Protein AF-0000000066666275 (afdb_homodimer)

Sequence (1186 aa):
MFTTRPTLQGTFGMVSSTHWLASAAAMAVLEDDGNAFDAAVAAGFVLHVVEPHLNGPAGEVPIILAPAGLPPRVLCGQGPAPAAATIARYNALGLDLVPGTGPLAAAVPGAFDAWMLLLRDHGTKRLSEVLSFAIWNAERGHPAVERVGETVSTVAELFEHEWTTSAELYLRDGKPPAAGALLRNPVLAATWRRLIAEAEAASSDREGQIEAARKIWREGFIAEALVAASDRPTMDTSGERHVGTLTGDDLANFTASYENPVTYTWNGWTVAKPGLWSQGPVFLQQLALLPNRLEYGTPEYYHTLIEGSKLAMADREAWYGDSAQVSMSTLLSPWYNAQRSALIGPQASFELRPGSPDGLRPRLSGYVQTNSVGATEVPLGAGEPTVATSGATKGDTCQVDIVDRWGNMIAATPSGGWLQSNPVVPELGFPLGTRLQMSWLEPGLPNSLQPGRRPRTTLSPSMALRDGEAVMAFGTPGGDQQDQWSVHFFLSVVLRERVRGGLDLQGAIDAPNWHQESFPGSFYPRAMSPGAVFVESRMDPEVIADLERRGHQVNVGPPWSEGRLCAVARDPEAGVLSAGANPRGMQGYAAGRMFTTRPTLQGTFGMVSSTHWLASAAAMAVLEDDGNAFDAAVAAGFVLHVVEPHLNGPAGEVPIILAPAGLPPRVLCGQGPAPAAATIARYNALGLDLVPGTGPLAAAVPGAFDAWMLLLRDHGTKRLSEVLSFAIWNAERGHPAVERVGETVSTVAELFEHEWTTSAELYLRDGKPPAAGALLRNPVLAATWRRLIAEAEAASSDREGQIEAARKIWREGFIAEALVAASDRPTMDTSGERHVGTLTGDDLANFTASYENPVTYTWNGWTVAKPGLWSQGPVFLQQLALLPNRLEYGTPEYYHTLIEGSKLAMADREAWYGDSAQVSMSTLLSPWYNAQRSALIGPQASFELRPGSPDGLRPRLSGYVQTNSVGATEVPLGAGEPTVATSGATKGDTCQVDIVDRWGNMIAATPSGGWLQSNPVVPELGFPLGTRLQMSWLEPGLPNSLQPGRRPRTTLSPSMALRDGEAVMAFGTPGGDQQDQWSVHFFLSVVLRERVRGGLDLQGAIDAPNWHQESFPGSFYPRAMSPGAVFVESRMDPEVIADLERRGHQVNVGPPWSEGRLCAVARDPEAGVLSAGANPRGMQGYAAGR

InterPro domains:
  IPR029055 Nucleophile aminohydrolases, N-terminal [SSF56235] (2-592)
  IPR043137 Gamma-glutamyltranspeptidase, small subunit, C-terminal domain [G3DSA:3.60.20.40] (397-593)
  IPR043138 Gamma-glutamyltranspeptidase, large subunit [G3DSA:1.10.246.130] (261-368)
  IPR052896 Gamma-glutamyltransferase-like enzyme [PTHR43881] (2-592)

Structure (mmCIF, N/CA/C/O backbone):
data_AF-0000000066666275-model_v1
#
loop_
_entity.id
_entity.type
_entity.pdbx_description
1 polymer Gamma-glutamyltransferase
#
loop_
_atom_site.group_PDB
_atom_site.id
_atom_site.type_symbol
_atom_site.label_atom_id
_atom_site.label_alt_id
_atom_site.label_comp_id
_atom_site.label_asym_id
_atom_site.label_entity_id
_atom_site.label_seq_id
_atom_site.pdbx_PDB_ins_code
_atom_site.Cartn_x
_atom_site.Cartn_y
_atom_site.Cartn_z
_atom_site.occupancy
_atom_site.B_iso_or_equiv
_atom_site.auth_seq_id
_atom_site.auth_comp_id
_atom_site.auth_asym_id
_atom_site.auth_atom_id
_atom_site.pdbx_PDB_model_num
ATOM 1 N N . MET A 1 1 ? 14.602 8.836 -9.234 1 63.78 1 MET A N 1
ATOM 2 C CA . MET A 1 1 ? 13.695 8.273 -10.227 1 63.78 1 MET A CA 1
ATOM 3 C C . MET A 1 1 ? 12.344 7.957 -9.617 1 63.78 1 MET A C 1
ATOM 5 O O . MET A 1 1 ? 12.258 7.547 -8.453 1 63.78 1 MET A O 1
ATOM 9 N N . PHE A 1 2 ? 11.227 8.242 -10.234 1 81.75 2 PHE A N 1
ATOM 10 C CA . PHE A 1 2 ? 9.875 8.031 -9.734 1 81.75 2 PHE A CA 1
ATOM 11 C C . PHE A 1 2 ? 9.508 6.551 -9.781 1 81.75 2 PHE A C 1
ATOM 13 O O . PHE A 1 2 ? 9.758 5.875 -10.781 1 81.75 2 PHE A O 1
ATOM 20 N N . THR A 1 3 ? 9.18 5.977 -8.641 1 92.06 3 THR A N 1
ATOM 21 C CA . THR A 1 3 ? 8.586 4.648 -8.562 1 92.06 3 THR A CA 1
ATOM 22 C C . THR A 1 3 ? 7.078 4.738 -8.336 1 92.06 3 THR A C 1
ATOM 24 O O . THR A 1 3 ? 6.578 5.762 -7.875 1 92.06 3 THR A O 1
ATOM 27 N N . THR A 1 4 ? 6.398 3.748 -8.727 1 94.19 4 THR A N 1
ATOM 28 C CA . THR A 1 4 ? 4.945 3.746 -8.617 1 94.19 4 THR A CA 1
ATOM 29 C C . THR A 1 4 ? 4.52 3.795 -7.148 1 94.19 4 THR A C 1
ATOM 31 O O . THR A 1 4 ? 3.523 4.434 -6.809 1 94.19 4 THR A O 1
ATOM 34 N N . ARG A 1 5 ? 5.246 3.24 -6.316 1 94.69 5 ARG A N 1
ATOM 35 C CA . ARG A 1 5 ? 5.035 3.256 -4.871 1 94.69 5 ARG A CA 1
ATOM 36 C C . ARG A 1 5 ? 6.355 3.139 -4.121 1 94.69 5 ARG A C 1
ATOM 38 O O . ARG A 1 5 ? 7.398 2.873 -4.727 1 94.69 5 ARG A O 1
ATOM 45 N N . PRO A 1 6 ? 6.355 3.4 -2.857 1 95.12 6 PRO A N 1
ATOM 46 C CA . PRO A 1 6 ? 7.625 3.326 -2.131 1 95.12 6 PRO A CA 1
ATOM 47 C C . PRO A 1 6 ? 8.047 1.891 -1.829 1 95.12 6 PRO A C 1
ATOM 49 O O . PRO A 1 6 ? 7.199 1.003 -1.719 1 95.12 6 PRO A O 1
ATOM 52 N N . THR A 1 7 ? 9.383 1.7 -1.835 1 97.38 7 THR A N 1
ATOM 53 C CA . THR A 1 7 ? 9.852 0.559 -1.059 1 97.38 7 THR A CA 1
ATOM 54 C C . THR A 1 7 ? 9.539 0.746 0.423 1 97.38 7 THR A C 1
ATOM 56 O O . THR A 1 7 ? 10.094 1.634 1.074 1 97.38 7 THR A O 1
ATOM 59 N N . LEU A 1 8 ? 8.656 -0.02 0.963 1 98.31 8 LEU A N 1
ATOM 60 C CA . LEU A 1 8 ? 8.32 0.082 2.379 1 98.31 8 LEU A CA 1
ATOM 61 C C . LEU A 1 8 ? 9.484 -0.38 3.248 1 98.31 8 LEU A C 1
ATOM 63 O O . LEU A 1 8 ? 10.195 -1.323 2.889 1 98.31 8 LEU A O 1
ATOM 67 N N . GLN A 1 9 ? 9.672 0.267 4.316 1 98.44 9 GLN A N 1
ATOM 68 C CA . GLN A 1 9 ? 10.688 -0.109 5.293 1 98.44 9 GLN A CA 1
ATOM 69 C C . GLN A 1 9 ? 10.125 -0.077 6.711 1 98.44 9 GLN A C 1
ATOM 71 O O . GLN A 1 9 ? 9.242 0.725 7.02 1 98.44 9 GLN A O 1
ATOM 76 N N . GLY A 1 10 ? 10.531 -0.878 7.562 1 98.19 10 GLY A N 1
ATOM 77 C CA . GLY A 1 10 ? 10.148 -0.977 8.961 1 98.19 10 GLY A CA 1
ATOM 78 C C . GLY A 1 10 ? 10.961 -2.004 9.734 1 98.19 10 GLY A C 1
ATOM 79 O O . GLY A 1 10 ? 12.008 -2.457 9.266 1 98.19 10 GLY A O 1
ATOM 80 N N . THR A 1 11 ? 10.523 -2.348 10.93 1 98 11 THR A N 1
ATOM 81 C CA . THR A 1 11 ? 11.312 -3.242 11.766 1 98 11 THR A CA 1
ATOM 82 C C . THR A 1 11 ? 10.453 -4.371 12.328 1 98 11 THR A C 1
ATOM 84 O O . THR A 1 11 ? 10.945 -5.223 13.07 1 98 11 THR A O 1
ATOM 87 N N . PHE A 1 12 ? 9.156 -4.445 11.969 1 98.31 12 PHE A N 1
ATOM 88 C CA . PHE A 1 12 ? 8.219 -5.363 12.602 1 98.31 12 PHE A CA 1
ATOM 89 C C . PHE A 1 12 ? 7.914 -6.543 11.688 1 98.31 12 PHE A C 1
ATOM 91 O O . PHE A 1 12 ? 8.047 -7.699 12.094 1 98.31 12 PHE A O 1
ATOM 98 N N . GLY A 1 13 ? 7.484 -6.297 10.5 1 98.69 13 GLY A N 1
ATOM 99 C CA . GLY A 1 13 ? 7.133 -7.285 9.492 1 98.69 13 GLY A CA 1
ATOM 100 C C . GLY A 1 13 ? 6.824 -6.676 8.141 1 98.69 13 GLY A C 1
ATOM 101 O O . GLY A 1 13 ? 6.355 -5.539 8.055 1 98.69 13 GLY A O 1
ATOM 102 N N . MET A 1 14 ? 7.051 -7.445 7.102 1 98.94 14 MET A N 1
ATOM 103 C CA . MET A 1 14 ? 6.793 -7.027 5.727 1 98.94 14 MET A CA 1
ATOM 104 C C . MET A 1 14 ? 6.145 -8.148 4.93 1 98.94 14 MET A C 1
ATOM 106 O O . MET A 1 14 ? 6.523 -9.312 5.066 1 98.94 14 MET A O 1
ATOM 110 N N . VAL A 1 15 ? 5.16 -7.793 4.203 1 98.94 15 VAL A N 1
ATOM 111 C CA . VAL A 1 15 ? 4.418 -8.719 3.355 1 98.94 15 VAL A CA 1
ATOM 112 C C . VAL A 1 15 ? 4.309 -8.156 1.942 1 98.94 15 VAL A C 1
ATOM 114 O O . VAL A 1 15 ? 4.113 -6.949 1.763 1 98.94 15 VAL A O 1
ATOM 117 N N . SER A 1 16 ? 4.445 -8.938 0.958 1 98.94 16 SER A N 1
ATOM 118 C CA . SER A 1 16 ? 4.164 -8.602 -0.436 1 98.94 16 SER A CA 1
ATOM 119 C C . SER A 1 16 ? 3.457 -9.75 -1.145 1 98.94 16 SER A C 1
ATOM 121 O O . SER A 1 16 ? 3.861 -10.914 -1.017 1 98.94 16 SER A O 1
ATOM 123 N N . SER A 1 17 ? 2.377 -9.453 -1.828 1 98.81 17 SER A N 1
ATOM 124 C CA . SER A 1 17 ? 1.658 -10.5 -2.549 1 98.81 17 SER A CA 1
ATOM 125 C C . SER A 1 17 ? 0.974 -9.945 -3.793 1 98.81 17 SER A C 1
ATOM 127 O O . SER A 1 17 ? 1.032 -8.742 -4.055 1 98.81 17 SER A O 1
ATOM 129 N N . THR A 1 18 ? 0.31 -10.805 -4.5 1 98.19 18 THR A N 1
ATOM 130 C CA . THR A 1 18 ? -0.311 -10.445 -5.77 1 98.19 18 THR A CA 1
ATOM 131 C C . THR A 1 18 ? -1.68 -9.812 -5.543 1 98.19 18 THR A C 1
ATOM 133 O O . THR A 1 18 ? -2.338 -9.383 -6.492 1 98.19 18 THR A O 1
ATOM 136 N N . HIS A 1 19 ? -2.133 -9.711 -4.305 1 98.56 19 HIS A N 1
ATOM 137 C CA . HIS A 1 19 ? -3.428 -9.102 -4.012 1 98.56 19 HIS A CA 1
ATOM 138 C C . HIS A 1 19 ? -3.4 -8.367 -2.678 1 98.56 19 HIS A C 1
ATOM 140 O O . HIS A 1 19 ? -2.943 -8.914 -1.671 1 98.56 19 HIS A O 1
ATOM 146 N N . TRP A 1 20 ? -4.039 -7.16 -2.641 1 98.62 20 TRP A N 1
ATOM 147 C CA . TRP A 1 20 ? -3.941 -6.34 -1.438 1 98.62 20 TRP A CA 1
ATOM 148 C C . TRP A 1 20 ? -4.699 -6.98 -0.28 1 98.62 20 TRP A C 1
ATOM 150 O O . TRP A 1 20 ? -4.316 -6.824 0.882 1 98.62 20 TRP A O 1
ATOM 160 N N . LEU A 1 21 ? -5.734 -7.77 -0.478 1 98.88 21 LEU A N 1
ATOM 161 C CA . LEU A 1 21 ? -6.477 -8.422 0.597 1 98.88 21 LEU A CA 1
ATOM 162 C C . LEU A 1 21 ? -5.645 -9.516 1.244 1 98.88 21 LEU A C 1
ATOM 164 O O . LEU A 1 21 ? -5.75 -9.758 2.449 1 98.88 21 LEU A O 1
ATOM 168 N N . ALA A 1 22 ? -4.863 -10.211 0.422 1 98.88 22 ALA A N 1
ATOM 169 C CA . ALA A 1 22 ? -3.961 -11.219 0.969 1 98.88 22 ALA A CA 1
ATOM 170 C C . ALA A 1 22 ? -2.861 -10.57 1.808 1 98.88 22 ALA A C 1
ATOM 172 O O . ALA A 1 22 ? -2.531 -11.062 2.891 1 98.88 22 ALA A O 1
ATOM 173 N N . SER A 1 23 ? -2.283 -9.508 1.307 1 98.88 23 SER A N 1
ATOM 174 C CA . SER A 1 23 ? -1.269 -8.789 2.066 1 98.88 23 SER A CA 1
ATOM 175 C C . SER A 1 23 ? -1.822 -8.289 3.398 1 98.88 23 SER A C 1
ATOM 177 O O . SER A 1 23 ? -1.151 -8.383 4.43 1 98.88 23 SER A O 1
ATOM 179 N N . ALA A 1 24 ? -3.033 -7.75 3.365 1 98.75 24 ALA A N 1
ATOM 180 C CA . ALA A 1 24 ? -3.656 -7.238 4.582 1 98.75 24 ALA A CA 1
ATOM 181 C C . ALA A 1 24 ? -3.9 -8.359 5.59 1 98.75 24 ALA A C 1
ATOM 183 O O . ALA A 1 24 ? -3.688 -8.18 6.789 1 98.75 24 ALA A O 1
ATOM 184 N N . ALA A 1 25 ? -4.355 -9.508 5.133 1 98.81 25 ALA A N 1
ATOM 185 C CA . ALA A 1 25 ? -4.594 -10.648 6.012 1 98.81 25 ALA A CA 1
ATOM 186 C C . ALA A 1 25 ? -3.295 -11.133 6.652 1 98.81 25 ALA A C 1
ATOM 188 O O . ALA A 1 25 ? -3.26 -11.43 7.852 1 98.81 25 ALA A O 1
ATOM 189 N N . ALA A 1 26 ? -2.291 -11.242 5.828 1 98.94 26 ALA A N 1
ATOM 190 C CA . ALA A 1 26 ? -0.993 -11.672 6.344 1 98.94 26 ALA A CA 1
ATOM 191 C C . ALA A 1 26 ? -0.481 -10.711 7.41 1 98.94 26 ALA A C 1
ATOM 193 O O . ALA A 1 26 ? 0.031 -11.141 8.445 1 98.94 26 ALA A O 1
ATOM 194 N N . MET A 1 27 ? -0.594 -9.422 7.16 1 98.81 27 MET A N 1
ATOM 195 C CA . MET A 1 27 ? -0.12 -8.438 8.125 1 98.81 27 MET A CA 1
ATOM 196 C C . MET A 1 27 ? -0.931 -8.508 9.414 1 98.81 27 MET A C 1
ATOM 198 O O . MET A 1 27 ? -0.392 -8.297 10.508 1 98.81 27 MET A O 1
ATOM 202 N N . ALA A 1 28 ? -2.23 -8.711 9.297 1 98.81 28 ALA A N 1
ATOM 203 C CA . ALA A 1 28 ? -3.074 -8.867 10.477 1 98.81 28 ALA A CA 1
ATOM 204 C C . ALA A 1 28 ? -2.566 -10.008 11.359 1 98.81 28 ALA A C 1
ATOM 206 O O . ALA A 1 28 ? -2.572 -9.891 12.586 1 98.81 28 ALA A O 1
ATOM 207 N N . VAL A 1 29 ? -2.168 -11.117 10.727 1 98.88 29 VAL A N 1
ATOM 208 C CA . VAL A 1 29 ? -1.658 -12.273 11.461 1 98.88 29 VAL A CA 1
ATOM 209 C C . VAL A 1 29 ? -0.354 -11.898 12.164 1 98.88 29 VAL A C 1
ATOM 211 O O . VAL A 1 29 ? -0.149 -12.25 13.336 1 98.88 29 VAL A O 1
ATOM 214 N N . LEU A 1 30 ? 0.516 -11.195 11.461 1 98.88 30 LEU A N 1
ATOM 215 C CA . LEU A 1 30 ? 1.763 -10.766 12.086 1 98.88 30 LEU A CA 1
ATOM 216 C C . LEU A 1 30 ? 1.487 -9.867 13.289 1 98.88 30 LEU A C 1
ATOM 218 O O . LEU A 1 30 ? 2.188 -9.945 14.297 1 98.88 30 LEU A O 1
ATOM 222 N N . GLU A 1 31 ? 0.492 -8.953 13.172 1 98.44 31 GLU A N 1
ATOM 223 C CA . GLU A 1 31 ? 0.158 -8.016 14.234 1 98.44 31 GLU A CA 1
ATOM 224 C C . GLU A 1 31 ? -0.431 -8.734 15.445 1 98.44 31 GLU A C 1
ATOM 226 O O . GLU A 1 31 ? -0.433 -8.203 16.547 1 98.44 31 GLU A O 1
ATOM 231 N N . ASP A 1 32 ? -0.962 -9.859 15.203 1 98 32 ASP A N 1
ATOM 232 C CA . ASP A 1 32 ? -1.551 -10.664 16.266 1 98 32 ASP A CA 1
ATOM 233 C C . ASP A 1 32 ? -0.574 -11.734 16.75 1 98 32 ASP A C 1
ATOM 235 O O . ASP A 1 32 ? -0.976 -12.859 17.047 1 98 32 ASP A O 1
ATOM 239 N N . ASP A 1 33 ? 0.667 -11.492 16.656 1 97.44 33 ASP A N 1
ATOM 240 C CA . ASP A 1 33 ? 1.783 -12.25 17.219 1 97.44 33 ASP A CA 1
ATOM 241 C C . ASP A 1 33 ? 2.002 -13.547 16.438 1 97.44 33 ASP A C 1
ATOM 243 O O . ASP A 1 33 ? 2.646 -14.469 16.938 1 97.44 33 ASP A O 1
ATOM 247 N N . GLY A 1 34 ? 1.434 -13.703 15.266 1 98.75 34 GLY A N 1
ATOM 248 C CA . GLY A 1 34 ? 1.817 -14.766 14.359 1 98.75 34 GLY A CA 1
ATOM 249 C C . GLY A 1 34 ? 3.166 -14.539 13.703 1 98.75 34 GLY A C 1
ATOM 250 O O . GLY A 1 34 ? 3.643 -13.406 13.625 1 98.75 34 GLY A O 1
ATOM 251 N N . ASN A 1 35 ? 3.797 -15.625 13.289 1 98.88 35 ASN A N 1
ATOM 252 C CA . ASN A 1 35 ? 5.055 -15.484 12.562 1 98.88 35 ASN A CA 1
ATOM 253 C C . ASN A 1 35 ? 4.84 -15.5 11.047 1 98.88 35 ASN A C 1
ATOM 255 O O . ASN A 1 35 ? 3.699 -15.484 10.586 1 98.88 35 ASN A O 1
ATOM 259 N N . ALA A 1 36 ? 5.879 -15.422 10.289 1 98.94 36 ALA A N 1
ATOM 260 C CA . ALA A 1 36 ? 5.816 -15.32 8.828 1 98.94 36 ALA A CA 1
ATOM 261 C C . ALA A 1 36 ? 5.105 -16.531 8.227 1 98.94 36 ALA A C 1
ATOM 263 O O . ALA A 1 36 ? 4.426 -16.406 7.207 1 98.94 36 ALA A O 1
ATOM 264 N N . PHE A 1 37 ? 5.242 -17.672 8.859 1 98.94 37 PHE A N 1
ATOM 265 C CA . PHE A 1 37 ? 4.668 -18.906 8.328 1 98.94 37 PHE A CA 1
ATOM 266 C C . PHE A 1 37 ? 3.164 -18.953 8.57 1 98.94 37 PHE A C 1
ATOM 268 O O . PHE A 1 37 ? 2.398 -19.344 7.688 1 98.94 37 PHE A O 1
ATOM 275 N N . ASP A 1 38 ? 2.715 -18.516 9.82 1 98.94 38 ASP A N 1
ATOM 276 C CA . ASP A 1 38 ? 1.288 -18.328 10.062 1 98.94 38 ASP A CA 1
ATOM 277 C C . ASP A 1 38 ? 0.674 -17.406 9.008 1 98.94 38 ASP A C 1
ATOM 279 O O . ASP A 1 38 ? -0.39 -17.703 8.461 1 98.94 38 ASP A O 1
ATOM 283 N N . ALA A 1 39 ? 1.363 -16.297 8.82 1 99 39 ALA A N 1
ATOM 284 C CA . ALA A 1 39 ? 0.88 -15.258 7.918 1 99 39 ALA A CA 1
ATOM 285 C C . ALA A 1 39 ? 0.772 -15.773 6.488 1 99 39 ALA A C 1
ATOM 287 O O . ALA A 1 39 ? -0.168 -15.43 5.766 1 99 39 ALA A O 1
ATOM 288 N N . ALA A 1 40 ? 1.705 -16.547 6.055 1 99 40 ALA A N 1
ATOM 289 C CA . ALA A 1 40 ? 1.696 -17.094 4.703 1 99 40 ALA A CA 1
ATOM 290 C C . ALA A 1 40 ? 0.503 -18.031 4.496 1 99 40 ALA A C 1
ATOM 292 O O . ALA A 1 40 ? -0.122 -18.016 3.434 1 99 40 ALA A O 1
ATOM 293 N N . VAL A 1 41 ? 0.224 -18.875 5.488 1 99 41 VAL A N 1
ATOM 294 C CA . VAL A 1 41 ? -0.916 -19.781 5.395 1 99 41 VAL A CA 1
ATOM 295 C C . VAL A 1 41 ? -2.205 -18.969 5.246 1 99 41 VAL A C 1
ATOM 297 O O . VAL A 1 41 ? -3.029 -19.266 4.375 1 99 41 VAL A O 1
ATOM 300 N N . ALA A 1 42 ? -2.348 -17.969 6.051 1 98.94 42 ALA A N 1
ATOM 301 C CA . ALA A 1 42 ? -3.535 -17.125 5.973 1 98.94 42 ALA A CA 1
ATOM 302 C C . ALA A 1 42 ? -3.654 -16.469 4.598 1 98.94 42 ALA A C 1
ATOM 304 O O . ALA A 1 42 ? -4.719 -16.5 3.977 1 98.94 42 ALA A O 1
ATOM 305 N N . ALA A 1 43 ? -2.584 -15.891 4.156 1 98.94 43 ALA A N 1
ATOM 306 C CA . ALA A 1 43 ? -2.578 -15.234 2.852 1 98.94 43 ALA A CA 1
ATOM 307 C C . ALA A 1 43 ? -2.887 -16.219 1.733 1 98.94 43 ALA A C 1
ATOM 309 O O . ALA A 1 43 ? -3.609 -15.898 0.789 1 98.94 43 ALA A O 1
ATOM 310 N N . GLY A 1 44 ? -2.252 -17.406 1.805 1 98.88 44 GLY A N 1
ATOM 311 C CA . GLY A 1 44 ? -2.49 -18.422 0.797 1 98.88 44 GLY A CA 1
ATOM 312 C C . GLY A 1 44 ? -3.957 -18.766 0.637 1 98.88 44 GLY A C 1
ATOM 313 O O . GLY A 1 44 ? -4.465 -18.844 -0.485 1 98.88 44 GLY A O 1
ATOM 314 N N . PHE A 1 45 ? -4.645 -18.938 1.748 1 98.94 45 PHE A N 1
ATOM 315 C CA . PHE A 1 45 ? -6.055 -19.312 1.686 1 98.94 45 PHE A CA 1
ATOM 316 C C . PHE A 1 45 ? -6.902 -18.141 1.213 1 98.94 45 PHE A C 1
ATOM 318 O O . PHE A 1 45 ? -7.91 -18.328 0.53 1 98.94 45 PHE A O 1
ATOM 325 N N . VAL A 1 46 ? -6.52 -16.906 1.548 1 98.94 46 VAL A N 1
ATOM 326 C CA . VAL A 1 46 ? -7.23 -15.734 1.037 1 98.94 46 VAL A CA 1
ATOM 327 C C . VAL A 1 46 ? -7.066 -15.656 -0.479 1 98.94 46 VAL A C 1
ATOM 329 O O . VAL A 1 46 ? -8.023 -15.344 -1.195 1 98.94 46 VAL A O 1
ATOM 332 N N . LEU A 1 47 ? -5.898 -15.906 -0.988 1 98.88 47 LEU A N 1
ATOM 333 C CA . LEU A 1 47 ? -5.656 -15.883 -2.426 1 98.88 47 LEU A CA 1
ATOM 334 C C . LEU A 1 47 ? -6.559 -16.875 -3.146 1 98.88 47 LEU A C 1
ATOM 336 O O . LEU A 1 47 ? -7.023 -16.609 -4.258 1 98.88 47 LEU A O 1
ATOM 340 N N . HIS A 1 48 ? -6.852 -18.078 -2.516 1 98.75 48 HIS A N 1
ATOM 341 C CA . HIS A 1 48 ? -7.762 -19.062 -3.1 1 98.75 48 HIS A CA 1
ATOM 342 C C . HIS A 1 48 ? -9.141 -18.453 -3.35 1 98.75 48 HIS A C 1
ATOM 344 O O . HIS A 1 48 ? -9.844 -18.844 -4.277 1 98.75 48 HIS A O 1
ATOM 350 N N . VAL A 1 49 ? -9.477 -17.469 -2.535 1 98.81 49 VAL A N 1
ATOM 351 C CA . VAL A 1 49 ? -10.812 -16.891 -2.596 1 98.81 49 VAL A CA 1
ATOM 352 C C . VAL A 1 49 ? -10.82 -15.711 -3.564 1 98.81 49 VAL A C 1
ATOM 354 O O . VAL A 1 49 ? -11.703 -15.609 -4.422 1 98.81 49 VAL A O 1
ATOM 357 N N . VAL A 1 50 ? -9.781 -14.859 -3.49 1 98.56 50 VAL A N 1
ATOM 358 C CA . VAL A 1 50 ? -9.883 -13.562 -4.141 1 98.56 50 VAL A CA 1
ATOM 359 C C . VAL A 1 50 ? -9.281 -13.633 -5.539 1 98.56 50 VAL A C 1
ATOM 361 O O . VAL A 1 50 ? -9.508 -12.75 -6.371 1 98.56 50 VAL A O 1
ATOM 364 N N . GLU A 1 51 ? -8.523 -14.703 -5.797 1 98.06 51 GLU A N 1
ATOM 365 C CA . GLU A 1 51 ? -7.973 -14.922 -7.133 1 98.06 51 GLU A CA 1
ATOM 366 C C . GLU A 1 51 ? -8.234 -16.344 -7.605 1 98.06 51 GLU A C 1
ATOM 368 O O . GLU A 1 51 ? -7.301 -17.062 -8 1 98.06 51 GLU A O 1
ATOM 373 N N . PRO A 1 52 ? -9.461 -16.703 -7.734 1 97.88 52 PRO A N 1
ATOM 374 C CA . PRO A 1 52 ? -9.781 -18.094 -8.102 1 97.88 52 PRO A CA 1
ATOM 375 C C . PRO A 1 52 ? -9.375 -18.422 -9.539 1 97.88 52 PRO A C 1
ATOM 377 O O . PRO A 1 52 ? -9.297 -19.594 -9.906 1 97.88 52 PRO A O 1
ATOM 380 N N . HIS A 1 53 ? -9.164 -17.406 -10.352 1 96.88 53 HIS A N 1
ATOM 381 C CA . HIS A 1 53 ? -8.711 -17.609 -11.719 1 96.88 53 HIS A CA 1
ATOM 382 C C . HIS A 1 53 ? -7.219 -17.922 -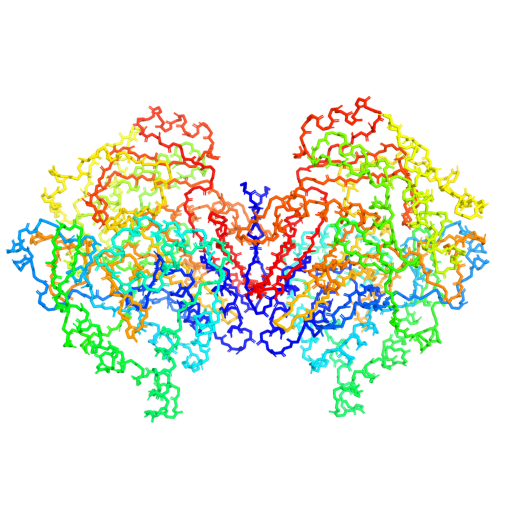11.766 1 96.88 53 HIS A C 1
ATOM 384 O O . HIS A 1 53 ? -6.699 -18.328 -12.812 1 96.88 53 HIS A O 1
ATOM 390 N N . LEU A 1 54 ? -6.562 -17.812 -10.57 1 97.38 54 LEU A N 1
ATOM 391 C CA . LEU A 1 54 ? -5.117 -18 -10.57 1 97.38 54 LEU A CA 1
ATOM 392 C C . LEU A 1 54 ? -4.707 -19.156 -9.68 1 97.38 54 LEU A C 1
ATOM 394 O O . LEU A 1 54 ? -3.58 -19.656 -9.766 1 97.38 54 LEU A O 1
ATOM 398 N N . ASN A 1 55 ? -5.555 -19.516 -8.758 1 98.12 55 ASN A N 1
ATOM 399 C CA . ASN A 1 55 ? -5.258 -20.641 -7.887 1 98.12 55 ASN A CA 1
ATOM 400 C C . ASN A 1 55 ? -6.488 -21.094 -7.105 1 98.12 55 ASN A C 1
ATOM 402 O O . ASN A 1 55 ? -7.535 -20.453 -7.164 1 98.12 55 ASN A O 1
ATOM 406 N N . GLY A 1 56 ? -6.375 -22.234 -6.449 1 98.25 56 GLY A N 1
ATOM 407 C CA . GLY A 1 56 ? -7.457 -22.766 -5.629 1 98.25 56 GLY A CA 1
ATOM 408 C C . GLY A 1 56 ? -7.008 -23.859 -4.68 1 98.25 56 GLY A C 1
ATOM 409 O O . GLY A 1 56 ? -5.852 -24.297 -4.727 1 98.25 56 GLY A O 1
ATOM 410 N N . PRO A 1 57 ? -7.938 -24.281 -3.855 1 98.56 57 PRO A N 1
ATOM 411 C CA . PRO A 1 57 ? -7.59 -25.25 -2.809 1 98.56 57 PRO A CA 1
ATOM 412 C C . PRO A 1 57 ? -7.078 -26.578 -3.371 1 98.56 57 PRO A C 1
ATOM 414 O O . PRO A 1 57 ? -6.254 -27.234 -2.74 1 98.56 57 PRO A O 1
ATOM 417 N N . ALA A 1 58 ? -7.578 -26.984 -4.531 1 98.62 58 ALA A N 1
ATOM 418 C CA . ALA A 1 58 ? -7.152 -28.25 -5.129 1 98.62 58 ALA A CA 1
ATOM 419 C C . ALA A 1 58 ? -6.016 -28.016 -6.125 1 98.62 58 ALA A C 1
ATOM 421 O O . ALA A 1 58 ? -5.867 -28.781 -7.086 1 98.62 58 ALA A O 1
ATOM 422 N N . GLY A 1 59 ? -5.27 -26.984 -5.91 1 98.25 59 GLY A N 1
ATOM 423 C CA . GLY A 1 59 ? -4.109 -26.672 -6.727 1 98.25 59 GLY A CA 1
ATOM 424 C C . GLY A 1 59 ? -2.803 -27.125 -6.098 1 98.25 59 GLY A C 1
ATOM 425 O O . GLY A 1 59 ? -2.746 -28.188 -5.469 1 98.25 59 GLY A O 1
ATOM 426 N N . GLU A 1 60 ? -1.736 -26.406 -6.41 1 98.06 60 GLU A N 1
ATOM 427 C CA . GLU A 1 60 ? -0.37 -26.703 -5.984 1 98.06 60 GLU A CA 1
ATOM 428 C C . GLU A 1 60 ? 0.283 -25.469 -5.359 1 98.06 60 GLU A C 1
ATOM 430 O O . GLU A 1 60 ? -0.16 -24.344 -5.582 1 98.06 60 GLU A O 1
ATOM 435 N N . VAL A 1 61 ? 1.368 -25.734 -4.527 1 98.81 61 VAL A N 1
ATOM 436 C CA . VAL A 1 61 ? 2.109 -24.594 -4 1 98.81 61 VAL A CA 1
ATOM 437 C C . VAL A 1 61 ? 3.527 -25.016 -3.635 1 98.81 61 VAL A C 1
ATOM 439 O O . VAL A 1 61 ? 3.742 -25.656 -2.6 1 98.81 61 VAL A O 1
ATOM 442 N N . PRO A 1 62 ? 4.531 -24.734 -4.449 1 98.81 62 PRO A N 1
ATOM 443 C CA . PRO A 1 62 ? 5.906 -24.766 -3.941 1 98.81 62 PRO A CA 1
ATOM 444 C C . PRO A 1 62 ? 6.223 -23.609 -3.004 1 98.81 62 PRO A C 1
ATOM 446 O O . PRO A 1 62 ? 5.84 -22.469 -3.275 1 98.81 62 PRO A O 1
ATOM 449 N N . ILE A 1 63 ? 6.891 -23.938 -1.882 1 98.94 63 ILE A N 1
ATOM 450 C CA . ILE A 1 63 ? 7.266 -22.938 -0.879 1 98.94 63 ILE A CA 1
ATOM 451 C C . ILE A 1 63 ? 8.758 -23.047 -0.579 1 98.94 63 ILE A C 1
ATOM 453 O O . ILE A 1 63 ? 9.297 -24.156 -0.473 1 98.94 63 ILE A O 1
ATOM 457 N N . ILE A 1 64 ? 9.414 -21.953 -0.562 1 98.94 64 ILE A N 1
ATOM 458 C CA . ILE A 1 64 ? 10.734 -21.906 0.049 1 98.94 64 ILE A CA 1
ATOM 459 C C . ILE A 1 64 ? 10.672 -21.109 1.349 1 98.94 64 ILE A C 1
ATOM 461 O O . ILE A 1 64 ? 10.172 -19.984 1.369 1 98.94 64 ILE A O 1
ATOM 465 N N . LEU A 1 65 ? 11.133 -21.672 2.43 1 98.94 65 LEU A N 1
ATOM 466 C CA . LEU A 1 65 ? 11.102 -21 3.729 1 98.94 65 LEU A CA 1
ATOM 467 C C . LEU A 1 65 ? 12.477 -21.031 4.391 1 98.94 65 LEU A C 1
ATOM 469 O O . LEU A 1 65 ? 13.25 -21.969 4.164 1 98.94 65 LEU A O 1
ATOM 473 N N . ALA A 1 66 ? 12.797 -20.062 5.121 1 98.88 66 ALA A N 1
ATOM 474 C CA . ALA A 1 66 ? 13.984 -19.953 5.961 1 98.88 66 ALA A CA 1
ATOM 475 C C . ALA A 1 66 ? 13.625 -19.5 7.371 1 98.88 66 ALA A C 1
ATOM 477 O O . ALA A 1 66 ? 13.555 -18.297 7.645 1 98.88 66 ALA A O 1
ATOM 478 N N . PRO A 1 67 ? 13.422 -20.5 8.273 1 98.5 67 PRO A N 1
ATOM 479 C CA . PRO A 1 67 ? 13.281 -20.062 9.672 1 98.5 67 PRO A CA 1
ATOM 480 C C . PRO A 1 67 ? 14.508 -19.297 10.172 1 98.5 67 PRO A C 1
ATOM 482 O O . PRO A 1 67 ? 15.625 -19.562 9.734 1 98.5 67 PRO A O 1
ATOM 485 N N . ALA A 1 68 ? 14.297 -18.438 11.078 1 96.44 68 ALA A N 1
ATOM 486 C CA . ALA A 1 68 ? 15.367 -17.594 11.594 1 96.44 68 ALA A CA 1
ATOM 487 C C . ALA A 1 68 ? 16.578 -18.422 12.023 1 96.44 68 ALA A C 1
ATOM 489 O O . ALA A 1 68 ? 16.438 -19.344 12.836 1 96.44 68 ALA A O 1
ATOM 490 N N . GLY A 1 69 ? 17.703 -18.125 11.438 1 94.5 69 GLY A N 1
ATOM 491 C CA . GLY A 1 69 ? 18.953 -18.75 11.836 1 94.5 69 GLY A CA 1
ATOM 492 C C . GLY A 1 69 ? 19.172 -20.109 11.188 1 94.5 69 GLY A C 1
ATOM 493 O O . GLY A 1 69 ? 20.188 -20.766 11.422 1 94.5 69 GLY A O 1
ATOM 494 N N . LEU A 1 70 ? 18.234 -20.594 10.422 1 97.31 70 LEU A N 1
ATOM 495 C CA . LEU A 1 70 ? 18.344 -21.906 9.789 1 97.31 70 LEU A CA 1
ATOM 496 C C . LEU A 1 70 ? 18.422 -21.766 8.266 1 97.31 70 LEU A C 1
ATOM 498 O O . LEU A 1 70 ? 17.984 -20.75 7.711 1 97.31 70 LEU A O 1
ATOM 502 N N . PRO A 1 71 ? 19 -22.734 7.598 1 97.06 71 PRO A N 1
ATOM 503 C CA . PRO A 1 71 ? 19.062 -22.688 6.133 1 97.06 71 PRO A CA 1
ATOM 504 C C . PRO A 1 71 ? 17.688 -22.859 5.48 1 97.06 71 PRO A C 1
ATOM 506 O O . PRO A 1 71 ? 16.781 -23.422 6.086 1 97.06 71 PRO A O 1
ATOM 509 N N . PRO A 1 72 ? 17.594 -22.438 4.285 1 98.62 72 PRO A N 1
ATOM 510 C CA . PRO A 1 72 ? 16.312 -22.578 3.584 1 98.62 72 PRO A CA 1
ATOM 511 C C . PRO A 1 72 ? 15.953 -24.031 3.295 1 98.62 72 PRO A C 1
ATOM 513 O O . PRO A 1 72 ? 16.844 -24.859 3.105 1 98.62 72 PRO A O 1
ATOM 516 N N . ARG A 1 73 ? 14.68 -24.297 3.27 1 98.81 73 ARG A N 1
ATOM 517 C CA . ARG A 1 73 ? 14.078 -25.562 2.842 1 98.81 73 ARG A CA 1
ATOM 518 C C . ARG A 1 73 ? 12.977 -25.328 1.819 1 98.81 73 ARG A C 1
ATOM 520 O O . ARG A 1 73 ? 12.383 -24.25 1.774 1 98.81 73 ARG A O 1
ATOM 527 N N . VAL A 1 74 ? 12.781 -26.312 0.995 1 98.88 74 VAL A N 1
ATOM 528 C CA . VAL A 1 74 ? 11.641 -26.312 0.077 1 98.88 74 VAL A CA 1
ATOM 529 C C . VAL A 1 74 ? 10.523 -27.188 0.628 1 98.88 74 VAL A C 1
ATOM 531 O O . VAL A 1 74 ? 10.773 -28.312 1.072 1 98.88 74 VAL A O 1
ATOM 534 N N . LEU A 1 75 ? 9.367 -26.656 0.752 1 98.94 75 LEU A N 1
ATOM 535 C CA . LEU A 1 75 ? 8.156 -27.438 1 1 98.94 75 LEU A CA 1
ATOM 536 C C . LEU A 1 75 ? 7.383 -27.656 -0.293 1 98.94 75 LEU A C 1
ATOM 538 O O . LEU A 1 75 ? 6.844 -26.719 -0.872 1 98.94 75 LEU A O 1
ATOM 542 N N . CYS A 1 76 ? 7.316 -28.875 -0.721 1 98.75 76 CYS A N 1
ATOM 543 C CA . CYS A 1 76 ? 6.734 -29.25 -2.006 1 98.75 76 CYS A CA 1
ATOM 544 C C . CYS A 1 76 ? 5.242 -29.531 -1.867 1 98.75 76 CYS A C 1
ATOM 546 O O . CYS A 1 76 ? 4.852 -30.578 -1.345 1 98.75 76 CYS A O 1
ATOM 548 N N . GLY A 1 77 ? 4.43 -28.609 -2.336 1 98.62 77 GLY A N 1
ATOM 549 C CA . GLY A 1 77 ? 2.992 -28.797 -2.43 1 98.62 77 GLY A CA 1
ATOM 550 C C . GLY A 1 77 ? 2.527 -29.156 -3.83 1 98.62 77 GLY A C 1
ATOM 551 O O . GLY A 1 77 ? 1.404 -28.828 -4.219 1 98.62 77 GLY A O 1
ATOM 552 N N . GLN A 1 78 ? 3.393 -29.672 -4.691 1 98.25 78 GLN A N 1
ATOM 553 C CA . GLN A 1 78 ? 3.049 -30.234 -5.996 1 98.25 78 GLN A CA 1
ATOM 554 C C . GLN A 1 78 ? 2.719 -31.719 -5.887 1 98.25 78 GLN A C 1
ATOM 556 O O . GLN A 1 78 ? 3.59 -32.531 -5.566 1 98.25 78 GLN A O 1
ATOM 561 N N . GLY A 1 79 ? 1.477 -32.094 -6.203 1 97.94 79 GLY A N 1
ATOM 562 C CA . GLY A 1 79 ? 1.087 -33.5 -6.164 1 97.94 79 GLY A CA 1
ATOM 563 C C . GLY A 1 79 ? 1.477 -34.25 -7.418 1 97.94 79 GLY A C 1
ATOM 564 O O . GLY A 1 79 ? 1.69 -33.656 -8.477 1 97.94 79 GLY A O 1
ATOM 565 N N . PRO A 1 80 ? 1.539 -35.562 -7.316 1 98.44 80 PRO A N 1
ATOM 566 C CA . PRO A 1 80 ? 1.921 -36.406 -8.438 1 98.44 80 PRO A CA 1
ATOM 567 C C . PRO A 1 80 ? 0.724 -36.844 -9.281 1 98.44 80 PRO A C 1
ATOM 569 O O . PRO A 1 80 ? -0.422 -36.562 -8.93 1 98.44 80 PRO A O 1
ATOM 572 N N . ALA A 1 81 ? 1.044 -37.531 -10.383 1 98.75 81 ALA A N 1
ATOM 573 C CA . ALA A 1 81 ? 0.019 -38.188 -11.18 1 98.75 81 ALA A CA 1
ATOM 574 C C . ALA A 1 81 ? -0.615 -39.344 -10.406 1 98.75 81 ALA A C 1
ATOM 576 O O . ALA A 1 81 ? 0.078 -40.094 -9.711 1 98.75 81 ALA A O 1
ATOM 577 N N . PRO A 1 82 ? -1.96 -39.469 -10.492 1 98.75 82 PRO A N 1
ATOM 578 C CA . PRO A 1 82 ? -2.635 -40.625 -9.891 1 98.75 82 PRO A CA 1
ATOM 579 C C . PRO A 1 82 ? -2.133 -41.938 -10.445 1 98.75 82 PRO A C 1
ATOM 581 O O . PRO A 1 82 ? -1.563 -42 -11.539 1 98.75 82 PRO A O 1
ATOM 584 N N . ALA A 1 83 ? -2.41 -42.969 -9.742 1 98.56 83 ALA A N 1
ATOM 585 C CA . ALA A 1 83 ? -1.903 -44.312 -10.07 1 98.56 83 ALA A CA 1
ATOM 586 C C . ALA A 1 83 ? -2.43 -44.781 -11.43 1 98.56 83 ALA A C 1
ATOM 588 O O . ALA A 1 83 ? -1.739 -45.5 -12.156 1 98.56 83 ALA A O 1
ATOM 589 N N . ALA A 1 84 ? -3.57 -44.344 -11.789 1 98.38 84 ALA A N 1
ATOM 590 C CA . ALA A 1 84 ? -4.203 -44.812 -13.016 1 98.38 84 ALA A CA 1
ATOM 591 C C . ALA A 1 84 ? -3.84 -43.906 -14.195 1 98.38 84 ALA A C 1
ATOM 593 O O . ALA A 1 84 ? -4.227 -44.188 -15.336 1 98.38 84 ALA A O 1
ATOM 594 N N . ALA A 1 85 ? -3.102 -42.906 -14.008 1 98.62 85 ALA A N 1
ATOM 595 C CA . ALA A 1 85 ? -2.711 -42 -15.07 1 98.62 85 ALA A CA 1
ATOM 596 C C . ALA A 1 85 ? -1.487 -42.531 -15.82 1 98.62 85 ALA A C 1
ATOM 598 O O . ALA A 1 85 ? -0.356 -42.125 -15.523 1 98.62 85 ALA A O 1
ATOM 599 N N . THR A 1 86 ? -1.766 -43.312 -16.812 1 98.31 86 THR A N 1
ATOM 600 C CA . THR A 1 86 ? -0.693 -43.875 -17.625 1 98.31 86 THR A CA 1
ATOM 601 C C . THR A 1 86 ? -0.768 -43.344 -19.047 1 98.31 86 THR A C 1
ATOM 603 O O . THR A 1 86 ? -1.849 -43.031 -19.547 1 98.31 86 THR A O 1
ATOM 606 N N . ILE A 1 87 ? 0.377 -43.375 -19.625 1 98.44 87 ILE A N 1
ATOM 607 C CA . ILE A 1 87 ? 0.438 -42.969 -21.031 1 98.44 87 ILE A CA 1
ATOM 608 C C . ILE A 1 87 ? -0.468 -43.844 -21.875 1 98.44 87 ILE A C 1
ATOM 610 O O . ILE A 1 87 ? -1.205 -43.375 -22.734 1 98.44 87 ILE A O 1
ATOM 614 N N . ALA A 1 88 ? -0.469 -45.062 -21.641 1 98.19 88 ALA A N 1
ATOM 615 C CA . ALA A 1 88 ? -1.282 -46.031 -22.375 1 98.19 88 ALA A CA 1
ATOM 616 C C . ALA A 1 88 ? -2.766 -45.688 -22.281 1 98.19 88 ALA A C 1
ATOM 618 O O . ALA A 1 88 ? -3.49 -45.75 -23.281 1 98.19 88 ALA A O 1
ATOM 619 N N . ARG A 1 89 ? -3.188 -45.406 -21.109 1 97.94 89 ARG A N 1
ATOM 620 C CA . ARG A 1 89 ? -4.59 -45.062 -20.906 1 97.94 89 ARG A CA 1
ATOM 621 C C . ARG A 1 89 ? -4.977 -43.844 -21.734 1 97.94 89 ARG A C 1
ATOM 623 O O . ARG A 1 89 ? -6.039 -43.812 -22.359 1 97.94 89 ARG A O 1
ATOM 630 N N . TYR A 1 90 ? -4.156 -42.844 -21.734 1 98.38 90 TYR A N 1
ATOM 631 C CA . TYR A 1 90 ? -4.441 -41.625 -22.453 1 98.38 90 TYR A CA 1
ATOM 632 C C . TYR A 1 90 ? -4.391 -41.844 -23.969 1 98.38 90 TYR A C 1
ATOM 634 O O . TYR A 1 90 ? -5.242 -41.344 -24.703 1 98.38 90 TYR A O 1
ATOM 642 N N . ASN A 1 91 ? -3.428 -42.625 -24.375 1 97.25 91 ASN A N 1
ATOM 643 C CA . ASN A 1 91 ? -3.338 -42.938 -25.797 1 97.25 91 ASN A CA 1
ATOM 644 C C . ASN A 1 91 ? -4.555 -43.75 -26.266 1 97.25 91 ASN A C 1
ATOM 646 O O . ASN A 1 91 ? -5.008 -43.562 -27.391 1 97.25 91 ASN A O 1
ATOM 650 N N . ALA A 1 92 ? -4.988 -44.562 -25.469 1 97.81 92 ALA A N 1
ATOM 651 C CA . ALA A 1 92 ? -6.156 -45.375 -25.797 1 97.81 92 ALA A CA 1
ATOM 652 C C . ALA A 1 92 ? -7.391 -44.5 -26.016 1 97.81 92 ALA A C 1
ATOM 654 O O . ALA A 1 92 ? -8.328 -44.906 -26.703 1 97.81 92 ALA A O 1
ATOM 655 N N . LEU A 1 93 ? -7.414 -43.406 -25.453 1 97.62 93 LEU A N 1
ATOM 656 C CA . LEU A 1 93 ? -8.508 -42.469 -25.641 1 97.62 93 LEU A CA 1
ATOM 657 C C . LEU A 1 93 ? -8.289 -41.594 -26.875 1 97.62 93 LEU A C 1
ATOM 659 O O . LEU A 1 93 ? -9.086 -40.719 -27.172 1 97.62 93 LEU A O 1
ATOM 663 N N . GLY A 1 94 ? -7.184 -41.812 -27.547 1 96.81 94 GLY A N 1
ATOM 664 C CA . GLY A 1 94 ? -6.879 -41.062 -28.766 1 96.81 94 GLY A CA 1
ATOM 665 C C . GLY A 1 94 ? -6.188 -39.75 -28.5 1 96.81 94 GLY A C 1
ATOM 666 O O . GLY A 1 94 ? -6.176 -38.875 -29.375 1 96.81 94 GLY A O 1
ATOM 667 N N . LEU A 1 95 ? -5.621 -39.594 -27.359 1 96.75 95 LEU A N 1
ATOM 668 C CA . LEU A 1 95 ? -5.027 -38.312 -27 1 96.75 95 LEU A CA 1
ATOM 669 C C . LEU A 1 95 ? -3.531 -38.281 -27.281 1 96.75 95 LEU A C 1
ATOM 671 O O . LEU A 1 95 ? -2.822 -39.25 -26.906 1 96.75 95 LEU A O 1
ATOM 675 N N . ASP A 1 96 ? -3.02 -37.188 -27.922 1 93.56 96 ASP A N 1
ATOM 676 C CA . ASP A 1 96 ? -1.592 -36.969 -28.125 1 93.56 96 ASP A CA 1
ATOM 677 C C . ASP A 1 96 ? -1.002 -36.094 -27.031 1 93.56 96 ASP A C 1
ATOM 679 O O . ASP A 1 96 ? 0.209 -36.094 -26.797 1 93.56 96 ASP A O 1
ATOM 683 N N . LEU A 1 97 ? -1.85 -35.312 -26.406 1 95.44 97 LEU A N 1
ATOM 684 C CA . LEU A 1 97 ? -1.524 -34.469 -25.266 1 95.44 97 LEU A CA 1
ATOM 685 C C . LEU A 1 97 ? -2.527 -34.656 -24.141 1 95.44 97 LEU A C 1
ATOM 687 O O . LEU A 1 97 ? -3.68 -35.031 -24.391 1 95.44 97 LEU A O 1
ATOM 691 N N . VAL A 1 98 ? -2.062 -34.5 -22.953 1 97.06 98 VAL A N 1
ATOM 692 C CA . VAL A 1 98 ? -3.021 -34.375 -21.859 1 97.06 98 VAL A CA 1
ATOM 693 C C . VAL A 1 98 ? -3.887 -33.125 -22.094 1 97.06 98 VAL A C 1
ATOM 695 O O . VAL A 1 98 ? -3.371 -32.031 -22.391 1 97.06 98 VAL A O 1
ATOM 698 N N . PRO A 1 99 ? -5.203 -33.219 -21.953 1 96.69 99 PRO A N 1
ATOM 699 C CA . PRO A 1 99 ? -6.055 -32.031 -22.156 1 96.69 99 PRO A CA 1
ATOM 700 C C . PRO A 1 99 ? -5.715 -30.891 -21.203 1 96.69 99 PRO A C 1
ATOM 702 O O . PRO A 1 99 ? -5.25 -31.125 -20.078 1 96.69 99 PRO A O 1
ATOM 705 N N . GLY A 1 100 ? -6.012 -29.656 -21.688 1 96 100 GLY A N 1
ATOM 706 C CA . GLY A 1 100 ? -5.73 -28.484 -20.891 1 96 100 GLY A CA 1
ATOM 707 C C . GLY A 1 100 ? -6.711 -28.297 -19.734 1 96 100 GLY A C 1
ATOM 708 O O . GLY A 1 100 ? -6.418 -27.594 -18.781 1 96 100 GLY A O 1
ATOM 709 N N . THR A 1 101 ? -7.891 -28.875 -19.844 1 97.06 101 THR A N 1
ATOM 710 C CA . THR A 1 101 ? -8.938 -28.828 -18.828 1 97.06 101 THR A CA 1
ATOM 711 C C . THR A 1 101 ? -9.523 -30.219 -18.578 1 97.06 101 THR A C 1
ATOM 713 O O . THR A 1 101 ? -9.172 -31.172 -19.281 1 97.06 101 THR A O 1
ATOM 716 N N . GLY A 1 102 ? -10.312 -30.281 -17.438 1 97.88 102 GLY A N 1
ATOM 717 C CA . GLY A 1 102 ? -11.039 -31.516 -17.188 1 97.88 102 GLY A CA 1
ATOM 718 C C . GLY A 1 102 ? -10.312 -32.438 -16.234 1 97.88 102 GLY A C 1
ATOM 719 O O . GLY A 1 102 ? -9.125 -32.25 -15.953 1 97.88 102 GLY A O 1
ATOM 720 N N . PRO A 1 103 ? -11 -33.438 -15.812 1 98.25 103 PRO A N 1
ATOM 721 C CA . PRO A 1 103 ? -10.5 -34.281 -14.719 1 98.25 103 PRO A CA 1
ATOM 722 C C . PRO A 1 103 ? -9.336 -35.188 -15.148 1 98.25 103 PRO A C 1
ATOM 724 O O . PRO A 1 103 ? -8.562 -35.625 -14.297 1 98.25 103 PRO A O 1
ATOM 727 N N . LEU A 1 104 ? -9.18 -35.438 -16.484 1 97.88 104 LEU A N 1
ATOM 728 C CA . LEU A 1 104 ? -8.047 -36.219 -16.969 1 97.88 104 LEU A CA 1
ATOM 729 C C . LEU A 1 104 ? -6.727 -35.531 -16.672 1 97.88 104 LEU A C 1
ATOM 731 O O . LEU A 1 104 ? -5.684 -36.156 -16.531 1 97.88 104 LEU A O 1
ATOM 735 N N . ALA A 1 105 ? -6.801 -34.25 -16.516 1 97.88 105 ALA A N 1
ATOM 736 C CA . ALA A 1 105 ? -5.598 -33.438 -16.328 1 97.88 105 ALA A CA 1
ATOM 737 C C . ALA A 1 105 ? -5.332 -33.188 -14.852 1 97.88 105 ALA A C 1
ATOM 739 O O . ALA A 1 105 ? -4.43 -32.406 -14.508 1 97.88 105 ALA A O 1
ATOM 740 N N . ALA A 1 106 ? -6.031 -33.781 -13.914 1 98.25 106 ALA A N 1
ATOM 741 C CA . ALA A 1 106 ? -5.91 -33.5 -12.484 1 98.25 106 ALA A CA 1
ATOM 742 C C . ALA A 1 106 ? -4.758 -34.281 -11.875 1 98.25 106 ALA A C 1
ATOM 744 O O . ALA A 1 106 ? -4.723 -35.531 -11.969 1 98.25 106 ALA A O 1
ATOM 745 N N . ALA A 1 107 ? -3.795 -33.594 -11.305 1 98.5 107 ALA A N 1
ATOM 746 C CA . ALA A 1 107 ? -2.848 -34.219 -10.375 1 98.5 107 ALA A CA 1
ATOM 747 C C . ALA A 1 107 ? -3.453 -34.344 -8.984 1 98.5 107 ALA A C 1
ATOM 749 O O . ALA A 1 107 ? -4.5 -33.781 -8.695 1 98.5 107 ALA A O 1
ATOM 750 N N . VAL A 1 108 ? -2.848 -35.219 -8.141 1 98.75 108 VAL A N 1
ATOM 751 C CA . VAL A 1 108 ? -3.264 -35.188 -6.742 1 98.75 108 VAL A CA 1
ATOM 752 C C . VAL A 1 108 ? -3.094 -33.812 -6.16 1 98.75 108 VAL A C 1
ATOM 754 O O . VAL A 1 108 ? -2.012 -33.219 -6.246 1 98.75 108 VAL A O 1
ATOM 757 N N . PRO A 1 109 ? -4.172 -33.188 -5.617 1 98.56 109 PRO A N 1
ATOM 758 C CA . PRO A 1 109 ? -4.031 -31.828 -5.074 1 98.56 109 PRO A CA 1
ATOM 759 C C . PRO A 1 109 ? -3.053 -31.766 -3.902 1 98.56 109 PRO A C 1
ATOM 761 O O . PRO A 1 109 ? -3.17 -32.531 -2.951 1 98.56 109 PRO A O 1
ATOM 764 N N . GLY A 1 110 ? -2.1 -30.812 -3.955 1 98.69 110 GLY A N 1
ATOM 765 C CA . GLY A 1 110 ? -1.078 -30.812 -2.918 1 98.69 110 GLY A CA 1
ATOM 766 C C . GLY A 1 110 ? -1.058 -29.531 -2.111 1 98.69 110 GLY A C 1
ATOM 767 O O . GLY A 1 110 ? -0.426 -29.453 -1.054 1 98.69 110 GLY A O 1
ATOM 768 N N . ALA A 1 111 ? -1.773 -28.5 -2.523 1 98.75 111 ALA A N 1
ATOM 769 C CA . ALA A 1 111 ? -1.688 -27.188 -1.903 1 98.75 111 ALA A CA 1
ATOM 770 C C . ALA A 1 111 ? -2.127 -27.234 -0.443 1 98.75 111 ALA A C 1
ATOM 772 O O . ALA A 1 111 ? -1.43 -26.734 0.44 1 98.75 111 ALA A O 1
ATOM 773 N N . PHE A 1 112 ? -3.307 -27.828 -0.173 1 98.88 112 PHE A N 1
ATOM 774 C CA . PHE A 1 112 ? -3.861 -27.828 1.176 1 98.88 112 PHE A CA 1
ATOM 775 C C . PHE A 1 112 ? -2.896 -28.5 2.15 1 98.88 112 PHE A C 1
ATOM 777 O O . PHE A 1 112 ? -2.615 -27.953 3.221 1 98.88 112 PHE A O 1
ATOM 784 N N . ASP A 1 113 ? -2.398 -29.656 1.776 1 98.88 113 ASP A N 1
ATOM 785 C CA . ASP A 1 113 ? -1.517 -30.391 2.672 1 98.88 113 ASP A CA 1
ATOM 786 C C . ASP A 1 113 ? -0.227 -29.625 2.939 1 98.88 113 ASP A C 1
ATOM 788 O O . ASP A 1 113 ? 0.297 -29.641 4.055 1 98.88 113 ASP A O 1
ATOM 792 N N . ALA A 1 114 ? 0.304 -29 1.959 1 98.94 114 ALA A N 1
ATOM 793 C CA . ALA A 1 114 ? 1.515 -28.203 2.145 1 98.94 114 ALA A CA 1
ATOM 794 C C . ALA A 1 114 ? 1.276 -27.062 3.135 1 98.94 114 ALA A C 1
ATOM 796 O O . ALA A 1 114 ? 2.104 -26.812 4.016 1 98.94 114 ALA A O 1
ATOM 797 N N . TRP A 1 115 ? 0.211 -26.328 3.01 1 98.94 115 TRP A N 1
ATOM 798 C CA . TRP A 1 115 ? -0.118 -25.266 3.947 1 98.94 115 TRP A CA 1
ATOM 799 C C . TRP A 1 115 ? -0.264 -25.812 5.363 1 98.94 115 TRP A C 1
ATOM 801 O O . TRP A 1 115 ? 0.158 -25.172 6.328 1 98.94 115 TRP A O 1
ATOM 811 N N . MET A 1 116 ? -0.886 -27 5.484 1 98.94 116 MET A N 1
ATOM 812 C CA . MET A 1 116 ? -1.058 -27.594 6.801 1 98.94 116 MET A CA 1
ATOM 813 C C . MET A 1 116 ? 0.29 -27.984 7.406 1 98.94 116 MET A C 1
ATOM 815 O O . MET A 1 116 ? 0.533 -27.734 8.594 1 98.94 116 MET A O 1
ATOM 819 N N . LEU A 1 117 ? 1.144 -28.547 6.559 1 98.88 117 LEU A N 1
ATOM 820 C CA . LEU A 1 117 ? 2.463 -28.891 7.07 1 98.88 117 LEU A CA 1
ATOM 821 C C . LEU A 1 117 ? 3.225 -27.656 7.52 1 98.88 117 LEU A C 1
ATOM 823 O O . LEU A 1 117 ? 3.891 -27.672 8.555 1 98.88 117 LEU A O 1
ATOM 827 N N . LEU A 1 118 ? 3.17 -26.641 6.75 1 98.94 118 LEU A N 1
ATOM 828 C CA . LEU A 1 118 ? 3.812 -25.391 7.113 1 98.94 118 LEU A CA 1
ATOM 829 C C . LEU A 1 118 ? 3.297 -24.875 8.461 1 98.94 118 LEU A C 1
ATOM 831 O O . LEU A 1 118 ? 4.082 -24.5 9.328 1 98.94 118 LEU A O 1
ATOM 835 N N . LEU A 1 119 ? 1.984 -24.828 8.57 1 98.94 119 LEU A N 1
ATOM 836 C CA . LEU A 1 119 ? 1.353 -24.359 9.797 1 98.94 119 LEU A CA 1
ATOM 837 C C . LEU A 1 119 ? 1.759 -25.219 10.992 1 98.94 119 LEU A C 1
ATOM 839 O O . LEU A 1 119 ? 2.08 -24.688 12.062 1 98.94 119 LEU A O 1
ATOM 843 N N . ARG A 1 120 ? 1.726 -26.516 10.805 1 98.81 120 ARG A N 1
ATOM 844 C CA . ARG A 1 120 ? 2.033 -27.453 11.875 1 98.81 120 ARG A CA 1
ATOM 845 C C . ARG A 1 120 ? 3.48 -27.312 12.336 1 98.81 120 ARG A C 1
ATOM 847 O O . ARG A 1 120 ? 3.752 -27.188 13.531 1 98.81 120 ARG A O 1
ATOM 854 N N . ASP A 1 121 ? 4.359 -27.328 11.375 1 98.81 121 ASP A N 1
ATOM 855 C CA . ASP A 1 121 ? 5.773 -27.5 11.688 1 98.81 121 ASP A CA 1
ATOM 856 C C . ASP A 1 121 ? 6.418 -26.156 12.047 1 98.81 121 ASP A C 1
ATOM 858 O O . ASP A 1 121 ? 7.375 -26.109 12.82 1 98.81 121 ASP A O 1
ATOM 862 N N . HIS A 1 122 ? 5.883 -25.047 11.523 1 98.81 122 HIS A N 1
ATOM 863 C CA . HIS A 1 122 ? 6.598 -23.781 11.68 1 98.81 122 HIS A CA 1
ATOM 864 C C . HIS A 1 122 ? 5.672 -22.672 12.18 1 98.81 122 HIS A C 1
ATOM 866 O O . HIS A 1 122 ? 6.133 -21.625 12.609 1 98.81 122 HIS A O 1
ATOM 872 N N . GLY A 1 123 ? 4.371 -22.859 12.047 1 98.75 123 GLY A N 1
ATOM 873 C CA . GLY A 1 123 ? 3.42 -21.875 12.539 1 98.75 123 GLY A CA 1
ATOM 874 C C . GLY A 1 123 ? 3.184 -21.969 14.031 1 98.75 123 GLY A C 1
ATOM 875 O O . GLY A 1 123 ? 3.75 -22.844 14.703 1 98.75 123 GLY A O 1
ATOM 876 N N . THR A 1 124 ? 2.393 -21.031 14.562 1 98.75 124 THR A N 1
ATOM 877 C CA . THR A 1 124 ? 2.051 -21 15.977 1 98.75 124 THR A CA 1
ATOM 878 C C . THR A 1 124 ? 0.545 -20.844 16.172 1 98.75 124 THR A C 1
ATOM 880 O O . THR A 1 124 ? 0.025 -21.062 17.266 1 98.75 124 THR A O 1
ATOM 883 N N . LYS A 1 125 ? -0.167 -20.5 15.148 1 98.75 125 LYS A N 1
ATOM 884 C CA . LYS A 1 125 ? -1.591 -20.188 15.234 1 98.75 125 LYS A CA 1
ATOM 885 C C . LYS A 1 125 ? -2.439 -21.438 15.016 1 98.75 125 LYS A C 1
ATOM 887 O O . LYS A 1 125 ? -1.966 -22.422 14.453 1 98.75 125 LYS A O 1
ATOM 892 N N . ARG A 1 126 ? -3.67 -21.375 15.484 1 98.69 126 ARG A N 1
ATOM 893 C CA . ARG A 1 126 ? -4.641 -22.438 15.211 1 98.69 126 ARG A CA 1
ATOM 894 C C . ARG A 1 126 ? -5.16 -22.344 13.781 1 98.69 126 ARG A C 1
ATOM 896 O O . ARG A 1 126 ? -5.164 -21.266 13.188 1 98.69 126 ARG A O 1
ATOM 903 N N . LEU A 1 127 ? -5.586 -23.469 13.32 1 98.75 127 LEU A N 1
ATOM 904 C CA . LEU A 1 127 ? -6.117 -23.547 11.961 1 98.75 127 LEU A CA 1
ATOM 905 C C . LEU A 1 127 ? -7.293 -22.594 11.789 1 98.75 127 LEU A C 1
ATOM 907 O O . LEU A 1 127 ? -7.395 -21.906 10.766 1 98.75 127 LEU A O 1
ATOM 911 N N . SER A 1 128 ? -8.195 -22.516 12.789 1 98.81 128 SER A N 1
ATOM 912 C CA . SER A 1 128 ? -9.375 -21.672 12.719 1 98.81 128 SER A CA 1
ATOM 913 C C . SER A 1 128 ? -9 -20.188 12.617 1 98.81 128 SER A C 1
ATOM 915 O O . SER A 1 128 ? -9.68 -19.422 11.945 1 98.81 128 SER A O 1
ATOM 917 N N . GLU A 1 129 ? -7.867 -19.797 13.234 1 98.69 129 GLU A N 1
ATOM 918 C CA . GLU A 1 129 ? -7.414 -18.422 13.211 1 98.69 129 GLU A CA 1
ATOM 919 C C . GLU A 1 129 ? -6.922 -18.016 11.82 1 98.69 129 GLU A C 1
ATOM 921 O O . GLU A 1 129 ? -7.285 -16.969 11.305 1 98.69 129 GLU A O 1
ATOM 926 N N . VAL A 1 130 ? -6.141 -18.906 11.188 1 98.81 130 VAL A N 1
ATOM 927 C CA . VAL A 1 130 ? -5.535 -18.531 9.906 1 98.81 130 VAL A CA 1
ATOM 928 C C . VAL A 1 130 ? -6.574 -18.641 8.797 1 98.81 130 VAL A C 1
ATOM 930 O O . VAL A 1 130 ? -6.52 -17.891 7.816 1 98.81 130 VAL A O 1
ATOM 933 N N . LEU A 1 131 ? -7.609 -19.5 8.938 1 98.81 131 LEU A N 1
ATOM 934 C CA . LEU A 1 131 ? -8.617 -19.688 7.895 1 98.81 131 LEU A CA 1
ATOM 935 C C . LEU A 1 131 ? -9.711 -18.625 7.992 1 98.81 131 LEU A C 1
ATOM 937 O O . LEU A 1 131 ? -10.508 -18.469 7.066 1 98.81 131 LEU A O 1
ATOM 941 N N . SER A 1 132 ? -9.766 -17.906 9.133 1 98.75 132 SER A N 1
ATOM 942 C CA . SER A 1 132 ? -10.859 -16.984 9.375 1 98.75 132 SER A CA 1
ATOM 943 C C . SER A 1 132 ? -10.906 -15.898 8.297 1 98.75 132 SER A C 1
ATOM 945 O O . SER A 1 132 ? -11.992 -15.445 7.918 1 98.75 132 SER A O 1
ATOM 947 N N . PHE A 1 133 ? -9.773 -15.508 7.797 1 98.81 133 PHE A N 1
ATOM 948 C CA . PHE A 1 133 ? -9.711 -14.453 6.793 1 98.81 133 PHE A CA 1
ATOM 949 C C . PHE A 1 133 ? -10.312 -14.922 5.477 1 98.81 133 PHE A C 1
ATOM 951 O O . PHE A 1 133 ? -11.047 -14.18 4.82 1 98.81 133 PHE A O 1
ATOM 958 N N . ALA A 1 134 ? -9.93 -16.125 5.051 1 98.88 134 ALA A N 1
ATOM 959 C CA . ALA A 1 134 ? -10.516 -16.703 3.838 1 98.88 134 ALA A CA 1
ATOM 960 C C . ALA A 1 134 ? -12.016 -16.906 3.992 1 98.88 134 ALA A C 1
ATOM 962 O O . ALA A 1 134 ? -12.781 -16.641 3.061 1 98.88 134 ALA A O 1
ATOM 963 N N . ILE A 1 135 ? -12.445 -17.406 5.148 1 98.81 135 ILE A N 1
ATOM 964 C CA . ILE A 1 135 ? -13.859 -17.641 5.422 1 98.81 135 ILE A CA 1
ATOM 965 C C . ILE A 1 135 ? -14.625 -16.328 5.348 1 98.81 135 ILE A C 1
ATOM 967 O O . ILE A 1 135 ? -15.703 -16.25 4.758 1 98.81 135 ILE A O 1
ATOM 971 N N . TRP A 1 136 ? -14.062 -15.273 5.891 1 97.75 136 TRP A N 1
ATOM 972 C CA . TRP A 1 136 ? -14.672 -13.945 5.852 1 97.75 136 TRP A CA 1
ATOM 973 C C . TRP A 1 136 ? -14.93 -13.508 4.414 1 97.75 136 TRP A C 1
ATOM 975 O O . TRP A 1 136 ? -16.047 -13.125 4.062 1 97.75 136 TRP A O 1
ATOM 985 N N . ASN A 1 137 ? -13.922 -13.562 3.59 1 98.56 137 ASN A N 1
ATOM 986 C CA . ASN A 1 137 ? -14.023 -13.109 2.207 1 98.56 137 ASN A CA 1
ATOM 987 C C . ASN A 1 137 ? -14.961 -13.992 1.392 1 98.56 137 ASN A C 1
ATOM 989 O O . ASN A 1 137 ? -15.695 -13.5 0.535 1 98.56 137 ASN A O 1
ATOM 993 N N . ALA A 1 138 ? -14.906 -15.297 1.644 1 98.81 138 ALA A N 1
ATOM 994 C CA . ALA A 1 138 ? -15.758 -16.219 0.895 1 98.81 138 ALA A CA 1
ATOM 995 C C . ALA A 1 138 ? -17.234 -16.031 1.26 1 98.81 138 ALA A C 1
ATOM 997 O O . ALA A 1 138 ? -18.109 -16.109 0.396 1 98.81 138 ALA A O 1
ATOM 998 N N . GLU A 1 139 ? -17.516 -15.805 2.492 1 98.12 139 GLU A N 1
ATOM 999 C CA . GLU A 1 139 ? -18.875 -15.727 2.998 1 98.12 139 GLU A CA 1
ATOM 1000 C C . GLU A 1 139 ? -19.484 -14.352 2.738 1 98.12 139 GLU A C 1
ATOM 1002 O O . GLU A 1 139 ? -20.609 -14.25 2.246 1 98.12 139 GLU A O 1
ATOM 1007 N N . ARG A 1 140 ? -18.734 -13.305 3.068 1 95.62 140 ARG A N 1
ATOM 1008 C CA . ARG A 1 140 ? -19.266 -11.945 2.998 1 95.62 140 ARG A CA 1
ATOM 1009 C C . ARG A 1 140 ? -19.031 -11.344 1.619 1 95.62 140 ARG A C 1
ATOM 1011 O O . ARG A 1 140 ? -19.703 -10.375 1.243 1 95.62 140 ARG A O 1
ATOM 1018 N N . GLY A 1 141 ? -18.094 -11.898 0.967 1 97.75 141 GLY A N 1
ATOM 1019 C CA . GLY A 1 141 ? -17.766 -11.398 -0.356 1 97.75 141 GLY A CA 1
ATOM 1020 C C . GLY A 1 141 ? -16.547 -10.477 -0.36 1 97.75 141 GLY A C 1
ATOM 1021 O O . GLY A 1 141 ? -16.188 -9.906 0.673 1 97.75 141 GLY A O 1
ATOM 1022 N N . HIS A 1 142 ? -15.914 -10.398 -1.438 1 98.12 142 HIS A N 1
ATOM 1023 C CA . HIS A 1 142 ? -14.812 -9.477 -1.73 1 98.12 142 HIS A CA 1
ATOM 1024 C C . HIS A 1 142 ? -15.031 -8.766 -3.061 1 98.12 142 HIS A C 1
ATOM 1026 O O . HIS A 1 142 ? -15.664 -9.312 -3.969 1 98.12 142 HIS A O 1
ATOM 1032 N N . PRO A 1 143 ? -14.617 -7.516 -3.203 1 97.81 143 PRO A N 1
ATOM 1033 C CA . PRO A 1 143 ? -14.703 -6.863 -4.512 1 97.81 143 PRO A CA 1
ATOM 1034 C C . PRO A 1 143 ? -13.844 -7.551 -5.57 1 97.81 143 PRO A C 1
ATOM 1036 O O . PRO A 1 143 ? -12.617 -7.547 -5.469 1 97.81 143 PRO A O 1
ATOM 1039 N N . ALA A 1 144 ? -14.453 -8.047 -6.633 1 97.75 144 ALA A N 1
ATOM 1040 C CA . ALA A 1 144 ? -13.742 -8.805 -7.656 1 97.75 144 ALA A CA 1
ATOM 1041 C C . ALA A 1 144 ? -12.852 -7.887 -8.492 1 97.75 144 ALA A C 1
ATOM 1043 O O . ALA A 1 144 ? -13.25 -6.777 -8.844 1 97.75 144 ALA A O 1
ATOM 1044 N N . VAL A 1 145 ? -11.648 -8.305 -8.789 1 96.19 145 VAL A N 1
ATOM 1045 C CA . VAL A 1 145 ? -10.797 -7.574 -9.719 1 96.19 145 VAL A CA 1
ATOM 1046 C C . VAL A 1 145 ? -11.227 -7.879 -11.156 1 96.19 145 VAL A C 1
ATOM 1048 O O . VAL A 1 145 ? -11.914 -8.867 -11.406 1 96.19 145 VAL A O 1
ATOM 1051 N N . GLU A 1 146 ? -10.812 -7.102 -12.117 1 95.31 146 GLU A N 1
ATOM 1052 C CA . GLU A 1 146 ? -11.25 -7.156 -13.508 1 95.31 146 GLU A CA 1
ATOM 1053 C C . GLU A 1 146 ? -10.984 -8.531 -14.117 1 95.31 146 GLU A C 1
ATOM 1055 O O . GLU A 1 146 ? -11.828 -9.07 -14.828 1 95.31 146 GLU A O 1
ATOM 1060 N N . ARG A 1 147 ? -9.898 -9.133 -13.758 1 95.06 147 ARG A N 1
ATOM 1061 C CA . ARG A 1 147 ? -9.445 -10.344 -14.445 1 95.06 147 ARG A CA 1
ATOM 1062 C C . ARG A 1 147 ? -10.328 -11.531 -14.094 1 95.06 147 ARG A C 1
ATOM 1064 O O . ARG A 1 147 ? -10.484 -12.453 -14.906 1 95.06 147 ARG A O 1
ATOM 1071 N N . VAL A 1 148 ? -10.938 -11.516 -12.93 1 96.81 148 VAL A N 1
ATOM 1072 C CA . VAL A 1 148 ? -11.883 -12.586 -12.594 1 96.81 148 VAL A CA 1
ATOM 1073 C C . VAL A 1 148 ? -13.055 -12.57 -13.57 1 96.81 148 VAL A C 1
ATOM 1075 O O . VAL A 1 148 ? -13.383 -13.594 -14.172 1 96.81 148 VAL A O 1
ATOM 1078 N N . GLY A 1 149 ? -13.664 -11.398 -13.766 1 97.25 149 GLY A N 1
ATOM 1079 C CA . GLY A 1 149 ? -14.773 -11.266 -14.695 1 97.25 149 GLY A CA 1
ATOM 1080 C C . GLY A 1 149 ? -14.391 -11.555 -16.125 1 97.25 149 GLY A C 1
ATOM 1081 O O . GLY A 1 149 ? -15.148 -12.18 -16.875 1 97.25 149 GLY A O 1
ATOM 1082 N N . GLU A 1 150 ? -13.227 -11.109 -16.516 1 96.06 150 GLU A N 1
ATOM 1083 C CA . GLU A 1 150 ? -12.734 -11.352 -17.875 1 96.06 150 GLU A CA 1
ATOM 1084 C C . GLU A 1 150 ? -12.562 -12.844 -18.141 1 96.06 150 GLU A C 1
ATOM 1086 O O . GLU A 1 150 ? -12.945 -13.336 -19.203 1 96.06 150 GLU A O 1
ATOM 1091 N N . THR A 1 151 ? -11.984 -13.547 -17.172 1 96.75 151 THR A N 1
ATOM 1092 C CA . THR A 1 151 ? -11.797 -14.992 -17.312 1 96.75 151 THR A CA 1
ATOM 1093 C C . THR A 1 151 ? -13.141 -15.703 -17.391 1 96.75 151 THR A C 1
ATOM 1095 O O . THR A 1 151 ? -13.344 -16.547 -18.281 1 96.75 151 THR A O 1
ATOM 1098 N N . VAL A 1 152 ? -14.047 -15.344 -16.547 1 97.88 152 VAL A N 1
ATOM 1099 C CA . VAL A 1 152 ? -15.367 -15.961 -16.547 1 97.88 152 VAL A CA 1
ATOM 1100 C C . VAL A 1 152 ? -16.078 -15.68 -17.859 1 97.88 152 VAL A C 1
ATOM 1102 O O . VAL A 1 152 ? -16.734 -16.562 -18.422 1 97.88 152 VAL A O 1
ATOM 1105 N N . SER A 1 153 ? -15.945 -14.469 -18.344 1 97.44 153 SER A N 1
ATOM 1106 C CA . SER A 1 153 ? -16.562 -14.094 -19.609 1 97.44 153 SER A CA 1
ATOM 1107 C C . SER A 1 153 ? -16.047 -14.984 -20.75 1 97.44 153 SER A C 1
ATOM 1109 O O . SER A 1 153 ? -16.828 -15.398 -21.609 1 97.44 153 SER A O 1
ATOM 1111 N N . THR A 1 154 ? -14.812 -15.273 -20.781 1 96.31 154 THR A N 1
ATOM 1112 C CA . THR A 1 154 ? -14.188 -16.062 -21.844 1 96.31 154 THR A CA 1
ATOM 1113 C C . THR A 1 154 ? -14.75 -17.484 -21.859 1 96.31 154 THR A C 1
ATOM 1115 O O . THR A 1 154 ? -14.898 -18.078 -22.922 1 96.31 154 THR A O 1
ATOM 1118 N N . VAL A 1 155 ? -15.078 -18.016 -20.688 1 96.88 155 VAL A N 1
ATOM 1119 C CA . VAL A 1 155 ? -15.5 -19.406 -20.625 1 96.88 155 VAL A CA 1
ATOM 1120 C C . VAL A 1 155 ? -16.984 -19.484 -20.297 1 96.88 155 VAL A C 1
ATOM 1122 O O . VAL A 1 155 ? -17.484 -20.531 -19.859 1 96.88 155 VAL A O 1
ATOM 1125 N N . ALA A 1 156 ? -17.719 -18.438 -20.469 1 97.44 156 ALA A N 1
ATOM 1126 C CA . ALA A 1 156 ? -19.125 -18.359 -20.062 1 97.44 156 ALA A CA 1
ATOM 1127 C C . ALA A 1 156 ? -19.969 -19.406 -20.781 1 97.44 156 ALA A C 1
ATOM 1129 O O . ALA A 1 156 ? -20.844 -20.031 -20.188 1 97.44 156 ALA A O 1
ATOM 1130 N N . GLU A 1 157 ? -19.781 -19.609 -22.078 1 96.69 157 GLU A N 1
ATOM 1131 C CA . GLU A 1 157 ? -20.531 -20.594 -22.844 1 96.69 157 GLU A CA 1
ATOM 1132 C C . GLU A 1 157 ? -20.297 -22.016 -22.328 1 96.69 157 GLU A C 1
ATOM 1134 O O . GLU A 1 157 ? -21.234 -22.797 -22.172 1 96.69 157 GLU A O 1
ATOM 1139 N N . LEU A 1 158 ? -18.984 -22.281 -22.125 1 97.38 158 LEU A N 1
ATOM 1140 C CA . LEU A 1 158 ? -18.641 -23.578 -21.547 1 97.38 158 LEU A CA 1
ATOM 1141 C C . LEU A 1 158 ? -19.359 -23.781 -20.203 1 97.38 158 LEU A C 1
ATOM 1143 O O . LEU A 1 158 ? -19.891 -24.875 -19.938 1 97.38 158 LEU A O 1
ATOM 1147 N N . PHE A 1 159 ? -19.359 -22.766 -19.328 1 98.12 159 PHE A N 1
ATOM 1148 C CA . PHE A 1 159 ? -20.016 -22.828 -18.031 1 98.12 159 PHE A CA 1
ATOM 1149 C C . PHE A 1 159 ? -21.516 -23.109 -18.188 1 98.12 159 PHE A C 1
ATOM 1151 O O . PHE A 1 159 ? -22.062 -23.984 -17.531 1 98.12 159 PHE A O 1
ATOM 1158 N N . GLU A 1 160 ? -22.125 -22.422 -19.062 1 97.19 160 GLU A N 1
ATOM 1159 C CA . GLU A 1 160 ? -23.578 -22.484 -19.203 1 97.19 160 GLU A CA 1
ATOM 1160 C C . GLU A 1 160 ? -24.016 -23.828 -19.766 1 97.19 160 GLU A C 1
ATOM 1162 O O . GLU A 1 160 ? -25.047 -24.375 -19.344 1 97.19 160 GLU A O 1
ATOM 1167 N N . HIS A 1 161 ? -23.219 -24.406 -20.625 1 96.75 161 HIS A N 1
ATOM 1168 C CA . HIS A 1 161 ? -23.719 -25.547 -21.375 1 96.75 161 HIS A CA 1
ATOM 1169 C C . HIS A 1 161 ? -23.109 -26.844 -20.875 1 96.75 161 HIS A C 1
ATOM 1171 O O . HIS A 1 161 ? -23.719 -27.922 -21 1 96.75 161 HIS A O 1
ATOM 1177 N N . GLU A 1 162 ? -21.922 -26.75 -20.344 1 97.69 162 GLU A N 1
ATOM 1178 C CA . GLU A 1 162 ? -21.219 -27.969 -19.969 1 97.69 162 GLU A CA 1
ATOM 1179 C C . GLU A 1 162 ? -20.891 -28 -18.484 1 97.69 162 GLU A C 1
ATOM 1181 O O . GLU A 1 162 ? -21.031 -29.031 -17.828 1 97.69 162 GLU A O 1
ATOM 1186 N N . TRP A 1 163 ? -20.391 -26.922 -18 1 98.31 163 TRP A N 1
ATOM 1187 C CA . TRP A 1 163 ? -19.969 -26.844 -16.594 1 98.31 163 TRP A CA 1
ATOM 1188 C C . TRP A 1 163 ? -20.969 -26.047 -15.773 1 98.31 163 TRP A C 1
ATOM 1190 O O . TRP A 1 163 ? -20.625 -25 -15.203 1 98.31 163 TRP A O 1
ATOM 1200 N N . THR A 1 164 ? -22.078 -26.516 -15.516 1 98 164 THR A N 1
ATOM 1201 C CA . THR A 1 164 ? -23.219 -25.766 -15 1 98 164 THR A CA 1
ATOM 1202 C C . THR A 1 164 ? -23.031 -25.422 -13.523 1 98 164 THR A C 1
ATOM 1204 O O . THR A 1 164 ? -23.547 -24.422 -13.039 1 98 164 THR A O 1
ATOM 1207 N N . THR A 1 165 ? -22.297 -26.203 -12.742 1 98.25 165 THR A N 1
ATOM 1208 C CA . THR A 1 165 ? -22.031 -25.875 -11.344 1 98.25 165 THR A CA 1
ATOM 1209 C C . THR A 1 165 ? -21.109 -24.672 -11.242 1 98.25 165 THR A C 1
ATOM 1211 O O . THR A 1 165 ? -21.188 -23.906 -10.273 1 98.25 165 THR A O 1
ATOM 1214 N N . SER A 1 166 ? -20.203 -24.5 -12.234 1 98.56 166 SER A N 1
ATOM 1215 C CA . SER A 1 166 ? -19.406 -23.281 -12.305 1 98.56 166 SER A CA 1
ATOM 1216 C C . SER A 1 166 ? -20.297 -22.062 -12.625 1 98.56 166 SER A C 1
ATOM 1218 O O . SER A 1 166 ? -20.078 -20.984 -12.07 1 98.56 166 SER A O 1
ATOM 1220 N N . ALA A 1 167 ? -21.234 -22.219 -13.57 1 98.38 167 ALA A N 1
ATOM 1221 C CA . ALA A 1 167 ? -22.156 -21.141 -13.906 1 98.38 167 ALA A CA 1
ATOM 1222 C C . ALA A 1 167 ? -22.938 -20.672 -12.68 1 98.38 167 ALA A C 1
ATOM 1224 O O . ALA A 1 167 ? -23.156 -19.469 -12.5 1 98.38 167 ALA A O 1
ATOM 1225 N N . GLU A 1 168 ? -23.328 -21.594 -11.836 1 97.94 168 GLU A N 1
ATOM 1226 C CA . GLU A 1 168 ? -24.094 -21.281 -10.633 1 97.94 168 GLU A CA 1
ATOM 1227 C C . GLU A 1 168 ? -23.297 -20.391 -9.688 1 97.94 168 GLU A C 1
ATOM 1229 O O . GLU A 1 168 ? -23.875 -19.531 -9.016 1 97.94 168 GLU A O 1
ATOM 1234 N N . LEU A 1 169 ? -22.031 -20.562 -9.641 1 98.12 169 LEU A N 1
ATOM 1235 C CA . LEU A 1 169 ? -21.188 -19.797 -8.719 1 98.12 169 LEU A CA 1
ATOM 1236 C C . LEU A 1 169 ? -20.781 -18.469 -9.336 1 98.12 169 LEU A C 1
ATOM 1238 O O . LEU A 1 169 ? -20.75 -17.438 -8.641 1 98.12 169 LEU A O 1
ATOM 1242 N N . TYR A 1 170 ? -20.469 -18.406 -10.656 1 98.25 170 TYR A N 1
ATOM 1243 C CA . TYR A 1 170 ? -19.734 -17.266 -11.18 1 98.25 170 TYR A CA 1
ATOM 1244 C C . TYR A 1 170 ? -20.609 -16.422 -12.086 1 98.25 170 TYR A C 1
ATOM 1246 O O . TYR A 1 170 ? -20.266 -15.281 -12.414 1 98.25 170 TYR A O 1
ATOM 1254 N N . LEU A 1 171 ? -21.688 -17 -12.555 1 97.81 171 LEU A N 1
ATOM 1255 C CA . LEU A 1 171 ? -22.578 -16.234 -13.414 1 97.81 171 LEU A CA 1
ATOM 1256 C C . LEU A 1 171 ? -23.844 -15.82 -12.656 1 97.81 171 LEU A C 1
ATOM 1258 O O . LEU A 1 171 ? -24.375 -16.609 -11.875 1 97.81 171 LEU A O 1
ATOM 1262 N N . ARG A 1 172 ? -24.234 -14.57 -12.688 1 93.38 172 ARG A N 1
ATOM 1263 C CA . ARG A 1 172 ? -25.5 -14.047 -12.211 1 93.38 172 ARG A CA 1
ATOM 1264 C C . ARG A 1 172 ? -26.344 -13.492 -13.359 1 93.38 172 ARG A C 1
ATOM 1266 O O . ARG A 1 172 ? -25.984 -12.461 -13.938 1 93.38 172 ARG A O 1
ATOM 1273 N N . ASP A 1 173 ? -27.375 -14.148 -13.586 1 92.69 173 ASP A N 1
ATOM 1274 C CA . ASP A 1 173 ? -28.203 -13.805 -14.742 1 92.69 173 ASP A CA 1
ATOM 1275 C C . ASP A 1 173 ? -27.391 -13.836 -16.031 1 92.69 173 ASP A C 1
ATOM 1277 O O . ASP A 1 173 ? -27.469 -12.906 -16.844 1 92.69 173 ASP A O 1
ATOM 1281 N N . GLY A 1 174 ? -26.578 -14.781 -16.078 1 93.5 174 GLY A N 1
ATOM 1282 C CA . GLY A 1 174 ? -25.781 -15.008 -17.281 1 93.5 174 GLY A CA 1
ATOM 1283 C C . GLY A 1 174 ? -24.609 -14.055 -17.406 1 93.5 174 GLY A C 1
ATOM 1284 O O . GLY A 1 174 ? -23.875 -14.102 -18.391 1 93.5 174 GLY A O 1
ATOM 1285 N N . LYS A 1 175 ? -24.422 -13.242 -16.484 1 96.81 175 LYS A N 1
ATOM 1286 C CA . LYS A 1 175 ? -23.375 -12.227 -16.578 1 96.81 175 LYS A CA 1
ATOM 1287 C C . LYS A 1 175 ? -22.219 -12.539 -15.633 1 96.81 175 LYS A C 1
ATOM 1289 O O . LYS A 1 175 ? -22.438 -12.93 -14.484 1 96.81 175 LYS A O 1
ATOM 1294 N N . PRO A 1 176 ? -20.938 -12.398 -16.094 1 98 176 PRO A N 1
ATOM 1295 C CA . PRO A 1 176 ? -19.781 -12.531 -15.211 1 98 176 PRO A CA 1
ATOM 1296 C C . PRO A 1 176 ? -19.734 -11.469 -14.125 1 98 176 PRO A C 1
ATOM 1298 O O . PRO A 1 176 ? -20.406 -10.445 -14.227 1 98 176 PRO A O 1
ATOM 1301 N N . PRO A 1 177 ? -18.938 -11.727 -13.07 1 97.31 177 PRO A N 1
ATOM 1302 C CA . PRO A 1 177 ? -18.812 -10.711 -12.031 1 97.31 177 PRO A CA 1
ATOM 1303 C C . PRO A 1 177 ? -18.25 -9.391 -12.562 1 97.31 177 PRO A C 1
ATOM 1305 O O . PRO A 1 177 ? -17.234 -9.391 -13.273 1 97.31 177 PRO A O 1
ATOM 1308 N N . ALA A 1 178 ? -18.922 -8.297 -12.219 1 96.81 178 ALA A N 1
ATOM 1309 C CA . ALA A 1 178 ? -18.406 -6.977 -12.562 1 96.81 178 ALA A CA 1
ATOM 1310 C C . ALA A 1 178 ? -17.219 -6.605 -11.672 1 96.81 178 ALA A C 1
ATOM 1312 O O . ALA A 1 178 ? -17.188 -6.984 -10.5 1 96.81 178 ALA A O 1
ATOM 1313 N N . ALA A 1 179 ? -16.312 -5.844 -12.25 1 96.44 179 ALA A N 1
ATOM 1314 C CA . ALA A 1 179 ? -15.195 -5.359 -11.438 1 96.44 179 ALA A CA 1
ATOM 1315 C C . ALA A 1 179 ? -15.703 -4.551 -10.242 1 96.44 179 ALA A C 1
ATOM 1317 O O . ALA A 1 179 ? -16.547 -3.664 -10.398 1 96.44 179 ALA A O 1
ATOM 1318 N N . GLY A 1 180 ? -15.211 -4.91 -9.055 1 96.44 180 GLY A N 1
ATOM 1319 C CA . GLY A 1 180 ? -15.562 -4.191 -7.84 1 96.44 180 GLY A CA 1
ATOM 1320 C C . GLY A 1 180 ? -16.812 -4.742 -7.164 1 96.44 180 GLY A C 1
ATOM 1321 O O . GLY A 1 180 ? -17.078 -4.434 -6.004 1 96.44 180 GLY A O 1
ATOM 1322 N N . ALA A 1 181 ? -17.594 -5.512 -7.859 1 96.56 181 ALA A N 1
ATOM 1323 C CA . ALA A 1 181 ? -18.781 -6.113 -7.254 1 96.56 181 ALA A CA 1
ATOM 1324 C C . ALA A 1 181 ? -18.391 -7.215 -6.273 1 96.56 181 ALA A C 1
ATOM 1326 O O . ALA A 1 181 ? -17.406 -7.938 -6.496 1 96.56 181 ALA A O 1
ATOM 1327 N N . LEU A 1 182 ? -19.172 -7.395 -5.234 1 97.5 182 LEU A N 1
ATOM 1328 C CA . LEU A 1 182 ? -18.875 -8.422 -4.242 1 97.5 182 LEU A CA 1
ATOM 1329 C C . LEU A 1 182 ? -19.125 -9.812 -4.816 1 97.5 182 LEU A C 1
ATOM 1331 O O . LEU A 1 182 ? -20.234 -10.125 -5.254 1 97.5 182 LEU A O 1
ATOM 1335 N N . LEU A 1 183 ? -18.125 -10.555 -4.867 1 98.25 183 LEU A N 1
ATOM 1336 C CA . LEU A 1 183 ? -18.203 -11.961 -5.234 1 98.25 183 LEU A CA 1
ATOM 1337 C C . LEU A 1 183 ? -18.188 -12.852 -3.994 1 98.25 183 LEU A C 1
ATOM 1339 O O . LEU A 1 183 ? -17.25 -12.789 -3.199 1 98.25 183 LEU A O 1
ATOM 1343 N N . ARG A 1 184 ? -19.25 -13.688 -3.801 1 97.62 184 ARG A N 1
ATOM 1344 C CA . ARG A 1 184 ? -19.375 -14.578 -2.648 1 97.62 184 ARG A CA 1
ATOM 1345 C C . ARG A 1 184 ? -19.25 -16.031 -3.062 1 97.62 184 ARG A C 1
ATOM 1347 O O . ARG A 1 184 ? -19.594 -16.406 -4.191 1 97.62 184 ARG A O 1
ATOM 1354 N N . ASN A 1 185 ? -18.656 -16.812 -2.25 1 98.75 185 ASN A N 1
ATOM 1355 C CA . ASN A 1 185 ? -18.625 -18.266 -2.336 1 98.75 185 ASN A CA 1
ATOM 1356 C C . ASN A 1 185 ? -18.969 -18.922 -0.998 1 98.75 185 ASN A C 1
ATOM 1358 O O . ASN A 1 185 ? -18.094 -19.469 -0.323 1 98.75 185 ASN A O 1
ATOM 1362 N N . PRO A 1 186 ? -20.266 -18.844 -0.643 1 98.38 186 PRO A N 1
ATOM 1363 C CA . PRO A 1 186 ? -20.672 -19.359 0.667 1 98.38 186 PRO A CA 1
ATOM 1364 C C . PRO A 1 186 ? -20.438 -20.859 0.818 1 98.38 186 PRO A C 1
ATOM 1366 O O . PRO A 1 186 ? -20.234 -21.344 1.932 1 98.38 186 PRO A O 1
ATOM 1369 N N . VAL A 1 187 ? -20.453 -21.594 -0.307 1 98.81 187 VAL A N 1
ATOM 1370 C CA . VAL A 1 187 ? -20.203 -23.031 -0.252 1 98.81 187 VAL A CA 1
ATOM 1371 C C . VAL A 1 187 ? -18.781 -23.297 0.22 1 98.81 187 VAL A C 1
ATOM 1373 O O . VAL A 1 187 ? -18.547 -24.156 1.075 1 98.81 187 VAL A O 1
ATOM 1376 N N . LEU A 1 188 ? -17.828 -22.547 -0.32 1 98.88 188 LEU A N 1
ATOM 1377 C CA . LEU A 1 188 ? -16.438 -22.688 0.111 1 98.88 188 LEU A CA 1
ATOM 1378 C C . LEU A 1 188 ? -16.297 -22.328 1.587 1 98.88 188 LEU A C 1
ATOM 1380 O O . LEU A 1 188 ? -15.562 -23.016 2.32 1 98.88 188 LEU A O 1
ATOM 1384 N N . ALA A 1 189 ? -16.938 -21.219 2.023 1 98.88 189 ALA A N 1
ATOM 1385 C CA . ALA A 1 189 ? -16.906 -20.859 3.438 1 98.88 189 ALA A CA 1
ATOM 1386 C C . ALA A 1 189 ? -17.422 -22 4.309 1 98.88 189 ALA A C 1
ATOM 1388 O O . ALA A 1 189 ? -16.828 -22.328 5.34 1 98.88 189 ALA A O 1
ATOM 1389 N N . ALA A 1 190 ? -18.5 -22.578 3.885 1 98.88 190 ALA A N 1
ATOM 1390 C CA . ALA A 1 190 ? -19.094 -23.688 4.621 1 98.88 190 ALA A CA 1
ATOM 1391 C C . ALA A 1 190 ? -18.156 -24.891 4.66 1 98.88 190 ALA A C 1
ATOM 1393 O O . ALA A 1 190 ? -18.094 -25.609 5.66 1 98.88 190 ALA A O 1
ATOM 1394 N N . THR A 1 191 ? -17.484 -25.125 3.557 1 98.94 191 THR A N 1
ATOM 1395 C CA . THR A 1 191 ? -16.516 -26.203 3.49 1 98.94 191 THR A CA 1
ATOM 1396 C C . THR A 1 191 ? -15.438 -26.031 4.559 1 98.94 191 THR A C 1
ATOM 1398 O O . THR A 1 191 ? -15.133 -26.984 5.293 1 98.94 191 THR A O 1
ATOM 1401 N N . TRP A 1 192 ? -14.867 -24.875 4.691 1 98.94 192 TRP A N 1
ATOM 1402 C CA . TRP A 1 192 ? -13.812 -24.625 5.668 1 98.94 192 TRP A CA 1
ATOM 1403 C C . TRP A 1 192 ? -14.359 -24.672 7.09 1 98.94 192 TRP A C 1
ATOM 1405 O O . TRP A 1 192 ? -13.703 -25.188 8 1 98.94 192 TRP A O 1
ATOM 1415 N N . ARG A 1 193 ? -15.57 -24.172 7.289 1 98.81 193 ARG A N 1
ATOM 1416 C CA . ARG A 1 193 ? -16.172 -24.234 8.617 1 98.81 193 ARG A CA 1
ATOM 1417 C C . ARG A 1 193 ? -16.391 -25.688 9.055 1 98.81 193 ARG A C 1
ATOM 1419 O O . ARG A 1 193 ? -16.125 -26.031 10.219 1 98.81 193 ARG A O 1
ATOM 1426 N N . ARG A 1 194 ? -16.891 -26.5 8.148 1 98.88 194 ARG A N 1
ATOM 1427 C CA . ARG A 1 194 ? -17.094 -27.906 8.469 1 98.88 194 ARG A CA 1
ATOM 1428 C C . ARG A 1 194 ? -15.766 -28.594 8.773 1 98.88 194 ARG A C 1
ATOM 1430 O O . ARG A 1 194 ? -15.672 -29.375 9.719 1 98.88 194 ARG A O 1
ATOM 1437 N N . LEU A 1 195 ? -14.781 -28.328 7.934 1 98.88 195 LEU A N 1
ATOM 1438 C CA . LEU A 1 195 ? -13.453 -28.891 8.164 1 98.88 195 LEU A CA 1
ATOM 1439 C C . LEU A 1 195 ? -12.945 -28.531 9.555 1 98.88 195 LEU A C 1
ATOM 1441 O O . LEU A 1 195 ? -12.453 -29.391 10.289 1 98.88 195 LEU A O 1
ATOM 1445 N N . ILE A 1 196 ? -13.008 -27.234 9.93 1 98.88 196 ILE A N 1
ATOM 1446 C CA . ILE A 1 196 ? -12.547 -26.75 11.219 1 98.88 196 ILE A CA 1
ATOM 1447 C C . ILE A 1 196 ? -13.312 -27.438 12.344 1 98.88 196 ILE A C 1
ATOM 1449 O O . ILE A 1 196 ? -12.711 -27.922 13.312 1 98.88 196 ILE A O 1
ATOM 1453 N N . ALA A 1 197 ? -14.617 -27.516 12.18 1 98.75 197 ALA A N 1
ATOM 1454 C CA . ALA A 1 197 ? -15.461 -28.125 13.211 1 98.75 197 ALA A CA 1
ATOM 1455 C C . ALA A 1 197 ? -15.078 -29.594 13.43 1 98.75 197 ALA A C 1
ATOM 1457 O O . ALA A 1 197 ? -14.977 -30.047 14.57 1 98.75 197 ALA A O 1
ATOM 1458 N N . GLU A 1 198 ? -14.93 -30.344 12.352 1 98.75 198 GLU A N 1
ATOM 1459 C CA . GLU A 1 198 ? -14.555 -31.75 12.453 1 98.75 198 GLU A CA 1
ATOM 1460 C C . GLU A 1 198 ? -13.156 -31.922 13.031 1 98.75 198 GLU A C 1
ATOM 1462 O O . GLU A 1 198 ? -12.906 -32.844 13.812 1 98.75 198 GLU A O 1
ATOM 1467 N N . ALA A 1 199 ? -12.25 -31.047 12.625 1 98.81 199 ALA A N 1
ATOM 1468 C CA . ALA A 1 199 ? -10.891 -31.094 13.156 1 98.81 199 ALA A CA 1
ATOM 1469 C C . ALA A 1 199 ? -10.875 -30.812 14.648 1 98.81 199 ALA A C 1
ATOM 1471 O O . ALA A 1 199 ? -10.164 -31.469 15.414 1 98.81 199 ALA A O 1
ATOM 1472 N N . GLU A 1 200 ? -11.594 -29.781 15.086 1 98.62 200 GLU A N 1
ATOM 1473 C CA . GLU A 1 200 ? -11.656 -29.406 16.484 1 98.62 200 GLU A CA 1
ATOM 1474 C C . GLU A 1 200 ? -12.336 -30.484 17.328 1 98.62 200 GLU A C 1
ATOM 1476 O O . GLU A 1 200 ? -12 -30.672 18.5 1 98.62 200 GLU A O 1
ATOM 1481 N N . ALA A 1 201 ? -13.305 -31.172 16.734 1 98.5 201 ALA A N 1
ATOM 1482 C CA . ALA A 1 201 ? -13.945 -32.281 17.422 1 98.5 201 ALA A CA 1
ATOM 1483 C C . ALA A 1 201 ? -12.984 -33.469 17.594 1 98.5 201 ALA A C 1
ATOM 1485 O O . ALA A 1 201 ? -13.062 -34.188 18.562 1 98.5 201 ALA A O 1
ATOM 1486 N N . ALA A 1 202 ? -12.07 -33.594 16.703 1 98.38 202 ALA A N 1
ATOM 1487 C CA . ALA A 1 202 ? -11.164 -34.75 16.672 1 98.38 202 ALA A CA 1
ATOM 1488 C C . ALA A 1 202 ? -10.016 -34.562 17.656 1 98.38 202 ALA A C 1
ATOM 1490 O O . ALA A 1 202 ? -9.453 -35.531 18.156 1 98.38 202 ALA A O 1
ATOM 1491 N N . SER A 1 203 ? -9.633 -33.344 17.938 1 98.12 203 SER A N 1
ATOM 1492 C CA . SER A 1 203 ? -8.516 -33.062 18.844 1 98.12 203 SER A CA 1
ATOM 1493 C C . SER A 1 203 ? -8.664 -31.719 19.547 1 98.12 203 SER A C 1
ATOM 1495 O O . SER A 1 203 ? -9.234 -30.781 18.969 1 98.12 203 SER A O 1
ATOM 1497 N N . SER A 1 204 ? -8.016 -31.641 20.719 1 96.25 204 SER A N 1
ATOM 1498 C CA . SER A 1 204 ? -8.125 -30.391 21.484 1 96.25 204 SER A CA 1
ATOM 1499 C C . SER A 1 204 ? -6.898 -29.516 21.281 1 96.25 204 SER A C 1
ATOM 1501 O O . SER A 1 204 ? -6.926 -28.328 21.594 1 96.25 204 SER A O 1
ATOM 1503 N N . ASP A 1 205 ? -5.855 -30.031 20.812 1 97.12 205 ASP A N 1
ATOM 1504 C CA . ASP A 1 205 ? -4.656 -29.219 20.672 1 97.12 205 ASP A CA 1
ATOM 1505 C C . ASP A 1 205 ? -4.43 -28.828 19.219 1 97.12 205 ASP A C 1
ATOM 1507 O O . ASP A 1 205 ? -5.004 -29.422 18.312 1 97.12 205 ASP A O 1
ATOM 1511 N N . ARG A 1 206 ? -3.562 -27.859 18.984 1 98 206 ARG A N 1
ATOM 1512 C CA . ARG A 1 206 ? -3.334 -27.203 17.703 1 98 206 ARG A CA 1
ATOM 1513 C C . ARG A 1 206 ? -2.822 -28.203 16.672 1 98 206 ARG A C 1
ATOM 1515 O O . ARG A 1 206 ? -3.383 -28.312 15.578 1 98 206 ARG A O 1
ATOM 1522 N N . GLU A 1 207 ? -1.773 -28.969 16.969 1 98.56 207 GLU A N 1
ATOM 1523 C CA . GLU A 1 207 ? -1.166 -29.906 16.047 1 98.56 207 GLU A CA 1
ATOM 1524 C C . GLU A 1 207 ? -2.129 -31.047 15.695 1 98.56 207 GLU A C 1
ATOM 1526 O O . GLU A 1 207 ? -2.211 -31.453 14.539 1 98.56 207 GLU A O 1
ATOM 1531 N N . GLY A 1 208 ? -2.814 -31.531 16.734 1 98.69 208 GLY A N 1
ATOM 1532 C CA . GLY A 1 208 ? -3.814 -32.562 16.5 1 98.69 208 GLY A CA 1
ATOM 1533 C C . GLY A 1 208 ? -4.926 -32.094 15.562 1 98.69 208 GLY A C 1
ATOM 1534 O O . GLY A 1 208 ? -5.402 -32.875 14.734 1 98.69 208 GLY A O 1
ATOM 1535 N N . GLN A 1 209 ? -5.348 -30.891 15.734 1 98.88 209 GLN A N 1
ATOM 1536 C CA . GLN A 1 209 ? -6.375 -30.328 14.867 1 98.88 209 GLN A CA 1
ATOM 1537 C C . GLN A 1 209 ? -5.875 -30.219 13.43 1 98.88 209 GLN A C 1
ATOM 1539 O O . GLN A 1 209 ? -6.621 -30.5 12.484 1 98.88 209 GLN A O 1
ATOM 1544 N N . ILE A 1 210 ? -4.656 -29.844 13.25 1 98.88 210 ILE A N 1
ATOM 1545 C CA . ILE A 1 210 ? -4.074 -29.719 11.914 1 98.88 210 ILE A CA 1
ATOM 1546 C C . ILE A 1 210 ? -3.973 -31.094 11.266 1 98.88 210 ILE A C 1
ATOM 1548 O O . ILE A 1 210 ? -4.297 -31.266 10.094 1 98.88 210 ILE A O 1
ATOM 1552 N N . GLU A 1 211 ? -3.576 -32.094 12.047 1 98.69 211 GLU A N 1
ATOM 1553 C CA . GLU A 1 211 ? -3.498 -33.469 11.531 1 98.69 211 GLU A CA 1
ATOM 1554 C C . GLU A 1 211 ? -4.883 -34 11.164 1 98.69 211 GLU A C 1
ATOM 1556 O O . GLU A 1 211 ? -5.035 -34.719 10.172 1 98.69 211 GLU A O 1
ATOM 1561 N N . ALA A 1 212 ? -5.836 -33.688 12.016 1 98.81 212 ALA A N 1
ATOM 1562 C CA . ALA A 1 212 ? -7.207 -34.094 11.711 1 98.81 212 ALA A CA 1
ATOM 1563 C C . ALA A 1 212 ? -7.688 -33.438 10.406 1 98.81 212 ALA A C 1
ATOM 1565 O O . ALA A 1 212 ? -8.375 -34.094 9.617 1 98.81 212 ALA A O 1
ATOM 1566 N N . ALA A 1 213 ? -7.395 -32.219 10.258 1 98.94 213 ALA A N 1
ATOM 1567 C CA . ALA A 1 213 ? -7.766 -31.531 9.023 1 98.94 213 ALA A CA 1
ATOM 1568 C C . ALA A 1 213 ? -7.129 -32.188 7.805 1 98.94 213 ALA A C 1
ATOM 1570 O O . ALA A 1 213 ? -7.773 -32.375 6.77 1 98.94 213 ALA A O 1
ATOM 1571 N N . ARG A 1 214 ? -5.855 -32.562 7.914 1 98.81 214 ARG A N 1
ATOM 1572 C CA . ARG A 1 214 ? -5.176 -33.281 6.844 1 98.81 214 ARG A CA 1
ATOM 1573 C C . ARG A 1 214 ? -5.879 -34.594 6.535 1 98.81 214 ARG A C 1
ATOM 1575 O O . ARG A 1 214 ? -6.059 -34.938 5.367 1 98.81 214 ARG A O 1
ATOM 1582 N N . LYS A 1 215 ? -6.277 -35.25 7.527 1 98.69 215 LYS A N 1
ATOM 1583 C CA . LYS A 1 215 ? -6.969 -36.531 7.355 1 98.69 215 LYS A CA 1
ATOM 1584 C C . LYS A 1 215 ? -8.328 -36.344 6.684 1 98.69 215 LYS A C 1
ATOM 1586 O O . LYS A 1 215 ? -8.711 -37.125 5.816 1 98.69 215 LYS A O 1
ATOM 1591 N N . ILE A 1 216 ? -9.031 -35.344 7.105 1 98.75 216 ILE A N 1
ATOM 1592 C CA . ILE A 1 216 ? -10.328 -35.031 6.516 1 98.75 216 ILE A CA 1
ATOM 1593 C C . ILE A 1 216 ? -10.164 -34.75 5.027 1 98.75 216 ILE A C 1
ATOM 1595 O O . ILE A 1 216 ? -10.961 -35.219 4.207 1 98.75 216 ILE A O 1
ATOM 1599 N N . TRP A 1 217 ? -9.141 -34.031 4.664 1 98.75 217 TRP A N 1
ATOM 1600 C CA . TRP A 1 217 ? -8.859 -33.719 3.266 1 98.75 217 TRP A CA 1
ATOM 1601 C C . TRP A 1 217 ? -8.602 -35 2.471 1 98.75 217 TRP A C 1
ATOM 1603 O O . TRP A 1 217 ? -9.125 -35.156 1.363 1 98.75 217 TRP A O 1
ATOM 1613 N N . ARG A 1 218 ? -7.918 -35.906 3.01 1 97.69 218 ARG A N 1
ATOM 1614 C CA . ARG A 1 218 ? -7.414 -37.031 2.23 1 97.69 218 ARG A CA 1
ATOM 1615 C C . ARG A 1 218 ? -8.383 -38.219 2.281 1 97.69 218 ARG A C 1
ATOM 1617 O O . ARG A 1 218 ? -8.398 -39.031 1.377 1 97.69 218 ARG A O 1
ATOM 1624 N N . GLU A 1 219 ? -9.281 -38.25 3.352 1 98.25 219 GLU A N 1
ATOM 1625 C CA . GLU A 1 219 ? -10.086 -39.438 3.549 1 98.25 219 GLU A CA 1
ATOM 1626 C C . GLU A 1 219 ? -11.531 -39.094 3.873 1 98.25 219 GLU A C 1
ATOM 1628 O O . GLU A 1 219 ? -12.398 -39.969 3.914 1 98.25 219 GLU A O 1
ATOM 1633 N N . GLY A 1 220 ? -11.789 -37.875 4.117 1 98.5 220 GLY A N 1
ATOM 1634 C CA . GLY A 1 220 ? -13.102 -37.438 4.582 1 98.5 220 GLY A CA 1
ATOM 1635 C C . GLY A 1 220 ? -14 -36.938 3.469 1 98.5 220 GLY A C 1
ATOM 1636 O O . GLY A 1 220 ? -13.953 -37.469 2.348 1 98.5 220 GLY A O 1
ATOM 1637 N N . PHE A 1 221 ? -14.938 -36.031 3.867 1 98.69 221 PHE A N 1
ATOM 1638 C CA . PHE A 1 221 ? -15.992 -35.562 2.963 1 98.69 221 PHE A CA 1
ATOM 1639 C C . PHE A 1 221 ? -15.398 -34.844 1.76 1 98.69 221 PHE A C 1
ATOM 1641 O O . PHE A 1 221 ? -15.969 -34.875 0.668 1 98.69 221 PHE A O 1
ATOM 1648 N N . ILE A 1 222 ? -14.273 -34.25 1.941 1 98.88 222 ILE A N 1
ATOM 1649 C CA . ILE A 1 222 ? -13.633 -33.531 0.838 1 98.88 222 ILE A CA 1
ATOM 1650 C C . ILE A 1 222 ? -13.094 -34.531 -0.182 1 98.88 222 ILE A C 1
ATOM 1652 O O . ILE A 1 222 ? -13.32 -34.375 -1.385 1 98.88 222 ILE A O 1
ATOM 1656 N N . ALA A 1 223 ? -12.391 -35.562 0.3 1 98.69 223 ALA A N 1
ATOM 1657 C CA . ALA A 1 223 ? -11.867 -36.594 -0.575 1 98.69 223 ALA A CA 1
ATOM 1658 C C . ALA A 1 223 ? -12.992 -37.25 -1.37 1 98.69 223 ALA A C 1
ATOM 1660 O O . ALA A 1 223 ? -12.859 -37.469 -2.578 1 98.69 223 ALA A O 1
ATOM 1661 N N . GLU A 1 224 ? -14.055 -37.562 -0.678 1 98.62 224 GLU A N 1
ATOM 1662 C CA . GLU A 1 224 ? -15.203 -38.219 -1.317 1 98.62 224 GLU A CA 1
ATOM 1663 C C . GLU A 1 224 ? -15.758 -37.344 -2.449 1 98.62 224 GLU A C 1
ATOM 1665 O O . GLU A 1 224 ? -16.031 -37.875 -3.539 1 98.62 224 GLU A O 1
ATOM 1670 N N . ALA A 1 225 ? -15.914 -36.094 -2.162 1 98.81 225 ALA A N 1
ATOM 1671 C CA . ALA A 1 225 ? -16.453 -35.188 -3.158 1 98.81 225 ALA A CA 1
ATOM 1672 C C . ALA A 1 225 ? -15.516 -35.031 -4.348 1 98.81 225 ALA A C 1
ATOM 1674 O O . ALA A 1 225 ? -15.961 -34.969 -5.496 1 98.81 225 ALA A O 1
ATOM 1675 N N . LEU A 1 226 ? -14.234 -34.969 -4.145 1 98.75 226 LEU A N 1
ATOM 1676 C CA . LEU A 1 226 ? -13.25 -34.812 -5.211 1 98.75 226 LEU A CA 1
ATOM 1677 C C . LEU A 1 226 ? -13.219 -36.062 -6.102 1 98.75 226 LEU A C 1
ATOM 1679 O O . LEU A 1 226 ? -13.102 -35.938 -7.324 1 98.75 226 LEU A O 1
ATOM 1683 N N . VAL A 1 227 ? -13.266 -37.25 -5.508 1 98.62 227 VAL A N 1
ATOM 1684 C CA . VAL A 1 227 ? -13.273 -38.5 -6.273 1 98.62 227 VAL A CA 1
ATOM 1685 C C . VAL A 1 227 ? -14.531 -38.562 -7.129 1 98.62 227 VAL A C 1
ATOM 1687 O O . VAL A 1 227 ? -14.477 -38.938 -8.297 1 98.62 227 VAL A O 1
ATOM 1690 N N . ALA A 1 228 ? -15.656 -38.188 -6.523 1 98.62 228 ALA A N 1
ATOM 1691 C CA . ALA A 1 228 ? -16.906 -38.188 -7.27 1 98.62 228 ALA A CA 1
ATOM 1692 C C . ALA A 1 228 ? -16.828 -37.219 -8.461 1 98.62 228 ALA A C 1
ATOM 1694 O O . ALA A 1 228 ? -17.328 -37.531 -9.539 1 98.62 228 ALA A O 1
ATOM 1695 N N . ALA A 1 229 ? -16.234 -36.094 -8.242 1 98.5 229 ALA A N 1
ATOM 1696 C CA . ALA A 1 229 ? -16.062 -35.125 -9.32 1 98.5 229 ALA A CA 1
ATOM 1697 C C . ALA A 1 229 ? -15.18 -35.688 -10.422 1 98.5 229 ALA A C 1
ATOM 1699 O O . ALA A 1 229 ? -15.445 -35.5 -11.609 1 98.5 229 ALA A O 1
ATOM 1700 N N . SER A 1 230 ? -14.117 -36.344 -10.062 1 98.44 230 SER A N 1
ATOM 1701 C CA . SER A 1 230 ? -13.203 -36.969 -11.016 1 98.44 230 SER A CA 1
ATOM 1702 C C . SER A 1 230 ? -13.914 -38 -11.875 1 98.44 230 SER A C 1
ATOM 1704 O O . SER A 1 230 ? -13.586 -38.188 -13.047 1 98.44 230 SER A O 1
ATOM 1706 N N . ASP A 1 231 ? -14.945 -38.625 -11.344 1 98.12 231 ASP A N 1
ATOM 1707 C CA . ASP A 1 231 ? -15.641 -39.719 -11.992 1 98.12 231 ASP A CA 1
ATOM 1708 C C . ASP A 1 231 ? -16.797 -39.219 -12.852 1 98.12 231 ASP A C 1
ATOM 1710 O O . ASP A 1 231 ? -17.531 -40 -13.453 1 98.12 231 ASP A O 1
ATOM 1714 N N . ARG A 1 232 ? -16.938 -38.031 -12.945 1 97.69 232 ARG A N 1
ATOM 1715 C CA . ARG A 1 232 ? -18 -37.438 -13.766 1 97.69 232 ARG A CA 1
ATOM 1716 C C . ARG A 1 232 ? -17.484 -37.125 -15.172 1 97.69 232 ARG A C 1
ATOM 1718 O O . ARG A 1 232 ? -16.5 -36.406 -15.328 1 97.69 232 ARG A O 1
ATOM 1725 N N . PRO A 1 233 ? -18.188 -37.688 -16.219 1 98.12 233 PRO A N 1
ATOM 1726 C CA . PRO A 1 233 ? -17.797 -37.281 -17.578 1 98.12 233 PRO A CA 1
ATOM 1727 C C . PRO A 1 233 ? -17.875 -35.781 -17.781 1 98.12 233 PRO A C 1
ATOM 1729 O O . PRO A 1 233 ? -18.953 -35.188 -17.594 1 98.12 233 PRO A O 1
ATOM 1732 N N . THR A 1 234 ? -16.812 -35.156 -18.156 1 98.38 234 THR A N 1
ATOM 1733 C CA . THR A 1 234 ? -16.703 -33.719 -18.234 1 98.38 234 THR A CA 1
ATOM 1734 C C . THR A 1 234 ? -16.078 -33.281 -19.562 1 98.38 234 THR A C 1
ATOM 1736 O O . THR A 1 234 ? -15.055 -33.812 -19.984 1 98.38 234 THR A O 1
ATOM 1739 N N . MET A 1 235 ? -16.703 -32.375 -20.25 1 97.94 235 MET A N 1
ATOM 1740 C CA . MET A 1 235 ? -16.141 -31.797 -21.484 1 97.94 235 MET A CA 1
ATOM 1741 C C . MET A 1 235 ? -14.797 -31.141 -21.203 1 97.94 235 MET A C 1
ATOM 1743 O O . MET A 1 235 ? -14.648 -30.391 -20.25 1 97.94 235 MET A O 1
ATOM 1747 N N . ASP A 1 236 ? -13.797 -31.484 -21.969 1 96.75 236 ASP A N 1
ATOM 1748 C CA . ASP A 1 236 ? -12.492 -30.859 -21.812 1 96.75 236 ASP A CA 1
ATOM 1749 C C . ASP A 1 236 ? -11.945 -30.344 -23.141 1 96.75 236 ASP A C 1
ATOM 1751 O O . ASP A 1 236 ? -12.688 -30.25 -24.125 1 96.75 236 ASP A O 1
ATOM 1755 N N . THR A 1 237 ? -10.742 -29.859 -23.203 1 95.12 237 THR A N 1
ATOM 1756 C CA . THR A 1 237 ? -10.188 -29.141 -24.344 1 95.12 237 THR A CA 1
ATOM 1757 C C . THR A 1 237 ? -9.992 -30.078 -25.531 1 95.12 237 THR A C 1
ATOM 1759 O O . THR A 1 237 ? -9.781 -29.625 -26.656 1 95.12 237 THR A O 1
ATOM 1762 N N . SER A 1 238 ? -10.109 -31.375 -25.328 1 93.31 238 SER A N 1
ATOM 1763 C CA . SER A 1 238 ? -10.039 -32.312 -26.453 1 93.31 238 SER A CA 1
ATOM 1764 C C . SER A 1 238 ? -11.312 -32.281 -27.297 1 93.31 238 SER A C 1
ATOM 1766 O O . SER A 1 238 ? -11.328 -32.75 -28.422 1 93.31 238 SER A O 1
ATOM 1768 N N . GLY A 1 239 ? -12.328 -31.688 -26.75 1 94.31 239 GLY A N 1
ATOM 1769 C CA . GLY A 1 239 ? -13.617 -31.641 -27.406 1 94.31 239 GLY A CA 1
ATOM 1770 C C . GLY A 1 239 ? -14.508 -32.812 -27.062 1 94.31 239 GLY A C 1
ATOM 1771 O O . GLY A 1 239 ? -15.617 -32.938 -27.594 1 94.31 239 GLY A O 1
ATOM 1772 N N . GLU A 1 240 ? -14.078 -33.656 -26.156 1 96.75 240 GLU A N 1
ATOM 1773 C CA . GLU A 1 240 ? -14.828 -34.812 -25.703 1 96.75 240 GLU A CA 1
ATOM 1774 C C . GLU A 1 240 ? -15.016 -34.812 -24.188 1 96.75 240 GLU A C 1
ATOM 1776 O O . GLU A 1 240 ? -14.383 -34 -23.484 1 96.75 240 GLU A O 1
ATOM 1781 N N . ARG A 1 241 ? -15.961 -35.594 -23.734 1 97.88 241 ARG A N 1
ATOM 1782 C CA . ARG A 1 241 ? -16.172 -35.75 -22.297 1 97.88 241 ARG A CA 1
ATOM 1783 C C . ARG A 1 241 ? -15.352 -36.906 -21.75 1 97.88 241 ARG A C 1
ATOM 1785 O O . ARG A 1 241 ? -15.367 -38 -22.328 1 97.88 241 ARG A O 1
ATOM 1792 N N . HIS A 1 242 ? -14.625 -36.656 -20.719 1 98.12 242 HIS A N 1
ATOM 1793 C CA . HIS A 1 242 ? -13.789 -37.688 -20.109 1 98.12 242 HIS A CA 1
ATOM 1794 C C . HIS A 1 242 ? -13.984 -37.75 -18.609 1 98.12 242 HIS A C 1
ATOM 1796 O O . HIS A 1 242 ? -14.406 -36.781 -17.984 1 98.12 242 HIS A O 1
ATOM 1802 N N . VAL A 1 243 ? -13.742 -38.906 -17.969 1 98.06 243 VAL A N 1
ATOM 1803 C CA . VAL A 1 243 ? -13.625 -39.062 -16.531 1 98.06 243 VAL A CA 1
ATOM 1804 C C . VAL A 1 243 ? -12.148 -39.031 -16.125 1 98.06 243 VAL A C 1
ATOM 1806 O O . VAL A 1 243 ? -11.273 -39.281 -16.953 1 98.06 243 VAL A O 1
ATOM 1809 N N . GLY A 1 244 ? -11.914 -38.688 -14.906 1 98.25 244 GLY A N 1
ATOM 1810 C CA . GLY A 1 244 ? -10.547 -38.562 -14.43 1 98.25 244 GLY A CA 1
ATOM 1811 C C . GLY A 1 244 ? -9.961 -39.875 -13.945 1 98.25 244 GLY A C 1
ATOM 1812 O O . GLY A 1 244 ? -10.57 -40.938 -14.102 1 98.25 244 GLY A O 1
ATOM 1813 N N . THR A 1 245 ? -8.719 -39.781 -13.445 1 98.56 245 THR A N 1
ATOM 1814 C CA . THR A 1 245 ? -7.988 -40.969 -12.984 1 98.56 245 THR A CA 1
ATOM 1815 C C . THR A 1 245 ? -7.805 -40.938 -11.477 1 98.56 245 THR A C 1
ATOM 1817 O O . THR A 1 245 ? -7.344 -41.906 -10.875 1 98.56 245 THR A O 1
ATOM 1820 N N . LEU A 1 246 ? -8.211 -39.844 -10.805 1 98.69 246 LEU A N 1
ATOM 1821 C CA . LEU A 1 246 ? -7.992 -39.656 -9.375 1 98.69 246 LEU A CA 1
ATOM 1822 C C . LEU A 1 246 ? -8.852 -40.594 -8.555 1 98.69 246 LEU A C 1
ATOM 1824 O O . LEU A 1 246 ? -10.07 -40.688 -8.758 1 98.69 246 LEU A O 1
ATOM 1828 N N . THR A 1 247 ? -8.266 -41.312 -7.641 1 98.25 247 THR A N 1
ATOM 1829 C CA . THR A 1 247 ? -8.992 -42.219 -6.758 1 98.25 247 THR A CA 1
ATOM 1830 C C . THR A 1 247 ? -8.812 -41.812 -5.297 1 98.25 247 THR A C 1
ATOM 1832 O O . THR A 1 247 ? -7.992 -40.969 -4.984 1 98.25 247 THR A O 1
ATOM 1835 N N . GLY A 1 248 ? -9.625 -42.438 -4.465 1 98.38 248 GLY A N 1
ATOM 1836 C CA . GLY A 1 248 ? -9.477 -42.219 -3.035 1 98.38 248 GLY A CA 1
ATOM 1837 C C . GLY A 1 248 ? -8.102 -42.625 -2.516 1 98.38 248 GLY A C 1
ATOM 1838 O O . GLY A 1 248 ? -7.562 -41.938 -1.629 1 98.38 248 GLY A O 1
ATOM 1839 N N . ASP A 1 249 ? -7.527 -43.656 -3.033 1 98.56 249 ASP A N 1
ATOM 1840 C CA . ASP A 1 249 ? -6.203 -44.125 -2.617 1 98.56 249 ASP A CA 1
ATOM 1841 C C . ASP A 1 249 ? -5.133 -43.094 -2.955 1 98.56 249 ASP A C 1
ATOM 1843 O O . ASP A 1 249 ? -4.184 -42.875 -2.193 1 98.56 249 ASP A O 1
ATOM 1847 N N . ASP A 1 250 ? -5.238 -42.5 -4.098 1 98.69 250 ASP A N 1
ATOM 1848 C CA . ASP A 1 250 ? -4.293 -41.438 -4.477 1 98.69 250 ASP A CA 1
ATOM 1849 C C . ASP A 1 250 ? -4.281 -40.312 -3.451 1 98.69 250 ASP A C 1
ATOM 1851 O O . ASP A 1 250 ? -3.217 -39.844 -3.066 1 98.69 250 ASP A O 1
ATOM 1855 N N . LEU A 1 251 ? -5.48 -39.844 -3.049 1 98.75 251 LEU A N 1
ATOM 1856 C CA . LEU A 1 251 ? -5.602 -38.781 -2.064 1 98.75 251 LEU A CA 1
ATOM 1857 C C . LEU A 1 251 ? -5.074 -39.25 -0.706 1 98.75 251 LEU A C 1
ATOM 1859 O O . LEU A 1 251 ? -4.328 -38.5 -0.052 1 98.75 251 LEU A O 1
ATOM 1863 N N . ALA A 1 252 ? -5.418 -40.406 -0.301 1 98.5 252 ALA A N 1
ATOM 1864 C CA . ALA A 1 252 ? -5.07 -40.906 1.019 1 98.5 252 ALA A CA 1
ATOM 1865 C C . ALA A 1 252 ? -3.562 -41.094 1.157 1 98.5 252 ALA A C 1
ATOM 1867 O O . ALA A 1 252 ? -3.008 -40.906 2.244 1 98.5 252 ALA A O 1
ATOM 1868 N N . ASN A 1 253 ? -2.912 -41.375 0.119 1 97.56 253 ASN A N 1
ATOM 1869 C CA . ASN A 1 253 ? -1.503 -41.75 0.184 1 97.56 253 ASN A CA 1
ATOM 1870 C C . ASN A 1 253 ? -0.596 -40.562 -0.044 1 97.56 253 ASN A C 1
ATOM 1872 O O . ASN A 1 253 ? 0.619 -40.625 0.145 1 97.56 253 ASN A O 1
ATOM 1876 N N . PHE A 1 254 ? -1.083 -39.469 -0.383 1 97.69 254 PHE A N 1
ATOM 1877 C CA . PHE A 1 254 ? -0.247 -38.312 -0.673 1 97.69 254 PHE A CA 1
ATOM 1878 C C . PHE A 1 254 ? 0.075 -37.531 0.603 1 97.69 254 PHE A C 1
ATOM 1880 O O . PHE A 1 254 ? -0.792 -37.344 1.461 1 97.69 254 PHE A O 1
ATOM 1887 N N . THR A 1 255 ? 1.303 -37.094 0.701 1 98 255 THR A N 1
ATOM 1888 C CA . THR A 1 255 ? 1.745 -36.125 1.688 1 98 255 THR A CA 1
ATOM 1889 C C . THR A 1 255 ? 2.762 -35.156 1.08 1 98 255 THR A C 1
ATOM 1891 O O . THR A 1 255 ? 3.666 -35.594 0.356 1 98 255 THR A O 1
ATOM 1894 N N . ALA A 1 256 ? 2.545 -33.875 1.33 1 98.5 256 ALA A N 1
ATOM 1895 C CA . ALA A 1 256 ? 3.59 -32.906 0.975 1 98.5 256 ALA A CA 1
ATOM 1896 C C . ALA A 1 256 ? 4.895 -33.25 1.702 1 98.5 256 ALA A C 1
ATOM 1898 O O . ALA A 1 256 ? 4.891 -33.938 2.725 1 98.5 256 ALA A O 1
ATOM 1899 N N . SER A 1 257 ? 6.008 -32.719 1.153 1 98.19 257 SER A N 1
ATOM 1900 C CA . SER A 1 257 ? 7.293 -33.094 1.729 1 98.19 257 SER A CA 1
ATOM 1901 C C . SER A 1 257 ? 8.289 -31.953 1.675 1 98.19 257 SER A C 1
ATOM 1903 O O . SER A 1 257 ? 8.125 -31.016 0.889 1 98.19 257 SER A O 1
ATOM 1905 N N . TYR A 1 258 ? 9.289 -32.031 2.543 1 98.62 258 TYR A N 1
ATOM 1906 C CA . TYR A 1 258 ? 10.398 -31.062 2.549 1 98.62 258 TYR A CA 1
ATOM 1907 C C . TYR A 1 258 ? 11.57 -31.594 1.742 1 98.62 258 TYR A C 1
ATOM 1909 O O . TYR A 1 258 ? 11.828 -32.812 1.723 1 98.62 258 TYR A O 1
ATOM 1917 N N . GLU A 1 259 ? 12.25 -30.734 1.078 1 98.12 259 GLU A N 1
ATOM 1918 C CA . GLU A 1 259 ? 13.5 -31.062 0.406 1 98.12 259 GLU A CA 1
ATOM 1919 C C . GLU A 1 259 ? 14.492 -29.906 0.482 1 98.12 259 GLU A C 1
ATOM 1921 O O . GLU A 1 259 ? 14.109 -28.781 0.816 1 98.12 259 GLU A O 1
ATOM 1926 N N . ASN A 1 260 ? 15.766 -30.203 0.349 1 98.12 260 ASN A N 1
ATOM 1927 C CA . ASN A 1 260 ? 16.75 -29.141 0.229 1 98.12 260 ASN A CA 1
ATOM 1928 C C . ASN A 1 260 ? 16.625 -28.406 -1.104 1 98.12 260 ASN A C 1
ATOM 1930 O O . ASN A 1 260 ? 16.344 -29.031 -2.133 1 98.12 260 ASN A O 1
ATOM 1934 N N . PRO A 1 261 ? 16.844 -27.141 -1.096 1 98.69 261 PRO A N 1
ATOM 1935 C CA . PRO A 1 261 ? 16.828 -26.422 -2.367 1 98.69 261 PRO A CA 1
ATOM 1936 C C . PRO A 1 261 ? 18.078 -26.688 -3.213 1 98.69 261 PRO A C 1
ATOM 1938 O O . PRO A 1 261 ? 19.078 -27.188 -2.701 1 98.69 261 PRO A O 1
ATOM 1941 N N . VAL A 1 262 ? 17.969 -26.422 -4.484 1 98.38 262 VAL A N 1
ATOM 1942 C CA . VAL A 1 262 ? 19.141 -26.266 -5.332 1 98.38 262 VAL A CA 1
ATOM 1943 C C . VAL A 1 262 ? 19.625 -24.812 -5.293 1 98.38 262 VAL A C 1
ATOM 1945 O O . VAL A 1 262 ? 18.812 -23.891 -5.281 1 98.38 262 VAL A O 1
ATOM 1948 N N . THR A 1 263 ? 20.938 -24.641 -5.191 1 98.5 263 THR A N 1
ATOM 1949 C CA . THR A 1 263 ? 21.438 -23.281 -5.016 1 98.5 263 THR A CA 1
ATOM 1950 C C . THR A 1 263 ? 22.562 -22.984 -6.016 1 98.5 263 THR A C 1
ATOM 1952 O O . THR A 1 263 ? 23.156 -23.906 -6.574 1 98.5 263 THR A O 1
ATOM 1955 N N . TYR A 1 264 ? 22.781 -21.797 -6.297 1 98.62 264 TYR A N 1
ATOM 1956 C CA . TYR A 1 264 ? 23.906 -21.281 -7.078 1 98.62 264 TYR A CA 1
ATOM 1957 C C . TYR A 1 264 ? 24.359 -19.922 -6.551 1 98.62 264 TYR A C 1
ATOM 1959 O O . TYR A 1 264 ? 23.531 -19.078 -6.188 1 98.62 264 TYR A O 1
ATOM 1967 N N . THR A 1 265 ? 25.672 -19.719 -6.414 1 97.75 265 THR A N 1
ATOM 1968 C CA . THR A 1 265 ? 26.234 -18.453 -5.93 1 97.75 265 THR A CA 1
ATOM 1969 C C . THR A 1 265 ? 26.75 -17.609 -7.09 1 97.75 265 THR A C 1
ATOM 1971 O O . THR A 1 265 ? 27.547 -18.078 -7.902 1 97.75 265 THR A O 1
ATOM 1974 N N . TRP A 1 266 ? 26.266 -16.438 -7.203 1 96.88 266 TRP A N 1
ATOM 1975 C CA . TRP A 1 266 ? 26.672 -15.461 -8.211 1 96.88 266 TRP A CA 1
ATOM 1976 C C . TRP A 1 266 ? 26.953 -14.109 -7.566 1 96.88 266 TRP A C 1
ATOM 1978 O O . TRP A 1 266 ? 26.062 -13.508 -6.953 1 96.88 266 TRP A O 1
ATOM 1988 N N . ASN A 1 267 ? 28.203 -13.578 -7.668 1 94.25 267 ASN A N 1
ATOM 1989 C CA . ASN A 1 267 ? 28.594 -12.25 -7.191 1 94.25 267 ASN A CA 1
ATOM 1990 C C . ASN A 1 267 ? 28.234 -12.055 -5.723 1 94.25 267 ASN A C 1
ATOM 1992 O O . ASN A 1 267 ? 27.609 -11.055 -5.367 1 94.25 267 ASN A O 1
ATOM 1996 N N . GLY A 1 268 ? 28.453 -13.031 -4.922 1 95.44 268 GLY A N 1
ATOM 1997 C CA . GLY A 1 268 ? 28.281 -12.922 -3.482 1 95.44 268 GLY A CA 1
ATOM 1998 C C . GLY A 1 268 ? 26.875 -13.273 -3.029 1 95.44 268 GLY A C 1
ATOM 1999 O O . GLY A 1 268 ? 26.609 -13.344 -1.829 1 95.44 268 GLY A O 1
ATOM 2000 N N . TRP A 1 269 ? 25.953 -13.469 -3.961 1 97.69 269 TRP A N 1
ATOM 2001 C CA . TRP A 1 269 ? 24.578 -13.867 -3.658 1 97.69 269 TRP A CA 1
ATOM 2002 C C . TRP A 1 269 ? 24.375 -15.352 -3.939 1 97.69 269 TRP A C 1
ATOM 2004 O O . TRP A 1 269 ? 24.812 -15.859 -4.973 1 97.69 269 TRP A O 1
ATOM 2014 N N . THR A 1 270 ? 23.766 -16.031 -2.994 1 98.75 270 THR A N 1
ATOM 2015 C CA . THR A 1 270 ? 23.328 -17.406 -3.225 1 98.75 270 THR A CA 1
ATOM 2016 C C . THR A 1 270 ? 21.812 -17.469 -3.414 1 98.75 270 THR A C 1
ATOM 2018 O O . THR A 1 270 ? 21.062 -17.047 -2.535 1 98.75 270 THR A O 1
ATOM 2021 N N . VAL A 1 271 ? 21.406 -17.953 -4.559 1 98.88 271 VAL A N 1
ATOM 2022 C CA . VAL A 1 271 ? 19.984 -18.047 -4.848 1 98.88 271 VAL A CA 1
ATOM 2023 C C . VAL A 1 271 ? 19.516 -19.5 -4.676 1 98.88 271 VAL A C 1
ATOM 2025 O O . VAL A 1 271 ? 20.156 -20.422 -5.184 1 98.88 271 VAL A O 1
ATOM 2028 N N . ALA A 1 272 ? 18.422 -19.688 -3.932 1 98.94 272 ALA A N 1
ATOM 2029 C CA . ALA A 1 272 ? 17.828 -21 -3.668 1 98.94 272 ALA A CA 1
ATOM 2030 C C . ALA A 1 272 ? 16.516 -21.156 -4.426 1 98.94 272 ALA A C 1
ATOM 2032 O O . ALA A 1 272 ? 15.688 -20.25 -4.453 1 98.94 272 ALA A O 1
ATOM 2033 N N . LYS A 1 273 ? 16.391 -22.328 -5.109 1 98.88 273 LYS A N 1
ATOM 2034 C CA . LYS A 1 273 ? 15.219 -22.688 -5.902 1 98.88 273 LYS A CA 1
ATOM 2035 C C . LYS A 1 273 ? 14.781 -24.125 -5.637 1 98.88 273 LYS A C 1
ATOM 2037 O O . LYS A 1 273 ? 15.578 -24.938 -5.191 1 98.88 273 LYS A O 1
ATOM 2042 N N . PRO A 1 274 ? 13.469 -24.422 -5.906 1 98.62 274 PRO A N 1
ATOM 2043 C CA . PRO A 1 274 ? 13.102 -25.844 -5.934 1 98.62 274 PRO A CA 1
ATOM 2044 C C . PRO A 1 274 ? 13.852 -26.625 -7 1 98.62 274 PRO A C 1
ATOM 2046 O O . PRO A 1 274 ? 14.359 -26.031 -7.965 1 98.62 274 PRO A O 1
ATOM 2049 N N . GLY A 1 275 ? 13.883 -27.906 -6.914 1 97.81 275 GLY A N 1
ATOM 2050 C CA . GLY A 1 275 ? 14.703 -28.766 -7.762 1 97.81 275 GLY A CA 1
ATOM 2051 C C . GLY A 1 275 ? 14.086 -29.016 -9.125 1 97.81 275 GLY A C 1
ATOM 2052 O O . GLY A 1 275 ? 13.227 -28.266 -9.578 1 97.81 275 GLY A O 1
ATOM 2053 N N . LEU A 1 276 ? 14.484 -30.109 -9.82 1 97.88 276 LEU A N 1
ATOM 2054 C CA . LEU A 1 276 ? 14.25 -30.375 -11.234 1 97.88 276 LEU A CA 1
ATOM 2055 C C . LEU A 1 276 ? 12.789 -30.734 -11.492 1 97.88 276 LEU A C 1
ATOM 2057 O O . LEU A 1 276 ? 12.328 -30.703 -12.633 1 97.88 276 LEU A O 1
ATOM 2061 N N . TRP A 1 277 ? 12.039 -31.078 -10.43 1 97.69 277 TRP A N 1
ATOM 2062 C CA . TRP A 1 277 ? 10.609 -31.297 -10.617 1 97.69 277 TRP A CA 1
ATOM 2063 C C . TRP A 1 277 ? 9.898 -29.969 -10.898 1 97.69 277 TRP A C 1
ATOM 2065 O O . TRP A 1 277 ? 8.727 -29.953 -11.281 1 97.69 277 TRP A O 1
ATOM 2075 N N . SER A 1 278 ? 10.609 -28.844 -10.758 1 98 278 SER A N 1
ATOM 2076 C CA . SER A 1 278 ? 10.125 -27.5 -11.062 1 98 278 SER A CA 1
ATOM 2077 C C . SER A 1 278 ? 10.977 -26.844 -12.141 1 98 278 SER A C 1
ATOM 2079 O O . SER A 1 278 ? 12 -27.391 -12.562 1 98 278 SER A O 1
ATOM 2081 N N . GLN A 1 279 ? 10.523 -25.672 -12.578 1 97.69 279 GLN A N 1
ATOM 2082 C CA . GLN A 1 279 ? 11.336 -24.922 -13.531 1 97.69 279 GLN A CA 1
ATOM 2083 C C . GLN A 1 279 ? 12.406 -24.094 -12.82 1 97.69 279 GLN A C 1
ATOM 2085 O O . GLN A 1 279 ? 13.258 -23.484 -13.469 1 97.69 279 GLN A O 1
ATOM 2090 N N . GLY A 1 280 ? 12.453 -24.078 -11.5 1 98.12 280 GLY A N 1
ATOM 2091 C CA . GLY A 1 280 ? 13.266 -23.203 -10.664 1 98.12 280 GLY A CA 1
ATOM 2092 C C . GLY A 1 280 ? 14.711 -23.125 -11.102 1 98.12 280 GLY A C 1
ATOM 2093 O O . GLY A 1 280 ? 15.281 -22.047 -11.219 1 98.12 280 GLY A O 1
ATOM 2094 N N . PRO A 1 281 ? 15.344 -24.234 -11.414 1 98.5 281 PRO A N 1
ATOM 2095 C CA . PRO A 1 281 ? 16.766 -24.266 -11.766 1 98.5 281 PRO A CA 1
ATOM 2096 C C . PRO A 1 281 ? 17.078 -23.453 -13.016 1 98.5 281 PRO A C 1
ATOM 2098 O O . PRO A 1 281 ? 18.25 -23.094 -13.242 1 98.5 281 PRO A O 1
ATOM 2101 N N . VAL A 1 282 ? 16.078 -23.141 -13.812 1 98.62 282 VAL A N 1
ATOM 2102 C CA . VAL A 1 282 ? 16.281 -22.281 -14.977 1 98.62 282 VAL A CA 1
ATOM 2103 C C . VAL A 1 282 ? 16.906 -20.953 -14.539 1 98.62 282 VAL A C 1
ATOM 2105 O O . VAL A 1 282 ? 17.781 -20.422 -15.227 1 98.62 282 VAL A O 1
ATOM 2108 N N . PHE A 1 283 ? 16.391 -20.406 -13.445 1 98.81 283 PHE A N 1
ATOM 2109 C CA . PHE A 1 283 ? 16.953 -19.188 -12.883 1 98.81 283 PHE A CA 1
ATOM 2110 C C . PHE A 1 283 ? 18.438 -19.328 -12.633 1 98.81 283 PHE A C 1
ATOM 2112 O O . PHE A 1 283 ? 19.234 -18.484 -13.039 1 98.81 283 PHE A O 1
ATOM 2119 N N . LEU A 1 284 ? 18.828 -20.375 -12.008 1 98.88 284 LEU A N 1
ATOM 2120 C CA . LEU A 1 284 ? 20.219 -20.625 -11.625 1 98.88 284 LEU A CA 1
ATOM 2121 C C . LEU A 1 284 ? 21.094 -20.812 -12.852 1 98.88 284 LEU A C 1
ATOM 2123 O O . LEU A 1 284 ? 22.219 -20.312 -12.898 1 98.88 284 LEU A O 1
ATOM 2127 N N . GLN A 1 285 ? 20.594 -21.547 -13.812 1 98.81 285 GLN A N 1
ATOM 2128 C CA . GLN A 1 285 ? 21.375 -21.75 -15.039 1 98.81 285 GLN A CA 1
ATOM 2129 C C . GLN A 1 285 ? 21.594 -20.422 -15.758 1 98.81 285 GLN A C 1
ATOM 2131 O O . GLN A 1 285 ? 22.656 -20.188 -16.328 1 98.81 285 GLN A O 1
ATOM 2136 N N . GLN A 1 286 ? 20.578 -19.594 -15.836 1 98.81 286 GLN A N 1
ATOM 2137 C CA . GLN A 1 286 ? 20.734 -18.281 -16.469 1 98.81 286 GLN A CA 1
ATOM 2138 C C . GLN A 1 286 ? 21.844 -17.484 -15.781 1 98.81 286 GLN A C 1
ATOM 2140 O O . GLN A 1 286 ? 22.625 -16.797 -16.453 1 98.81 286 GLN A O 1
ATOM 2145 N N . LEU A 1 287 ? 21.875 -17.5 -14.453 1 98.5 287 LEU A N 1
ATOM 2146 C CA . LEU A 1 287 ? 22.953 -16.828 -13.734 1 98.5 287 LEU A CA 1
ATOM 2147 C C . LEU A 1 287 ? 24.297 -17.422 -14.109 1 98.5 287 LEU A C 1
ATOM 2149 O O . LEU A 1 287 ? 25.281 -16.688 -14.305 1 98.5 287 LEU A O 1
ATOM 2153 N N . ALA A 1 288 ? 24.359 -18.75 -14.211 1 98.44 288 ALA A N 1
ATOM 2154 C CA . ALA A 1 288 ? 25.609 -19.453 -14.508 1 98.44 288 ALA A CA 1
ATOM 2155 C C . ALA A 1 288 ? 26.125 -19.094 -15.898 1 98.44 288 ALA A C 1
ATOM 2157 O O . ALA A 1 288 ? 27.328 -19.172 -16.172 1 98.44 288 ALA A O 1
ATOM 2158 N N . LEU A 1 289 ? 25.266 -18.688 -16.781 1 98.25 289 LEU A N 1
ATOM 2159 C CA . LEU A 1 289 ? 25.594 -18.406 -18.172 1 98.25 289 LEU A CA 1
ATOM 2160 C C . LEU A 1 289 ? 26.094 -16.969 -18.328 1 98.25 289 LEU A C 1
ATOM 2162 O O . LEU A 1 289 ? 26.609 -16.609 -19.391 1 98.25 289 LEU A O 1
ATOM 2166 N N . LEU A 1 290 ? 25.906 -16.141 -17.297 1 97.31 290 LEU A N 1
ATOM 2167 C CA . LEU A 1 290 ? 26.25 -14.727 -17.391 1 97.31 290 LEU A CA 1
ATOM 2168 C C . LEU A 1 290 ? 27.766 -14.555 -17.516 1 97.31 290 LEU A C 1
ATOM 2170 O O . LEU A 1 290 ? 28.531 -15.289 -16.875 1 97.31 290 LEU A O 1
ATOM 2174 N N . PRO A 1 291 ? 28.219 -13.539 -18.25 1 94.06 291 PRO A N 1
ATOM 2175 C CA . PRO A 1 291 ? 29.641 -13.219 -18.297 1 94.06 291 PRO A CA 1
ATOM 2176 C C . PRO A 1 291 ? 30.141 -12.547 -17.016 1 94.06 291 PRO A C 1
ATOM 2178 O O . PRO A 1 291 ? 29.344 -12.148 -16.172 1 94.06 291 PRO A O 1
ATOM 2181 N N . ASN A 1 292 ? 31.406 -12.453 -16.906 1 86.81 292 ASN A N 1
ATOM 2182 C CA . ASN A 1 292 ? 32 -11.836 -15.727 1 86.81 292 ASN A CA 1
ATOM 2183 C C . ASN A 1 292 ? 31.672 -10.344 -15.648 1 86.81 292 ASN A C 1
ATOM 2185 O O . ASN A 1 292 ? 31.516 -9.797 -14.555 1 86.81 292 ASN A O 1
ATOM 2189 N N . ARG A 1 293 ? 31.641 -9.672 -16.828 1 86.12 293 ARG A N 1
ATOM 2190 C CA . ARG A 1 293 ? 31.297 -8.258 -16.891 1 86.12 293 ARG A CA 1
ATOM 2191 C C . ARG A 1 293 ? 29.938 -8.055 -17.547 1 86.12 293 ARG A C 1
ATOM 2193 O O . ARG A 1 293 ? 29.703 -8.539 -18.656 1 86.12 293 ARG A O 1
ATOM 2200 N N . LEU A 1 294 ? 29.016 -7.543 -16.844 1 90.19 294 LEU A N 1
ATOM 2201 C CA . LEU A 1 294 ? 27.672 -7.262 -17.328 1 90.19 294 LEU A CA 1
ATOM 2202 C C . LEU A 1 294 ? 27.281 -5.812 -17.047 1 90.19 294 LEU A C 1
ATOM 2204 O O . LEU A 1 294 ? 27.25 -5.383 -15.891 1 90.19 294 LEU A O 1
ATOM 2208 N N . GLU A 1 295 ? 27.125 -4.961 -18.141 1 93.81 295 GLU A N 1
ATOM 2209 C CA . GLU A 1 295 ? 26.688 -3.582 -17.969 1 93.81 295 GLU A CA 1
ATOM 2210 C C . GLU A 1 295 ? 25.156 -3.488 -18 1 93.81 295 GLU A C 1
ATOM 2212 O O . GLU A 1 295 ? 24.547 -3.635 -19.062 1 93.81 295 GLU A O 1
ATOM 2217 N N . TYR A 1 296 ? 24.594 -3.139 -16.875 1 94.75 296 TYR A N 1
ATOM 2218 C CA . TYR A 1 296 ? 23.156 -3.172 -16.656 1 94.75 296 TYR A CA 1
ATOM 2219 C C . TYR A 1 296 ? 22.422 -2.262 -17.641 1 94.75 296 TYR A C 1
ATOM 2221 O O . TYR A 1 296 ? 22.828 -1.109 -17.828 1 94.75 296 TYR A O 1
ATOM 2229 N N . GLY A 1 297 ? 21.438 -2.762 -18.281 1 94.75 297 GLY A N 1
ATOM 2230 C CA . GLY A 1 297 ? 20.453 -1.962 -18.984 1 94.75 297 GLY A CA 1
ATOM 2231 C C . GLY A 1 297 ? 20.859 -1.634 -20.406 1 94.75 297 GLY A C 1
ATOM 2232 O O . GLY A 1 297 ? 20.125 -0.948 -21.125 1 94.75 297 GLY A O 1
ATOM 2233 N N . THR A 1 298 ? 22.031 -2.051 -20.906 1 96.31 298 THR A N 1
ATOM 2234 C CA . THR A 1 298 ? 22.469 -1.81 -22.281 1 96.31 298 THR A CA 1
ATOM 2235 C C . THR A 1 298 ? 21.812 -2.793 -23.25 1 96.31 298 THR A C 1
ATOM 2237 O O . THR A 1 298 ? 21.266 -3.814 -22.812 1 96.31 298 THR A O 1
ATOM 2240 N N . PRO A 1 299 ? 21.797 -2.498 -24.5 1 97.31 299 PRO A N 1
ATOM 2241 C CA . PRO A 1 299 ? 21.297 -3.469 -25.484 1 97.31 299 PRO A CA 1
ATOM 2242 C C . PRO A 1 299 ? 21.984 -4.824 -25.375 1 97.31 299 PRO A C 1
ATOM 2244 O O . PRO A 1 299 ? 21.328 -5.867 -25.469 1 97.31 299 PRO A O 1
ATOM 2247 N N . GLU A 1 300 ? 23.312 -4.809 -25.172 1 97.12 300 GLU A N 1
ATOM 2248 C CA . GLU A 1 300 ? 24.078 -6.047 -25.016 1 97.12 300 GLU A CA 1
ATOM 2249 C C . GLU A 1 300 ? 23.594 -6.836 -23.812 1 97.12 300 GLU A C 1
ATOM 2251 O O . GLU A 1 300 ? 23.594 -8.07 -23.828 1 97.12 300 GLU A O 1
ATOM 2256 N N . TYR A 1 301 ? 23.297 -6.109 -22.781 1 97.56 301 TYR A N 1
ATOM 2257 C CA . TYR A 1 301 ? 22.766 -6.707 -21.562 1 97.56 301 TYR A CA 1
ATOM 2258 C C . TYR A 1 301 ? 21.516 -7.527 -21.875 1 97.56 301 TYR A C 1
ATOM 2260 O O . TYR A 1 301 ? 21.438 -8.703 -21.531 1 97.56 301 TYR A O 1
ATOM 2268 N N . TYR A 1 302 ? 20.578 -6.98 -22.516 1 98.38 302 TYR A N 1
ATOM 2269 C CA . TYR A 1 302 ? 19.312 -7.641 -22.812 1 98.38 302 TYR A CA 1
ATOM 2270 C C . TYR A 1 302 ? 19.5 -8.789 -23.797 1 98.38 302 TYR A C 1
ATOM 2272 O O . TYR A 1 302 ? 18.922 -9.867 -23.625 1 98.38 302 TYR A O 1
ATOM 2280 N N . HIS A 1 303 ? 20.328 -8.578 -24.812 1 98.56 303 HIS A N 1
ATOM 2281 C CA . HIS A 1 303 ? 20.609 -9.656 -25.75 1 98.56 303 HIS A CA 1
ATOM 2282 C C . HIS A 1 303 ? 21.203 -10.867 -25.031 1 98.56 303 HIS A C 1
ATOM 2284 O O . HIS A 1 303 ? 20.781 -12 -25.281 1 98.56 303 HIS A O 1
ATOM 2290 N N . THR A 1 304 ? 22.141 -10.602 -24.188 1 98.38 304 THR A N 1
ATOM 2291 C CA . THR A 1 304 ? 22.812 -11.656 -23.438 1 98.38 304 THR A CA 1
ATOM 2292 C C . THR A 1 304 ? 21.812 -12.422 -22.578 1 98.38 304 THR A C 1
ATOM 2294 O O . THR A 1 304 ? 21.828 -13.656 -22.531 1 98.38 304 THR A O 1
ATOM 2297 N N . LEU A 1 305 ? 20.953 -11.719 -21.891 1 98.56 305 LEU A N 1
ATOM 2298 C CA . LEU A 1 305 ? 19.969 -12.359 -21.031 1 98.56 305 LEU A CA 1
ATOM 2299 C C . LEU A 1 305 ? 18.984 -13.172 -21.859 1 98.56 305 LEU A C 1
ATOM 2301 O O . LEU A 1 305 ? 18.625 -14.297 -21.484 1 98.56 305 LEU A O 1
ATOM 2305 N N . ILE A 1 306 ? 18.531 -12.641 -22.984 1 98.75 306 ILE A N 1
ATOM 2306 C CA . ILE A 1 306 ? 17.547 -13.305 -23.828 1 98.75 306 ILE A CA 1
ATOM 2307 C C . ILE A 1 306 ? 18.141 -14.602 -24.391 1 98.75 306 ILE A C 1
ATOM 2309 O O . ILE A 1 306 ? 17.516 -15.664 -24.297 1 98.75 306 ILE A O 1
ATOM 2313 N N . GLU A 1 307 ? 19.328 -14.516 -24.938 1 98.75 307 GLU A N 1
ATOM 2314 C CA . GLU A 1 307 ? 19.953 -15.703 -25.531 1 98.75 307 GLU A CA 1
ATOM 2315 C C . GLU A 1 307 ? 20.297 -16.719 -24.453 1 98.75 307 GLU A C 1
ATOM 2317 O O . GLU A 1 307 ? 20.188 -17.938 -24.672 1 98.75 307 GLU A O 1
ATOM 2322 N N . GLY A 1 308 ? 20.797 -16.25 -23.312 1 98.62 308 GLY A N 1
ATOM 2323 C CA . GLY A 1 308 ? 21.031 -17.156 -22.203 1 98.62 308 GLY A CA 1
ATOM 2324 C C . GLY A 1 308 ? 19.766 -17.859 -21.734 1 98.62 308 GLY A C 1
ATOM 2325 O O . GLY A 1 308 ? 19.797 -19.047 -21.391 1 98.62 308 GLY A O 1
ATOM 2326 N N . SER A 1 309 ? 18.719 -17.141 -21.672 1 98.69 309 SER A N 1
ATOM 2327 C CA . SER A 1 309 ? 17.422 -17.703 -21.297 1 98.69 309 SER A CA 1
ATOM 2328 C C . SER A 1 309 ? 16.984 -18.781 -22.281 1 98.69 309 SER A C 1
ATOM 2330 O O . SER A 1 309 ? 16.422 -19.797 -21.875 1 98.69 309 SER A O 1
ATOM 2332 N N . LYS A 1 310 ? 17.234 -18.562 -23.609 1 98.62 310 LYS A N 1
ATOM 2333 C CA . LYS A 1 310 ? 16.922 -19.594 -24.609 1 98.62 310 LYS A CA 1
ATOM 2334 C C . LYS A 1 310 ? 17.656 -20.891 -24.312 1 98.62 310 LYS A C 1
ATOM 2336 O O . LYS A 1 310 ? 17.078 -21.969 -24.391 1 98.62 310 LYS A O 1
ATOM 2341 N N . LEU A 1 311 ? 18.875 -20.75 -23.953 1 98.81 311 LEU A N 1
ATOM 2342 C CA . LEU A 1 311 ? 19.688 -21.922 -23.672 1 98.81 311 LEU A CA 1
ATOM 2343 C C . LEU A 1 311 ? 19.203 -22.641 -22.422 1 98.81 311 LEU A C 1
ATOM 2345 O O . LEU A 1 311 ? 19.094 -23.875 -22.406 1 98.81 311 LEU A O 1
ATOM 2349 N N . ALA A 1 312 ? 18.938 -21.906 -21.359 1 98.75 312 ALA A N 1
ATOM 2350 C CA . ALA A 1 312 ? 18.484 -22.5 -20.109 1 98.75 312 ALA A CA 1
ATOM 2351 C C . ALA A 1 312 ? 17.125 -23.172 -20.297 1 98.75 312 ALA A C 1
ATOM 2353 O O . ALA A 1 312 ? 16.891 -24.266 -19.781 1 98.75 312 ALA A O 1
ATOM 2354 N N . MET A 1 313 ? 16.266 -22.547 -21.047 1 98.38 313 MET A N 1
ATOM 2355 C CA . MET A 1 313 ? 14.945 -23.109 -21.281 1 98.38 313 MET A CA 1
ATOM 2356 C C . MET A 1 313 ? 15.031 -24.359 -22.156 1 98.38 313 MET A C 1
ATOM 2358 O O . MET A 1 313 ? 14.242 -25.297 -21.984 1 98.38 313 MET A O 1
ATOM 2362 N N . ALA A 1 314 ? 15.922 -24.344 -23.094 1 97.94 314 ALA A N 1
ATOM 2363 C CA . ALA A 1 314 ? 16.141 -25.547 -23.891 1 97.94 314 ALA A CA 1
ATOM 2364 C C . ALA A 1 314 ? 16.562 -26.703 -23 1 97.94 314 ALA A C 1
ATOM 2366 O O . ALA A 1 314 ? 16.109 -27.844 -23.188 1 97.94 314 ALA A O 1
ATOM 2367 N N . ASP A 1 315 ? 17.453 -26.469 -22.094 1 98.31 315 ASP A N 1
ATOM 2368 C CA . ASP A 1 315 ? 17.859 -27.484 -21.141 1 98.31 315 ASP A CA 1
ATOM 2369 C C . ASP A 1 315 ? 16.656 -27.953 -20.312 1 98.31 315 ASP A C 1
ATOM 2371 O O . ASP A 1 315 ? 16.531 -29.156 -20.031 1 98.31 315 ASP A O 1
ATOM 2375 N N . ARG A 1 316 ? 15.852 -27.047 -19.859 1 98 316 ARG A N 1
ATOM 2376 C CA . ARG A 1 316 ? 14.648 -27.391 -19.109 1 98 316 ARG A CA 1
ATOM 2377 C C . ARG A 1 316 ? 13.82 -28.438 -19.859 1 98 316 ARG A C 1
ATOM 2379 O O . ARG A 1 316 ? 13.336 -29.391 -19.266 1 98 316 ARG A O 1
ATOM 2386 N N . GLU A 1 317 ? 13.68 -28.281 -21.141 1 96.44 317 GLU A N 1
ATOM 2387 C CA . GLU A 1 317 ? 12.828 -29.156 -21.953 1 96.44 317 GLU A CA 1
ATOM 2388 C C . GLU A 1 317 ? 13.438 -30.547 -22.078 1 96.44 317 GLU A C 1
ATOM 2390 O O . GLU A 1 317 ? 12.711 -31.547 -22.125 1 96.44 317 GLU A O 1
ATOM 2395 N N . ALA A 1 318 ? 14.68 -30.578 -22.062 1 96.88 318 ALA A N 1
ATOM 2396 C CA . ALA A 1 318 ? 15.336 -31.859 -22.312 1 96.88 318 ALA A CA 1
ATOM 2397 C C . ALA A 1 318 ? 15.594 -32.625 -21.016 1 96.88 318 ALA A C 1
ATOM 2399 O O . ALA A 1 318 ? 15.648 -33.844 -21 1 96.88 318 ALA A O 1
ATOM 2400 N N . TRP A 1 319 ? 15.734 -31.828 -19.953 1 97.88 319 TRP A N 1
ATOM 2401 C CA . TRP A 1 319 ? 16.391 -32.5 -18.844 1 97.88 319 TRP A CA 1
ATOM 2402 C C . TRP A 1 319 ? 15.578 -32.375 -17.562 1 97.88 319 TRP A C 1
ATOM 2404 O O . TRP A 1 319 ? 15.828 -33.094 -16.594 1 97.88 319 TRP A O 1
ATOM 2414 N N . TYR A 1 320 ? 14.633 -31.469 -17.469 1 98 320 TYR A N 1
ATOM 2415 C CA . TYR A 1 320 ? 13.914 -31.266 -16.219 1 98 320 TYR A CA 1
ATOM 2416 C C . TYR A 1 320 ? 12.742 -32.219 -16.094 1 98 320 TYR A C 1
ATOM 2418 O O . TYR A 1 320 ? 12.062 -32.531 -17.078 1 98 320 TYR A O 1
ATOM 2426 N N . GLY A 1 321 ? 12.43 -32.625 -14.914 1 97.38 321 GLY A N 1
ATOM 2427 C CA . GLY A 1 321 ? 11.32 -33.5 -14.531 1 97.38 321 GLY A CA 1
ATOM 2428 C C . GLY A 1 321 ? 11.562 -34.25 -13.234 1 97.38 321 GLY A C 1
ATOM 2429 O O . GLY A 1 321 ? 12.672 -34.188 -12.688 1 97.38 321 GLY A O 1
ATOM 2430 N N . ASP A 1 322 ? 10.547 -34.844 -12.734 1 95.12 322 ASP A N 1
ATOM 2431 C CA . ASP A 1 322 ? 10.625 -35.594 -11.477 1 95.12 322 ASP A CA 1
ATOM 2432 C C . ASP A 1 322 ? 11.406 -36.875 -11.648 1 95.12 322 ASP A C 1
ATOM 2434 O O . ASP A 1 322 ? 11.844 -37.5 -10.664 1 95.12 322 ASP A O 1
ATOM 2438 N N . SER A 1 323 ? 11.68 -37.312 -12.906 1 89.81 323 SER A N 1
ATOM 2439 C CA . SER A 1 323 ? 12.453 -38.5 -13.219 1 89.81 323 SER A CA 1
ATOM 2440 C C . SER A 1 323 ? 13.742 -38.156 -13.945 1 89.81 323 SER A C 1
ATOM 2442 O O . SER A 1 323 ? 14.242 -38.938 -14.758 1 89.81 323 SER A O 1
ATOM 2444 N N . ALA A 1 324 ? 14.172 -37.031 -13.688 1 87.31 324 ALA A N 1
ATOM 2445 C CA . ALA A 1 324 ? 15.359 -36.562 -14.391 1 87.31 324 ALA A CA 1
ATOM 2446 C C . ALA A 1 324 ? 16.578 -37.406 -14.039 1 87.31 324 ALA A C 1
ATOM 2448 O O . ALA A 1 324 ? 16.734 -37.844 -12.891 1 87.31 324 ALA A O 1
ATOM 2449 N N . GLN A 1 325 ? 17.422 -37.562 -14.977 1 87.25 325 GLN A N 1
ATOM 2450 C CA . GLN A 1 325 ? 18.609 -38.375 -14.805 1 87.25 325 GLN A CA 1
ATOM 2451 C C . GLN A 1 325 ? 19.875 -37.531 -14.75 1 87.25 325 GLN A C 1
ATOM 2453 O O . GLN A 1 325 ? 20.984 -38.062 -14.664 1 87.25 325 GLN A O 1
ATOM 2458 N N . VAL A 1 326 ? 19.688 -36.312 -14.734 1 91.38 326 VAL A N 1
ATOM 2459 C CA . VAL A 1 326 ? 20.812 -35.406 -14.742 1 91.38 326 VAL A CA 1
ATOM 2460 C C . VAL A 1 326 ? 21 -34.812 -13.344 1 91.38 326 VAL A C 1
ATOM 2462 O O . VAL A 1 326 ? 20.078 -34.812 -12.523 1 91.38 326 VAL A O 1
ATOM 2465 N N . SER A 1 327 ? 22.219 -34.375 -13.133 1 91.94 327 SER A N 1
ATOM 2466 C CA . SER A 1 327 ? 22.484 -33.719 -11.867 1 91.94 327 SER A CA 1
ATOM 2467 C C . SER A 1 327 ? 22.578 -32.188 -12.031 1 91.94 327 SER A C 1
ATOM 2469 O O . SER A 1 327 ? 23.094 -31.703 -13.039 1 91.94 327 SER A O 1
ATOM 2471 N N . MET A 1 328 ? 22.109 -31.516 -11.023 1 95 328 MET A N 1
ATOM 2472 C CA . MET A 1 328 ? 22.234 -30.062 -11.031 1 95 328 MET A CA 1
ATOM 2473 C C . MET A 1 328 ? 23.688 -29.625 -10.914 1 95 328 MET A C 1
ATOM 2475 O O . MET A 1 328 ? 24.078 -28.578 -11.438 1 95 328 MET A O 1
ATOM 2479 N N . SER A 1 329 ? 24.516 -30.438 -10.305 1 96.06 329 SER A N 1
ATOM 2480 C CA . SER A 1 329 ? 25.938 -30.141 -10.227 1 96.06 329 SER A CA 1
ATOM 2481 C C . SER A 1 329 ? 26.547 -29.984 -11.609 1 96.06 329 SER A C 1
ATOM 2483 O O . SER A 1 329 ? 27.375 -29.094 -11.836 1 96.06 329 SER A O 1
ATOM 2485 N N . THR A 1 330 ? 26.156 -30.844 -12.492 1 96.88 330 THR A N 1
ATOM 2486 C CA . THR A 1 330 ? 26.672 -30.75 -13.852 1 96.88 330 THR A CA 1
ATOM 2487 C C . THR A 1 330 ? 26.094 -29.547 -14.586 1 96.88 330 THR A C 1
ATOM 2489 O O . THR A 1 330 ? 26.812 -28.766 -15.195 1 96.88 330 THR A O 1
ATOM 2492 N N . LEU A 1 331 ? 24.766 -29.391 -14.516 1 98.12 331 LEU A N 1
ATOM 2493 C CA . LEU A 1 331 ? 24.078 -28.328 -15.25 1 98.12 331 LEU A CA 1
ATOM 2494 C C . LEU A 1 331 ? 24.562 -26.953 -14.797 1 98.12 331 LEU A C 1
ATOM 2496 O O . LEU A 1 331 ? 24.5 -25.984 -15.555 1 98.12 331 LEU A O 1
ATOM 2500 N N . LEU A 1 332 ? 25.094 -26.875 -13.516 1 98.5 332 LEU A N 1
ATOM 2501 C CA . LEU A 1 332 ? 25.531 -25.594 -12.977 1 98.5 332 LEU A CA 1
ATOM 2502 C C . LEU A 1 332 ? 27.047 -25.5 -12.945 1 98.5 332 LEU A C 1
ATOM 2504 O O . LEU A 1 332 ? 27.609 -24.516 -12.461 1 98.5 332 LEU A O 1
ATOM 2508 N N . SER A 1 333 ? 27.75 -26.453 -13.5 1 97.81 333 SER A N 1
ATOM 2509 C CA . SER A 1 333 ? 29.203 -26.484 -13.43 1 97.81 333 SER A CA 1
ATOM 2510 C C . SER A 1 333 ? 29.844 -25.438 -14.344 1 97.81 333 SER A C 1
ATOM 2512 O O . SER A 1 333 ? 29.281 -25.109 -15.391 1 97.81 333 SER A O 1
ATOM 2514 N N . PRO A 1 334 ? 31 -24.969 -13.93 1 96.69 334 PRO A N 1
ATOM 2515 C CA . PRO A 1 334 ? 31.688 -24 -14.766 1 96.69 334 PRO A CA 1
ATOM 2516 C C . PRO A 1 334 ? 32.031 -24.547 -16.156 1 96.69 334 PRO A C 1
ATOM 2518 O O . PRO A 1 334 ? 31.891 -23.828 -17.156 1 96.69 334 PRO A O 1
ATOM 2521 N N . TRP A 1 335 ? 32.406 -25.766 -16.234 1 96.31 335 TRP A N 1
ATOM 2522 C CA . TRP A 1 335 ? 32.781 -26.359 -17.516 1 96.31 335 TRP A CA 1
ATOM 2523 C C . TRP A 1 335 ? 31.578 -26.438 -18.453 1 96.31 335 TRP A C 1
ATOM 2525 O O . TRP A 1 335 ? 31.672 -26.047 -19.625 1 96.31 335 TRP A O 1
ATOM 2535 N N . TYR A 1 336 ? 30.484 -26.969 -17.953 1 98 336 TYR A N 1
ATOM 2536 C CA . TYR A 1 336 ? 29.281 -27.062 -18.766 1 98 336 TYR A CA 1
ATOM 2537 C C . TYR A 1 336 ? 28.828 -25.703 -19.25 1 98 336 TYR A C 1
ATOM 2539 O O . TYR A 1 336 ? 28.516 -25.516 -20.422 1 98 336 TYR A O 1
ATOM 2547 N N . ASN A 1 337 ? 28.844 -24.719 -18.406 1 97.69 337 ASN A N 1
ATOM 2548 C CA . ASN A 1 337 ? 28.281 -23.406 -18.734 1 97.69 337 ASN A CA 1
ATOM 2549 C C . ASN A 1 337 ? 29.25 -22.594 -19.578 1 97.69 337 ASN A C 1
ATOM 2551 O O . ASN A 1 337 ? 28.844 -21.672 -20.297 1 97.69 337 ASN A O 1
ATOM 2555 N N . ALA A 1 338 ? 30.562 -22.891 -19.484 1 96.81 338 ALA A N 1
ATOM 2556 C CA . ALA A 1 338 ? 31.484 -22.297 -20.438 1 96.81 338 ALA A CA 1
ATOM 2557 C C . ALA A 1 338 ? 31.156 -22.719 -21.875 1 96.81 338 ALA A C 1
ATOM 2559 O O . ALA A 1 338 ? 31.203 -21.906 -22.797 1 96.81 338 ALA A O 1
ATOM 2560 N N . GLN A 1 339 ? 30.844 -23.984 -22.031 1 97.19 339 GLN A N 1
ATOM 2561 C CA . GLN A 1 339 ? 30.484 -24.5 -23.359 1 97.19 339 GLN A CA 1
ATOM 2562 C C . GLN A 1 339 ? 29.156 -23.891 -23.828 1 97.19 339 GLN A C 1
ATOM 2564 O O . GLN A 1 339 ? 29.031 -23.516 -24.984 1 97.19 339 GLN A O 1
ATOM 2569 N N . ARG A 1 340 ? 28.25 -23.844 -22.953 1 98.31 340 ARG A N 1
ATOM 2570 C CA . ARG A 1 340 ? 26.922 -23.328 -23.312 1 98.31 340 ARG A CA 1
ATOM 2571 C C . ARG A 1 340 ? 27 -21.828 -23.625 1 98.31 340 ARG A C 1
ATOM 2573 O O . ARG A 1 340 ? 26.375 -21.375 -24.578 1 98.31 340 ARG A O 1
ATOM 2580 N N . SER A 1 341 ? 27.719 -21.062 -22.797 1 97.69 341 SER A N 1
ATOM 2581 C CA . SER A 1 341 ? 27.828 -19.625 -22.969 1 97.69 341 SER A CA 1
ATOM 2582 C C . SER A 1 341 ? 28.469 -19.266 -24.312 1 97.69 341 SER A C 1
ATOM 2584 O O . SER A 1 341 ? 28.188 -18.219 -24.891 1 97.69 341 SER A O 1
ATOM 2586 N N . ALA A 1 342 ? 29.297 -20.109 -24.781 1 97.44 342 ALA A N 1
ATOM 2587 C CA . ALA A 1 342 ? 29.984 -19.891 -26.062 1 97.44 342 ALA A CA 1
ATOM 2588 C C . ALA A 1 342 ? 29 -19.906 -27.219 1 97.44 342 ALA A C 1
ATOM 2590 O O . ALA A 1 342 ? 29.328 -19.422 -28.312 1 97.44 342 ALA A O 1
ATOM 2591 N N . LEU A 1 343 ? 27.812 -20.391 -27 1 98.31 343 LEU A N 1
ATOM 2592 C CA . LEU A 1 343 ? 26.797 -20.469 -28.047 1 98.31 343 LEU A CA 1
ATOM 2593 C C . LEU A 1 343 ? 26.094 -19.125 -28.203 1 98.31 343 LEU A C 1
ATOM 2595 O O . LEU A 1 343 ? 25.391 -18.906 -29.203 1 98.31 343 LEU A O 1
ATOM 2599 N N . ILE A 1 344 ? 26.219 -18.203 -27.312 1 98.06 344 ILE A N 1
ATOM 2600 C CA . ILE A 1 344 ? 25.609 -16.891 -27.422 1 98.06 344 ILE A CA 1
ATOM 2601 C C . ILE A 1 344 ? 26.406 -16.031 -28.391 1 98.06 344 ILE A C 1
ATOM 2603 O O . ILE A 1 344 ? 27.5 -15.539 -28.047 1 98.06 344 ILE A O 1
ATOM 2607 N N . GLY A 1 345 ? 25.938 -15.844 -29.547 1 97.19 345 GLY A N 1
ATOM 2608 C CA . GLY A 1 345 ? 26.562 -15.031 -30.578 1 97.19 345 GLY A CA 1
ATOM 2609 C C . GLY A 1 345 ? 25.922 -13.664 -30.734 1 97.19 345 GLY A C 1
ATOM 2610 O O . GLY A 1 345 ? 25.047 -13.297 -29.953 1 97.19 345 GLY A O 1
ATOM 2611 N N . PRO A 1 346 ? 26.344 -12.898 -31.672 1 97.56 346 PRO A N 1
ATOM 2612 C CA . PRO A 1 346 ? 25.859 -11.523 -31.844 1 97.56 346 PRO A CA 1
ATOM 2613 C C . PRO A 1 346 ? 24.453 -11.469 -32.406 1 97.56 346 PRO A C 1
ATOM 2615 O O . PRO A 1 346 ? 23.781 -10.43 -32.312 1 97.56 346 PRO A O 1
ATOM 2618 N N . GLN A 1 347 ? 24.016 -12.586 -32.969 1 98.38 347 GLN A N 1
ATOM 2619 C CA . GLN A 1 347 ? 22.688 -12.609 -33.594 1 98.38 347 GLN A CA 1
ATOM 2620 C C . GLN A 1 347 ? 21.734 -13.492 -32.812 1 98.38 347 GLN A C 1
ATOM 2622 O O . GLN A 1 347 ? 22.156 -14.406 -32.094 1 98.38 347 GLN A O 1
ATOM 2627 N N . ALA A 1 348 ? 20.469 -13.242 -33.031 1 98.56 348 ALA A N 1
ATOM 2628 C CA . ALA A 1 348 ? 19.422 -14.031 -32.375 1 98.56 348 ALA A CA 1
ATOM 2629 C C . ALA A 1 348 ? 19.391 -15.461 -32.906 1 98.56 348 ALA A C 1
ATOM 2631 O O . ALA A 1 348 ? 19.516 -15.672 -34.125 1 98.56 348 ALA A O 1
ATOM 2632 N N . SER A 1 349 ? 19.297 -16.375 -32 1 98.31 349 SER A N 1
ATOM 2633 C CA . SER A 1 349 ? 19.109 -17.766 -32.406 1 98.31 349 SER A CA 1
ATOM 2634 C C . SER A 1 349 ? 17.641 -18.109 -32.5 1 98.31 349 SER A C 1
ATOM 2636 O O . SER A 1 349 ? 16.828 -17.641 -31.688 1 98.31 349 SER A O 1
ATOM 2638 N N . PHE A 1 350 ? 17.266 -19 -33.438 1 96.88 350 PHE A N 1
ATOM 2639 C CA . PHE A 1 350 ? 15.898 -19.453 -33.594 1 96.88 350 PHE A CA 1
ATOM 2640 C C . PHE A 1 350 ? 15.781 -20.953 -33.312 1 96.88 350 PHE A C 1
ATOM 2642 O O . PHE A 1 350 ? 14.719 -21.547 -33.531 1 96.88 350 PHE A O 1
ATOM 2649 N N . GLU A 1 351 ? 16.875 -21.516 -32.812 1 95.69 351 GLU A N 1
ATOM 2650 C CA . GLU A 1 351 ? 16.938 -22.969 -32.625 1 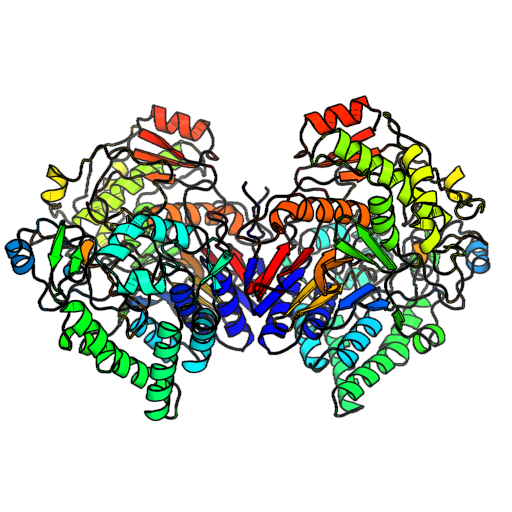95.69 351 GLU A CA 1
ATOM 2651 C C . GLU A 1 351 ? 16.781 -23.344 -31.172 1 95.69 351 GLU A C 1
ATOM 2653 O O . GLU A 1 351 ? 17.297 -22.656 -30.281 1 95.69 351 GLU A O 1
ATOM 2658 N N . LEU A 1 352 ? 16.047 -24.438 -30.938 1 96.25 352 LEU A N 1
ATOM 2659 C CA . LEU A 1 352 ? 16.016 -25.062 -29.625 1 96.25 352 LEU A CA 1
ATOM 2660 C C . LEU A 1 352 ? 17.266 -25.938 -29.406 1 96.25 352 LEU A C 1
ATOM 2662 O O . LEU A 1 352 ? 17.375 -27.016 -29.984 1 96.25 352 LEU A O 1
ATOM 2666 N N . ARG A 1 353 ? 18.156 -25.516 -28.438 1 96.94 353 ARG A N 1
ATOM 2667 C CA . ARG A 1 353 ? 19.484 -26.109 -28.359 1 96.94 353 ARG A CA 1
ATOM 2668 C C . ARG A 1 353 ? 19.781 -26.625 -26.953 1 96.94 353 ARG A C 1
ATOM 2670 O O . ARG A 1 353 ? 20.641 -26.078 -26.266 1 96.94 353 ARG A O 1
ATOM 2677 N N . PRO A 1 354 ? 19.141 -27.703 -26.562 1 97.75 354 PRO A N 1
ATOM 2678 C CA . PRO A 1 354 ? 19.562 -28.281 -25.297 1 97.75 354 PRO A CA 1
ATOM 2679 C C . PRO A 1 354 ? 21.016 -28.781 -25.328 1 97.75 354 PRO A C 1
ATOM 2681 O O . PRO A 1 354 ? 21.484 -29.234 -26.375 1 97.75 354 PRO A O 1
ATOM 2684 N N . GLY A 1 355 ? 21.656 -28.594 -24.188 1 97.88 355 GLY A N 1
ATOM 2685 C CA . GLY A 1 355 ? 23.016 -29.094 -24.109 1 97.88 355 GLY A CA 1
ATOM 2686 C C . GLY A 1 355 ? 23.094 -30.578 -23.812 1 97.88 355 GLY A C 1
ATOM 2687 O O . GLY A 1 355 ? 22.078 -31.266 -23.812 1 97.88 355 GLY A O 1
ATOM 2688 N N . SER A 1 356 ? 24.391 -31.031 -23.672 1 97.25 356 SER A N 1
ATOM 2689 C CA . SER A 1 356 ? 24.656 -32.438 -23.406 1 97.25 356 SER A CA 1
ATOM 2690 C C . SER A 1 356 ? 25.438 -32.625 -22.109 1 97.25 356 SER A C 1
ATOM 2692 O O . SER A 1 356 ? 26.609 -32.969 -22.125 1 97.25 356 SER A O 1
ATOM 2694 N N . PRO A 1 357 ? 24.766 -32.469 -20.969 1 97 357 PRO A N 1
ATOM 2695 C CA . PRO A 1 357 ? 25.469 -32.688 -19.703 1 97 357 PRO A CA 1
ATOM 2696 C C . PRO A 1 357 ? 26.016 -34.125 -19.562 1 97 357 PRO A C 1
ATOM 2698 O O . PRO A 1 357 ? 25.312 -35.094 -19.844 1 97 357 PRO A O 1
ATOM 2701 N N . ASP A 1 358 ? 27.281 -34.219 -19.188 1 93.94 358 ASP A N 1
ATOM 2702 C CA . ASP A 1 358 ? 27.984 -35.5 -18.984 1 93.94 358 ASP A CA 1
ATOM 2703 C C . ASP A 1 358 ? 27.953 -36.344 -20.25 1 93.94 358 ASP A C 1
ATOM 2705 O O . ASP A 1 358 ? 27.922 -37.594 -20.172 1 93.94 358 ASP A O 1
ATOM 2709 N N . GLY A 1 359 ? 27.766 -35.781 -21.312 1 93 359 GLY A N 1
ATOM 2710 C CA . GLY A 1 359 ? 27.781 -36.469 -22.594 1 93 359 GLY A CA 1
ATOM 2711 C C . GLY A 1 359 ? 26.469 -37.094 -22.953 1 93 359 GLY A C 1
ATOM 2712 O O . GLY A 1 359 ? 26.359 -37.781 -23.984 1 93 359 GLY A O 1
ATOM 2713 N N . LEU A 1 360 ? 25.531 -36.938 -22.234 1 95.44 360 LEU A N 1
ATOM 2714 C CA . LEU A 1 360 ? 24.234 -37.5 -22.5 1 95.44 360 LEU A CA 1
ATOM 2715 C C . LEU A 1 360 ? 23.562 -36.812 -23.688 1 95.44 360 LEU A C 1
ATOM 2717 O O . LEU A 1 360 ? 23.656 -35.594 -23.844 1 95.44 360 LEU A O 1
ATOM 2721 N N . ARG A 1 361 ? 22.922 -37.562 -24.469 1 94.88 361 ARG A N 1
ATOM 2722 C CA . ARG A 1 361 ? 22.219 -37.031 -25.625 1 94.88 361 ARG A CA 1
ATOM 2723 C C . ARG A 1 361 ? 20.844 -36.469 -25.219 1 94.88 361 ARG A C 1
ATOM 2725 O O . ARG A 1 361 ? 20.031 -37.219 -24.656 1 94.88 361 ARG A O 1
ATOM 2732 N N . PRO A 1 362 ? 20.609 -35.25 -25.5 1 95.19 362 PRO A N 1
ATOM 2733 C CA . PRO A 1 362 ? 19.312 -34.688 -25.125 1 95.19 362 PRO A CA 1
ATOM 2734 C C . PRO A 1 362 ? 18.172 -35.281 -25.953 1 95.19 362 PRO A C 1
ATOM 2736 O O . PRO A 1 362 ? 18.328 -35.562 -27.141 1 95.19 362 PRO A O 1
ATOM 2739 N N . ARG A 1 363 ? 17.062 -35.438 -25.312 1 93.25 363 ARG A N 1
ATOM 2740 C CA . ARG A 1 363 ? 15.836 -35.906 -25.969 1 93.25 363 ARG A CA 1
ATOM 2741 C C . ARG A 1 363 ? 14.688 -34.938 -25.75 1 93.25 363 ARG A C 1
ATOM 2743 O O . ARG A 1 363 ? 14.422 -34.531 -24.609 1 93.25 363 ARG A O 1
ATOM 2750 N N . LEU A 1 364 ? 14.094 -34.594 -26.828 1 94.69 364 LEU A N 1
ATOM 2751 C CA . LEU A 1 364 ? 12.891 -33.75 -26.797 1 94.69 364 LEU A CA 1
ATOM 2752 C C . LEU A 1 364 ? 11.68 -34.562 -27.25 1 94.69 364 LEU A C 1
ATOM 2754 O O . LEU A 1 364 ? 11.812 -35.531 -27.984 1 94.69 364 LEU A O 1
ATOM 2758 N N . SER A 1 365 ? 10.555 -34.125 -26.797 1 94.06 365 SER A N 1
ATOM 2759 C CA . SER A 1 365 ? 9.336 -34.812 -27.25 1 94.06 365 SER A CA 1
ATOM 2760 C C . SER A 1 365 ? 9.195 -34.719 -28.766 1 94.06 365 SER A C 1
ATOM 2762 O O . SER A 1 365 ? 9.5 -33.688 -29.375 1 94.06 365 SER A O 1
ATOM 2764 N N . GLY A 1 366 ? 8.703 -35.781 -29.359 1 92.69 366 GLY A N 1
ATOM 2765 C CA . GLY A 1 366 ? 8.406 -35.781 -30.781 1 92.69 366 GLY A CA 1
ATOM 2766 C C . GLY A 1 366 ? 7.336 -34.781 -31.156 1 92.69 366 GLY A C 1
ATOM 2767 O O . GLY A 1 366 ? 7.352 -34.25 -32.281 1 92.69 366 GLY A O 1
ATOM 2768 N N . TYR A 1 367 ? 6.5 -34.531 -30.234 1 89.38 367 TYR A N 1
ATOM 2769 C CA . TYR A 1 367 ? 5.449 -33.531 -30.453 1 89.38 367 TYR A CA 1
ATOM 2770 C C . TYR A 1 367 ? 6.043 -32.156 -30.734 1 89.38 367 TYR A C 1
ATOM 2772 O O . TYR A 1 367 ? 5.531 -31.406 -31.578 1 89.38 367 TYR A O 1
ATOM 2780 N N . VAL A 1 368 ? 7.074 -31.828 -30.094 1 86.25 368 VAL A N 1
ATOM 2781 C CA . VAL A 1 368 ? 7.746 -30.531 -30.234 1 86.25 368 VAL A CA 1
ATOM 2782 C C . VAL A 1 368 ? 8.258 -30.359 -31.656 1 86.25 368 VAL A C 1
ATOM 2784 O O . VAL A 1 368 ? 8.148 -29.281 -32.25 1 86.25 368 VAL A O 1
ATOM 2787 N N . GLN A 1 369 ? 8.719 -31.328 -32.156 1 80.06 369 GLN A N 1
ATOM 2788 C CA . GLN A 1 369 ? 9.352 -31.312 -33.469 1 80.06 369 GLN A CA 1
ATOM 2789 C C . GLN A 1 369 ? 8.305 -31.172 -34.594 1 80.06 369 GLN A C 1
ATOM 2791 O O . GLN A 1 369 ? 8.586 -30.594 -35.625 1 80.06 369 GLN A O 1
ATOM 2796 N N . THR A 1 370 ? 7.145 -31.5 -34.219 1 77 370 THR A N 1
ATOM 2797 C CA . THR A 1 370 ? 6.184 -31.609 -35.312 1 77 370 THR A CA 1
ATOM 2798 C C . THR A 1 370 ? 5.035 -30.625 -35.125 1 77 370 THR A C 1
ATOM 2800 O O . THR A 1 370 ? 4.426 -30.188 -36.125 1 77 370 THR A O 1
ATOM 2803 N N . ASN A 1 371 ? 4.816 -30.219 -33.875 1 78 371 ASN A N 1
ATOM 2804 C CA . ASN A 1 371 ? 3.518 -29.594 -33.656 1 78 371 ASN A CA 1
ATOM 2805 C C . ASN A 1 371 ? 3.656 -28.281 -32.875 1 78 371 ASN A C 1
ATOM 2807 O O . ASN A 1 371 ? 2.729 -27.469 -32.875 1 78 371 ASN A O 1
ATOM 2811 N N . SER A 1 372 ? 4.723 -28.031 -32.406 1 78.88 372 SER A N 1
ATOM 2812 C CA . SER A 1 372 ? 4.781 -26.938 -31.422 1 78.88 372 SER A CA 1
ATOM 2813 C C . SER A 1 372 ? 5.039 -25.609 -32.094 1 78.88 372 SER A C 1
ATOM 2815 O O . SER A 1 372 ? 4.82 -24.547 -31.516 1 78.88 372 SER A O 1
ATOM 2817 N N . VAL A 1 373 ? 5.602 -25.797 -33.375 1 72.12 373 VAL A N 1
ATOM 2818 C CA . VAL A 1 373 ? 5.906 -24.531 -34.062 1 72.12 373 VAL A CA 1
ATOM 2819 C C . VAL A 1 373 ? 4.629 -23.938 -34.625 1 72.12 373 VAL A C 1
ATOM 2821 O O . VAL A 1 373 ? 3.939 -24.594 -35.438 1 72.12 373 VAL A O 1
ATOM 2824 N N . GLY A 1 374 ? 3.949 -23.016 -34.125 1 63.25 374 GLY A N 1
ATOM 2825 C CA . GLY A 1 374 ? 2.75 -22.375 -34.656 1 63.25 374 GLY A CA 1
ATOM 2826 C C . GLY A 1 374 ? 2.705 -20.891 -34.344 1 63.25 374 GLY A C 1
ATOM 2827 O O . GLY A 1 374 ? 3.344 -20.406 -33.406 1 63.25 374 GLY A O 1
ATOM 2828 N N . ALA A 1 375 ? 2.369 -20.109 -35.438 1 51.91 375 ALA A N 1
ATOM 2829 C CA . ALA A 1 375 ? 2.098 -18.672 -35.344 1 51.91 375 ALA A CA 1
ATOM 2830 C C . ALA A 1 375 ? 0.937 -18.391 -34.375 1 51.91 375 ALA A C 1
ATOM 2832 O O . ALA A 1 375 ? -0.229 -18.562 -34.75 1 51.91 375 ALA A O 1
ATOM 2833 N N . THR A 1 376 ? 0.976 -18.984 -33.344 1 47.28 376 THR A N 1
ATOM 2834 C CA . THR A 1 376 ? -0.225 -18.469 -32.688 1 47.28 376 THR A CA 1
ATOM 2835 C C . THR A 1 376 ? -0.245 -16.953 -32.719 1 47.28 376 THR A C 1
ATOM 2837 O O . THR A 1 376 ? 0.747 -16.312 -32.344 1 47.28 376 THR A O 1
ATOM 2840 N N . GLU A 1 377 ? -1.111 -16.469 -33.5 1 45.06 377 GLU A N 1
ATOM 2841 C CA . GLU A 1 377 ? -1.361 -15.039 -33.312 1 45.06 377 GLU A CA 1
ATOM 2842 C C . GLU A 1 377 ? -1.342 -14.656 -31.828 1 45.06 377 GLU A C 1
ATOM 2844 O O . GLU A 1 377 ? -2.133 -15.18 -31.047 1 45.06 377 GLU A O 1
ATOM 2849 N N . VAL A 1 378 ? -0.186 -14.383 -31.438 1 45.53 378 VAL A N 1
ATOM 2850 C CA . VAL A 1 378 ? 0.051 -13.938 -30.062 1 45.53 378 VAL A CA 1
ATOM 2851 C C . VAL A 1 378 ? -0.746 -12.664 -29.797 1 45.53 378 VAL A C 1
ATOM 2853 O O . VAL A 1 378 ? -0.487 -11.617 -30.391 1 45.53 378 VAL A O 1
ATOM 2856 N N . PRO A 1 379 ? -1.976 -12.688 -29.359 1 44.56 379 PRO A N 1
ATOM 2857 C CA . PRO A 1 379 ? -2.631 -11.422 -29.031 1 44.56 379 PRO A CA 1
ATOM 2858 C C . PRO A 1 379 ? -1.755 -10.508 -28.172 1 44.56 379 PRO A C 1
ATOM 2860 O O . PRO A 1 379 ? -0.879 -10.984 -27.453 1 44.56 379 PRO A O 1
ATOM 2863 N N . LEU A 1 380 ? -1.875 -9.32 -28.422 1 41.34 380 LEU A N 1
ATOM 2864 C CA . LEU A 1 380 ? -1.282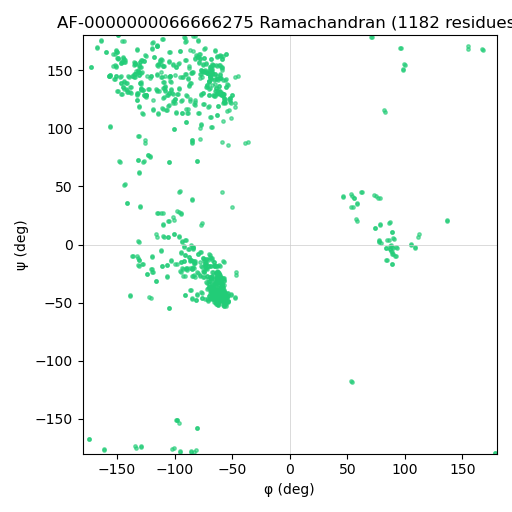 -8.219 -27.672 1 41.34 380 LEU A CA 1
ATOM 2865 C C . LEU A 1 380 ? -1.617 -8.32 -26.188 1 41.34 380 LEU A C 1
ATOM 2867 O O . LEU A 1 380 ? -2.775 -8.531 -25.828 1 41.34 380 LEU A O 1
ATOM 2871 N N . GLY A 1 381 ? -0.648 -8.516 -25.25 1 44.66 381 GLY A N 1
ATOM 2872 C CA . GLY A 1 381 ? -0.683 -8.844 -23.828 1 44.66 381 GLY A CA 1
ATOM 2873 C C . GLY A 1 381 ? -0.15 -10.234 -23.531 1 44.66 381 GLY A C 1
ATOM 2874 O O . GLY A 1 381 ? -0.46 -10.805 -22.484 1 44.66 381 GLY A O 1
ATOM 2875 N N . ALA A 1 382 ? 0.426 -10.898 -24.484 1 43.78 382 ALA A N 1
ATOM 2876 C CA . ALA A 1 382 ? 0.921 -12.273 -24.531 1 43.78 382 ALA A CA 1
ATOM 2877 C C . ALA A 1 382 ? 1.74 -12.609 -23.297 1 43.78 382 ALA A C 1
ATOM 2879 O O . ALA A 1 382 ? 1.896 -13.789 -22.953 1 43.78 382 ALA A O 1
ATOM 2880 N N . GLY A 1 383 ? 2.24 -11.695 -22.797 1 46.91 383 GLY A N 1
ATOM 2881 C CA . GLY A 1 383 ? 2.971 -12.055 -21.594 1 46.91 383 GLY A CA 1
ATOM 2882 C C . GLY A 1 383 ? 2.066 -12.367 -20.422 1 46.91 383 GLY A C 1
ATOM 2883 O O . GLY A 1 383 ? 2.514 -12.93 -19.422 1 46.91 383 GLY A O 1
ATOM 2884 N N . GLU A 1 384 ? 0.816 -11.883 -20.625 1 55.03 384 GLU A N 1
ATOM 2885 C CA . GLU A 1 384 ? -0.117 -12.156 -19.547 1 55.03 384 GLU A CA 1
ATOM 2886 C C . GLU A 1 384 ? -0.89 -13.445 -19.781 1 55.03 384 GLU A C 1
ATOM 2888 O O . GLU A 1 384 ? -1.16 -13.805 -20.938 1 55.03 384 GLU A O 1
ATOM 2893 N N . PRO A 1 385 ? -1.145 -14.133 -18.734 1 58.66 385 PRO A N 1
ATOM 2894 C CA . PRO A 1 385 ? -1.952 -15.352 -18.812 1 58.66 385 PRO A CA 1
ATOM 2895 C C . PRO A 1 385 ? -3.236 -15.148 -19.625 1 58.66 385 PRO A C 1
ATOM 2897 O O . PRO A 1 385 ? -3.912 -14.133 -19.469 1 58.66 385 PRO A O 1
ATOM 2900 N N . THR A 1 386 ? -3.457 -15.812 -20.688 1 71.38 386 THR A N 1
ATOM 2901 C CA . THR A 1 386 ? -4.699 -15.797 -21.453 1 71.38 386 THR A CA 1
ATOM 2902 C C . THR A 1 386 ? -5.453 -17.109 -21.297 1 71.38 386 THR A C 1
ATOM 2904 O O . THR A 1 386 ? -4.855 -18.141 -20.953 1 71.38 386 THR A O 1
ATOM 2907 N N . VAL A 1 387 ? -6.754 -17.062 -21.281 1 77.81 387 VAL A N 1
ATOM 2908 C CA . VAL A 1 387 ? -7.652 -18.203 -21.203 1 77.81 387 VAL A CA 1
ATOM 2909 C C . VAL A 1 387 ? -8.453 -18.328 -22.5 1 77.81 387 VAL A C 1
ATOM 2911 O O . VAL A 1 387 ? -8.938 -17.328 -23.031 1 77.81 387 VAL A O 1
ATOM 2914 N N . ALA A 1 388 ? -8.5 -19.516 -23.047 1 81.5 388 ALA A N 1
ATOM 2915 C CA . ALA A 1 388 ? -9.344 -19.797 -24.203 1 81.5 388 ALA A CA 1
ATOM 2916 C C . ALA A 1 388 ? -10.773 -20.125 -23.781 1 81.5 388 ALA A C 1
ATOM 2918 O O . ALA A 1 388 ? -11.031 -20.344 -22.594 1 81.5 388 ALA A O 1
ATOM 2919 N N . THR A 1 389 ? -11.727 -20.125 -24.766 1 81.44 389 THR A N 1
ATOM 2920 C CA . THR A 1 389 ? -13.133 -20.391 -24.5 1 81.44 389 THR A CA 1
ATOM 2921 C C . THR A 1 389 ? -13.328 -21.812 -23.969 1 81.44 389 THR A C 1
ATOM 2923 O O . THR A 1 389 ? -14.312 -22.094 -23.281 1 81.44 389 THR A O 1
ATOM 2926 N N . SER A 1 390 ? -12.312 -22.562 -24.234 1 77.5 390 SER A N 1
ATOM 2927 C CA . SER A 1 390 ? -12.344 -23.938 -23.75 1 77.5 390 SER A CA 1
ATOM 2928 C C . SER A 1 390 ? -11.789 -24.047 -22.344 1 77.5 390 SER A C 1
ATOM 2930 O O . SER A 1 390 ? -11.781 -25.141 -21.75 1 77.5 390 SER A O 1
ATOM 2932 N N . GLY A 1 391 ? -11.312 -22.891 -21.875 1 80.12 391 GLY A N 1
ATOM 2933 C CA . GLY A 1 391 ? -10.719 -22.875 -20.547 1 80.12 391 GLY A CA 1
ATOM 2934 C C . GLY A 1 391 ? -9.227 -23.109 -20.562 1 80.12 391 GLY A C 1
ATOM 2935 O O . GLY A 1 391 ? -8.555 -22.953 -19.531 1 80.12 391 GLY A O 1
ATOM 2936 N N . ALA A 1 392 ? -8.727 -23.484 -21.688 1 81.38 392 ALA A N 1
ATOM 2937 C CA . ALA A 1 392 ? -7.277 -23.656 -21.781 1 81.38 392 ALA A CA 1
ATOM 2938 C C . ALA A 1 392 ? -6.559 -22.359 -21.406 1 81.38 392 ALA A C 1
ATOM 2940 O O . ALA A 1 392 ? -6.941 -21.266 -21.859 1 81.38 392 ALA A O 1
ATOM 2941 N N . THR A 1 393 ? -5.578 -22.469 -20.484 1 78.12 393 THR A N 1
ATOM 2942 C CA . THR A 1 393 ? -4.891 -21.281 -19.984 1 78.12 393 THR A CA 1
ATOM 2943 C C . THR A 1 393 ? -3.385 -21.406 -20.203 1 78.12 393 THR A C 1
ATOM 2945 O O . THR A 1 393 ? -2.828 -22.5 -20.125 1 78.12 393 THR A O 1
ATOM 2948 N N . LYS A 1 394 ? -2.705 -20.297 -20.5 1 75.88 394 LYS A N 1
ATOM 2949 C CA . LYS A 1 394 ? -1.249 -20.25 -20.594 1 75.88 394 LYS A CA 1
ATOM 2950 C C . LYS A 1 394 ? -0.612 -20.234 -19.203 1 75.88 394 LYS A C 1
ATOM 2952 O O . LYS A 1 394 ? 0.605 -20.094 -19.078 1 75.88 394 LYS A O 1
ATOM 2957 N N . GLY A 1 395 ? -1.236 -20.547 -18.297 1 71.31 395 GLY A N 1
ATOM 2958 C CA . GLY A 1 395 ? -0.708 -20.719 -16.953 1 71.31 395 GLY A CA 1
ATOM 2959 C C . GLY A 1 395 ? -0.603 -19.422 -16.188 1 71.31 395 GLY A C 1
ATOM 2960 O O . GLY A 1 395 ? -0.017 -18.453 -16.672 1 71.31 395 GLY A O 1
ATOM 2961 N N . ASP A 1 396 ? -1.354 -19.188 -15.094 1 80 396 ASP A N 1
ATOM 2962 C CA . ASP A 1 396 ? -1.181 -18.062 -14.18 1 80 396 ASP A CA 1
ATOM 2963 C C . ASP A 1 396 ? -1.246 -18.531 -12.727 1 80 396 ASP A C 1
ATOM 2965 O O . ASP A 1 396 ? -1.528 -19.703 -12.453 1 80 396 ASP A O 1
ATOM 2969 N N . THR A 1 397 ? -0.63 -17.766 -11.891 1 93.31 397 THR A N 1
ATOM 2970 C CA . THR A 1 397 ? -0.299 -18.156 -10.523 1 93.31 397 THR A CA 1
ATOM 2971 C C . THR A 1 397 ? -0.384 -16.953 -9.586 1 93.31 397 THR A C 1
ATOM 2973 O O . THR A 1 397 ? -0.992 -15.93 -9.93 1 93.31 397 THR A O 1
ATOM 2976 N N . CYS A 1 398 ? -0.215 -17.156 -8.32 1 97.81 398 CYS A N 1
ATOM 2977 C CA . CYS A 1 398 ? -0.084 -16.094 -7.32 1 97.81 398 CYS A CA 1
ATOM 2978 C C . CYS A 1 398 ? 1.299 -16.125 -6.68 1 97.81 398 CYS A C 1
ATOM 2980 O O . CYS A 1 398 ? 2.109 -17 -6.977 1 97.81 398 CYS A O 1
ATOM 2982 N N . GLN A 1 399 ? 1.566 -15.148 -5.938 1 98.69 399 GLN A N 1
ATOM 2983 C CA . GLN A 1 399 ? 2.811 -15.047 -5.184 1 98.69 399 GLN A CA 1
ATOM 2984 C C . GLN A 1 399 ? 2.58 -14.383 -3.83 1 98.69 399 GLN A C 1
ATOM 2986 O O . GLN A 1 399 ? 1.792 -13.438 -3.723 1 98.69 399 GLN A O 1
ATOM 2991 N N . VAL A 1 400 ? 3.242 -14.875 -2.766 1 98.81 400 VAL A N 1
ATOM 2992 C CA . VAL A 1 400 ? 3.27 -14.219 -1.464 1 98.81 400 VAL A CA 1
ATOM 2993 C C . VAL A 1 400 ? 4.664 -14.344 -0.85 1 98.81 400 VAL A C 1
ATOM 2995 O O . VAL A 1 400 ? 5.246 -15.43 -0.835 1 98.81 400 VAL A O 1
ATOM 2998 N N . ASP A 1 401 ? 5.215 -13.289 -0.383 1 98.94 401 ASP A N 1
ATOM 2999 C CA . ASP A 1 401 ? 6.508 -13.203 0.292 1 98.94 401 ASP A CA 1
ATOM 3000 C C . ASP A 1 401 ? 6.387 -12.445 1.615 1 98.94 401 ASP A C 1
ATOM 3002 O O . ASP A 1 401 ? 5.742 -11.398 1.683 1 98.94 401 ASP A O 1
ATOM 3006 N N . ILE A 1 402 ? 6.996 -13.031 2.691 1 99 402 ILE A N 1
ATOM 3007 C CA . ILE A 1 402 ? 6.836 -12.438 4.012 1 99 402 ILE A CA 1
ATOM 3008 C C . ILE A 1 402 ? 8.148 -12.539 4.789 1 99 402 ILE A C 1
ATOM 3010 O O . ILE A 1 402 ? 8.844 -13.555 4.707 1 99 402 ILE A O 1
ATOM 3014 N N . VAL A 1 403 ? 8.5 -11.547 5.477 1 98.94 403 VAL A N 1
ATOM 3015 C CA . VAL A 1 403 ? 9.555 -11.57 6.488 1 98.94 403 VAL A CA 1
ATOM 3016 C C . VAL A 1 403 ? 9.031 -10.961 7.785 1 98.94 403 VAL A C 1
ATOM 3018 O O . VAL A 1 403 ? 8.289 -9.969 7.762 1 98.94 403 VAL A O 1
ATOM 3021 N N . ASP A 1 404 ? 9.281 -11.57 8.93 1 98.81 404 ASP A N 1
ATOM 3022 C CA . ASP A 1 404 ? 8.781 -11.047 10.195 1 98.81 404 ASP A CA 1
ATOM 3023 C C . ASP A 1 404 ? 9.922 -10.516 11.062 1 98.81 404 ASP A C 1
ATOM 3025 O O . ASP A 1 404 ? 11.086 -10.57 10.656 1 98.81 404 ASP A O 1
ATOM 3029 N N . ARG A 1 405 ? 9.656 -9.953 12.195 1 97.12 405 ARG A N 1
ATOM 3030 C CA . ARG A 1 405 ? 10.594 -9.234 13.047 1 97.12 405 ARG A CA 1
ATOM 3031 C C . ARG A 1 405 ? 11.664 -10.172 13.602 1 97.12 405 ARG A C 1
ATOM 3033 O O . ARG A 1 405 ? 12.727 -9.727 14.031 1 97.12 405 ARG A O 1
ATOM 3040 N N . TRP A 1 406 ? 11.438 -11.484 13.57 1 97.62 406 TRP A N 1
ATOM 3041 C CA . TRP A 1 406 ? 12.375 -12.445 14.141 1 97.62 406 TRP A CA 1
ATOM 3042 C C . TRP A 1 406 ? 13.367 -12.93 13.086 1 97.62 406 TRP A C 1
ATOM 3044 O O . TRP A 1 406 ? 14.367 -13.578 13.414 1 97.62 406 TRP A O 1
ATOM 3054 N N . GLY A 1 407 ? 13.031 -12.648 11.805 1 97.88 407 GLY A N 1
ATOM 3055 C CA . GLY A 1 407 ? 13.93 -13.031 10.734 1 97.88 407 GLY A CA 1
ATOM 3056 C C . GLY A 1 407 ? 13.453 -14.227 9.938 1 97.88 407 GLY A C 1
ATOM 3057 O O . GLY A 1 407 ? 14.141 -14.695 9.031 1 97.88 407 GLY A O 1
ATOM 3058 N N . ASN A 1 408 ? 12.25 -14.812 10.305 1 98.88 408 ASN A N 1
ATOM 3059 C CA . ASN A 1 408 ? 11.641 -15.82 9.438 1 98.88 408 ASN A CA 1
ATOM 3060 C C . ASN A 1 408 ? 11.297 -15.25 8.07 1 98.88 408 ASN A C 1
ATOM 3062 O O . ASN A 1 408 ? 10.805 -14.125 7.965 1 98.88 408 ASN A O 1
ATOM 3066 N N . MET A 1 409 ? 11.586 -15.992 7.055 1 98.88 409 MET A N 1
ATOM 3067 C CA . MET A 1 409 ? 11.328 -15.531 5.691 1 98.88 409 MET A CA 1
ATOM 3068 C C . MET A 1 409 ? 10.719 -16.641 4.848 1 98.88 409 MET A C 1
ATOM 3070 O O . MET A 1 409 ? 11.07 -17.812 5 1 98.88 409 MET A O 1
ATOM 3074 N N . ILE A 1 410 ? 9.836 -16.281 3.957 1 98.94 410 ILE A N 1
ATOM 3075 C CA . ILE A 1 410 ? 9.156 -17.281 3.162 1 98.94 410 ILE A CA 1
ATOM 3076 C C . ILE A 1 410 ? 8.75 -16.703 1.812 1 98.94 410 ILE A C 1
ATOM 3078 O O . ILE A 1 410 ? 8.391 -15.523 1.723 1 98.94 410 ILE A O 1
ATOM 3082 N N . ALA A 1 411 ? 8.828 -17.453 0.771 1 98.94 411 ALA A N 1
ATOM 3083 C CA . ALA A 1 411 ? 8.25 -17.219 -0.553 1 98.94 411 ALA A CA 1
ATOM 3084 C C . ALA A 1 411 ? 7.383 -18.406 -0.982 1 98.94 411 ALA A C 1
ATOM 3086 O O . ALA A 1 411 ? 7.809 -19.562 -0.899 1 98.94 411 ALA A O 1
ATOM 3087 N N . ALA A 1 412 ? 6.172 -18.141 -1.366 1 98.94 412 ALA A N 1
ATOM 3088 C CA . ALA A 1 412 ? 5.262 -19.188 -1.849 1 98.94 412 ALA A CA 1
ATOM 3089 C C . ALA A 1 412 ? 4.641 -18.781 -3.184 1 98.94 412 ALA A C 1
ATOM 3091 O O . ALA A 1 412 ? 4.297 -17.625 -3.395 1 98.94 412 ALA A O 1
ATOM 3092 N N . THR A 1 413 ? 4.531 -19.719 -4.09 1 98.81 413 THR A N 1
ATOM 3093 C CA . THR A 1 413 ? 3.951 -19.516 -5.41 1 98.81 413 THR A CA 1
ATOM 3094 C C . THR A 1 413 ? 2.783 -20.469 -5.645 1 98.81 413 THR A C 1
ATOM 3096 O O . THR A 1 413 ? 2.902 -21.422 -6.41 1 98.81 413 THR A O 1
ATOM 3099 N N . PRO A 1 414 ? 1.641 -20.203 -5.086 1 98.69 414 PRO A N 1
ATOM 3100 C CA . PRO A 1 414 ? 0.484 -21.078 -5.285 1 98.69 414 PRO A CA 1
ATOM 3101 C C . PRO A 1 414 ? -0.162 -20.891 -6.66 1 98.69 414 PRO A C 1
ATOM 3103 O O . PRO A 1 414 ? -0.155 -19.797 -7.211 1 98.69 414 PRO A O 1
ATOM 3106 N N . SER A 1 415 ? -0.715 -21.938 -7.145 1 98.19 415 SER A N 1
ATOM 3107 C CA . SER A 1 415 ? -1.349 -21.969 -8.461 1 98.19 415 SER A CA 1
ATOM 3108 C C . SER A 1 415 ? -2.293 -23.156 -8.594 1 98.19 415 SER A C 1
ATOM 3110 O O . SER A 1 415 ? -2.52 -23.891 -7.633 1 98.19 415 SER A O 1
ATOM 3112 N N . GLY A 1 416 ? -2.887 -23.344 -9.781 1 97.06 416 GLY A N 1
ATOM 3113 C CA . GLY A 1 416 ? -3.738 -24.484 -10.07 1 97.06 416 GLY A CA 1
ATOM 3114 C C . GLY A 1 416 ? -5.074 -24.422 -9.352 1 97.06 416 GLY A C 1
ATOM 3115 O O . GLY A 1 416 ? -5.352 -23.469 -8.625 1 97.06 416 GLY A O 1
ATOM 3116 N N . GLY A 1 417 ? -5.906 -25.438 -9.609 1 97.44 417 GLY A N 1
ATOM 3117 C CA . GLY A 1 417 ? -7.262 -25.359 -9.094 1 97.44 417 GLY A CA 1
ATOM 3118 C C . GLY A 1 417 ? -8.016 -24.141 -9.594 1 97.44 417 GLY A C 1
ATOM 3119 O O . GLY A 1 417 ? -8.766 -23.516 -8.844 1 97.44 417 GLY A O 1
ATOM 3120 N N . TRP A 1 418 ? -7.758 -23.734 -10.859 1 97.56 418 TRP A N 1
ATOM 3121 C CA . TRP A 1 418 ? -8.359 -22.547 -11.445 1 97.56 418 TRP A CA 1
ATOM 3122 C C . TRP A 1 418 ? -9.867 -22.734 -11.625 1 97.56 418 TRP A C 1
ATOM 3124 O O . TRP A 1 418 ? -10.336 -23.844 -11.836 1 97.56 418 TRP A O 1
ATOM 3134 N N . LEU A 1 419 ? -10.492 -21.578 -11.625 1 97.81 419 LEU A N 1
ATOM 3135 C CA . LEU A 1 419 ? -11.938 -21.641 -11.836 1 97.81 419 LEU A CA 1
ATOM 3136 C C . LEU A 1 419 ? -12.258 -22.234 -13.203 1 97.81 419 LEU A C 1
ATOM 3138 O O . LEU A 1 419 ? -13.344 -22.781 -13.406 1 97.81 419 LEU A O 1
ATOM 3142 N N . GLN A 1 420 ? -11.312 -22.141 -14.156 1 96.44 420 GLN A N 1
ATOM 3143 C CA . GLN A 1 420 ? -11.562 -22.641 -15.5 1 96.44 420 GLN A CA 1
ATOM 3144 C C . GLN A 1 420 ? -10.922 -24.016 -15.695 1 96.44 420 GLN A C 1
ATOM 3146 O O . GLN A 1 420 ? -10.891 -24.531 -16.812 1 96.44 420 GLN A O 1
ATOM 3151 N N . SER A 1 421 ? -10.414 -24.656 -14.672 1 96.88 421 SER A N 1
ATOM 3152 C CA . SER A 1 421 ? -9.719 -25.938 -14.805 1 96.88 421 SER A CA 1
ATOM 3153 C C . SER A 1 421 ? -10.711 -27.094 -14.914 1 96.88 421 SER A C 1
ATOM 3155 O O . SER A 1 421 ? -10.469 -28.047 -15.648 1 96.88 421 SER A O 1
ATOM 3157 N N . ASN A 1 422 ? -11.688 -27.109 -14.156 1 98.12 422 ASN A N 1
ATOM 3158 C CA . ASN A 1 422 ? -12.75 -28.094 -14.023 1 98.12 422 ASN A CA 1
ATOM 3159 C C . ASN A 1 422 ? -14.047 -27.453 -13.531 1 98.12 422 ASN A C 1
ATOM 3161 O O . ASN A 1 422 ? -14.047 -26.312 -13.07 1 98.12 422 ASN A O 1
ATOM 3165 N N . PRO A 1 423 ? -15.188 -28.188 -13.688 1 98.44 423 PRO A N 1
ATOM 3166 C CA . PRO A 1 423 ? -16.391 -27.688 -13.016 1 98.44 423 PRO A CA 1
ATOM 3167 C C . PRO A 1 423 ? -16.219 -27.578 -11.5 1 98.44 423 PRO A C 1
ATOM 3169 O O . PRO A 1 423 ? -15.594 -28.438 -10.883 1 98.44 423 PRO A O 1
ATOM 3172 N N . VAL A 1 424 ? -16.812 -26.562 -10.961 1 98.75 424 VAL A N 1
ATOM 3173 C CA . VAL A 1 424 ? -16.828 -26.422 -9.508 1 98.75 424 VAL A CA 1
ATOM 3174 C C . VAL A 1 424 ? -17.516 -27.641 -8.883 1 98.75 424 VAL A C 1
ATOM 3176 O O . VAL A 1 424 ? -18.578 -28.062 -9.344 1 98.75 424 VAL A O 1
ATOM 3179 N N . VAL A 1 425 ? -16.844 -28.25 -7.914 1 98.81 425 VAL A N 1
ATOM 3180 C CA . VAL A 1 425 ? -17.5 -29.266 -7.098 1 98.81 425 VAL A CA 1
ATOM 3181 C C . VAL A 1 425 ? -18.562 -28.609 -6.215 1 98.81 425 VAL A C 1
ATOM 3183 O O . VAL A 1 425 ? -18.234 -27.859 -5.297 1 98.81 425 VAL A O 1
ATOM 3186 N N . PRO A 1 426 ? -19.766 -28.828 -6.465 1 97.25 426 PRO A N 1
ATOM 3187 C CA . PRO A 1 426 ? -20.828 -28.031 -5.855 1 97.25 426 PRO A CA 1
ATOM 3188 C C . PRO A 1 426 ? -20.844 -28.141 -4.332 1 97.25 426 PRO A C 1
ATOM 3190 O O . PRO A 1 426 ? -21.234 -27.188 -3.645 1 97.25 426 PRO A O 1
ATOM 3193 N N . GLU A 1 427 ? -20.328 -29.25 -3.752 1 97.38 427 GLU A N 1
ATOM 3194 C CA . GLU A 1 427 ? -20.328 -29.453 -2.307 1 97.38 427 GLU A CA 1
ATOM 3195 C C . GLU A 1 427 ? -19.141 -28.734 -1.646 1 97.38 427 GLU A C 1
ATOM 3197 O O . GLU A 1 427 ? -19.141 -28.547 -0.429 1 97.38 427 GLU A O 1
ATOM 3202 N N . LEU A 1 428 ? -18.203 -28.359 -2.439 1 98.81 428 LEU A N 1
ATOM 3203 C CA . LEU A 1 428 ? -16.953 -27.859 -1.861 1 98.81 428 LEU A CA 1
ATOM 3204 C C . LEU A 1 428 ? -16.734 -26.391 -2.23 1 98.81 428 LEU A C 1
ATOM 3206 O O . LEU A 1 428 ? -16.062 -25.656 -1.509 1 98.81 428 LEU A O 1
ATOM 3210 N N . GLY A 1 429 ? -17.203 -26 -3.371 1 98.81 429 GLY A N 1
ATOM 3211 C CA . GLY A 1 429 ? -17.078 -24.625 -3.801 1 98.81 429 GLY A CA 1
ATOM 3212 C C . GLY A 1 429 ? -15.789 -24.344 -4.559 1 98.81 429 GLY A C 1
ATOM 3213 O O . GLY A 1 429 ? -15.398 -23.203 -4.746 1 98.81 429 GLY A O 1
ATOM 3214 N N . PHE A 1 430 ? -15.008 -25.328 -4.957 1 98.81 430 PHE A N 1
ATOM 3215 C CA . PHE A 1 430 ? -13.797 -25.172 -5.754 1 98.81 430 PHE A CA 1
ATOM 3216 C C . PHE A 1 430 ? -13.602 -26.375 -6.684 1 98.81 430 PHE A C 1
ATOM 3218 O O . PHE A 1 430 ? -14.164 -27.438 -6.457 1 98.81 430 PHE A O 1
ATOM 3225 N N . PRO A 1 431 ? -12.891 -26.234 -7.766 1 98.62 431 PRO A N 1
ATOM 3226 C CA . PRO A 1 431 ? -12.68 -27.297 -8.742 1 98.62 431 PRO A CA 1
ATOM 3227 C C . PRO A 1 431 ? -11.383 -28.062 -8.516 1 98.62 431 PRO A C 1
ATOM 3229 O O . PRO A 1 431 ? -10.523 -27.625 -7.746 1 98.62 431 PRO A O 1
ATOM 3232 N N . LEU A 1 432 ? -11.297 -29.234 -9.227 1 98.19 432 LEU A N 1
ATOM 3233 C CA . LEU A 1 432 ? -10.039 -29.953 -9.352 1 98.19 432 LEU A CA 1
ATOM 3234 C C . LEU A 1 432 ? -9.047 -29.156 -10.195 1 98.19 432 LEU A C 1
ATOM 3236 O O . LEU A 1 432 ? -9.445 -28.328 -11.023 1 98.19 432 LEU A O 1
ATOM 3240 N N . GLY A 1 433 ? -7.773 -29.438 -9.961 1 97.31 433 GLY A N 1
ATOM 3241 C CA . GLY A 1 433 ? -6.742 -28.828 -10.781 1 97.31 433 GLY A CA 1
ATOM 3242 C C . GLY A 1 433 ? -6.496 -29.562 -12.078 1 97.31 433 GLY A C 1
ATOM 3243 O O . GLY A 1 433 ? -7.152 -30.578 -12.359 1 97.31 433 GLY A O 1
ATOM 3244 N N . THR A 1 434 ? -5.543 -29.016 -12.883 1 97.5 434 THR A N 1
ATOM 3245 C CA . THR A 1 434 ? -5.258 -29.625 -14.188 1 97.5 434 THR A CA 1
ATOM 3246 C C . THR A 1 434 ? -3.762 -29.594 -14.477 1 97.5 434 THR A C 1
ATOM 3248 O O . THR A 1 434 ? -3.352 -29.391 -15.625 1 97.5 434 THR A O 1
ATOM 3251 N N . ARG A 1 435 ? -2.967 -29.75 -13.492 1 97.12 435 ARG A N 1
ATOM 3252 C CA . ARG A 1 435 ? -1.528 -29.547 -13.633 1 97.12 435 ARG A CA 1
ATOM 3253 C C . ARG A 1 435 ? -0.9 -30.656 -14.477 1 97.12 435 ARG A C 1
ATOM 3255 O O . ARG A 1 435 ? 0.19 -30.484 -15.023 1 97.12 435 ARG A O 1
ATOM 3262 N N . LEU A 1 436 ? -1.491 -31.812 -14.688 1 97.94 436 LEU A N 1
ATOM 3263 C CA . LEU A 1 436 ? -0.927 -32.875 -15.5 1 97.94 436 LEU A CA 1
ATOM 3264 C C . LEU A 1 436 ? -0.856 -32.5 -16.969 1 97.94 436 LEU A C 1
ATOM 3266 O O . LEU A 1 436 ? -0.178 -33.125 -17.766 1 97.94 436 LEU A O 1
ATOM 3270 N N . GLN A 1 437 ? -1.533 -31.391 -17.328 1 96.5 437 GLN A N 1
ATOM 3271 C CA . GLN A 1 437 ? -1.47 -30.922 -18.703 1 96.5 437 GLN A CA 1
ATOM 3272 C C . GLN A 1 437 ? -0.029 -30.641 -19.125 1 96.5 437 GLN A C 1
ATOM 3274 O O . GLN A 1 437 ? 0.271 -30.578 -20.312 1 96.5 437 GLN A O 1
ATOM 3279 N N . MET A 1 438 ? 0.852 -30.578 -18.156 1 96.06 438 MET A N 1
ATOM 3280 C CA . MET A 1 438 ? 2.25 -30.25 -18.422 1 96.06 438 MET A CA 1
ATOM 3281 C C . MET A 1 438 ? 3.049 -31.5 -18.766 1 96.06 438 MET A C 1
ATOM 3283 O O . MET A 1 438 ? 4.176 -31.406 -19.25 1 96.06 438 MET A O 1
ATOM 3287 N N . SER A 1 439 ? 2.533 -32.656 -18.594 1 97.56 439 SER A N 1
ATOM 3288 C CA . SER A 1 439 ? 3.24 -33.906 -18.844 1 97.56 439 SER A CA 1
ATOM 3289 C C . SER A 1 439 ? 3.158 -34.312 -20.328 1 97.56 439 SER A C 1
ATOM 3291 O O . SER A 1 439 ? 2.16 -34.031 -20.984 1 97.56 439 SER A O 1
ATOM 3293 N N . TRP A 1 440 ? 4.195 -34.969 -20.766 1 97.38 440 TRP A N 1
ATOM 3294 C CA . TRP A 1 440 ? 4.211 -35.5 -22.109 1 97.38 440 TRP A CA 1
ATOM 3295 C C . TRP A 1 440 ? 3.607 -36.906 -22.141 1 97.38 440 TRP A C 1
ATOM 3297 O O . TRP A 1 440 ? 3.807 -37.688 -21.219 1 97.38 440 TRP A O 1
ATOM 3307 N N . LEU A 1 441 ? 2.893 -37.188 -23.234 1 97.69 441 LEU A N 1
ATOM 3308 C CA . LEU A 1 441 ? 2.385 -38.531 -23.453 1 97.69 441 LEU A CA 1
ATOM 3309 C C . LEU A 1 441 ? 3.328 -39.312 -24.359 1 97.69 441 LEU A C 1
ATOM 3311 O O . LEU A 1 441 ? 2.895 -39.906 -25.344 1 97.69 441 LEU A O 1
ATOM 3315 N N . GLU A 1 442 ? 4.559 -39.219 -24.078 1 96.69 442 GLU A N 1
ATOM 3316 C CA . GLU A 1 442 ? 5.672 -39.938 -24.703 1 96.69 442 GLU A CA 1
ATOM 3317 C C . GLU A 1 442 ? 6.602 -40.531 -23.672 1 96.69 442 GLU A C 1
ATOM 3319 O O . GLU A 1 442 ? 7.078 -39.844 -22.766 1 96.69 442 GLU A O 1
ATOM 3324 N N . PRO A 1 443 ? 6.832 -41.844 -23.75 1 95.94 443 PRO A N 1
ATOM 3325 C CA . PRO A 1 443 ? 7.66 -42.5 -22.719 1 95.94 443 PRO A CA 1
ATOM 3326 C C . PRO A 1 443 ? 9.133 -42.094 -22.812 1 95.94 443 PRO A C 1
ATOM 3328 O O . PRO A 1 443 ? 9.633 -41.812 -23.906 1 95.94 443 PRO A O 1
ATOM 3331 N N . GLY A 1 444 ? 9.758 -42.094 -21.703 1 94 444 GLY A N 1
ATOM 3332 C CA . GLY A 1 444 ? 11.211 -41.969 -21.656 1 94 444 GLY A CA 1
ATOM 3333 C C . GLY A 1 444 ? 11.703 -40.562 -21.5 1 94 444 GLY A C 1
ATOM 3334 O O . GLY A 1 444 ? 12.914 -40.312 -21.438 1 94 444 GLY A O 1
ATOM 3335 N N . LEU A 1 445 ? 10.867 -39.594 -21.484 1 96.06 445 LEU A N 1
ATOM 3336 C CA . LEU A 1 445 ? 11.258 -38.219 -21.219 1 96.06 445 LEU A CA 1
ATOM 3337 C C . LEU A 1 445 ? 11.266 -37.906 -19.734 1 96.06 445 LEU A C 1
ATOM 3339 O O . LEU A 1 445 ? 10.547 -38.562 -18.969 1 96.06 445 LEU A O 1
ATOM 3343 N N . PRO A 1 446 ? 12.086 -36.969 -19.281 1 96.38 446 PRO A N 1
ATOM 3344 C CA . PRO A 1 446 ? 12.102 -36.625 -17.859 1 96.38 446 PRO A CA 1
ATOM 3345 C C . PRO A 1 446 ? 10.734 -36.188 -17.344 1 96.38 446 PRO A C 1
ATOM 3347 O O . PRO A 1 446 ? 10.422 -36.375 -16.172 1 96.38 446 PRO A O 1
ATOM 3350 N N . ASN A 1 447 ? 9.922 -35.562 -18.203 1 97.5 447 ASN A N 1
ATOM 3351 C CA . ASN A 1 447 ? 8.617 -35.062 -17.812 1 97.5 447 ASN A CA 1
ATOM 3352 C C . ASN A 1 447 ? 7.488 -35.875 -18.438 1 97.5 447 ASN A C 1
ATOM 3354 O O . ASN A 1 447 ? 6.395 -35.344 -18.672 1 97.5 447 ASN A O 1
ATOM 3358 N N . SER A 1 448 ? 7.73 -37.094 -18.734 1 98.06 448 SER A N 1
ATOM 3359 C CA . SER A 1 448 ? 6.68 -38 -19.172 1 98.06 448 SER A CA 1
ATOM 3360 C C . SER A 1 448 ? 5.66 -38.25 -18.078 1 98.06 448 SER A C 1
ATOM 3362 O O . SER A 1 448 ? 6.02 -38.344 -16.891 1 98.06 448 SER A O 1
ATOM 3364 N N . LEU A 1 449 ? 4.375 -38.344 -18.516 1 98.56 449 LEU A N 1
ATOM 3365 C CA . LEU A 1 449 ? 3.354 -38.781 -17.562 1 98.56 449 LEU A CA 1
ATOM 3366 C C . LEU A 1 449 ? 3.691 -40.156 -16.984 1 98.56 449 LEU A C 1
ATOM 3368 O O . LEU A 1 449 ? 3.926 -41.094 -17.734 1 98.56 449 LEU A O 1
ATOM 3372 N N . GLN A 1 450 ? 3.803 -40.219 -15.734 1 97.94 450 GLN A N 1
ATOM 3373 C CA . GLN A 1 450 ? 4.082 -41.469 -15.008 1 97.94 450 GLN A CA 1
ATOM 3374 C C . GLN A 1 450 ? 3.375 -41.469 -13.656 1 97.94 450 GLN A C 1
ATOM 3376 O O . GLN A 1 450 ? 3.473 -40.5 -12.891 1 97.94 450 GLN A O 1
ATOM 3381 N N . PRO A 1 451 ? 2.633 -42.594 -13.375 1 98.06 451 PRO A N 1
ATOM 3382 C CA . PRO A 1 451 ? 2.008 -42.688 -12.055 1 98.06 451 PRO A CA 1
ATOM 3383 C C . PRO A 1 451 ? 2.988 -42.406 -10.914 1 98.06 451 PRO A C 1
ATOM 3385 O O . PRO A 1 451 ? 4.09 -42.969 -10.898 1 98.06 451 PRO A O 1
ATOM 3388 N N . GLY A 1 452 ? 2.564 -41.5 -10.039 1 97.88 452 GLY A N 1
ATOM 3389 C CA . GLY A 1 452 ? 3.355 -41.219 -8.852 1 97.88 452 GLY A CA 1
ATOM 3390 C C . GLY A 1 452 ? 4.418 -40.156 -9.07 1 97.88 452 GLY A C 1
ATOM 3391 O O . GLY A 1 452 ? 5.09 -39.75 -8.133 1 97.88 452 GLY A O 1
ATOM 3392 N N . ARG A 1 453 ? 4.559 -39.688 -10.273 1 97.81 453 ARG A N 1
ATOM 3393 C CA . ARG A 1 453 ? 5.543 -38.656 -10.562 1 97.81 453 ARG A CA 1
ATOM 3394 C C . ARG A 1 453 ? 4.871 -37.312 -10.734 1 97.81 453 ARG A C 1
ATOM 3396 O O . ARG A 1 453 ? 3.744 -37.219 -11.227 1 97.81 453 ARG A O 1
ATOM 3403 N N . ARG A 1 454 ? 5.59 -36.406 -10.297 1 98.12 454 ARG A N 1
ATOM 3404 C CA . ARG A 1 454 ? 5.105 -35.031 -10.414 1 98.12 454 ARG A CA 1
ATOM 3405 C C . ARG A 1 454 ? 5.266 -34.531 -11.836 1 98.12 454 ARG A C 1
ATOM 3407 O O . ARG A 1 454 ? 6.277 -34.781 -12.492 1 98.12 454 ARG A O 1
ATOM 3414 N N . PRO A 1 455 ? 4.297 -33.719 -12.258 1 98 455 PRO A N 1
ATOM 3415 C CA . PRO A 1 455 ? 4.555 -32.938 -13.477 1 98 455 PRO A CA 1
ATOM 3416 C C . PRO A 1 455 ? 5.582 -31.828 -13.258 1 98 455 PRO A C 1
ATOM 3418 O O . PRO A 1 455 ? 5.691 -31.281 -12.156 1 98 455 PRO A O 1
ATOM 3421 N N . ARG A 1 456 ? 6.398 -31.484 -14.297 1 97.5 456 ARG A N 1
ATOM 3422 C CA . ARG A 1 456 ? 7.352 -30.375 -14.164 1 97.5 456 ARG A CA 1
ATOM 3423 C C . ARG A 1 456 ? 6.625 -29.047 -14.07 1 97.5 456 ARG A C 1
ATOM 3425 O O . ARG A 1 456 ? 6.258 -28.453 -15.086 1 97.5 456 ARG A O 1
ATOM 3432 N N . THR A 1 457 ? 6.512 -28.531 -12.867 1 97.38 457 THR A N 1
ATOM 3433 C CA . THR A 1 457 ? 5.711 -27.328 -12.664 1 97.38 457 THR A CA 1
ATOM 3434 C C . THR A 1 457 ? 6.488 -26.078 -13.086 1 97.38 457 THR A C 1
ATOM 3436 O O . THR A 1 457 ? 7.719 -26.109 -13.164 1 97.38 457 THR A O 1
ATOM 3439 N N . THR A 1 458 ? 5.758 -25 -13.422 1 97.25 458 THR A N 1
ATOM 3440 C CA . THR A 1 458 ? 6.355 -23.703 -13.711 1 97.25 458 THR A CA 1
ATOM 3441 C C . THR A 1 458 ? 6.539 -22.891 -12.422 1 97.25 458 THR A C 1
ATOM 3443 O O . THR A 1 458 ? 7.188 -21.844 -12.43 1 97.25 458 THR A O 1
ATOM 3446 N N . LEU A 1 459 ? 5.953 -23.266 -11.297 1 98.19 459 LEU A N 1
ATOM 3447 C CA . LEU A 1 459 ? 5.93 -22.516 -10.039 1 98.19 459 LEU A CA 1
ATOM 3448 C C . LEU A 1 459 ? 7.328 -22.422 -9.438 1 98.19 459 LEU A C 1
ATOM 3450 O O . LEU A 1 459 ? 8.023 -23.438 -9.305 1 98.19 459 LEU A O 1
ATOM 3454 N N . SER A 1 460 ? 7.707 -21.188 -9.117 1 98.12 460 SER A N 1
ATOM 3455 C CA . SER A 1 460 ? 9.141 -20.984 -8.891 1 98.12 460 SER A CA 1
ATOM 3456 C C . SER A 1 460 ? 9.391 -19.922 -7.836 1 98.12 460 SER A C 1
ATOM 3458 O O . SER A 1 460 ? 9.922 -18.844 -8.148 1 98.12 460 SER A O 1
ATOM 3460 N N . PRO A 1 461 ? 9.102 -20.188 -6.531 1 98.75 461 PRO A N 1
ATOM 3461 C CA . PRO A 1 461 ? 9.531 -19.266 -5.484 1 98.75 461 PRO A CA 1
ATOM 3462 C C . PRO A 1 461 ? 11.055 -19.156 -5.383 1 98.75 461 PRO A C 1
ATOM 3464 O O . PRO A 1 461 ? 11.766 -20.094 -5.746 1 98.75 461 PRO A O 1
ATOM 3467 N N . SER A 1 462 ? 11.523 -18.016 -4.883 1 98.94 462 SER A N 1
ATOM 3468 C CA . SER A 1 462 ? 12.961 -17.781 -4.816 1 98.94 462 SER A CA 1
ATOM 3469 C C . SER A 1 462 ? 13.367 -17.203 -3.459 1 98.94 462 SER A C 1
ATOM 3471 O O . SER A 1 462 ? 12.602 -16.453 -2.846 1 98.94 462 SER A O 1
ATOM 3473 N N . MET A 1 463 ? 14.516 -17.609 -3.027 1 98.88 463 MET A N 1
ATOM 3474 C CA . MET A 1 463 ? 15.156 -17.016 -1.854 1 98.88 463 MET A CA 1
ATOM 3475 C C . MET A 1 463 ? 16.609 -16.688 -2.139 1 98.88 463 MET A C 1
ATOM 3477 O O . MET A 1 463 ? 17.344 -17.5 -2.723 1 98.88 463 MET A O 1
ATOM 3481 N N . ALA A 1 464 ? 17.016 -15.492 -1.823 1 98.88 464 ALA A N 1
ATOM 3482 C CA . ALA A 1 464 ? 18.406 -15.086 -1.983 1 98.88 464 ALA A CA 1
ATOM 3483 C C . ALA A 1 464 ? 19.094 -14.922 -0.628 1 98.88 464 ALA A C 1
ATOM 3485 O O . ALA A 1 464 ? 18.516 -14.359 0.301 1 98.88 464 ALA A O 1
ATOM 3486 N N . LEU A 1 465 ? 20.25 -15.43 -0.53 1 98.5 465 LEU A N 1
ATOM 3487 C CA . LEU A 1 465 ? 21.062 -15.383 0.69 1 98.5 465 LEU A CA 1
ATOM 3488 C C . LEU A 1 465 ? 22.328 -14.562 0.479 1 98.5 465 LEU A C 1
ATOM 3490 O O . LEU A 1 465 ? 22.859 -14.523 -0.628 1 98.5 465 LEU A O 1
ATOM 3494 N N . ARG A 1 466 ? 22.719 -13.93 1.434 1 96.75 466 ARG A N 1
ATOM 3495 C CA . ARG A 1 466 ? 24.031 -13.305 1.554 1 96.75 466 ARG A CA 1
ATOM 3496 C C . ARG A 1 466 ? 24.75 -13.781 2.809 1 96.75 466 ARG A C 1
ATOM 3498 O O . ARG A 1 466 ? 24.172 -13.789 3.898 1 96.75 466 ARG A O 1
ATOM 3505 N N . ASP A 1 467 ? 26.031 -14.258 2.65 1 94.69 467 ASP A N 1
ATOM 3506 C CA . ASP A 1 467 ? 26.844 -14.758 3.754 1 94.69 467 ASP A CA 1
ATOM 3507 C C . ASP A 1 467 ? 26.109 -15.859 4.52 1 94.69 467 ASP A C 1
ATOM 3509 O O . ASP A 1 467 ? 26.125 -15.875 5.754 1 94.69 467 ASP A O 1
ATOM 3513 N N . GLY A 1 468 ? 25.297 -16.625 3.814 1 94.62 468 GLY A N 1
ATOM 3514 C CA . GLY A 1 468 ? 24.656 -17.797 4.387 1 94.62 468 GLY A CA 1
ATOM 3515 C C . GLY A 1 468 ? 23.312 -17.484 5.023 1 94.62 468 GLY A C 1
ATOM 3516 O O . GLY A 1 468 ? 22.609 -18.391 5.473 1 94.62 468 GLY A O 1
ATOM 3517 N N . GLU A 1 469 ? 22.938 -16.234 5.035 1 96.19 469 GLU A N 1
ATOM 3518 C CA . GLU A 1 469 ? 21.688 -15.836 5.66 1 96.19 469 GLU A CA 1
ATOM 3519 C C . GLU A 1 469 ? 20.656 -15.414 4.613 1 96.19 469 GLU A C 1
ATOM 3521 O O . GLU A 1 469 ? 21 -14.727 3.645 1 96.19 469 GLU A O 1
ATOM 3526 N N . ALA A 1 470 ? 19.391 -15.836 4.879 1 98.38 470 ALA A N 1
ATOM 3527 C CA . ALA A 1 470 ? 18.312 -15.406 3.984 1 98.38 470 ALA A CA 1
ATOM 3528 C C . ALA A 1 470 ? 18.109 -13.891 4.062 1 98.38 470 ALA A C 1
ATOM 3530 O O . ALA A 1 470 ? 17.906 -13.344 5.145 1 98.38 470 ALA A O 1
ATOM 3531 N N . VAL A 1 471 ? 18.125 -13.234 2.898 1 98 471 VAL A N 1
ATOM 3532 C CA . VAL A 1 471 ? 18.094 -11.781 2.881 1 98 471 VAL A CA 1
ATOM 3533 C C . VAL A 1 471 ? 16.906 -11.297 2.033 1 98 471 VAL A C 1
ATOM 3535 O O . VAL A 1 471 ? 16.422 -10.188 2.221 1 98 471 VAL A O 1
ATOM 3538 N N . MET A 1 472 ? 16.453 -12.078 1.101 1 98.88 472 MET A N 1
ATOM 3539 C CA . MET A 1 472 ? 15.383 -11.656 0.205 1 98.88 472 MET A CA 1
ATOM 3540 C C . MET A 1 472 ? 14.547 -12.844 -0.243 1 98.88 472 MET A C 1
ATOM 3542 O O . MET A 1 472 ? 15.086 -13.906 -0.564 1 98.88 472 MET A O 1
ATOM 3546 N N . ALA A 1 473 ? 13.273 -12.742 -0.174 1 98.94 473 ALA A N 1
ATOM 3547 C CA . ALA A 1 473 ? 12.305 -13.68 -0.739 1 98.94 473 ALA A CA 1
ATOM 3548 C C . ALA A 1 473 ? 11.477 -13.023 -1.833 1 98.94 473 ALA A C 1
ATOM 3550 O O . ALA A 1 473 ? 11.016 -11.883 -1.676 1 98.94 473 ALA A O 1
ATOM 3551 N N . PHE A 1 474 ? 11.328 -13.672 -2.965 1 98.94 474 PHE A N 1
ATOM 3552 C CA . PHE A 1 474 ? 10.633 -13.039 -4.082 1 98.94 474 PHE A CA 1
ATOM 3553 C C . PHE A 1 474 ? 10.133 -14.094 -5.07 1 98.94 474 PHE A C 1
ATOM 3555 O O . PHE A 1 474 ? 10.562 -15.242 -5.027 1 98.94 474 PHE A O 1
ATOM 3562 N N . GLY A 1 475 ? 9.289 -13.688 -5.914 1 98.56 475 GLY A N 1
ATOM 3563 C CA . GLY A 1 475 ? 8.734 -14.484 -6.996 1 98.56 475 GLY A CA 1
ATOM 3564 C C . GLY A 1 475 ? 7.707 -13.734 -7.824 1 98.56 475 GLY A C 1
ATOM 3565 O O . GLY A 1 475 ? 7.512 -12.531 -7.637 1 98.56 475 GLY A O 1
ATOM 3566 N N . THR A 1 476 ? 7.191 -14.422 -8.773 1 97.75 476 THR A N 1
ATOM 3567 C CA . THR A 1 476 ? 6.211 -13.805 -9.664 1 97.75 476 THR A CA 1
ATOM 3568 C C . THR A 1 476 ? 5.316 -14.867 -10.305 1 97.75 476 THR A C 1
ATOM 3570 O O . THR A 1 476 ? 5.773 -15.969 -10.609 1 97.75 476 THR A O 1
ATOM 3573 N N . PRO A 1 477 ? 4.043 -14.492 -10.516 1 95.81 477 PRO A N 1
ATOM 3574 C CA . PRO A 1 477 ? 3.25 -15.273 -11.469 1 95.81 477 PRO A CA 1
ATOM 3575 C C . PRO A 1 477 ? 3.783 -15.172 -12.898 1 95.81 477 PRO A C 1
ATOM 3577 O O . PRO A 1 477 ? 4.672 -14.359 -13.172 1 95.81 477 PRO A O 1
ATOM 3580 N N . GLY A 1 478 ? 3.229 -16.141 -13.805 1 94.44 478 GLY A N 1
ATOM 3581 C CA . GLY A 1 478 ? 3.562 -15.914 -15.203 1 94.44 478 GLY A CA 1
ATOM 3582 C C . GLY A 1 478 ? 3.939 -17.188 -15.93 1 94.44 478 GLY A C 1
ATOM 3583 O O . GLY A 1 478 ? 4.617 -17.141 -16.969 1 94.44 478 GLY A O 1
ATOM 3584 N N . GLY A 1 479 ? 3.553 -18.344 -15.422 1 94.69 479 GLY A N 1
ATOM 3585 C CA . GLY A 1 479 ? 3.812 -19.594 -16.109 1 94.69 479 GLY A CA 1
ATOM 3586 C C . GLY A 1 479 ? 5.273 -19.781 -16.469 1 94.69 479 GLY A C 1
ATOM 3587 O O . GLY A 1 479 ? 6.145 -19.703 -15.602 1 94.69 479 GLY A O 1
ATOM 3588 N N . ASP A 1 480 ? 5.484 -19.859 -17.734 1 95.5 480 ASP A N 1
ATOM 3589 C CA . ASP A 1 480 ? 6.828 -20.141 -18.219 1 95.5 480 ASP A CA 1
ATOM 3590 C C . ASP A 1 480 ? 7.746 -18.938 -18.031 1 95.5 480 ASP A C 1
ATOM 3592 O O . ASP A 1 480 ? 8.969 -19.062 -18.125 1 95.5 480 ASP A O 1
ATOM 3596 N N . GLN A 1 481 ? 7.156 -17.781 -17.719 1 95.81 481 GLN A N 1
ATOM 3597 C CA . GLN A 1 481 ? 7.949 -16.547 -17.703 1 95.81 481 GLN A CA 1
ATOM 3598 C C . GLN A 1 481 ? 8.523 -16.297 -16.312 1 95.81 481 GLN A C 1
ATOM 3600 O O . GLN A 1 481 ? 9.398 -15.445 -16.141 1 95.81 481 GLN A O 1
ATOM 3605 N N . GLN A 1 482 ? 8.133 -17.016 -15.336 1 97.25 482 GLN A N 1
ATOM 3606 C CA . GLN A 1 482 ? 8.469 -16.734 -13.945 1 97.25 482 GLN A CA 1
ATOM 3607 C C . GLN A 1 482 ? 9.977 -16.594 -13.758 1 97.25 482 GLN A C 1
ATOM 3609 O O . GLN A 1 482 ? 10.445 -15.617 -13.172 1 97.25 482 GLN A O 1
ATOM 3614 N N . ASP A 1 483 ? 10.711 -17.484 -14.359 1 97.62 483 ASP A N 1
ATOM 3615 C CA . ASP A 1 483 ? 12.141 -17.453 -14.094 1 97.62 483 ASP A CA 1
ATOM 3616 C C . ASP A 1 483 ? 12.875 -16.625 -15.148 1 97.62 483 ASP A C 1
ATOM 3618 O O . ASP A 1 483 ? 14.109 -16.625 -15.195 1 97.62 483 ASP A O 1
ATOM 3622 N N . GLN A 1 484 ? 12.164 -16.047 -16.062 1 97.56 484 GLN A N 1
ATOM 3623 C CA . GLN A 1 484 ? 12.719 -14.953 -16.875 1 97.56 484 GLN A CA 1
ATOM 3624 C C . GLN A 1 484 ? 12.57 -13.609 -16.156 1 97.56 484 GLN A C 1
ATOM 3626 O O . GLN A 1 484 ? 13.547 -12.867 -16.016 1 97.56 484 GLN A O 1
ATOM 3631 N N . TRP A 1 485 ? 11.414 -13.383 -15.664 1 97.81 485 TRP A N 1
ATOM 3632 C CA . TRP A 1 485 ? 11.117 -12.133 -14.977 1 97.81 485 TRP A CA 1
ATOM 3633 C C . TRP A 1 485 ? 11.836 -12.062 -13.633 1 97.81 485 TRP A C 1
ATOM 3635 O O . TRP A 1 485 ? 12.305 -10.992 -13.227 1 97.81 485 TRP A O 1
ATOM 3645 N N . SER A 1 486 ? 11.953 -13.172 -12.898 1 98.31 486 SER A N 1
ATOM 3646 C CA . SER A 1 486 ? 12.617 -13.18 -11.602 1 98.31 486 SER A CA 1
ATOM 3647 C C . SER A 1 486 ? 14.117 -12.906 -11.742 1 98.31 486 SER A C 1
ATOM 3649 O O . SER A 1 486 ? 14.727 -12.273 -10.883 1 98.31 486 SER A O 1
ATOM 3651 N N . VAL A 1 487 ? 14.695 -13.398 -12.836 1 98.56 487 VAL A N 1
ATOM 3652 C CA . VAL A 1 487 ? 16.109 -13.148 -13.07 1 98.56 487 VAL A CA 1
ATOM 3653 C C . VAL A 1 487 ? 16.344 -11.656 -13.32 1 98.56 487 VAL A C 1
ATOM 3655 O O . VAL A 1 487 ? 17.266 -11.055 -12.766 1 98.56 487 VAL A O 1
ATOM 3658 N N . HIS A 1 488 ? 15.492 -11.125 -14.18 1 97.44 488 HIS A N 1
ATOM 3659 C CA . HIS A 1 488 ? 15.578 -9.695 -14.43 1 97.44 488 HIS A CA 1
ATOM 3660 C C . HIS A 1 488 ? 15.445 -8.898 -13.141 1 97.44 488 HIS A C 1
ATOM 3662 O O . HIS A 1 488 ? 16.219 -7.969 -12.898 1 97.44 488 HIS A O 1
ATOM 3668 N N . PHE A 1 489 ? 14.523 -9.188 -12.336 1 98.38 489 PHE A N 1
ATOM 3669 C CA . PHE A 1 489 ? 14.312 -8.516 -11.062 1 98.38 489 PHE A CA 1
ATOM 3670 C C . PHE A 1 489 ? 15.555 -8.625 -10.18 1 98.38 489 PHE A C 1
ATOM 3672 O O . PHE A 1 489 ? 16.047 -7.621 -9.664 1 98.38 489 PHE A O 1
ATOM 3679 N N . PHE A 1 490 ? 16.031 -9.836 -10 1 98.69 490 PHE A N 1
ATOM 3680 C CA . PHE A 1 490 ? 17.188 -10.086 -9.133 1 98.69 490 PHE A CA 1
ATOM 3681 C C . PHE A 1 490 ? 18.375 -9.266 -9.578 1 98.69 490 PHE A C 1
ATOM 3683 O O . PHE A 1 490 ? 19.016 -8.594 -8.758 1 98.69 490 PHE A O 1
ATOM 3690 N N . LEU A 1 491 ? 18.641 -9.305 -10.852 1 98.38 491 LEU A N 1
ATOM 3691 C CA . LEU A 1 491 ? 19.766 -8.555 -11.383 1 98.38 491 LEU A CA 1
ATOM 3692 C C . LEU A 1 491 ? 19.562 -7.059 -11.195 1 98.38 491 LEU A C 1
ATOM 3694 O O . LEU A 1 491 ? 20.516 -6.336 -10.875 1 98.38 491 LEU A O 1
ATOM 3698 N N . SER A 1 492 ? 18.328 -6.625 -11.398 1 97.44 492 SER A N 1
ATOM 3699 C CA . SER A 1 492 ? 18.016 -5.219 -11.164 1 97.44 492 SER A CA 1
ATOM 3700 C C . SER A 1 492 ? 18.266 -4.828 -9.711 1 97.44 492 SER A C 1
ATOM 3702 O O . SER A 1 492 ? 18.844 -3.775 -9.438 1 97.44 492 SER A O 1
ATOM 3704 N N . VAL A 1 493 ? 17.875 -5.637 -8.766 1 97.69 493 VAL A N 1
ATOM 3705 C CA . VAL A 1 493 ? 18.031 -5.359 -7.34 1 97.69 493 VAL A CA 1
ATOM 3706 C C . VAL A 1 493 ? 19.516 -5.25 -7 1 97.69 493 VAL A C 1
ATOM 3708 O O . VAL A 1 493 ? 19.922 -4.344 -6.27 1 97.69 493 VAL A O 1
ATOM 3711 N N . VAL A 1 494 ? 20.328 -6.145 -7.504 1 95.31 494 VAL A N 1
ATOM 3712 C CA . VAL A 1 494 ? 21.703 -6.273 -7.043 1 95.31 494 VAL A CA 1
ATOM 3713 C C . VAL A 1 494 ? 22.594 -5.27 -7.777 1 95.31 494 VAL A C 1
ATOM 3715 O O . VAL A 1 494 ? 23.656 -4.898 -7.281 1 95.31 494 VAL A O 1
ATOM 3718 N N . LEU A 1 495 ? 22.062 -4.773 -8.961 1 94.44 495 LEU A N 1
ATOM 3719 C CA . LEU A 1 495 ? 22.938 -3.92 -9.773 1 94.44 495 LEU A CA 1
ATOM 3720 C C . LEU A 1 495 ? 22.5 -2.459 -9.672 1 94.44 495 LEU A C 1
ATOM 3722 O O . LEU A 1 495 ? 23.281 -1.558 -10 1 94.44 495 LEU A O 1
ATOM 3726 N N . ARG A 1 496 ? 21.297 -2.201 -9.234 1 92.19 496 ARG A N 1
ATOM 3727 C CA . ARG A 1 496 ? 20.828 -0.83 -9.078 1 92.19 496 ARG A CA 1
ATOM 3728 C C . ARG A 1 496 ? 21.391 -0.196 -7.809 1 92.19 496 ARG A C 1
ATOM 3730 O O . ARG A 1 496 ? 21.766 -0.901 -6.871 1 92.19 496 ARG A O 1
ATOM 3737 N N . GLU A 1 497 ? 21.344 1.112 -7.875 1 93.38 497 GLU A N 1
ATOM 3738 C CA . GLU A 1 497 ? 21.719 1.855 -6.68 1 93.38 497 GLU A CA 1
ATOM 3739 C C . GLU A 1 497 ? 20.719 1.646 -5.547 1 93.38 497 GLU A C 1
ATOM 3741 O O . GLU A 1 497 ? 19.531 1.425 -5.797 1 93.38 497 GLU A O 1
ATOM 3746 N N . ARG A 1 498 ? 21.219 1.748 -4.371 1 94.44 498 ARG A N 1
ATOM 3747 C CA . ARG A 1 498 ? 20.391 1.619 -3.176 1 94.44 498 ARG A CA 1
ATOM 3748 C C . ARG A 1 498 ? 19.453 2.811 -3.031 1 94.44 498 ARG A C 1
ATOM 3750 O O . ARG A 1 498 ? 19.719 3.887 -3.57 1 94.44 498 ARG A O 1
ATOM 3757 N N . VAL A 1 499 ? 18.359 2.576 -2.387 1 94.31 499 VAL A N 1
ATOM 3758 C CA . VAL A 1 499 ? 17.391 3.611 -2.02 1 94.31 499 VAL A CA 1
ATOM 3759 C C . VAL A 1 499 ? 17.188 3.605 -0.507 1 94.31 499 VAL A C 1
ATOM 3761 O O . VAL A 1 499 ? 17.047 2.543 0.102 1 94.31 499 VAL A O 1
ATOM 3764 N N . ARG A 1 500 ? 17.203 4.77 0.106 1 95.38 500 ARG A N 1
ATOM 3765 C CA . ARG A 1 500 ? 17.047 4.91 1.55 1 95.38 500 ARG A CA 1
ATOM 3766 C C . ARG A 1 500 ? 17.922 3.902 2.297 1 95.38 500 ARG A C 1
ATOM 3768 O O . ARG A 1 500 ? 17.453 3.219 3.205 1 95.38 500 ARG A O 1
ATOM 3775 N N . GLY A 1 501 ? 19.141 3.734 1.791 1 94.75 501 GLY A N 1
ATOM 3776 C CA . GLY A 1 501 ? 20.141 2.926 2.469 1 94.75 501 GLY A CA 1
ATOM 3777 C C . GLY A 1 501 ? 19.922 1.435 2.297 1 94.75 501 GLY A C 1
ATOM 3778 O O . GLY A 1 501 ? 20.656 0.623 2.869 1 94.75 501 GLY A O 1
ATOM 3779 N N . GLY A 1 502 ? 18.922 1.014 1.514 1 96.12 502 GLY A N 1
ATOM 3780 C CA . GLY A 1 502 ? 18.625 -0.393 1.315 1 96.12 502 GLY A CA 1
ATOM 3781 C C . GLY A 1 502 ? 18.375 -0.751 -0.138 1 96.12 502 GLY A C 1
ATOM 3782 O O . GLY A 1 502 ? 18.531 0.087 -1.026 1 96.12 502 GLY A O 1
ATOM 3783 N N . LEU A 1 503 ? 17.969 -2.014 -0.34 1 97.56 503 LEU A N 1
ATOM 3784 C CA . LEU A 1 503 ? 17.703 -2.486 -1.693 1 97.56 503 LEU A CA 1
ATOM 3785 C C . LEU A 1 503 ? 16.531 -1.733 -2.311 1 97.56 503 LEU A C 1
ATOM 3787 O O . LEU A 1 503 ? 15.516 -1.51 -1.65 1 97.56 503 LEU A O 1
ATOM 3791 N N . ASP A 1 504 ? 16.688 -1.315 -3.543 1 97.06 504 ASP A N 1
ATOM 3792 C CA . ASP A 1 504 ? 15.609 -0.662 -4.27 1 97.06 504 ASP A CA 1
ATOM 3793 C C . ASP A 1 504 ? 14.633 -1.688 -4.836 1 97.06 504 ASP A C 1
ATOM 3795 O O . ASP A 1 504 ? 14.531 -1.855 -6.055 1 97.06 504 ASP A O 1
ATOM 3799 N N . LEU A 1 505 ? 13.875 -2.271 -3.969 1 98.62 505 LEU A N 1
ATOM 3800 C CA . LEU A 1 505 ? 12.961 -3.33 -4.391 1 98.62 505 LEU A CA 1
ATOM 3801 C C . LEU A 1 505 ? 11.922 -2.795 -5.375 1 98.62 505 LEU A C 1
ATOM 3803 O O . LEU A 1 505 ? 11.656 -3.422 -6.402 1 98.62 505 LEU A O 1
ATOM 3807 N N . GLN A 1 506 ? 11.344 -1.651 -5.051 1 98.19 506 GLN A N 1
ATOM 3808 C CA . GLN A 1 506 ? 10.273 -1.137 -5.895 1 98.19 506 GLN A CA 1
ATOM 3809 C C . GLN A 1 506 ? 10.805 -0.719 -7.266 1 98.19 506 GLN A C 1
ATOM 3811 O O . GLN A 1 506 ? 10.141 -0.926 -8.281 1 98.19 506 GLN A O 1
ATOM 3816 N N . GLY A 1 507 ? 11.969 -0.039 -7.297 1 97.56 507 GLY A N 1
ATOM 3817 C CA . GLY A 1 507 ? 12.57 0.303 -8.57 1 97.56 507 GLY A CA 1
ATOM 3818 C C . GLY A 1 507 ? 12.836 -0.906 -9.453 1 97.56 507 GLY A C 1
ATOM 3819 O O . GLY A 1 507 ? 12.617 -0.859 -10.664 1 97.56 507 GLY A O 1
ATOM 3820 N N . ALA A 1 508 ? 13.305 -1.981 -8.82 1 98.25 508 ALA A N 1
ATOM 3821 C CA . ALA A 1 508 ? 13.57 -3.215 -9.562 1 98.25 508 ALA A CA 1
ATOM 3822 C C . ALA A 1 508 ? 12.273 -3.824 -10.094 1 98.25 508 ALA A C 1
ATOM 3824 O O . ALA A 1 508 ? 12.234 -4.316 -11.227 1 98.25 508 ALA A O 1
ATOM 3825 N N . ILE A 1 509 ? 11.25 -3.805 -9.312 1 98.12 509 ILE A N 1
ATOM 3826 C CA . ILE A 1 509 ? 9.953 -4.344 -9.703 1 98.12 509 ILE A CA 1
ATOM 3827 C C . ILE A 1 509 ? 9.367 -3.51 -10.844 1 98.12 509 ILE A C 1
ATOM 3829 O O . ILE A 1 509 ? 8.781 -4.055 -11.781 1 98.12 509 ILE A O 1
ATOM 3833 N N . ASP A 1 510 ? 9.57 -2.18 -10.773 1 96.88 510 ASP A N 1
ATOM 3834 C CA . ASP A 1 510 ? 9 -1.253 -11.75 1 96.88 510 ASP A CA 1
ATOM 3835 C C . ASP A 1 510 ? 9.75 -1.326 -13.078 1 96.88 510 ASP A C 1
ATOM 3837 O O . ASP A 1 510 ? 9.227 -0.918 -14.117 1 96.88 510 ASP A O 1
ATOM 3841 N N . ALA A 1 511 ? 11.023 -1.774 -13.102 1 97 511 ALA A N 1
ATOM 3842 C CA . ALA A 1 511 ? 11.836 -1.771 -14.312 1 97 511 ALA A CA 1
ATOM 3843 C C . ALA A 1 511 ? 11.125 -2.5 -15.453 1 97 511 ALA A C 1
ATOM 3845 O O . ALA A 1 511 ? 10.484 -3.531 -15.234 1 97 511 ALA A O 1
ATOM 3846 N N . PRO A 1 512 ? 11.188 -1.91 -16.703 1 96.38 512 PRO A N 1
ATOM 3847 C CA . PRO A 1 512 ? 10.562 -2.592 -17.844 1 96.38 512 PRO A CA 1
ATOM 3848 C C . PRO A 1 512 ? 11.078 -4.02 -18.031 1 96.38 512 PRO A C 1
ATOM 3850 O O . PRO A 1 512 ? 12.281 -4.262 -17.922 1 96.38 512 PRO A O 1
ATOM 3853 N N . ASN A 1 513 ? 10.195 -4.895 -18.266 1 96.31 513 ASN A N 1
ATOM 3854 C CA . ASN A 1 513 ? 10.531 -6.312 -18.328 1 96.31 513 ASN A CA 1
ATOM 3855 C C . ASN A 1 513 ? 10.305 -6.891 -19.719 1 96.31 513 ASN A C 1
ATOM 3857 O O . ASN A 1 513 ? 9.859 -6.18 -20.625 1 96.31 513 ASN A O 1
ATOM 3861 N N . TRP A 1 514 ? 10.758 -8.094 -19.906 1 97.19 514 TRP A N 1
ATOM 3862 C CA . TRP A 1 514 ? 10.711 -8.82 -21.172 1 97.19 514 TRP A CA 1
ATOM 3863 C C . TRP A 1 514 ? 10.594 -10.32 -20.938 1 97.19 514 TRP A C 1
ATOM 3865 O O . TRP A 1 514 ? 10.828 -10.805 -19.828 1 97.19 514 TRP A O 1
ATOM 3875 N N . HIS A 1 515 ? 10.148 -11.039 -21.922 1 97.19 515 HIS A N 1
ATOM 3876 C CA . HIS A 1 515 ? 10.312 -12.484 -21.953 1 97.19 515 HIS A CA 1
ATOM 3877 C C . HIS A 1 515 ? 10.43 -12.984 -23.391 1 97.19 515 HIS A C 1
ATOM 3879 O O . HIS A 1 515 ? 10.109 -12.25 -24.344 1 97.19 515 HIS A O 1
ATOM 3885 N N . GLN A 1 516 ? 10.969 -14.164 -23.594 1 97.44 516 GLN A N 1
ATOM 3886 C CA . GLN A 1 516 ? 11.023 -14.82 -24.906 1 97.44 516 GLN A CA 1
ATOM 3887 C C . GLN A 1 516 ? 10.25 -16.125 -24.891 1 97.44 516 GLN A C 1
ATOM 3889 O O . GLN A 1 516 ? 9.953 -16.672 -23.828 1 97.44 516 GLN A O 1
ATOM 3894 N N . GLU A 1 517 ? 9.891 -16.609 -26.094 1 95.5 517 GLU A N 1
ATOM 3895 C CA . GLU A 1 517 ? 9.039 -17.781 -26.203 1 95.5 517 GLU A CA 1
ATOM 3896 C C . GLU A 1 517 ? 9.641 -18.812 -27.172 1 95.5 517 GLU A C 1
ATOM 3898 O O . GLU A 1 517 ? 8.914 -19.531 -27.844 1 95.5 517 GLU A O 1
ATOM 3903 N N . SER A 1 518 ? 10.953 -18.891 -27.219 1 96.25 518 SER A N 1
ATOM 3904 C CA . SER A 1 518 ? 11.648 -19.781 -28.156 1 96.25 518 SER A CA 1
ATOM 3905 C C . SER A 1 518 ? 11.773 -21.188 -27.578 1 96.25 518 SER A C 1
ATOM 3907 O O . SER A 1 518 ? 12.828 -21.812 -27.672 1 96.25 518 SER A O 1
ATOM 3909 N N . PHE A 1 519 ? 10.789 -21.734 -26.891 1 95.75 519 PHE A N 1
ATOM 3910 C CA . PHE A 1 519 ? 10.695 -23.078 -26.328 1 95.75 519 PHE A CA 1
ATOM 3911 C C . PHE A 1 519 ? 9.25 -23.547 -26.266 1 95.75 519 PHE A C 1
ATOM 3913 O O . PHE A 1 519 ? 8.328 -22.734 -26.25 1 95.75 519 PHE A O 1
ATOM 3920 N N . PRO A 1 520 ? 9.016 -24.891 -26.312 1 94.06 520 PRO A N 1
ATOM 3921 C CA . PRO A 1 520 ? 7.629 -25.359 -26.172 1 94.06 520 PRO A CA 1
ATOM 3922 C C . PRO A 1 520 ? 6.996 -24.922 -24.859 1 94.06 520 PRO A C 1
ATOM 3924 O O . PRO A 1 520 ? 7.586 -25.125 -23.797 1 94.06 520 PRO A O 1
ATOM 3927 N N . GLY A 1 521 ? 5.816 -24.328 -24.938 1 93.5 521 GLY A N 1
ATOM 3928 C CA . GLY A 1 521 ? 5.113 -23.938 -23.719 1 93.5 521 GLY A CA 1
ATOM 3929 C C . GLY A 1 521 ? 4.781 -25.109 -22.812 1 93.5 521 GLY A C 1
ATOM 3930 O O . GLY A 1 521 ? 4.652 -26.25 -23.281 1 93.5 521 GLY A O 1
ATOM 3931 N N . SER A 1 522 ? 4.641 -24.812 -21.547 1 94.81 522 SER A N 1
ATOM 3932 C CA . SER A 1 522 ? 4.344 -25.844 -20.562 1 94.81 522 SER A CA 1
ATOM 3933 C C . SER A 1 522 ? 2.879 -26.266 -20.625 1 94.81 522 SER A C 1
ATOM 3935 O O . SER A 1 522 ? 2.529 -27.375 -20.219 1 94.81 522 SER A O 1
ATOM 3937 N N . PHE A 1 523 ? 2.096 -25.453 -21.188 1 93.62 523 PHE A N 1
ATOM 3938 C CA . PHE A 1 523 ? 0.656 -25.672 -21.109 1 93.62 523 PHE A CA 1
ATOM 3939 C C . PHE A 1 523 ? 0.084 -26.016 -22.484 1 93.62 523 PHE A C 1
ATOM 3941 O O . PHE A 1 523 ? 0.727 -25.781 -23.5 1 93.62 523 PHE A O 1
ATOM 3948 N N . TYR A 1 524 ? -1.085 -26.656 -22.484 1 90.38 524 TYR A N 1
ATOM 3949 C CA . TYR A 1 524 ? -1.82 -26.984 -23.688 1 90.38 524 TYR A CA 1
ATOM 3950 C C . TYR A 1 524 ? -2.01 -25.75 -24.562 1 90.38 524 TYR A C 1
ATOM 3952 O O . TYR A 1 524 ? -2.449 -24.703 -24.078 1 90.38 524 TYR A O 1
ATOM 3960 N N . PRO A 1 525 ? -1.612 -25.703 -25.844 1 90.44 525 PRO A N 1
ATOM 3961 C CA . PRO A 1 525 ? -1.254 -26.844 -26.672 1 90.44 525 PRO A CA 1
ATOM 3962 C C . PRO A 1 525 ? 0.252 -26.969 -26.891 1 90.44 525 PRO A C 1
ATOM 3964 O O . PRO A 1 525 ? 0.689 -27.469 -27.938 1 90.44 525 PRO A O 1
ATOM 3967 N N . ARG A 1 526 ? 1.026 -26.375 -26.062 1 92.25 526 ARG A N 1
ATOM 3968 C CA . ARG A 1 526 ? 2.479 -26.531 -26.031 1 92.25 526 ARG A CA 1
ATOM 3969 C C . ARG A 1 526 ? 3.127 -25.781 -27.188 1 92.25 526 ARG A C 1
ATOM 3971 O O . ARG A 1 526 ? 4.035 -26.297 -27.844 1 92.25 526 ARG A O 1
ATOM 3978 N N . ALA A 1 527 ? 2.641 -24.625 -27.422 1 89.75 527 ALA A N 1
ATOM 3979 C CA . ALA A 1 527 ? 3.111 -23.828 -28.562 1 89.75 527 ALA A CA 1
ATOM 3980 C C . ALA A 1 527 ? 4.465 -23.188 -28.25 1 89.75 527 ALA A C 1
ATOM 3982 O O . ALA A 1 527 ? 4.797 -22.938 -27.094 1 89.75 527 ALA A O 1
ATOM 3983 N N . MET A 1 528 ? 5.266 -22.984 -29.266 1 92.56 528 MET A N 1
ATOM 3984 C CA . MET A 1 528 ? 6.504 -22.219 -29.172 1 92.56 528 MET A CA 1
ATOM 3985 C C . MET A 1 528 ? 6.621 -21.234 -30.328 1 92.56 528 MET A C 1
ATOM 3987 O O . MET A 1 528 ? 6.07 -21.469 -31.406 1 92.56 528 MET A O 1
ATOM 3991 N N . SER A 1 529 ? 7.262 -20.094 -30.125 1 93.56 529 SER A N 1
ATOM 3992 C CA . SER A 1 529 ? 7.539 -19.047 -31.109 1 93.56 529 SER A CA 1
ATOM 3993 C C . SER A 1 529 ? 9.023 -18.719 -31.172 1 93.56 529 SER A C 1
ATOM 3995 O O . SER A 1 529 ? 9.477 -17.766 -30.547 1 93.56 529 SER A O 1
ATOM 3997 N N . PRO A 1 530 ? 9.766 -19.453 -32 1 95.25 530 PRO A N 1
ATOM 3998 C CA . PRO A 1 530 ? 11.211 -19.25 -32.094 1 95.25 530 PRO A CA 1
ATOM 3999 C C . PRO A 1 530 ? 11.586 -17.812 -32.438 1 95.25 530 PRO A C 1
ATOM 4001 O O . PRO A 1 530 ? 11.062 -17.25 -33.406 1 95.25 530 PRO A O 1
ATOM 4004 N N . GLY A 1 531 ? 12.406 -17.219 -31.641 1 96.25 531 GLY A N 1
ATOM 4005 C CA . GLY A 1 531 ? 12.938 -15.891 -31.891 1 96.25 531 GLY A CA 1
ATOM 4006 C C . GLY A 1 531 ? 12.062 -14.781 -31.344 1 96.25 531 GLY A C 1
ATOM 4007 O O . GLY A 1 531 ? 12.477 -13.625 -31.281 1 96.25 531 GLY A O 1
ATOM 4008 N N . ALA A 1 532 ? 10.891 -15.141 -30.828 1 96.94 532 ALA A N 1
ATOM 4009 C CA . ALA A 1 532 ? 9.953 -14.125 -30.359 1 96.94 532 ALA A CA 1
ATOM 4010 C C . ALA A 1 532 ? 10.383 -13.562 -29 1 96.94 532 ALA A C 1
ATOM 4012 O O . ALA A 1 532 ? 10.703 -14.312 -28.078 1 96.94 532 ALA A O 1
ATOM 4013 N N . VAL A 1 533 ? 10.445 -12.258 -28.922 1 97.94 533 VAL A N 1
ATOM 4014 C CA . VAL A 1 533 ? 10.734 -11.523 -27.688 1 97.94 533 VAL A CA 1
ATOM 4015 C C . VAL A 1 533 ? 9.641 -10.484 -27.438 1 97.94 533 VAL A C 1
ATOM 4017 O O . VAL A 1 533 ? 9.305 -9.695 -28.328 1 97.94 533 VAL A O 1
ATOM 4020 N N . PHE A 1 534 ? 9.102 -10.5 -26.281 1 97.12 534 PHE A N 1
ATOM 4021 C CA . PHE A 1 534 ? 8.102 -9.531 -25.859 1 97.12 534 PHE A CA 1
ATOM 4022 C C . PHE A 1 534 ? 8.688 -8.523 -24.875 1 97.12 534 PHE A C 1
ATOM 4024 O O . PHE A 1 534 ? 9.352 -8.906 -23.906 1 97.12 534 PHE A O 1
ATOM 4031 N N . VAL A 1 535 ? 8.492 -7.25 -25.156 1 97.38 535 VAL A N 1
ATOM 4032 C CA . VAL A 1 535 ? 9.039 -6.195 -24.297 1 97.38 535 VAL A CA 1
ATOM 4033 C C . VAL A 1 535 ? 7.945 -5.172 -23.984 1 97.38 535 VAL A C 1
ATOM 4035 O O . VAL A 1 535 ? 7.012 -4.996 -24.766 1 97.38 535 VAL A O 1
ATOM 4038 N N . GLU A 1 536 ? 8.023 -4.539 -22.812 1 96.19 536 GLU A N 1
ATOM 4039 C CA . GLU A 1 536 ? 7.156 -3.398 -22.516 1 96.19 536 GLU A CA 1
ATOM 4040 C C . GLU A 1 536 ? 7.508 -2.197 -23.391 1 96.19 536 GLU A C 1
ATOM 4042 O O . GLU A 1 536 ? 8.68 -1.943 -23.672 1 96.19 536 GLU A O 1
ATOM 4047 N N . SER A 1 537 ? 6.523 -1.442 -23.703 1 96.75 537 SER A N 1
ATOM 4048 C CA . SER A 1 537 ? 6.742 -0.26 -24.531 1 96.75 537 SER A CA 1
ATOM 4049 C C . SER A 1 537 ? 7.613 0.764 -23.812 1 96.75 537 SER A C 1
ATOM 4051 O O . SER A 1 537 ? 8.188 1.655 -24.438 1 96.75 537 SER A O 1
ATOM 4053 N N . ARG A 1 538 ? 7.742 0.671 -22.484 1 95.56 538 ARG A N 1
ATOM 4054 C CA . ARG A 1 538 ? 8.555 1.586 -21.688 1 95.56 538 ARG A CA 1
ATOM 4055 C C . ARG A 1 538 ? 10.039 1.283 -21.844 1 95.56 538 ARG A C 1
ATOM 4057 O O . ARG A 1 538 ? 10.883 2.066 -21.406 1 95.56 538 ARG A O 1
ATOM 4064 N N . MET A 1 539 ? 10.375 0.141 -22.438 1 97.25 539 MET A N 1
ATOM 4065 C CA . MET A 1 539 ? 11.781 -0.194 -22.641 1 97.25 539 MET A CA 1
ATOM 4066 C C . MET A 1 539 ? 12.461 0.86 -23.516 1 97.25 539 MET A C 1
ATOM 4068 O O . MET A 1 539 ? 11.844 1.433 -24.406 1 97.25 539 MET A O 1
ATOM 4072 N N . ASP A 1 540 ? 13.703 1.125 -23.281 1 97.19 540 ASP A N 1
ATOM 4073 C CA . ASP A 1 540 ? 14.484 2.07 -24.078 1 97.19 540 ASP A CA 1
ATOM 4074 C C . ASP A 1 540 ? 14.391 1.752 -25.562 1 97.19 540 ASP A C 1
ATOM 4076 O O . ASP A 1 540 ? 14.711 0.642 -25.984 1 97.19 540 ASP A O 1
ATOM 4080 N N . PRO A 1 541 ? 14.008 2.73 -26.328 1 97.88 541 PRO A N 1
ATOM 4081 C CA . PRO A 1 541 ? 13.883 2.504 -27.766 1 97.88 541 PRO A CA 1
ATOM 4082 C C . PRO A 1 541 ? 15.18 2.021 -28.406 1 97.88 541 PRO A C 1
ATOM 4084 O O . PRO A 1 541 ? 15.156 1.253 -29.375 1 97.88 541 PRO A O 1
ATOM 4087 N N . GLU A 1 542 ? 16.234 2.428 -27.859 1 98.31 542 GLU A N 1
ATOM 4088 C CA . GLU A 1 542 ? 17.516 1.979 -28.391 1 98.31 542 GLU A CA 1
ATOM 4089 C C . GLU A 1 542 ? 17.719 0.482 -28.156 1 98.31 542 GLU A C 1
ATOM 4091 O O . GLU A 1 542 ? 18.312 -0.2 -29 1 98.31 542 GLU A O 1
ATOM 4096 N N . VAL A 1 543 ? 17.266 0.015 -27.062 1 98.5 543 VAL A N 1
ATOM 4097 C CA . VAL A 1 543 ? 17.344 -1.411 -26.75 1 98.5 543 VAL A CA 1
ATOM 4098 C C . VAL A 1 543 ? 16.469 -2.191 -27.734 1 98.5 543 VAL A C 1
ATOM 4100 O O . VAL A 1 543 ? 16.891 -3.203 -28.297 1 98.5 543 VAL A O 1
ATOM 4103 N N . ILE A 1 544 ? 15.281 -1.739 -27.969 1 98.62 544 ILE A N 1
ATOM 4104 C CA . ILE A 1 544 ? 14.359 -2.396 -28.875 1 98.62 544 ILE A CA 1
ATOM 4105 C C . ILE A 1 544 ? 14.969 -2.451 -30.281 1 98.62 544 ILE A C 1
ATOM 4107 O O . ILE A 1 544 ? 14.984 -3.51 -30.922 1 98.62 544 ILE A O 1
ATOM 4111 N N . ALA A 1 545 ? 15.492 -1.319 -30.734 1 98.62 545 ALA A N 1
ATOM 4112 C CA . ALA A 1 545 ? 16.078 -1.234 -32.062 1 98.62 545 ALA A CA 1
ATOM 4113 C C . ALA A 1 545 ? 17.266 -2.18 -32.219 1 98.62 545 ALA A C 1
ATOM 4115 O O . ALA A 1 545 ? 17.453 -2.814 -33.25 1 98.62 545 ALA A O 1
ATOM 4116 N N . ASP A 1 546 ? 18.047 -2.207 -31.203 1 98.75 546 ASP A N 1
ATOM 4117 C CA . ASP A 1 546 ? 19.234 -3.066 -31.234 1 98.75 546 ASP A CA 1
ATOM 4118 C C . ASP A 1 546 ? 18.828 -4.539 -31.281 1 98.75 546 ASP A C 1
ATOM 4120 O O . ASP A 1 546 ? 19.422 -5.32 -32.031 1 98.75 546 ASP A O 1
ATOM 4124 N N . LEU A 1 547 ? 17.875 -4.957 -30.484 1 98.75 547 LEU A N 1
ATOM 4125 C CA . LEU A 1 547 ? 17.391 -6.336 -30.5 1 98.75 547 LEU A CA 1
ATOM 4126 C C . LEU A 1 547 ? 16.875 -6.719 -31.875 1 98.75 547 LEU A C 1
ATOM 4128 O O . LEU A 1 547 ? 17.125 -7.82 -32.375 1 98.75 547 LEU A O 1
ATOM 4132 N N . GLU A 1 548 ? 16.172 -5.797 -32.5 1 98.75 548 GLU A N 1
ATOM 4133 C CA . GLU A 1 548 ? 15.688 -6.039 -33.844 1 98.75 548 GLU A CA 1
ATOM 4134 C C . GLU A 1 548 ? 16.844 -6.191 -34.844 1 98.75 548 GLU A C 1
ATOM 4136 O O . GLU A 1 548 ? 16.812 -7.082 -35.688 1 98.75 548 GLU A O 1
ATOM 4141 N N . ARG A 1 549 ? 17.75 -5.348 -34.75 1 98.62 549 ARG A N 1
ATOM 4142 C CA . ARG A 1 549 ? 18.922 -5.398 -35.625 1 98.62 549 ARG A CA 1
ATOM 4143 C C . ARG A 1 549 ? 19.641 -6.734 -35.5 1 98.62 549 ARG A C 1
ATOM 4145 O O . ARG A 1 549 ? 20.188 -7.246 -36.469 1 98.62 549 ARG A O 1
ATOM 4152 N N . ARG A 1 550 ? 19.641 -7.285 -34.281 1 98.62 550 ARG A N 1
ATOM 4153 C CA . ARG A 1 550 ? 20.328 -8.539 -34.031 1 98.62 550 ARG A CA 1
ATOM 4154 C C . ARG A 1 550 ? 19.5 -9.734 -34.5 1 98.62 550 ARG A C 1
ATOM 4156 O O . ARG A 1 550 ? 19.969 -10.875 -34.469 1 98.62 550 ARG A O 1
ATOM 4163 N N . GLY A 1 551 ? 18.266 -9.461 -34.875 1 98.62 551 GLY A N 1
ATOM 4164 C CA . GLY A 1 551 ? 17.469 -10.5 -35.5 1 98.62 551 GLY A CA 1
ATOM 4165 C C . GLY A 1 551 ? 16.359 -11.016 -34.594 1 98.62 551 GLY A C 1
ATOM 4166 O O . GLY A 1 551 ? 15.586 -11.898 -35 1 98.62 551 GLY A O 1
ATOM 4167 N N . HIS A 1 552 ? 16.25 -10.531 -33.375 1 98.62 552 HIS A N 1
ATOM 4168 C CA . HIS A 1 552 ? 15.125 -10.922 -32.531 1 98.62 552 HIS A CA 1
ATOM 4169 C C . HIS A 1 552 ? 13.805 -10.484 -33.156 1 98.62 552 HIS A C 1
ATOM 4171 O O . HIS A 1 552 ? 13.719 -9.414 -33.75 1 98.62 552 HIS A O 1
ATOM 4177 N N . GLN A 1 553 ? 12.758 -11.281 -33.062 1 98.06 553 GLN A N 1
ATOM 4178 C CA . GLN A 1 553 ? 11.406 -10.883 -33.406 1 98.06 553 GLN A CA 1
ATOM 4179 C C . GLN A 1 553 ? 10.719 -10.172 -32.219 1 98.06 553 GLN A C 1
ATOM 4181 O O . GLN A 1 553 ? 9.961 -10.781 -31.484 1 98.06 553 GLN A O 1
ATOM 4186 N N . VAL A 1 554 ? 10.898 -8.898 -32.219 1 98.25 554 VAL A N 1
ATOM 4187 C CA . VAL A 1 554 ? 10.5 -8.125 -31.047 1 98.25 554 VAL A CA 1
ATOM 4188 C C . VAL A 1 554 ? 9.023 -7.742 -31.156 1 98.25 554 VAL A C 1
ATOM 4190 O O . VAL A 1 554 ? 8.594 -7.172 -32.156 1 98.25 554 VAL A O 1
ATOM 4193 N N . ASN A 1 555 ? 8.227 -8.086 -30.156 1 97.25 555 ASN A N 1
ATOM 4194 C CA . ASN A 1 555 ? 6.848 -7.664 -29.969 1 97.25 555 ASN A CA 1
ATOM 4195 C C . ASN A 1 555 ? 6.719 -6.656 -28.828 1 97.25 555 ASN A C 1
ATOM 4197 O O . ASN A 1 555 ? 6.961 -6.996 -27.672 1 97.25 555 ASN A O 1
ATOM 4201 N N . VAL A 1 556 ? 6.324 -5.488 -29.156 1 97.31 556 VAL A N 1
ATOM 4202 C CA . VAL A 1 556 ? 6.219 -4.434 -28.156 1 97.31 556 VAL A CA 1
ATOM 4203 C C . VAL A 1 556 ? 4.797 -4.387 -27.594 1 97.31 556 VAL A C 1
ATOM 4205 O O . VAL A 1 556 ? 3.846 -4.102 -28.328 1 97.31 556 VAL A O 1
ATOM 4208 N N . GLY A 1 557 ? 4.684 -4.734 -26.312 1 94.94 557 GLY A N 1
ATOM 4209 C CA . GLY A 1 557 ? 3.389 -4.691 -25.656 1 94.94 557 GLY A CA 1
ATOM 4210 C C . GLY A 1 557 ? 3.115 -3.369 -24.969 1 94.94 557 GLY A C 1
ATOM 4211 O O . GLY A 1 557 ? 3.928 -2.445 -25.031 1 94.94 557 GLY A O 1
ATOM 4212 N N . PRO A 1 558 ? 1.926 -3.172 -24.328 1 93.31 558 PRO A N 1
ATOM 4213 C CA . PRO A 1 558 ? 1.598 -1.979 -23.547 1 93.31 558 PRO A CA 1
ATOM 4214 C C . PRO A 1 558 ? 2.615 -1.702 -22.438 1 93.31 558 PRO A C 1
ATOM 4216 O O . PRO A 1 558 ? 3.387 -2.59 -22.078 1 93.31 558 PRO A O 1
ATOM 4219 N N . PRO A 1 559 ? 2.471 -0.365 -21.953 1 93.31 559 PRO A N 1
ATOM 4220 C CA . PRO A 1 559 ? 3.314 -0.102 -20.781 1 93.31 559 PRO A CA 1
ATOM 4221 C C . PRO A 1 559 ? 2.916 -0.934 -19.578 1 93.31 559 PRO A C 1
ATOM 4223 O O . PRO A 1 559 ? 1.73 -1.2 -19.359 1 93.31 559 PRO A O 1
ATOM 4226 N N . TRP A 1 560 ? 3.799 -1.608 -18.844 1 93 560 TRP A N 1
ATOM 4227 C CA . TRP A 1 560 ? 3.574 -2.332 -17.594 1 93 560 TRP A CA 1
ATOM 4228 C C . TRP A 1 560 ? 2.922 -3.686 -17.859 1 93 560 TRP A C 1
ATOM 4230 O O . TRP A 1 560 ? 1.988 -4.082 -17.172 1 93 560 TRP A O 1
ATOM 4240 N N . SER A 1 561 ? 3.307 -4.359 -18.859 1 92.25 561 SER A N 1
ATOM 4241 C CA . SER A 1 561 ? 2.633 -5.582 -19.297 1 92.25 561 SER A CA 1
ATOM 4242 C C . SER A 1 561 ? 3.416 -6.82 -18.875 1 92.25 561 SER A C 1
ATOM 4244 O O . SER A 1 561 ? 2.879 -7.93 -18.875 1 92.25 561 SER A O 1
ATOM 4246 N N . GLU A 1 562 ? 4.711 -6.656 -18.453 1 93.19 562 GLU A N 1
ATOM 4247 C CA . GLU A 1 562 ? 5.555 -7.836 -18.281 1 93.19 562 GLU A CA 1
ATOM 4248 C C . GLU A 1 562 ? 6.016 -7.969 -16.828 1 93.19 562 GLU A C 1
ATOM 4250 O O . GLU A 1 562 ? 6.781 -7.137 -16.344 1 93.19 562 GLU A O 1
ATOM 4255 N N . GLY A 1 563 ? 5.582 -9.062 -16.203 1 92.12 563 GLY A N 1
ATOM 4256 C CA . GLY A 1 563 ? 6.027 -9.367 -14.852 1 92.12 563 GLY A CA 1
ATOM 4257 C C . GLY A 1 563 ? 5.039 -8.938 -13.789 1 92.12 563 GLY A C 1
ATOM 4258 O O . GLY A 1 563 ? 4.332 -7.941 -13.953 1 92.12 563 GLY A O 1
ATOM 4259 N N . ARG A 1 564 ? 4.977 -9.641 -12.641 1 95.56 564 ARG A N 1
ATOM 4260 C CA . ARG A 1 564 ? 4.141 -9.352 -11.484 1 95.56 564 ARG A CA 1
ATOM 4261 C C . ARG A 1 564 ? 4.867 -9.68 -10.188 1 95.56 564 ARG A C 1
ATOM 4263 O O . ARG A 1 564 ? 4.332 -10.375 -9.32 1 95.56 564 ARG A O 1
ATOM 4270 N N . LEU A 1 565 ? 6.023 -9.156 -10.07 1 97.44 565 LEU A N 1
ATOM 4271 C CA . LEU A 1 565 ? 6.969 -9.523 -9.023 1 97.44 565 LEU A CA 1
ATOM 4272 C C . LEU A 1 565 ? 6.492 -9.023 -7.66 1 97.44 565 LEU A C 1
ATOM 4274 O O . LEU A 1 565 ? 5.961 -7.918 -7.555 1 97.44 565 LEU A O 1
ATOM 4278 N N . CYS A 1 566 ? 6.652 -9.805 -6.648 1 98.38 566 CYS A N 1
ATOM 4279 C CA . CYS A 1 566 ? 6.555 -9.492 -5.23 1 98.38 566 CYS A CA 1
ATOM 4280 C C . CYS A 1 566 ? 7.859 -9.797 -4.508 1 98.38 566 CYS A C 1
ATOM 4282 O O . CYS A 1 566 ? 8.531 -10.781 -4.832 1 98.38 566 CYS A O 1
ATOM 4284 N N . ALA A 1 567 ? 8.172 -8.969 -3.52 1 98.94 567 ALA A N 1
ATOM 4285 C CA . ALA A 1 567 ? 9.438 -9.211 -2.844 1 98.94 567 ALA A CA 1
ATOM 4286 C C . ALA A 1 567 ? 9.438 -8.617 -1.438 1 98.94 567 ALA A C 1
ATOM 4288 O O . ALA A 1 567 ? 8.836 -7.57 -1.202 1 98.94 567 ALA A O 1
ATOM 4289 N N . VAL A 1 568 ? 10.094 -9.266 -0.514 1 98.94 568 VAL A N 1
ATOM 4290 C CA . VAL A 1 568 ? 10.484 -8.734 0.789 1 98.94 568 VAL A CA 1
ATOM 4291 C C . VAL A 1 568 ? 11.977 -8.93 1.006 1 98.94 568 VAL A C 1
ATOM 4293 O O . VAL A 1 568 ? 12.602 -9.789 0.367 1 98.94 568 VAL A O 1
ATOM 4296 N N . ALA A 1 569 ? 12.516 -8.18 1.845 1 98.88 569 ALA A N 1
ATOM 4297 C CA . ALA A 1 569 ? 13.93 -8.281 2.164 1 98.88 569 ALA A CA 1
ATOM 4298 C C . ALA A 1 569 ? 14.203 -7.855 3.604 1 98.88 569 ALA A C 1
ATOM 4300 O O . ALA A 1 569 ? 13.328 -7.305 4.27 1 98.88 569 ALA A O 1
ATOM 4301 N N . ARG A 1 570 ? 15.367 -8.172 4.098 1 98.19 570 ARG A N 1
ATOM 4302 C CA . ARG A 1 570 ? 15.836 -7.715 5.402 1 98.19 570 ARG A CA 1
ATOM 4303 C C . ARG A 1 570 ? 17.312 -7.355 5.355 1 98.19 570 ARG A C 1
ATOM 4305 O O . ARG A 1 570 ? 18.062 -7.887 4.535 1 98.19 570 ARG A O 1
ATOM 4312 N N . ASP A 1 571 ? 17.703 -6.418 6.047 1 96.88 571 ASP A N 1
ATOM 4313 C CA . ASP A 1 571 ? 19.094 -6.105 6.383 1 96.88 571 ASP A CA 1
ATOM 4314 C C . ASP A 1 571 ? 19.438 -6.586 7.789 1 96.88 571 ASP A C 1
ATOM 4316 O O . ASP A 1 571 ? 19.172 -5.895 8.773 1 96.88 571 ASP A O 1
ATOM 4320 N N . PRO A 1 572 ? 20.078 -7.715 7.871 1 93.69 572 PRO A N 1
ATOM 4321 C CA . PRO A 1 572 ? 20.328 -8.289 9.195 1 93.69 572 PRO A CA 1
ATOM 4322 C C . PRO A 1 572 ? 21.172 -7.379 10.086 1 93.69 572 PRO A C 1
ATOM 4324 O O . PRO A 1 572 ? 21.062 -7.43 11.312 1 93.69 572 PRO A O 1
ATOM 4327 N N . GLU A 1 573 ? 21.984 -6.59 9.547 1 93.19 573 GLU A N 1
ATOM 4328 C CA . GLU A 1 573 ? 22.844 -5.707 10.336 1 93.19 573 GLU A CA 1
ATOM 4329 C C . GLU A 1 573 ? 22.062 -4.516 10.883 1 93.19 573 GLU A C 1
ATOM 4331 O O . GLU A 1 573 ? 22.141 -4.219 12.07 1 93.19 573 GLU A O 1
ATOM 4336 N N . ALA A 1 574 ? 21.281 -3.895 10.062 1 94.06 574 ALA A N 1
ATOM 4337 C CA . ALA A 1 574 ? 20.562 -2.688 10.469 1 94.06 574 ALA A CA 1
ATOM 4338 C C . ALA A 1 574 ? 19.25 -3.035 11.172 1 94.06 574 ALA A C 1
ATOM 4340 O O . ALA A 1 574 ? 18.672 -2.195 11.859 1 94.06 574 ALA A O 1
ATOM 4341 N N . GLY A 1 575 ? 18.766 -4.238 10.945 1 94.88 575 GLY A N 1
ATOM 4342 C CA . GLY A 1 575 ? 17.484 -4.645 11.516 1 94.88 575 GLY A CA 1
ATOM 4343 C C . GLY A 1 575 ? 16.297 -4.086 10.758 1 94.88 575 GLY A C 1
ATOM 4344 O O . GLY A 1 575 ? 15.188 -4.062 11.281 1 94.88 575 GLY A O 1
ATOM 4345 N N . VAL A 1 576 ? 16.5 -3.627 9.531 1 97.81 576 VAL A N 1
ATOM 4346 C CA . VAL A 1 576 ? 15.453 -3.021 8.727 1 97.81 576 VAL A CA 1
ATOM 4347 C C . VAL A 1 576 ? 14.875 -4.055 7.766 1 97.81 576 VAL A C 1
ATOM 4349 O O . VAL A 1 576 ? 15.625 -4.812 7.141 1 97.81 576 VAL A O 1
ATOM 4352 N N . LEU A 1 577 ? 13.594 -4.203 7.727 1 98.62 577 LEU A N 1
ATOM 4353 C CA . LEU A 1 577 ? 12.844 -5.008 6.77 1 98.62 577 LEU A CA 1
ATOM 4354 C C . LEU A 1 577 ? 12.281 -4.137 5.652 1 98.62 577 LEU A C 1
ATOM 4356 O O . LEU A 1 577 ? 12.055 -2.941 5.848 1 98.62 577 LEU A O 1
ATOM 4360 N N . SER A 1 578 ? 12.07 -4.695 4.477 1 98.75 578 SER A N 1
ATOM 4361 C CA . SER A 1 578 ? 11.539 -3.934 3.354 1 98.75 578 SER A CA 1
ATOM 4362 C C . SER A 1 578 ? 10.617 -4.793 2.488 1 98.75 578 SER A C 1
ATOM 4364 O O . SER A 1 578 ? 10.68 -6.02 2.547 1 98.75 578 SER A O 1
ATOM 4366 N N . ALA A 1 579 ? 9.805 -4.184 1.715 1 98.88 579 ALA A N 1
ATOM 4367 C CA . ALA A 1 579 ? 8.898 -4.859 0.791 1 98.88 579 ALA A CA 1
ATOM 4368 C C . ALA A 1 579 ? 8.609 -3.986 -0.428 1 98.88 579 ALA A C 1
ATOM 4370 O O . ALA A 1 579 ? 8.617 -2.758 -0.335 1 98.88 579 ALA A O 1
ATOM 4371 N N . GLY A 1 580 ? 8.453 -4.566 -1.555 1 98.38 580 GLY A N 1
ATOM 4372 C CA . GLY A 1 580 ? 7.945 -3.986 -2.787 1 98.38 580 GLY A CA 1
ATOM 4373 C C . GLY A 1 580 ? 6.93 -4.863 -3.49 1 98.38 580 GLY A C 1
ATOM 4374 O O . GLY A 1 580 ? 6.895 -6.078 -3.275 1 98.38 580 GLY A O 1
ATOM 4375 N N . ALA A 1 581 ? 6.066 -4.277 -4.289 1 97.25 581 ALA A N 1
ATOM 4376 C CA . ALA A 1 581 ? 5.02 -5.055 -4.945 1 97.25 581 ALA A CA 1
ATOM 4377 C C . ALA A 1 581 ? 4.758 -4.539 -6.355 1 97.25 581 ALA A C 1
ATOM 4379 O O . ALA A 1 581 ? 4.91 -3.348 -6.629 1 97.25 581 ALA A O 1
ATOM 4380 N N . ASN A 1 582 ? 4.207 -5.363 -7.125 1 95.62 582 ASN A N 1
ATOM 4381 C CA . ASN A 1 582 ? 4.004 -5.168 -8.555 1 95.62 582 ASN A CA 1
ATOM 4382 C C . ASN A 1 582 ? 2.871 -4.188 -8.836 1 95.62 582 ASN A C 1
ATOM 4384 O O . ASN A 1 582 ? 1.77 -4.34 -8.305 1 95.62 582 ASN A O 1
ATOM 4388 N N . PRO A 1 583 ? 3.127 -3.168 -9.719 1 95 583 PRO A N 1
ATOM 4389 C CA . PRO A 1 583 ? 2.039 -2.264 -10.102 1 95 583 PRO A CA 1
ATOM 4390 C C . PRO A 1 583 ? 1.191 -2.811 -11.25 1 95 583 PRO A C 1
ATOM 4392 O O . PRO A 1 583 ? 0.094 -2.309 -11.5 1 95 583 PRO A O 1
ATOM 4395 N N . ARG A 1 584 ? 1.753 -3.74 -12.008 1 93.56 584 ARG A N 1
ATOM 4396 C CA . ARG A 1 584 ? 1.082 -4.277 -13.188 1 93.56 584 ARG A CA 1
ATOM 4397 C C . ARG A 1 584 ? -0.204 -5 -12.805 1 93.56 584 ARG A C 1
ATOM 4399 O O . ARG A 1 584 ? -0.208 -5.828 -11.891 1 93.56 584 ARG A O 1
ATOM 4406 N N . GLY A 1 585 ? -1.286 -4.648 -13.5 1 90.06 585 GLY A N 1
ATOM 4407 C CA . GLY A 1 585 ? -2.588 -5.215 -13.18 1 90.06 585 GLY A CA 1
ATOM 4408 C C . GLY A 1 585 ? -3.295 -4.484 -12.055 1 90.06 585 GLY A C 1
ATOM 4409 O O . GLY A 1 585 ? -4.484 -4.695 -11.82 1 90.06 585 GLY A O 1
ATOM 4410 N N . MET A 1 586 ? -2.562 -3.615 -11.305 1 93.44 586 MET A N 1
ATOM 4411 C CA . MET A 1 586 ? -3.137 -2.736 -10.289 1 93.44 586 MET A CA 1
ATOM 4412 C C . MET A 1 586 ? -3.779 -3.549 -9.172 1 93.44 586 MET A C 1
ATOM 4414 O O . MET A 1 586 ? -4.906 -3.264 -8.758 1 93.44 586 MET A O 1
ATOM 4418 N N . GLN A 1 587 ? -3.049 -4.566 -8.742 1 95.06 587 GLN A N 1
ATOM 4419 C CA . GLN A 1 587 ? -3.596 -5.453 -7.719 1 95.06 587 GLN A CA 1
ATOM 4420 C C . GLN A 1 587 ? -2.535 -5.812 -6.68 1 95.06 587 GLN A C 1
ATOM 4422 O O . GLN A 1 587 ? -2.816 -5.84 -5.48 1 95.06 587 GLN A O 1
ATOM 4427 N N . GLY A 1 588 ? -1.315 -6.137 -7.129 1 97.12 588 GLY A N 1
ATOM 4428 C CA . GLY A 1 588 ? -0.232 -6.469 -6.215 1 97.12 588 GLY A CA 1
ATOM 4429 C C . GLY A 1 588 ? 0.036 -5.383 -5.188 1 97.12 588 GLY A C 1
ATOM 4430 O O . GLY A 1 588 ? -0.053 -4.195 -5.496 1 97.12 588 GLY A O 1
ATOM 4431 N N . TYR A 1 589 ? 0.355 -5.785 -3.971 1 98.5 589 TYR A N 1
ATOM 4432 C CA . TYR A 1 589 ? 0.45 -4.789 -2.908 1 98.5 589 TYR A CA 1
ATOM 4433 C C . TYR A 1 589 ? 1.345 -5.281 -1.777 1 98.5 589 TYR A C 1
ATOM 4435 O O . TYR A 1 589 ? 1.395 -6.48 -1.494 1 98.5 589 TYR A O 1
ATOM 4443 N N . ALA A 1 590 ? 2.064 -4.391 -1.181 1 98.75 590 ALA A N 1
ATOM 4444 C CA . ALA A 1 590 ? 2.887 -4.652 -0.002 1 98.75 590 ALA A CA 1
ATOM 4445 C C . ALA A 1 590 ? 2.301 -3.98 1.235 1 98.75 590 ALA A C 1
ATOM 4447 O O . ALA A 1 590 ? 1.531 -3.021 1.124 1 98.75 590 ALA A O 1
ATOM 4448 N N . ALA A 1 591 ? 2.551 -4.48 2.363 1 98.69 591 ALA A N 1
ATOM 4449 C CA . ALA A 1 591 ? 2.162 -3.918 3.654 1 98.69 591 ALA A CA 1
ATOM 4450 C C . ALA A 1 591 ? 3.205 -4.23 4.723 1 98.69 591 ALA A C 1
ATOM 4452 O O . ALA A 1 591 ? 3.85 -5.281 4.684 1 98.69 591 ALA A O 1
ATOM 4453 N N . GLY A 1 592 ? 3.398 -3.307 5.609 1 98.19 592 GLY A N 1
ATOM 4454 C CA . GLY A 1 592 ? 4.305 -3.619 6.703 1 98.19 592 GLY A CA 1
ATOM 4455 C C . GLY A 1 592 ? 4.703 -2.4 7.512 1 98.19 592 GLY A C 1
ATOM 4456 O O . GLY A 1 592 ? 4.328 -1.275 7.176 1 98.19 592 GLY A O 1
ATOM 4457 N N . ARG A 1 593 ? 5.281 -2.666 8.617 1 97.75 593 ARG A N 1
ATOM 4458 C CA . ARG A 1 593 ? 5.902 -1.643 9.453 1 97.75 593 ARG A CA 1
ATOM 4459 C C . ARG A 1 593 ? 7.102 -2.205 10.203 1 97.75 593 ARG A C 1
ATOM 4461 O O . ARG A 1 593 ? 7.203 -3.418 10.406 1 97.75 593 ARG A O 1
ATOM 4468 N N . MET B 1 1 ? -6.703 3.932 -17.578 1 63.16 1 MET B N 1
ATOM 4469 C CA . MET B 1 1 ? -5.605 4.855 -17.281 1 63.16 1 MET B CA 1
ATOM 4470 C C . MET B 1 1 ? -4.73 4.316 -16.156 1 63.16 1 MET B C 1
ATOM 4472 O O . MET B 1 1 ? -5.23 3.693 -15.219 1 63.16 1 MET B O 1
ATOM 4476 N N . PHE B 1 2 ? -3.426 4.387 -16.219 1 81.38 2 PHE B N 1
ATOM 4477 C CA . PHE B 1 2 ? -2.484 3.873 -15.227 1 81.38 2 PHE B CA 1
ATOM 4478 C C . PHE B 1 2 ? -2.443 4.777 -14 1 81.38 2 PHE B C 1
ATOM 4480 O O . PHE B 1 2 ? -2.389 6 -14.125 1 81.38 2 PHE B O 1
ATOM 4487 N N . THR B 1 3 ? -2.76 4.234 -12.852 1 92 3 THR B N 1
ATOM 4488 C CA . THR B 1 3 ? -2.547 4.902 -11.57 1 92 3 THR B CA 1
ATOM 4489 C C . THR B 1 3 ? -1.301 4.359 -10.883 1 92 3 THR B C 1
ATOM 4491 O O . THR B 1 3 ? -0.854 3.248 -11.172 1 92 3 THR B O 1
ATOM 4494 N N . THR B 1 4 ? -0.725 5.145 -10.062 1 94.25 4 THR B N 1
ATOM 4495 C CA . THR B 1 4 ? 0.503 4.75 -9.383 1 94.25 4 THR B CA 1
ATOM 4496 C C . THR B 1 4 ? 0.258 3.547 -8.477 1 94.25 4 THR B C 1
ATOM 4498 O O . THR B 1 4 ? 1.121 2.676 -8.352 1 94.25 4 THR B O 1
ATOM 4501 N N . ARG B 1 5 ? -0.851 3.426 -7.953 1 94.75 5 ARG B N 1
ATOM 4502 C CA . ARG B 1 5 ? -1.279 2.297 -7.133 1 94.75 5 ARG B CA 1
ATOM 4503 C C . ARG B 1 5 ? -2.787 2.09 -7.234 1 94.75 5 ARG B C 1
ATOM 4505 O O . ARG B 1 5 ? -3.498 2.926 -7.797 1 94.75 5 ARG B O 1
ATOM 4512 N N . PRO B 1 6 ? -3.275 0.984 -6.773 1 95 6 PRO B N 1
ATOM 4513 C CA . PRO B 1 6 ? -4.719 0.751 -6.895 1 95 6 PRO B CA 1
ATOM 4514 C C . PRO B 1 6 ? -5.527 1.525 -5.855 1 95 6 PRO B C 1
ATOM 4516 O O . PRO B 1 6 ? -5.023 1.824 -4.77 1 95 6 PRO B O 1
ATOM 4519 N N . THR B 1 7 ? -6.734 1.929 -6.305 1 97.38 7 THR B N 1
ATOM 4520 C CA . THR B 1 7 ? -7.727 2.174 -5.266 1 97.38 7 THR B CA 1
ATOM 4521 C C . THR B 1 7 ? -8.047 0.886 -4.512 1 97.38 7 THR B C 1
ATOM 4523 O O . THR B 1 7 ? -8.625 -0.045 -5.078 1 97.38 7 THR B O 1
ATOM 4526 N N . LEU B 1 8 ? -7.672 0.782 -3.285 1 98.31 8 LEU B N 1
ATOM 4527 C CA . LEU B 1 8 ? -7.965 -0.407 -2.492 1 98.31 8 LEU B CA 1
ATOM 4528 C C . LEU B 1 8 ? -9.461 -0.516 -2.209 1 98.31 8 LEU B C 1
ATOM 4530 O O . LEU B 1 8 ? -10.133 0.497 -2.002 1 98.31 8 LEU B O 1
ATOM 4534 N N . GLN B 1 9 ? -9.938 -1.685 -2.215 1 98.44 9 GLN B N 1
ATOM 4535 C CA . GLN B 1 9 ? -11.328 -1.957 -1.875 1 98.44 9 GLN B CA 1
ATOM 4536 C C . GLN B 1 9 ? -11.445 -3.154 -0.936 1 98.44 9 GLN B C 1
ATOM 4538 O O . GLN B 1 9 ? -10.633 -4.078 -1 1 98.44 9 GLN B O 1
ATOM 4543 N N . GLY B 1 10 ? -12.328 -3.195 -0.077 1 98.19 10 GLY B N 1
ATOM 4544 C CA . GLY B 1 10 ? -12.617 -4.258 0.875 1 98.19 10 GLY B CA 1
ATOM 4545 C C . GLY B 1 10 ? -13.875 -4.004 1.688 1 98.19 10 GLY B C 1
ATOM 4546 O O . GLY B 1 10 ? -14.688 -3.146 1.336 1 98.19 10 GLY B O 1
ATOM 4547 N N . THR B 1 11 ? -14.078 -4.77 2.748 1 98 11 THR B N 1
ATOM 4548 C CA . THR B 1 11 ? -15.328 -4.652 3.498 1 98 11 THR B CA 1
ATOM 4549 C C . THR B 1 11 ? -15.047 -4.539 4.992 1 98 11 THR B C 1
ATOM 4551 O O . THR B 1 11 ? -15.977 -4.438 5.797 1 98 11 THR B O 1
ATOM 4554 N N . PHE B 1 12 ? -13.766 -4.504 5.418 1 98.31 12 PHE B N 1
ATOM 4555 C CA . PHE B 1 12 ? -13.406 -4.598 6.828 1 98.31 12 PHE B CA 1
ATOM 4556 C C . PHE B 1 12 ? -12.992 -3.234 7.371 1 98.31 12 PHE B C 1
ATOM 4558 O O . PHE B 1 12 ? -13.531 -2.77 8.383 1 98.31 12 PHE B O 1
ATOM 4565 N N . GLY B 1 13 ? -12.055 -2.598 6.77 1 98.69 13 GLY B N 1
ATOM 4566 C CA . GLY B 1 13 ? -11.523 -1.299 7.145 1 98.69 13 GLY B CA 1
ATOM 4567 C C . GLY B 1 13 ? -10.547 -0.74 6.125 1 98.69 13 GLY B C 1
ATOM 4568 O O . GLY B 1 13 ? -9.859 -1.497 5.438 1 98.69 13 GLY B O 1
ATOM 4569 N N . MET B 1 14 ? -10.461 0.564 6.078 1 98.94 14 MET B N 1
ATOM 4570 C CA . MET B 1 14 ? -9.555 1.269 5.172 1 98.94 14 MET B CA 1
ATOM 4571 C C . MET B 1 14 ? -8.891 2.441 5.883 1 98.94 14 MET B C 1
ATOM 4573 O O . MET B 1 14 ? -9.531 3.156 6.652 1 98.94 14 MET B O 1
ATOM 4577 N N . VAL B 1 15 ? -7.637 2.555 5.664 1 98.94 15 VAL B N 1
ATOM 4578 C CA . VAL B 1 15 ? -6.82 3.617 6.242 1 98.94 15 VAL B CA 1
ATOM 4579 C C . VAL B 1 15 ? -5.992 4.285 5.148 1 98.94 15 VAL B C 1
ATOM 4581 O O . VAL B 1 15 ? -5.484 3.615 4.246 1 98.94 15 VAL B O 1
ATOM 4584 N N . SER B 1 16 ? -5.855 5.543 5.16 1 98.94 16 SER B N 1
ATOM 4585 C CA . SER B 1 16 ? -4.941 6.312 4.324 1 98.94 16 SER B CA 1
ATOM 4586 C C . SER B 1 16 ? -4.262 7.418 5.125 1 98.94 16 SER B C 1
ATOM 4588 O O . SER B 1 16 ? -4.918 8.141 5.875 1 98.94 16 SER B O 1
ATOM 4590 N N . SER B 1 17 ? -2.955 7.508 5.027 1 98.81 17 SER B N 1
ATOM 4591 C CA . SER B 1 17 ? -2.238 8.555 5.746 1 98.81 17 SER B CA 1
ATOM 4592 C C . SER B 1 17 ? -0.985 8.984 4.992 1 98.81 17 SER B C 1
ATOM 4594 O O . SER B 1 17 ? -0.669 8.438 3.936 1 98.81 17 SER B O 1
ATOM 4596 N N . THR B 1 18 ? -0.284 9.914 5.555 1 98.19 18 THR B N 1
ATOM 4597 C CA . THR B 1 18 ? 0.883 10.5 4.906 1 98.19 18 THR B CA 1
ATOM 4598 C C . THR B 1 18 ? 2.121 9.641 5.137 1 98.19 18 THR B C 1
ATOM 4600 O O . THR B 1 18 ? 3.197 9.938 4.617 1 98.19 18 THR B O 1
ATOM 4603 N N . HIS B 1 19 ? 2.012 8.555 5.887 1 98.56 19 HIS B N 1
ATOM 4604 C CA . HIS B 1 19 ? 3.15 7.68 6.141 1 98.56 19 HIS B CA 1
ATOM 4605 C C . HIS B 1 19 ? 2.711 6.227 6.262 1 98.56 19 HIS B C 1
ATOM 4607 O O . HIS B 1 19 ? 1.76 5.918 6.98 1 98.56 19 HIS B O 1
ATOM 4613 N N . TRP B 1 20 ? 3.514 5.301 5.66 1 98.62 20 TRP B N 1
ATOM 4614 C CA . TRP B 1 20 ? 3.088 3.906 5.621 1 98.62 20 TRP B CA 1
ATOM 4615 C C . TRP B 1 20 ? 3.117 3.289 7.016 1 98.62 20 TRP B C 1
ATOM 4617 O O . TRP B 1 20 ? 2.314 2.406 7.328 1 98.62 20 TRP B O 1
ATOM 4627 N N . LEU B 1 21 ? 3.945 3.713 7.945 1 98.88 21 LEU B N 1
ATOM 4628 C CA . LEU B 1 21 ? 3.994 3.164 9.297 1 98.88 21 LEU B CA 1
ATOM 4629 C C . LEU B 1 21 ? 2.752 3.557 10.086 1 98.88 21 LEU B C 1
ATOM 4631 O O . LEU B 1 21 ? 2.277 2.787 10.93 1 98.88 21 LEU B O 1
ATOM 4635 N N . ALA B 1 22 ? 2.277 4.773 9.852 1 98.88 22 ALA B N 1
ATOM 4636 C CA . ALA B 1 22 ? 1.034 5.195 10.492 1 98.88 22 ALA B CA 1
ATOM 4637 C C . ALA B 1 22 ? -0.154 4.398 9.961 1 98.88 22 ALA B C 1
ATOM 4639 O O . ALA B 1 22 ? -1.015 3.971 10.742 1 98.88 22 ALA B O 1
ATOM 4640 N N . SER B 1 23 ? -0.223 4.211 8.672 1 98.88 23 SER B N 1
ATOM 4641 C CA . SER B 1 23 ? -1.288 3.406 8.086 1 98.88 23 SER B CA 1
ATOM 4642 C C . SER B 1 23 ? -1.271 1.983 8.633 1 98.88 23 SER B C 1
ATOM 4644 O O . SER B 1 23 ? -2.322 1.418 8.945 1 98.88 23 SER B O 1
ATOM 4646 N N . ALA B 1 24 ? -0.078 1.411 8.734 1 98.75 24 ALA B N 1
ATOM 4647 C CA . ALA B 1 24 ? 0.054 0.049 9.242 1 98.75 24 ALA B CA 1
ATOM 4648 C C . ALA B 1 24 ? -0.405 -0.041 10.695 1 98.75 24 ALA B C 1
ATOM 4650 O O . ALA B 1 24 ? -1.072 -1.003 11.086 1 98.75 24 ALA B O 1
ATOM 4651 N N . ALA B 1 25 ? -0.045 0.926 11.516 1 98.81 25 ALA B N 1
ATOM 4652 C CA . ALA B 1 25 ? -0.456 0.941 12.914 1 98.81 25 ALA B CA 1
ATOM 4653 C C . ALA B 1 25 ? -1.974 1.042 13.039 1 98.81 25 ALA B C 1
ATOM 4655 O O . ALA B 1 25 ? -2.584 0.347 13.859 1 98.81 25 ALA B O 1
ATOM 4656 N N . ALA B 1 26 ? -2.529 1.943 12.273 1 98.94 26 ALA B N 1
ATOM 4657 C CA . ALA B 1 26 ? -3.98 2.107 12.297 1 98.94 26 ALA B CA 1
ATOM 4658 C C . ALA B 1 26 ? -4.684 0.811 11.906 1 98.94 26 ALA B C 1
ATOM 4660 O O . ALA B 1 26 ? -5.672 0.417 12.539 1 98.94 26 ALA B O 1
ATOM 4661 N N . MET B 1 27 ? -4.203 0.158 10.867 1 98.81 27 MET B N 1
ATOM 4662 C CA . MET B 1 27 ? -4.828 -1.085 10.422 1 98.81 27 MET B CA 1
ATOM 4663 C C . MET B 1 27 ? -4.684 -2.174 11.484 1 98.81 27 MET B C 1
ATOM 4665 O O . MET B 1 27 ? -5.578 -3.006 11.648 1 98.81 27 MET B O 1
ATOM 4669 N N . ALA B 1 28 ? -3.531 -2.229 12.125 1 98.81 28 ALA B N 1
ATOM 4670 C CA . ALA B 1 28 ? -3.334 -3.188 13.211 1 98.81 28 ALA B CA 1
ATOM 4671 C C . ALA B 1 28 ? -4.398 -3.021 14.289 1 98.81 28 ALA B C 1
ATOM 4673 O O . ALA B 1 28 ? -4.898 -4.008 14.836 1 98.81 28 ALA B O 1
ATOM 4674 N N . VAL B 1 29 ? -4.707 -1.761 14.633 1 98.88 29 VAL B N 1
ATOM 4675 C CA . VAL B 1 29 ? -5.715 -1.471 15.648 1 98.88 29 VAL B CA 1
ATOM 4676 C C . VAL B 1 29 ? -7.082 -1.953 15.172 1 98.88 29 VAL B C 1
ATOM 4678 O O . VAL B 1 29 ? -7.836 -2.557 15.938 1 98.88 29 VAL B O 1
ATOM 4681 N N . LEU B 1 30 ? -7.398 -1.688 13.914 1 98.88 30 LEU B N 1
ATOM 4682 C CA . LEU B 1 30 ? -8.672 -2.16 13.375 1 98.88 30 LEU B CA 1
ATOM 4683 C C . LEU B 1 30 ? -8.75 -3.682 13.445 1 98.88 30 LEU B C 1
ATOM 4685 O O . LEU B 1 30 ? -9.812 -4.238 13.734 1 98.88 30 LEU B O 1
ATOM 4689 N N . GLU B 1 31 ? -7.637 -4.387 13.117 1 98.44 31 GLU B N 1
ATOM 4690 C CA . GLU B 1 31 ? -7.605 -5.844 13.109 1 98.44 31 GLU B CA 1
ATOM 4691 C C . GLU B 1 31 ? -7.754 -6.414 14.516 1 98.44 31 GLU B C 1
ATOM 4693 O O . GLU B 1 31 ? -8.125 -7.574 14.688 1 98.44 31 GLU B O 1
ATOM 4698 N N . ASP B 1 32 ? -7.406 -5.629 15.453 1 98.06 32 ASP B N 1
ATOM 4699 C CA . ASP B 1 32 ? -7.523 -6.039 16.844 1 98.06 32 ASP B CA 1
ATOM 4700 C C . ASP B 1 32 ? -8.82 -5.527 17.469 1 98.06 32 ASP B C 1
ATOM 4702 O O . ASP B 1 32 ? -8.852 -5.129 18.625 1 98.06 32 ASP B O 1
ATOM 4706 N N . ASP B 1 33 ? -9.812 -5.34 16.703 1 97.5 33 ASP B N 1
ATOM 4707 C CA . ASP B 1 33 ? -11.195 -5.039 17.062 1 97.5 33 ASP B CA 1
ATOM 4708 C C . ASP B 1 33 ? -11.336 -3.6 17.547 1 97.5 33 ASP B C 1
ATOM 4710 O O . ASP B 1 33 ? -12.32 -3.254 18.203 1 97.5 33 ASP B O 1
ATOM 4714 N N . GLY B 1 34 ? -10.367 -2.752 17.328 1 98.75 34 GLY B N 1
ATOM 4715 C CA . GLY B 1 34 ? -10.547 -1.318 17.5 1 98.75 34 GLY B CA 1
ATOM 4716 C C . GLY B 1 34 ? -11.398 -0.688 16.406 1 98.75 34 GLY B C 1
ATOM 4717 O O . GLY B 1 34 ? -11.555 -1.252 15.328 1 98.75 34 GLY B O 1
ATOM 4718 N N . ASN B 1 35 ? -12 0.447 16.734 1 98.88 35 ASN B N 1
ATOM 4719 C CA . ASN B 1 35 ? -12.766 1.165 15.711 1 98.88 35 ASN B CA 1
ATOM 4720 C C . ASN B 1 35 ? -11.93 2.258 15.055 1 98.88 35 ASN B C 1
ATOM 4722 O O . ASN B 1 35 ? -10.727 2.355 15.297 1 98.88 35 ASN B O 1
ATOM 4726 N N . ALA B 1 36 ? -12.492 2.998 14.156 1 98.94 36 ALA B N 1
ATOM 4727 C CA . ALA B 1 36 ? -11.797 4.008 13.367 1 98.94 36 ALA B CA 1
ATOM 4728 C C . ALA B 1 36 ? -11.164 5.07 14.266 1 98.94 36 ALA B C 1
ATOM 4730 O O . ALA B 1 36 ? -10.109 5.609 13.945 1 98.94 36 ALA B O 1
ATOM 4731 N N . PHE B 1 37 ? -11.797 5.355 15.375 1 98.94 37 PHE B N 1
ATOM 4732 C CA . PHE B 1 37 ? -11.328 6.406 16.266 1 98.94 37 PHE B CA 1
ATOM 4733 C C . PHE B 1 37 ? -10.125 5.938 17.078 1 98.94 37 PHE B C 1
ATOM 4735 O O . PHE B 1 37 ? -9.156 6.684 17.25 1 98.94 37 PHE B O 1
ATOM 4742 N N . ASP B 1 38 ? -10.172 4.633 17.578 1 98.94 38 ASP B N 1
ATOM 4743 C CA . ASP B 1 38 ? -8.977 4.027 18.172 1 98.94 38 ASP B CA 1
ATOM 4744 C C . ASP B 1 38 ? -7.793 4.102 17.219 1 98.94 38 ASP B C 1
ATOM 4746 O O . ASP B 1 38 ? -6.688 4.469 17.609 1 98.94 38 ASP B O 1
ATOM 4750 N N . ALA B 1 39 ? -8.086 3.693 16 1 99 39 ALA B N 1
ATOM 4751 C CA . ALA B 1 39 ? -7.059 3.6 14.969 1 99 39 ALA B CA 1
ATOM 4752 C C . ALA B 1 39 ? -6.457 4.969 14.664 1 99 39 ALA B C 1
ATOM 4754 O O . ALA B 1 39 ? -5.25 5.09 14.445 1 99 39 ALA B O 1
ATOM 4755 N N . ALA B 1 40 ? -7.254 5.984 14.625 1 99 40 ALA B N 1
ATOM 4756 C CA . ALA B 1 40 ? -6.781 7.34 14.352 1 99 40 ALA B CA 1
ATOM 4757 C C . ALA B 1 40 ? -5.844 7.828 15.445 1 99 40 ALA B C 1
ATOM 4759 O O . ALA B 1 40 ? -4.836 8.484 15.164 1 99 40 ALA B O 1
ATOM 4760 N N . VAL B 1 41 ? -6.195 7.559 16.703 1 99 41 VAL B N 1
ATOM 4761 C CA . VAL B 1 41 ? -5.344 7.961 17.812 1 99 41 VAL B CA 1
ATOM 4762 C C . VAL B 1 41 ? -3.98 7.285 17.688 1 99 41 VAL B C 1
ATOM 4764 O O . VAL B 1 41 ? -2.943 7.941 17.828 1 99 41 VAL B O 1
ATOM 4767 N N . ALA B 1 42 ? -3.986 6.02 17.406 1 98.94 42 ALA B N 1
ATOM 4768 C CA . ALA B 1 42 ? -2.73 5.293 17.25 1 98.94 42 ALA B CA 1
ATOM 4769 C C . ALA B 1 42 ? -1.898 5.879 16.109 1 98.94 42 ALA B C 1
ATOM 4771 O O . ALA B 1 42 ? -0.704 6.133 16.281 1 98.94 42 ALA B O 1
ATOM 4772 N N . ALA B 1 43 ? -2.529 6.07 15.008 1 98.94 43 ALA B N 1
ATOM 4773 C CA . ALA B 1 43 ? -1.836 6.625 13.844 1 98.94 43 ALA B CA 1
ATOM 4774 C C . ALA B 1 43 ? -1.295 8.023 14.148 1 98.94 43 ALA B C 1
ATOM 4776 O O . ALA B 1 43 ? -0.186 8.367 13.734 1 98.94 43 ALA B O 1
ATOM 4777 N N . GLY B 1 44 ? -2.129 8.844 14.789 1 98.88 44 GLY B N 1
ATOM 4778 C CA . GLY B 1 44 ? -1.703 10.195 15.141 1 98.88 44 GLY B CA 1
ATOM 4779 C C . GLY B 1 44 ? -0.42 10.227 15.945 1 98.88 44 GLY B C 1
ATOM 4780 O O . GLY B 1 44 ? 0.489 11 15.648 1 98.88 44 GLY B O 1
ATOM 4781 N N . PHE B 1 45 ? -0.327 9.352 16.938 1 98.94 45 PHE B N 1
ATOM 4782 C CA . PHE B 1 45 ? 0.858 9.336 17.781 1 98.94 45 PHE B CA 1
ATOM 4783 C C . PHE B 1 45 ? 2.055 8.766 17.031 1 98.94 45 PHE B C 1
ATOM 4785 O O . PHE B 1 45 ? 3.193 9.18 17.266 1 98.94 45 PHE B O 1
ATOM 4792 N N . VAL B 1 46 ? 1.831 7.82 16.109 1 98.94 46 VAL B N 1
ATOM 4793 C CA . VAL B 1 46 ? 2.922 7.312 15.289 1 98.94 46 VAL B CA 1
ATOM 4794 C C . VAL B 1 46 ? 3.447 8.422 14.383 1 98.94 46 VAL B C 1
ATOM 4796 O O . VAL B 1 46 ? 4.66 8.555 14.195 1 98.94 46 VAL B O 1
ATOM 4799 N N . LEU B 1 47 ? 2.582 9.211 13.812 1 98.88 47 LEU B N 1
ATOM 4800 C CA . LEU B 1 47 ? 2.99 10.312 12.961 1 98.88 47 LEU B CA 1
ATOM 4801 C C . LEU B 1 47 ? 3.883 11.289 13.719 1 98.88 47 LEU B C 1
ATOM 4803 O O . LEU B 1 47 ? 4.82 11.852 13.148 1 98.88 47 LEU B O 1
ATOM 4807 N N . HIS B 1 48 ? 3.613 11.523 15.062 1 98.75 48 HIS B N 1
ATOM 4808 C CA . HIS B 1 48 ? 4.457 12.383 15.883 1 98.75 48 HIS B CA 1
ATOM 4809 C C . HIS B 1 48 ? 5.898 11.891 15.891 1 98.75 48 HIS B C 1
ATOM 4811 O O . HIS B 1 48 ? 6.832 12.688 16.031 1 98.75 48 HIS B O 1
ATOM 4817 N N . VAL B 1 49 ? 6.059 10.594 15.719 1 98.81 49 VAL B N 1
ATOM 4818 C CA . VAL B 1 49 ? 7.379 9.984 15.828 1 98.81 49 VAL B CA 1
ATOM 4819 C C . VAL B 1 49 ? 8.055 9.961 14.461 1 98.81 49 VAL B C 1
ATOM 4821 O O . VAL B 1 49 ? 9.219 10.352 14.32 1 98.81 49 VAL B O 1
ATOM 4824 N N . VAL B 1 50 ? 7.289 9.594 13.422 1 98.56 50 VAL B N 1
ATOM 4825 C CA . VAL B 1 50 ? 7.934 9.234 12.156 1 98.56 50 VAL B CA 1
ATOM 4826 C C . VAL B 1 50 ? 7.984 10.453 11.242 1 98.56 50 VAL B C 1
ATOM 4828 O O . VAL B 1 50 ? 8.734 10.469 10.258 1 98.56 50 VAL B O 1
ATOM 4831 N N . GLU B 1 51 ? 7.203 11.477 11.586 1 98 51 GLU B N 1
ATOM 4832 C CA . GLU B 1 51 ? 7.242 12.727 10.836 1 98 51 GLU B CA 1
ATOM 4833 C C . GLU B 1 51 ? 7.375 13.93 11.773 1 98 51 GLU B C 1
ATOM 4835 O O . GLU B 1 51 ? 6.582 14.867 11.695 1 98 51 GLU B O 1
ATOM 4840 N N . PRO B 1 52 ? 8.438 13.992 12.508 1 97.81 52 PRO B N 1
ATOM 4841 C CA . PRO B 1 52 ? 8.586 15.078 13.477 1 97.81 52 PRO B CA 1
ATOM 4842 C C . PRO B 1 52 ? 8.773 16.438 12.82 1 97.81 52 PRO B C 1
ATOM 4844 O O . PRO B 1 52 ? 8.609 17.469 13.477 1 97.81 52 PRO B O 1
ATOM 4847 N N . HIS B 1 53 ? 9.148 16.438 11.555 1 96.75 53 HIS B N 1
ATOM 4848 C CA . HIS B 1 53 ? 9.297 17.688 10.812 1 96.75 53 HIS B CA 1
ATOM 4849 C C . HIS B 1 53 ? 7.941 18.234 10.383 1 96.75 53 HIS B C 1
ATOM 4851 O O . HIS B 1 53 ? 7.844 19.375 9.922 1 96.75 53 HIS B O 1
ATOM 4857 N N . LEU B 1 54 ? 6.875 17.422 10.641 1 97.31 54 LEU B N 1
ATOM 4858 C CA . LEU B 1 54 ? 5.57 17.844 10.148 1 97.31 54 LEU B CA 1
ATOM 4859 C C . LEU B 1 54 ? 4.578 18 11.297 1 97.31 54 LEU B C 1
ATOM 4861 O O . LEU B 1 54 ? 3.531 18.625 11.141 1 97.31 54 LEU B O 1
ATOM 4865 N N . ASN B 1 55 ? 4.855 17.359 12.398 1 98.06 55 ASN B N 1
ATOM 4866 C CA . ASN B 1 55 ? 3.977 17.484 13.555 1 98.06 55 ASN B CA 1
ATOM 4867 C C . ASN B 1 55 ? 4.629 16.922 14.812 1 98.06 55 ASN B C 1
ATOM 4869 O O . ASN B 1 55 ? 5.707 16.344 14.758 1 98.06 55 ASN B O 1
ATOM 4873 N N . GLY B 1 56 ? 4.008 17.188 15.961 1 98.25 56 GLY B N 1
ATOM 4874 C CA . GLY B 1 56 ? 4.492 16.672 17.234 1 98.25 56 GLY B CA 1
ATOM 4875 C C . GLY B 1 56 ? 3.459 16.75 18.344 1 98.25 56 GLY B C 1
ATOM 4876 O O . GLY B 1 56 ? 2.375 17.312 18.141 1 98.25 56 GLY B O 1
ATOM 4877 N N . PRO B 1 57 ? 3.836 16.219 19.484 1 98.56 57 PRO B N 1
ATOM 4878 C CA . PRO B 1 57 ? 2.877 16.109 20.578 1 98.56 57 PRO B CA 1
ATOM 4879 C C . PRO B 1 57 ? 2.395 17.484 21.062 1 98.56 57 PRO B C 1
ATOM 4881 O O . PRO B 1 57 ? 1.26 17.609 21.531 1 98.56 57 PRO B O 1
ATOM 4884 N N . ALA B 1 58 ? 3.242 18.5 20.984 1 98.62 58 ALA B N 1
ATOM 4885 C CA . ALA B 1 58 ? 2.859 19.844 21.438 1 98.62 58 ALA B CA 1
ATOM 4886 C C . ALA B 1 58 ? 2.334 20.672 20.281 1 98.62 58 ALA B C 1
ATOM 4888 O O . ALA B 1 58 ? 2.453 21.906 20.297 1 98.62 58 ALA B O 1
ATOM 4889 N N . GLY B 1 59 ? 1.808 20.016 19.297 1 98.19 59 GLY B N 1
ATOM 4890 C CA . GLY B 1 59 ? 1.198 20.672 18.156 1 98.19 59 GLY B CA 1
ATOM 4891 C C . GLY B 1 59 ? -0.313 20.766 18.25 1 98.19 59 GLY B C 1
ATOM 4892 O O . GLY B 1 59 ? -0.855 20.984 19.344 1 98.19 59 GLY B O 1
ATOM 4893 N N . GLU B 1 60 ? -0.966 20.781 17.109 1 98.06 60 GLU B N 1
ATOM 4894 C CA . GLU B 1 60 ? -2.41 20.922 16.953 1 98.06 60 GLU B CA 1
ATOM 4895 C C . GLU B 1 60 ? -2.988 19.828 16.062 1 98.06 60 GLU B C 1
ATOM 4897 O O . GLU B 1 60 ? -2.262 19.188 15.297 1 98.06 60 GLU B O 1
ATOM 4902 N N . VAL B 1 61 ? -4.348 19.594 16.219 1 98.81 61 VAL B N 1
ATOM 4903 C CA . VAL B 1 61 ? -4.98 18.641 15.32 1 98.81 61 VAL B CA 1
ATOM 4904 C C . VAL B 1 61 ? -6.477 18.938 15.219 1 98.81 61 VAL B C 1
ATOM 4906 O O . VAL B 1 61 ? -7.246 18.609 16.125 1 98.81 61 VAL B O 1
ATOM 4909 N N . PRO B 1 62 ? -6.941 19.578 14.148 1 98.81 62 PRO B N 1
ATOM 4910 C CA . PRO B 1 62 ? -8.375 19.516 13.844 1 98.81 62 PRO B CA 1
ATOM 4911 C C . PRO B 1 62 ? -8.805 18.141 13.32 1 98.81 62 PRO B C 1
ATOM 4913 O O . PRO B 1 62 ? -8.109 17.547 12.5 1 98.81 62 PRO B O 1
ATOM 4916 N N . ILE B 1 63 ? -9.945 17.656 13.844 1 98.94 63 ILE B N 1
ATOM 4917 C CA . ILE B 1 63 ? -10.5 16.359 13.461 1 98.94 63 ILE B CA 1
ATOM 4918 C C . ILE B 1 63 ? -11.961 16.531 13.055 1 98.94 63 ILE B C 1
ATOM 4920 O O . ILE B 1 63 ? -12.711 17.266 13.703 1 98.94 63 ILE B O 1
ATOM 4924 N N . ILE B 1 64 ? -12.312 15.961 11.977 1 98.94 64 ILE B N 1
ATOM 4925 C CA . ILE B 1 64 ? -13.727 15.758 11.68 1 98.94 64 ILE B CA 1
ATOM 4926 C C . ILE B 1 64 ? -14.062 14.273 11.773 1 98.94 64 ILE B C 1
ATOM 4928 O O . ILE B 1 64 ? -13.398 13.438 11.164 1 98.94 64 ILE B O 1
ATOM 4932 N N . LEU B 1 65 ? -15.039 13.914 12.547 1 98.94 65 LEU B N 1
ATOM 4933 C CA . LEU B 1 65 ? -15.438 12.516 12.727 1 98.94 65 LEU B CA 1
ATOM 4934 C C . LEU B 1 65 ? -16.938 12.344 12.492 1 98.94 65 LEU B C 1
ATOM 4936 O O . LEU B 1 65 ? -17.719 13.266 12.734 1 98.94 65 LEU B O 1
ATOM 4940 N N . ALA B 1 66 ? -17.328 11.242 12.008 1 98.88 66 ALA B N 1
ATOM 4941 C CA . ALA B 1 66 ? -18.703 10.805 11.844 1 98.88 66 ALA B CA 1
ATOM 4942 C C . ALA B 1 66 ? -18.906 9.391 12.383 1 98.88 66 ALA B C 1
ATOM 4944 O O . ALA B 1 66 ? -18.703 8.406 11.656 1 98.88 66 ALA B O 1
ATOM 4945 N N . PRO B 1 67 ? -19.328 9.305 13.664 1 98.5 67 PRO B N 1
ATOM 4946 C CA . PRO B 1 67 ? -19.719 7.969 14.117 1 98.5 67 PRO B CA 1
ATOM 4947 C C . PRO B 1 67 ? -20.844 7.367 13.281 1 98.5 67 PRO B C 1
ATOM 4949 O O . PRO B 1 67 ? -21.703 8.102 12.773 1 98.5 67 PRO B O 1
ATOM 4952 N N . ALA B 1 68 ? -20.859 6.102 13.18 1 96.44 68 ALA B N 1
ATOM 4953 C CA . ALA B 1 68 ? -21.844 5.406 12.352 1 96.44 68 ALA B CA 1
ATOM 4954 C C . ALA B 1 68 ? -23.266 5.867 12.672 1 96.44 68 ALA B C 1
ATOM 4956 O O . ALA B 1 68 ? -23.688 5.809 13.828 1 96.44 68 ALA B O 1
ATOM 4957 N N . GLY B 1 69 ? -23.938 6.367 11.672 1 94.56 69 GLY B N 1
ATOM 4958 C CA . GLY B 1 69 ? -25.344 6.73 11.797 1 94.56 69 GLY B CA 1
ATOM 4959 C C . GLY B 1 69 ? -25.547 8.109 12.391 1 94.56 69 GLY B C 1
ATOM 4960 O O . GLY B 1 69 ? -26.688 8.562 12.555 1 94.56 69 GLY B O 1
ATOM 4961 N N . LEU B 1 70 ? -24.5 8.781 12.766 1 97.31 70 LEU B N 1
ATOM 4962 C CA . LEU B 1 70 ? -24.594 10.109 13.367 1 97.31 70 LEU B CA 1
ATOM 4963 C C . LEU B 1 70 ? -23.984 11.172 12.453 1 97.31 70 LEU B C 1
ATOM 4965 O O . LEU B 1 70 ? -23.156 10.859 11.602 1 97.31 70 LEU B O 1
ATOM 4969 N N . PRO B 1 71 ? -24.406 12.406 12.594 1 97 71 PRO B N 1
ATOM 4970 C CA . PRO B 1 71 ? -23.828 13.484 11.789 1 97 71 PRO B CA 1
ATOM 4971 C C . PRO B 1 71 ? -22.375 13.781 12.164 1 97 71 PRO B C 1
ATOM 4973 O O . PRO B 1 71 ? -21.953 13.492 13.289 1 97 71 PRO B O 1
ATOM 4976 N N . PRO B 1 72 ? -21.688 14.398 11.289 1 98.62 72 PRO B N 1
ATOM 4977 C CA . PRO B 1 72 ? -20.297 14.734 11.586 1 98.62 72 PRO B CA 1
ATOM 4978 C C . PRO B 1 72 ? -20.156 15.789 12.68 1 98.62 72 PRO B C 1
ATOM 4980 O O . PRO B 1 72 ? -21.031 16.641 12.828 1 98.62 72 PRO B O 1
ATOM 4983 N N . ARG B 1 73 ? -19.078 15.719 13.414 1 98.81 73 ARG B N 1
ATOM 4984 C CA . ARG B 1 73 ? -18.641 16.703 14.391 1 98.81 73 ARG B CA 1
ATOM 4985 C C . ARG B 1 73 ? -17.188 17.078 14.172 1 98.81 73 ARG B C 1
ATOM 4987 O O . ARG B 1 73 ? -16.406 16.312 13.594 1 98.81 73 ARG B O 1
ATOM 4994 N N . VAL B 1 74 ? -16.859 18.281 14.57 1 98.88 74 VAL B N 1
ATOM 4995 C CA . VAL B 1 74 ? -15.469 18.719 14.586 1 98.88 74 VAL B CA 1
ATOM 4996 C C . VAL B 1 74 ? -14.906 18.625 16 1 98.88 74 VAL B C 1
ATOM 4998 O O . VAL B 1 74 ? -15.555 19.047 16.953 1 98.88 74 VAL B O 1
ATOM 5001 N N . LEU B 1 75 ? -13.828 17.938 16.172 1 98.94 75 LEU B N 1
ATOM 5002 C CA . LEU B 1 75 ? -13.047 18 17.391 1 98.94 75 LEU B CA 1
ATOM 5003 C C . LEU B 1 75 ? -11.859 18.938 17.234 1 98.94 75 LEU B C 1
ATOM 5005 O O . LEU B 1 75 ? -10.938 18.656 16.469 1 98.94 75 LEU B O 1
ATOM 5009 N N . CYS B 1 76 ? -11.875 20.016 17.953 1 98.75 76 CYS B N 1
ATOM 5010 C CA . CYS B 1 76 ? -10.891 21.078 17.828 1 98.75 76 CYS B CA 1
ATOM 5011 C C . CYS B 1 76 ? -9.703 20.844 18.75 1 98.75 76 CYS B C 1
ATOM 5013 O O . CYS B 1 76 ? -9.805 21.031 19.969 1 98.75 76 CYS B O 1
ATOM 5015 N N . GLY B 1 77 ? -8.586 20.438 18.172 1 98.62 77 GLY B N 1
ATOM 5016 C CA . GLY B 1 77 ? -7.328 20.328 18.891 1 98.62 77 GLY B CA 1
ATOM 5017 C C . GLY B 1 77 ? -6.391 21.484 18.625 1 98.62 77 GLY B C 1
ATOM 5018 O O . GLY B 1 77 ? -5.168 21.328 18.641 1 98.62 77 GLY B O 1
ATOM 5019 N N . GLN B 1 78 ? -6.887 22.641 18.219 1 98.19 78 GLN B N 1
ATOM 5020 C CA . GLN B 1 78 ? -6.145 23.891 18.109 1 98.19 78 GLN B CA 1
ATOM 5021 C C . GLN B 1 78 ? -6.203 24.688 19.406 1 98.19 78 GLN B C 1
ATOM 5023 O O . GLN B 1 78 ? -7.273 25.141 19.828 1 98.19 78 GLN B O 1
ATOM 5028 N N . GLY B 1 79 ? -5.055 24.906 20.062 1 97.88 79 GLY B N 1
ATOM 5029 C CA . GLY B 1 79 ? -5.016 25.672 21.281 1 97.88 79 GLY B CA 1
ATOM 5030 C C . GLY B 1 79 ? -4.988 27.172 21.047 1 97.88 79 GLY B C 1
ATOM 5031 O O . GLY B 1 79 ? -4.594 27.625 19.969 1 97.88 79 GLY B O 1
ATOM 5032 N N . PRO B 1 80 ? -5.352 27.922 22.047 1 98.44 80 PRO B N 1
ATOM 5033 C CA . PRO B 1 80 ? -5.387 29.391 21.938 1 98.44 80 PRO B CA 1
ATOM 5034 C C . PRO B 1 80 ? -4.07 30.047 22.359 1 98.44 80 PRO B C 1
ATOM 5036 O O . PRO B 1 80 ? -3.152 29.359 22.812 1 98.44 80 PRO B O 1
ATOM 5039 N N . ALA B 1 81 ? -4.023 31.344 22.156 1 98.75 81 ALA B N 1
ATOM 5040 C CA . ALA B 1 81 ? -2.924 32.156 22.688 1 98.75 81 ALA B CA 1
ATOM 5041 C C . ALA B 1 81 ? -2.945 32.156 24.219 1 98.75 81 ALA B C 1
ATOM 5043 O O . ALA B 1 81 ? -4.012 32.281 24.828 1 98.75 81 ALA B O 1
ATOM 5044 N N . PRO B 1 82 ? -1.758 32.031 24.844 1 98.75 82 PRO B N 1
ATOM 5045 C CA . PRO B 1 82 ? -1.668 32.156 26.297 1 98.75 82 PRO B CA 1
ATOM 5046 C C . PRO B 1 82 ? -2.156 33.531 26.797 1 98.75 82 PRO B C 1
ATOM 5048 O O . PRO B 1 82 ? -2.197 34.5 26.016 1 98.75 82 PRO B O 1
ATOM 5051 N N . ALA B 1 83 ? -2.438 33.594 28.047 1 98.56 83 ALA B N 1
ATOM 5052 C CA . ALA B 1 83 ? -3.02 34.781 28.641 1 98.56 83 ALA B CA 1
ATOM 5053 C C . ALA B 1 83 ? -2.074 35.969 28.531 1 98.56 83 ALA B C 1
ATOM 5055 O O . ALA B 1 83 ? -2.52 37.125 28.391 1 98.56 83 ALA B O 1
ATOM 5056 N N . ALA B 1 84 ? -0.822 35.75 28.5 1 98.31 84 ALA B N 1
ATOM 5057 C CA . ALA B 1 84 ? 0.161 36.812 28.5 1 98.31 84 ALA B CA 1
ATOM 5058 C C . ALA B 1 84 ? 0.541 37.219 27.078 1 98.31 84 ALA B C 1
ATOM 5060 O O . ALA B 1 84 ? 1.312 38.156 26.875 1 98.31 84 ALA B O 1
ATOM 5061 N N . ALA B 1 85 ? 0.02 36.594 26.109 1 98.62 85 ALA B N 1
ATOM 5062 C CA . ALA B 1 85 ? 0.331 36.875 24.719 1 98.62 85 ALA B CA 1
ATOM 5063 C C . ALA B 1 85 ? -0.53 38.031 24.188 1 98.62 85 ALA B C 1
ATOM 5065 O O . ALA B 1 85 ? -1.571 37.812 23.578 1 98.62 85 ALA B O 1
ATOM 5066 N N . THR B 1 86 ? -0.033 39.188 24.391 1 98.25 86 THR B N 1
ATOM 5067 C CA . THR B 1 86 ? -0.743 40.406 23.938 1 98.25 86 THR B CA 1
ATOM 5068 C C . THR B 1 86 ? 0.049 41.125 22.859 1 98.25 86 THR B C 1
ATOM 5070 O O . THR B 1 86 ? 1.279 41.031 22.828 1 98.25 86 THR B O 1
ATOM 5073 N N . ILE B 1 87 ? -0.707 41.812 22.078 1 98.44 87 ILE B N 1
ATOM 5074 C CA . ILE B 1 87 ? -0.07 42.594 21.031 1 98.44 87 ILE B CA 1
ATOM 5075 C C . ILE B 1 87 ? 0.898 43.594 21.656 1 98.44 87 ILE B C 1
ATOM 5077 O O . ILE B 1 87 ? 2.018 43.781 21.172 1 98.44 87 ILE B O 1
ATOM 5081 N N . ALA B 1 88 ? 0.541 44.188 22.703 1 98.12 88 ALA B N 1
ATOM 5082 C CA . ALA B 1 88 ? 1.369 45.188 23.391 1 98.12 88 ALA B CA 1
ATOM 5083 C C . ALA B 1 88 ? 2.705 44.562 23.812 1 98.12 88 ALA B C 1
ATOM 5085 O O . ALA B 1 88 ? 3.754 45.219 23.672 1 98.12 88 ALA B O 1
ATOM 5086 N N . ARG B 1 89 ? 2.635 43.438 24.391 1 97.94 89 ARG B N 1
ATOM 5087 C CA . ARG B 1 89 ? 3.852 42.781 24.828 1 97.94 89 ARG B CA 1
ATOM 5088 C C . ARG B 1 89 ? 4.801 42.531 23.656 1 97.94 89 ARG B C 1
ATOM 5090 O O . ARG B 1 89 ? 6.008 42.75 23.781 1 97.94 89 ARG B O 1
ATOM 5097 N N . TYR B 1 90 ? 4.293 42.062 22.562 1 98.31 90 TYR B N 1
ATOM 5098 C CA . TYR B 1 90 ? 5.121 41.781 21.406 1 98.31 90 TYR B CA 1
ATOM 5099 C C . TYR B 1 90 ? 5.672 43.062 20.797 1 98.31 90 TYR B C 1
ATOM 5101 O O . TYR B 1 90 ? 6.84 43.125 20.406 1 98.31 90 TYR B O 1
ATOM 5109 N N . ASN B 1 91 ? 4.836 44.062 20.734 1 97.25 91 ASN B N 1
ATOM 5110 C CA . ASN B 1 91 ? 5.293 45.344 20.219 1 97.25 91 ASN B CA 1
ATOM 5111 C C . ASN B 1 91 ? 6.395 45.938 21.094 1 97.25 91 ASN B C 1
ATOM 5113 O O . ASN B 1 91 ? 7.316 46.594 20.594 1 97.25 91 ASN B O 1
ATOM 5117 N N . ALA B 1 92 ? 6.258 45.75 22.312 1 97.75 92 ALA B N 1
ATOM 5118 C CA . ALA B 1 92 ? 7.25 46.281 23.25 1 97.75 92 ALA B CA 1
ATOM 5119 C C . ALA B 1 92 ? 8.609 45.625 23.016 1 97.75 92 ALA B C 1
ATOM 5121 O O . ALA B 1 92 ? 9.648 46.188 23.375 1 97.75 92 ALA B O 1
ATOM 5122 N N . LEU B 1 93 ? 8.625 44.5 22.484 1 97.5 93 LEU B N 1
ATOM 5123 C CA . LEU B 1 93 ? 9.867 43.812 22.156 1 97.5 93 LEU B CA 1
ATOM 5124 C C . LEU B 1 93 ? 10.391 44.25 20.797 1 97.5 93 LEU B C 1
ATOM 5126 O O . LEU B 1 93 ? 11.398 43.719 20.328 1 97.5 93 LEU B O 1
ATOM 5130 N N . GLY B 1 94 ? 9.664 45.094 20.141 1 96.69 94 GLY B N 1
ATOM 5131 C CA . GLY B 1 94 ? 10.07 45.625 18.828 1 96.69 94 GLY B CA 1
ATOM 5132 C C . GLY B 1 94 ? 9.633 44.75 17.688 1 96.69 94 GLY B C 1
ATOM 5133 O O . GLY B 1 94 ? 10.18 44.844 16.578 1 96.69 94 GLY B O 1
ATOM 5134 N N . LEU B 1 95 ? 8.68 43.906 17.906 1 96.62 95 LEU B N 1
ATOM 5135 C CA . LEU B 1 95 ? 8.273 42.938 16.875 1 96.62 95 LEU B CA 1
ATOM 5136 C C . LEU B 1 95 ? 7.078 43.469 16.094 1 96.62 95 LEU B C 1
ATOM 5138 O O . LEU B 1 95 ? 6.102 43.938 16.672 1 96.62 95 LEU B O 1
ATOM 5142 N N . ASP B 1 96 ? 7.145 43.344 14.703 1 93.44 96 ASP B N 1
ATOM 5143 C CA . ASP B 1 96 ? 6.027 43.656 13.82 1 93.44 96 ASP B CA 1
ATOM 5144 C C . ASP B 1 96 ? 5.223 42.406 13.477 1 93.44 96 ASP B C 1
ATOM 5146 O O . ASP B 1 96 ? 4.059 42.5 13.086 1 93.44 96 ASP B O 1
ATOM 5150 N N . LEU B 1 97 ? 5.863 41.281 13.594 1 95.25 97 LEU B N 1
ATOM 5151 C CA . LEU B 1 97 ? 5.273 39.969 13.398 1 95.25 97 LEU B CA 1
ATOM 5152 C C . LEU B 1 97 ? 5.629 39.031 14.555 1 95.25 97 LEU B C 1
ATOM 5154 O O . LEU B 1 97 ? 6.664 39.219 15.195 1 95.25 97 LEU B O 1
ATOM 5158 N N . VAL B 1 98 ? 4.754 38.156 14.836 1 96.94 98 VAL B N 1
ATOM 5159 C CA . VAL B 1 98 ? 5.152 37.062 15.703 1 96.94 98 VAL B CA 1
ATOM 5160 C C . VAL B 1 98 ? 6.273 36.25 15.039 1 96.94 98 VAL B C 1
ATOM 5162 O O . VAL B 1 98 ? 6.184 35.906 13.859 1 96.94 98 VAL B O 1
ATOM 5165 N N . PRO B 1 99 ? 7.348 35.938 15.742 1 96.31 99 PRO B N 1
ATOM 5166 C CA . PRO B 1 99 ? 8.43 35.156 15.125 1 96.31 99 PRO B CA 1
ATOM 5167 C C . PRO B 1 99 ? 7.965 33.812 14.617 1 96.31 99 PRO B C 1
ATOM 5169 O O . PRO B 1 99 ? 7.031 33.219 15.164 1 96.31 99 PRO B O 1
ATOM 5172 N N . GLY B 1 100 ? 8.695 33.312 13.578 1 95.69 100 GLY B N 1
ATOM 5173 C CA . GLY B 1 100 ? 8.344 32.031 12.992 1 95.69 100 GLY B CA 1
ATOM 5174 C C . GLY B 1 100 ? 8.75 30.859 13.867 1 95.69 100 GLY B C 1
ATOM 5175 O O . GLY B 1 100 ? 8.219 29.75 13.703 1 95.69 100 GLY B O 1
ATOM 5176 N N . THR B 1 101 ? 9.711 31.047 14.734 1 96.81 101 THR B N 1
ATOM 5177 C CA . THR B 1 101 ? 10.195 30.031 15.672 1 96.81 101 THR B CA 1
ATOM 5178 C C . THR B 1 101 ? 10.312 30.609 17.078 1 96.81 101 THR B C 1
ATOM 5180 O O . THR B 1 101 ? 10.109 31.797 17.281 1 96.81 101 THR B O 1
ATOM 5183 N N . GLY B 1 102 ? 10.516 29.625 18.047 1 97.69 102 GLY B N 1
ATOM 5184 C CA . GLY B 1 102 ? 10.773 30.062 19.406 1 97.69 102 GLY B CA 1
ATOM 5185 C C . GLY B 1 102 ? 9.531 30.094 20.281 1 97.69 102 GLY B C 1
ATOM 5186 O O . GLY B 1 102 ? 8.414 30.016 19.766 1 97.69 102 GLY B O 1
ATOM 5187 N N . PRO B 1 103 ? 9.75 30.266 21.531 1 98.19 103 PRO B N 1
ATOM 5188 C CA . PRO B 1 103 ? 8.664 30.078 22.5 1 98.19 103 PRO B CA 1
ATOM 5189 C C . PRO B 1 103 ? 7.633 31.203 22.438 1 98.19 103 PRO B C 1
ATOM 5191 O O . PRO B 1 103 ? 6.496 31.031 22.891 1 98.19 103 PRO B O 1
ATOM 5194 N N . LEU B 1 104 ? 8.016 32.406 21.891 1 97.75 104 LEU B N 1
ATOM 5195 C CA . LEU B 1 104 ? 7.059 33.5 21.75 1 97.75 104 LEU B CA 1
ATOM 5196 C C . LEU B 1 104 ? 5.926 33.125 20.812 1 97.75 104 LEU B C 1
ATOM 5198 O O . LEU B 1 104 ? 4.82 33.656 20.906 1 97.75 104 LEU B O 1
ATOM 5202 N N . ALA B 1 105 ? 6.184 32.188 19.969 1 97.75 105 ALA B N 1
ATOM 5203 C CA . ALA B 1 105 ? 5.223 31.797 18.938 1 97.75 105 ALA B CA 1
ATOM 5204 C C . ALA B 1 105 ? 4.406 30.594 19.391 1 97.75 105 ALA B C 1
ATOM 5206 O O . ALA B 1 105 ? 3.625 30.031 18.609 1 97.75 105 ALA B O 1
ATOM 5207 N N . ALA B 1 106 ? 4.5 30.109 20.594 1 98.25 106 ALA B N 1
ATOM 5208 C CA . ALA B 1 106 ? 3.832 28.906 21.078 1 98.25 106 ALA B CA 1
ATOM 5209 C C . ALA B 1 106 ? 2.393 29.188 21.484 1 98.25 106 ALA B C 1
ATOM 5211 O O . ALA B 1 106 ? 2.143 30.047 22.328 1 98.25 106 ALA B O 1
ATOM 5212 N N . ALA B 1 107 ? 1.45 28.531 20.859 1 98.5 107 ALA B N 1
ATOM 5213 C CA . ALA B 1 107 ? 0.091 28.438 21.375 1 98.5 107 ALA B CA 1
ATOM 5214 C C . ALA B 1 107 ? -0.005 27.344 22.453 1 98.5 107 ALA B C 1
ATOM 5216 O O . ALA B 1 107 ? 0.916 26.547 22.609 1 98.5 107 ALA B O 1
ATOM 5217 N N . VAL B 1 108 ? -1.084 27.391 23.25 1 98.75 108 VAL B N 1
ATOM 5218 C CA . VAL B 1 108 ? -1.318 26.25 24.141 1 98.75 108 VAL B CA 1
ATOM 5219 C C . VAL B 1 108 ? -1.422 24.969 23.312 1 98.75 108 VAL B C 1
ATOM 5221 O O . VAL B 1 108 ? -2.207 24.906 22.375 1 98.75 108 VAL B O 1
ATOM 5224 N N . PRO B 1 109 ? -0.588 23.938 23.594 1 98.56 109 PRO B N 1
ATOM 5225 C CA . PRO B 1 109 ? -0.662 22.719 22.812 1 98.56 109 PRO B CA 1
ATOM 5226 C C . PRO B 1 109 ? -2.012 22.016 22.938 1 98.56 109 PRO B C 1
ATOM 5228 O O . PRO B 1 109 ? -2.486 21.781 24.047 1 98.56 109 PRO B O 1
ATOM 5231 N N . GLY B 1 110 ? -2.621 21.656 21.797 1 98.69 110 GLY B N 1
ATOM 5232 C CA . GLY B 1 110 ? -3.963 21.094 21.875 1 98.69 110 GLY B CA 1
ATOM 5233 C C . GLY B 1 110 ? -4.059 19.688 21.328 1 98.69 110 GLY B C 1
ATOM 5234 O O . GLY B 1 110 ? -5.055 19 21.547 1 98.69 110 GLY B O 1
ATOM 5235 N N . ALA B 1 111 ? -3.037 19.188 20.656 1 98.75 111 ALA B N 1
ATOM 5236 C CA . ALA B 1 111 ? -3.1 17.906 19.953 1 98.75 111 ALA B CA 1
ATOM 5237 C C . ALA B 1 111 ? -3.354 16.766 20.922 1 98.75 111 ALA B C 1
ATOM 5239 O O . ALA B 1 111 ? -4.238 15.938 20.703 1 98.75 111 ALA B O 1
ATOM 5240 N N . PHE B 1 112 ? -2.555 16.688 22 1 98.88 112 PHE B N 1
ATOM 5241 C CA . PHE B 1 112 ? -2.65 15.57 22.938 1 98.88 112 PHE B CA 1
ATOM 5242 C C . PHE B 1 112 ? -4.059 15.469 23.516 1 98.88 112 PHE B C 1
ATOM 5244 O O . PHE B 1 112 ? -4.648 14.383 23.547 1 98.88 112 PHE B O 1
ATOM 5251 N N . ASP B 1 113 ? -4.578 16.594 23.969 1 98.88 113 ASP B N 1
ATOM 5252 C CA . ASP B 1 113 ? -5.895 16.578 24.609 1 98.88 113 ASP B CA 1
ATOM 5253 C C . ASP B 1 113 ? -6.977 16.156 23.609 1 98.88 113 ASP B C 1
ATOM 5255 O O . ASP B 1 113 ? -7.922 15.453 23.969 1 98.88 113 ASP B O 1
ATOM 5259 N N . ALA B 1 114 ? -6.891 16.609 22.422 1 98.94 114 ALA B N 1
ATOM 5260 C CA . ALA B 1 114 ? -7.863 16.219 21.391 1 98.94 114 ALA B CA 1
ATOM 5261 C C . ALA B 1 114 ? -7.84 14.711 21.156 1 98.94 114 ALA B C 1
ATOM 5263 O O . ALA B 1 114 ? -8.891 14.078 21.062 1 98.94 114 ALA B O 1
ATOM 5264 N N . TRP B 1 115 ? -6.699 14.117 21.016 1 98.94 115 TRP B N 1
ATOM 5265 C CA . TRP B 1 115 ? -6.586 12.672 20.828 1 98.94 115 TRP B CA 1
ATOM 5266 C C . TRP B 1 115 ? -7.188 11.93 22.031 1 98.94 115 TRP B C 1
ATOM 5268 O O . TRP B 1 115 ? -7.832 10.898 21.859 1 98.94 115 TRP B O 1
ATOM 5278 N N . MET B 1 116 ? -6.938 12.453 23.234 1 98.94 116 MET B N 1
ATOM 5279 C CA . MET B 1 116 ? -7.48 11.82 24.438 1 98.94 116 MET B CA 1
ATOM 5280 C C . MET B 1 116 ? -9.008 11.898 24.453 1 98.94 116 MET B C 1
ATOM 5282 O O . MET B 1 116 ? -9.68 10.914 24.766 1 98.94 116 MET B O 1
ATOM 5286 N N . LEU B 1 117 ? -9.508 13.07 24.062 1 98.88 117 LEU B N 1
ATOM 5287 C CA . LEU B 1 117 ? -10.961 13.195 24.031 1 98.88 117 LEU B CA 1
ATOM 5288 C C . LEU B 1 117 ? -11.555 12.234 23 1 98.88 117 LEU B C 1
ATOM 5290 O O . LEU B 1 117 ? -12.586 11.609 23.25 1 98.88 117 LEU B O 1
ATOM 5294 N N . LEU B 1 118 ? -10.969 12.156 21.875 1 98.94 118 LEU B N 1
ATOM 5295 C CA . LEU B 1 118 ? -11.422 11.227 20.844 1 98.94 118 LEU B CA 1
ATOM 5296 C C . LEU B 1 118 ? -11.438 9.797 21.391 1 98.94 118 LEU B C 1
ATOM 5298 O O . LEU B 1 118 ? -12.422 9.07 21.203 1 98.94 118 LEU B O 1
ATOM 5302 N N . LEU B 1 119 ? -10.328 9.398 21.969 1 98.94 119 LEU B N 1
ATOM 5303 C CA . LEU B 1 119 ? -10.195 8.055 22.5 1 98.94 119 LEU B CA 1
ATOM 5304 C C . LEU B 1 119 ? -11.25 7.797 23.578 1 98.94 119 LEU B C 1
ATOM 5306 O O . LEU B 1 119 ? -11.875 6.738 23.594 1 98.94 119 LEU B O 1
ATOM 5310 N N . ARG B 1 120 ? -11.406 8.742 24.469 1 98.81 120 ARG B N 1
ATOM 5311 C CA . ARG B 1 120 ? -12.336 8.602 25.594 1 98.81 120 ARG B CA 1
ATOM 5312 C C . ARG B 1 120 ? -13.773 8.477 25.094 1 98.81 120 ARG B C 1
ATOM 5314 O O . ARG B 1 120 ? -14.5 7.574 25.5 1 98.81 120 ARG B O 1
ATOM 5321 N N . ASP B 1 121 ? -14.141 9.398 24.25 1 98.81 121 ASP B N 1
ATOM 5322 C CA . ASP B 1 121 ? -15.555 9.57 23.922 1 98.81 121 ASP B CA 1
ATOM 5323 C C . ASP B 1 121 ? -15.992 8.594 22.828 1 98.81 121 ASP B C 1
ATOM 5325 O O . ASP B 1 121 ? -17.156 8.188 22.781 1 98.81 121 ASP B O 1
ATOM 5329 N N . HIS B 1 122 ? -15.055 8.164 21.969 1 98.81 122 HIS B N 1
ATOM 5330 C CA . HIS B 1 122 ? -15.484 7.402 20.797 1 98.81 122 HIS B CA 1
ATOM 5331 C C . HIS B 1 122 ? -14.648 6.137 20.625 1 98.81 122 HIS B C 1
ATOM 5333 O O . HIS B 1 122 ? -15.023 5.242 19.859 1 98.81 122 HIS B O 1
ATOM 5339 N N . GLY B 1 123 ? -13.5 6.07 21.25 1 98.75 123 GLY B N 1
ATOM 5340 C CA . GLY B 1 123 ? -12.664 4.879 21.172 1 98.75 123 GLY B CA 1
ATOM 5341 C C . GLY B 1 123 ? -13.125 3.773 22.109 1 98.75 123 GLY B C 1
ATOM 5342 O O . GLY B 1 123 ? -14.094 3.939 22.844 1 98.75 123 GLY B O 1
ATOM 5343 N N . THR B 1 124 ? -12.445 2.619 22.016 1 98.75 124 THR B N 1
ATOM 5344 C CA . THR B 1 124 ? -12.75 1.463 22.859 1 98.75 124 THR B CA 1
ATOM 5345 C C . THR B 1 124 ? -11.469 0.903 23.484 1 98.75 124 THR B C 1
ATOM 5347 O O . THR B 1 124 ? -11.531 0.117 24.438 1 98.75 124 THR B O 1
ATOM 5350 N N . LYS B 1 125 ? -10.344 1.3 23.016 1 98.81 125 LYS B N 1
ATOM 5351 C CA . LYS B 1 125 ? -9.07 0.738 23.438 1 98.81 125 LYS B CA 1
ATOM 5352 C C . LYS B 1 125 ? -8.492 1.51 24.625 1 98.81 125 LYS B C 1
ATOM 5354 O O . LYS B 1 125 ? -8.875 2.656 24.875 1 98.81 125 LYS B O 1
ATOM 5359 N N . ARG B 1 126 ? -7.602 0.859 25.344 1 98.69 126 ARG B N 1
ATOM 5360 C CA . ARG B 1 126 ? -6.852 1.524 26.406 1 98.69 126 ARG B CA 1
ATOM 5361 C C . ARG B 1 126 ? -5.766 2.426 25.828 1 98.69 126 ARG B C 1
ATOM 5363 O O . ARG B 1 126 ? -5.277 2.186 24.719 1 98.69 126 ARG B O 1
ATOM 5370 N N . LEU B 1 127 ? -5.438 3.393 26.609 1 98.75 127 LEU B N 1
ATOM 5371 C CA . LEU B 1 127 ? -4.402 4.34 26.203 1 98.75 127 LEU B CA 1
ATOM 5372 C C . LEU B 1 127 ? -3.094 3.617 25.922 1 98.75 127 LEU B C 1
ATOM 5374 O O . LEU B 1 127 ? -2.418 3.926 24.922 1 98.75 127 LEU B O 1
ATOM 5378 N N . SER B 1 128 ? -2.715 2.641 26.75 1 98.81 128 SER B N 1
ATOM 5379 C CA . SER B 1 128 ? -1.466 1.902 26.594 1 98.81 128 SER B CA 1
ATOM 5380 C C . SER B 1 128 ? -1.444 1.128 25.281 1 98.81 128 SER B C 1
ATOM 5382 O O . SER B 1 128 ? -0.393 0.992 24.656 1 98.81 128 SER B O 1
ATOM 5384 N N . GLU B 1 129 ? -2.617 0.662 24.828 1 98.69 129 GLU B N 1
ATOM 5385 C CA . GLU B 1 129 ? -2.711 -0.101 23.578 1 98.69 129 GLU B CA 1
ATOM 5386 C C . GLU B 1 129 ? -2.465 0.789 22.375 1 98.69 129 GLU B C 1
ATOM 5388 O O . GLU B 1 129 ? -1.697 0.428 21.469 1 98.69 129 GLU B O 1
ATOM 5393 N N . VAL B 1 130 ? -3.064 1.977 22.359 1 98.81 130 VAL B N 1
ATOM 5394 C CA . VAL B 1 130 ? -2.969 2.822 21.172 1 98.81 130 VAL B CA 1
ATOM 5395 C C . VAL B 1 130 ? -1.601 3.5 21.125 1 98.81 130 VAL B C 1
ATOM 5397 O O . VAL B 1 130 ? -1.07 3.773 20.047 1 98.81 130 VAL B O 1
ATOM 5400 N N . LEU B 1 131 ? -0.935 3.727 22.297 1 98.88 131 LEU B N 1
ATOM 5401 C CA . LEU B 1 131 ? 0.353 4.41 22.344 1 98.88 131 LEU B CA 1
ATOM 5402 C C . LEU B 1 131 ? 1.495 3.436 22.062 1 98.88 131 LEU B C 1
ATOM 5404 O O . LEU B 1 131 ? 2.627 3.855 21.812 1 98.88 131 LEU B O 1
ATOM 5408 N N . SER B 1 132 ? 1.211 2.123 22.141 1 98.75 132 SER B N 1
ATOM 5409 C CA . SER B 1 132 ? 2.266 1.118 22.031 1 98.75 132 SER B CA 1
ATOM 5410 C C . SER B 1 132 ? 3 1.225 20.703 1 98.75 132 SER B C 1
ATOM 5412 O O . SER B 1 132 ? 4.207 0.994 20.625 1 98.75 132 SER B O 1
ATOM 5414 N N . PHE B 1 133 ? 2.305 1.587 19.672 1 98.81 133 PHE B N 1
ATOM 5415 C CA . PHE B 1 133 ? 2.904 1.679 18.344 1 98.81 133 PHE B CA 1
ATOM 5416 C C . PHE B 1 133 ? 3.898 2.83 18.281 1 98.81 133 PHE B C 1
ATOM 5418 O O . PHE B 1 133 ? 4.98 2.691 17.703 1 98.81 133 PHE B O 1
ATOM 5425 N N . ALA B 1 134 ? 3.486 4 18.797 1 98.88 134 ALA B N 1
ATOM 5426 C CA . ALA B 1 134 ? 4.395 5.141 18.844 1 98.88 134 ALA B CA 1
ATOM 5427 C C . ALA B 1 134 ? 5.609 4.836 19.719 1 98.88 134 ALA B C 1
ATOM 5429 O O . ALA B 1 134 ? 6.734 5.207 19.375 1 98.88 134 ALA B O 1
ATOM 5430 N N . ILE B 1 135 ? 5.383 4.207 20.875 1 98.88 135 ILE B N 1
ATOM 5431 C CA . ILE B 1 135 ? 6.461 3.854 21.797 1 98.88 135 ILE B CA 1
ATOM 5432 C C . ILE B 1 135 ? 7.441 2.908 21.109 1 98.88 135 ILE B C 1
ATOM 5434 O O . ILE B 1 135 ? 8.656 3.078 21.219 1 98.88 135 ILE B O 1
ATOM 5438 N N . TRP B 1 136 ? 6.938 1.956 20.359 1 97.81 136 TRP B N 1
ATOM 5439 C CA . TRP B 1 136 ? 7.77 1.018 19.609 1 97.81 136 TRP B CA 1
ATOM 5440 C C . TRP B 1 136 ? 8.703 1.757 18.656 1 97.81 136 TRP B C 1
ATOM 5442 O O . TRP B 1 136 ? 9.914 1.538 18.672 1 97.81 136 TRP B O 1
ATOM 5452 N N . ASN B 1 137 ? 8.156 2.617 17.844 1 98.56 137 ASN B N 1
ATOM 5453 C CA . ASN B 1 137 ? 8.93 3.336 16.844 1 98.56 137 ASN B CA 1
ATOM 5454 C C . ASN B 1 137 ? 9.922 4.305 17.484 1 98.56 137 ASN B C 1
ATOM 5456 O O . ASN B 1 137 ? 11.039 4.477 16.984 1 98.56 137 ASN B O 1
ATOM 5460 N N . ALA B 1 138 ? 9.492 4.945 18.562 1 98.81 138 ALA B N 1
ATOM 5461 C CA . ALA B 1 138 ? 10.367 5.906 19.234 1 98.81 138 ALA B CA 1
ATOM 5462 C C . ALA B 1 138 ? 11.539 5.207 19.906 1 98.81 138 ALA B C 1
ATOM 5464 O O . ALA B 1 138 ? 12.664 5.711 19.906 1 98.81 138 ALA B O 1
ATOM 5465 N N . GLU B 1 139 ? 11.305 4.082 20.5 1 98.12 139 GLU B N 1
ATOM 5466 C CA . GLU B 1 139 ? 12.297 3.369 21.297 1 98.12 139 GLU B CA 1
ATOM 5467 C C . GLU B 1 139 ? 13.242 2.564 20.391 1 98.12 139 GLU B C 1
ATOM 5469 O O . GLU B 1 139 ? 14.461 2.627 20.562 1 98.12 139 GLU B O 1
ATOM 5474 N N . ARG B 1 140 ? 12.664 1.818 19.453 1 95.62 140 ARG B N 1
ATOM 5475 C CA . ARG B 1 140 ? 13.445 0.899 18.641 1 95.62 140 ARG B CA 1
ATOM 5476 C C . ARG B 1 140 ? 13.961 1.59 17.375 1 95.62 140 ARG B C 1
ATOM 5478 O O . ARG B 1 140 ? 14.906 1.116 16.75 1 95.62 140 ARG B O 1
ATOM 5485 N N . GLY B 1 141 ? 13.289 2.627 17.062 1 97.75 141 GLY B N 1
ATOM 5486 C CA . GLY B 1 141 ? 13.672 3.367 15.867 1 97.75 141 GLY B CA 1
ATOM 5487 C C . GLY B 1 141 ? 12.812 3.045 14.664 1 97.75 141 GLY B C 1
ATOM 5488 O O . GLY B 1 141 ? 12.172 1.991 14.617 1 97.75 141 GLY B O 1
ATOM 5489 N N . HIS B 1 142 ? 12.734 3.932 13.773 1 98.12 142 HIS B N 1
ATOM 5490 C CA . HIS B 1 142 ? 12.086 3.803 12.469 1 98.12 142 HIS B CA 1
ATOM 5491 C C . HIS B 1 142 ? 13 4.297 11.352 1 98.12 142 HIS B C 1
ATOM 5493 O O . HIS B 1 142 ? 13.828 5.184 11.562 1 98.12 142 HIS B O 1
ATOM 5499 N N . PRO B 1 143 ? 12.969 3.707 10.172 1 97.81 143 PRO B N 1
ATOM 5500 C CA . PRO B 1 143 ? 13.742 4.254 9.055 1 97.81 143 PRO B CA 1
ATOM 5501 C C . PRO B 1 143 ? 13.297 5.656 8.656 1 97.81 143 PRO B C 1
ATOM 5503 O O . PRO B 1 143 ? 12.172 5.84 8.188 1 97.81 143 PRO B O 1
ATOM 5506 N N . ALA B 1 144 ? 14.18 6.633 8.75 1 97.75 144 ALA B N 1
ATOM 5507 C CA . ALA B 1 144 ? 13.828 8.023 8.484 1 97.75 144 ALA B CA 1
ATOM 5508 C C . ALA B 1 144 ? 13.602 8.258 6.992 1 97.75 144 ALA B C 1
ATOM 5510 O O . ALA B 1 144 ? 14.328 7.723 6.156 1 97.75 144 ALA B O 1
ATOM 5511 N N . VAL B 1 145 ? 12.586 9 6.633 1 96.12 145 VAL B N 1
ATOM 5512 C CA . VAL B 1 145 ? 12.398 9.422 5.246 1 96.12 145 VAL B CA 1
ATOM 5513 C C . VAL B 1 145 ? 13.328 10.586 4.926 1 96.12 145 VAL B C 1
ATOM 5515 O O . VAL B 1 145 ? 13.836 11.25 5.832 1 96.12 145 VAL B O 1
ATOM 5518 N N . GLU B 1 146 ? 13.547 10.898 3.678 1 95.38 146 GLU B N 1
ATOM 5519 C CA . GLU B 1 146 ? 14.516 11.875 3.197 1 95.38 146 GLU B CA 1
ATOM 5520 C C . GLU B 1 146 ? 14.258 13.25 3.799 1 95.38 146 GLU B C 1
ATOM 5522 O O . GLU B 1 146 ? 15.195 13.953 4.195 1 95.38 146 GLU B O 1
ATOM 5527 N N . ARG B 1 147 ? 13.023 13.594 3.963 1 94.94 147 ARG B N 1
ATOM 5528 C CA . ARG B 1 147 ? 12.664 14.969 4.32 1 94.94 147 ARG B CA 1
ATOM 5529 C C . ARG B 1 147 ? 13.039 15.273 5.766 1 94.94 147 ARG B C 1
ATOM 5531 O O . ARG B 1 147 ? 13.328 16.422 6.105 1 94.94 147 ARG B O 1
ATOM 5538 N N . VAL B 1 148 ? 13.086 14.266 6.609 1 96.75 148 VAL B N 1
ATOM 5539 C CA . VAL B 1 148 ? 13.539 14.484 7.98 1 96.75 148 VAL B CA 1
ATOM 5540 C C . VAL B 1 148 ? 14.992 14.953 7.969 1 96.75 148 VAL B C 1
ATOM 5542 O O . VAL B 1 148 ? 15.32 15.977 8.57 1 96.75 148 VAL B O 1
ATOM 5545 N N . GLY B 1 149 ? 15.859 14.234 7.254 1 97.19 149 GLY B N 1
ATOM 5546 C CA . GLY B 1 149 ? 17.266 14.609 7.16 1 97.19 149 GLY B CA 1
ATOM 5547 C C . GLY B 1 149 ? 17.469 15.945 6.477 1 97.19 149 GLY B C 1
ATOM 5548 O O . GLY B 1 149 ? 18.328 16.734 6.891 1 97.19 149 GLY B O 1
ATOM 5549 N N . GLU B 1 150 ? 16.719 16.203 5.453 1 95.94 150 GLU B N 1
ATOM 5550 C CA . GLU B 1 150 ? 16.812 17.469 4.73 1 95.94 150 GLU B CA 1
ATOM 5551 C C . GLU B 1 150 ? 16.453 18.641 5.633 1 95.94 150 GLU B C 1
ATOM 5553 O O . GLU B 1 150 ? 17.141 19.672 5.621 1 95.94 150 GLU B O 1
ATOM 5558 N N . THR B 1 151 ? 15.383 18.5 6.398 1 96.56 151 THR B N 1
ATOM 5559 C CA . THR B 1 151 ? 14.977 19.547 7.324 1 96.56 151 THR B CA 1
ATOM 5560 C C . THR B 1 151 ? 16.047 19.781 8.383 1 96.56 151 THR B C 1
ATOM 5562 O O . THR B 1 151 ? 16.422 20.922 8.648 1 96.56 151 THR B O 1
ATOM 5565 N N . VAL B 1 152 ? 16.547 18.734 8.945 1 97.75 152 VAL B N 1
ATOM 5566 C CA . VAL B 1 152 ? 17.578 18.828 9.977 1 97.75 152 VAL B CA 1
ATOM 5567 C C . VAL B 1 152 ? 18.828 19.484 9.391 1 97.75 152 VAL B C 1
ATOM 5569 O O . VAL B 1 152 ? 19.469 20.312 10.055 1 97.75 152 VAL B O 1
ATOM 5572 N N . SER B 1 153 ? 19.172 19.109 8.195 1 97.31 153 SER B N 1
ATOM 5573 C CA . SER B 1 153 ? 20.328 19.688 7.531 1 97.31 153 SER B CA 1
ATOM 5574 C C . SER B 1 153 ? 20.188 21.203 7.395 1 97.31 153 SER B C 1
ATOM 5576 O O . SER B 1 153 ? 21.156 21.953 7.598 1 97.31 153 SER B O 1
ATOM 5578 N N . THR B 1 154 ? 19.047 21.672 7.062 1 96.19 154 THR B N 1
ATOM 5579 C CA . THR B 1 154 ? 18.781 23.094 6.84 1 96.19 154 THR B CA 1
ATOM 5580 C C . THR B 1 154 ? 18.984 23.891 8.133 1 96.19 154 THR B C 1
ATOM 5582 O O . THR B 1 154 ? 19.438 25.031 8.094 1 96.19 154 THR B O 1
ATOM 5585 N N . VAL B 1 155 ? 18.672 23.297 9.266 1 96.62 155 VAL B N 1
ATOM 5586 C CA . VAL B 1 155 ? 18.719 24.031 10.523 1 96.62 155 VAL B CA 1
ATOM 5587 C C . VAL B 1 155 ? 19.875 23.516 11.383 1 96.62 155 VAL B C 1
ATOM 5589 O O . VAL B 1 155 ? 19.906 23.75 12.594 1 96.62 155 VAL B O 1
ATOM 5592 N N . ALA B 1 156 ? 20.797 22.828 10.836 1 97.25 156 ALA B N 1
ATOM 5593 C CA . ALA B 1 156 ? 21.875 22.172 11.578 1 97.25 156 ALA B CA 1
ATOM 5594 C C . ALA B 1 156 ? 22.703 23.203 12.352 1 97.25 156 ALA B C 1
ATOM 5596 O O . ALA B 1 156 ? 23.094 22.953 13.492 1 97.25 156 ALA B O 1
ATOM 5597 N N . GLU B 1 157 ? 23.047 24.328 11.773 1 96.44 157 GLU B N 1
ATOM 5598 C CA . GLU B 1 157 ? 23.844 25.359 12.445 1 96.44 157 GLU B CA 1
ATOM 5599 C C . GLU B 1 157 ? 23.109 25.922 13.656 1 96.44 157 GLU B C 1
ATOM 5601 O O . GLU B 1 157 ? 23.703 26.109 14.719 1 96.44 157 GLU B O 1
ATOM 5606 N N . LEU B 1 158 ? 21.812 26.219 13.414 1 97.12 158 LEU B N 1
ATOM 5607 C CA . LEU B 1 158 ? 21 26.672 14.531 1 97.12 158 LEU B CA 1
ATOM 5608 C C . LEU B 1 158 ? 21 25.656 15.664 1 97.12 158 LEU B C 1
ATOM 5610 O O . LEU B 1 158 ? 21.125 26.031 16.828 1 97.12 158 LEU B O 1
ATOM 5614 N N . PHE B 1 159 ? 20.844 24.344 15.352 1 98 159 PHE B N 1
ATOM 5615 C CA . PHE B 1 159 ? 20.844 23.281 16.344 1 98 159 PHE B CA 1
ATOM 5616 C C . PHE B 1 159 ? 22.172 23.25 17.109 1 98 159 PHE B C 1
ATOM 5618 O O . PHE B 1 159 ? 22.172 23.203 18.328 1 98 159 PHE B O 1
ATOM 5625 N N . GLU B 1 160 ? 23.219 23.344 16.422 1 97.06 160 GLU B N 1
ATOM 5626 C CA . GLU B 1 160 ? 24.547 23.172 17 1 97.06 160 GLU B CA 1
ATOM 5627 C C . GLU B 1 160 ? 24.906 24.344 17.922 1 97.06 160 GLU B C 1
ATOM 5629 O O . GLU B 1 160 ? 25.516 24.156 18.969 1 97.06 160 GLU B O 1
ATOM 5634 N N . HIS B 1 161 ? 24.438 25.531 17.562 1 96.62 161 HIS B N 1
ATOM 5635 C CA . HIS B 1 161 ? 24.969 26.703 18.25 1 96.62 161 HIS B CA 1
ATOM 5636 C C . HIS B 1 161 ? 23.938 27.281 19.219 1 96.62 161 HIS B C 1
ATOM 5638 O O . HIS B 1 161 ? 24.297 27.922 20.203 1 96.62 161 HIS B O 1
ATOM 5644 N N . GLU B 1 162 ? 22.688 27.062 18.906 1 97.62 162 GLU B N 1
ATOM 5645 C CA . GLU B 1 162 ? 21.656 27.719 19.719 1 97.62 162 GLU B CA 1
ATOM 5646 C C . GLU B 1 162 ? 20.719 26.703 20.344 1 97.62 162 GLU B C 1
ATOM 5648 O O . GLU B 1 162 ? 20.359 26.828 21.516 1 97.62 162 GLU B O 1
ATOM 5653 N N . TRP B 1 163 ? 20.297 25.766 19.578 1 98.25 163 TRP B N 1
ATOM 5654 C CA . TRP B 1 163 ? 19.344 24.766 20.047 1 98.25 163 TRP B CA 1
ATOM 5655 C C . TRP B 1 163 ? 20.031 23.422 20.297 1 98.25 163 TRP B C 1
ATOM 5657 O O . TRP B 1 163 ? 19.703 22.422 19.672 1 98.25 163 TRP B O 1
ATOM 5667 N N . THR B 1 164 ? 20.797 23.297 21.266 1 98 164 THR B N 1
ATOM 5668 C CA . THR B 1 164 ? 21.734 22.188 21.438 1 98 164 THR B CA 1
ATOM 5669 C C . THR B 1 164 ? 21 20.922 21.859 1 98 164 THR B C 1
ATOM 5671 O O . THR B 1 164 ? 21.469 19.812 21.578 1 98 164 THR B O 1
ATOM 5674 N N . THR B 1 165 ? 19.859 20.984 22.531 1 98.25 165 THR B N 1
ATOM 5675 C CA . THR B 1 165 ? 19.094 19.797 22.875 1 98.25 165 THR B CA 1
ATOM 5676 C C . THR B 1 165 ? 18.5 19.156 21.641 1 98.25 165 THR B C 1
ATOM 5678 O O . THR B 1 165 ? 18.297 17.938 21.594 1 98.25 165 THR B O 1
ATOM 5681 N N . SER B 1 166 ? 18.172 19.969 20.609 1 98.56 166 SER B N 1
ATOM 5682 C CA . SER B 1 166 ? 17.766 19.422 19.328 1 98.56 166 SER B CA 1
ATOM 5683 C C . SER B 1 166 ? 18.922 18.703 18.641 1 98.56 166 SER B C 1
ATOM 5685 O O . SER B 1 166 ? 18.734 17.656 18.031 1 98.56 166 SER B O 1
ATOM 5687 N N . ALA B 1 167 ? 20.125 19.312 18.688 1 98.38 167 ALA B N 1
ATOM 5688 C CA . ALA B 1 167 ? 21.312 18.688 18.094 1 98.38 167 ALA B CA 1
ATOM 5689 C C . ALA B 1 167 ? 21.547 17.312 18.703 1 98.38 167 ALA B C 1
ATOM 5691 O O . ALA B 1 167 ? 21.922 16.375 18 1 98.38 167 ALA B O 1
ATOM 5692 N N . GLU B 1 168 ? 21.344 17.188 19.984 1 97.88 168 GLU B N 1
ATOM 5693 C CA . GLU B 1 168 ? 21.562 15.922 20.703 1 97.88 168 GLU B CA 1
ATOM 5694 C C . GLU B 1 168 ? 20.656 14.82 20.172 1 97.88 168 GLU B C 1
ATOM 5696 O O . GLU B 1 168 ? 21.047 13.656 20.125 1 97.88 168 GLU B O 1
ATOM 5701 N N . LEU B 1 169 ? 19.469 15.164 19.781 1 98.06 169 LEU B N 1
ATOM 5702 C CA . LEU B 1 169 ? 18.5 14.18 19.312 1 98.06 169 LEU B CA 1
ATOM 5703 C C . LEU B 1 169 ? 18.688 13.883 17.828 1 98.06 169 LEU B C 1
ATOM 5705 O O . LEU B 1 169 ? 18.578 12.727 17.406 1 98.06 169 LEU B O 1
ATOM 5709 N N . TYR B 1 170 ? 18.984 14.898 16.984 1 98.25 170 TYR B N 1
ATOM 5710 C CA . TYR B 1 170 ? 18.797 14.727 15.555 1 98.25 170 TYR B CA 1
ATOM 5711 C C . TYR B 1 170 ? 20.141 14.68 14.836 1 98.25 170 TYR B C 1
ATOM 5713 O O . TYR B 1 170 ? 20.219 14.281 13.664 1 98.25 170 TYR B O 1
ATOM 5721 N N . LEU B 1 171 ? 21.172 15.164 15.5 1 97.81 171 LEU B N 1
ATOM 5722 C CA . LEU B 1 171 ? 22.5 15.125 14.867 1 97.81 171 LEU B CA 1
ATOM 5723 C C . LEU B 1 171 ? 23.359 14.031 15.484 1 97.81 171 LEU B C 1
ATOM 5725 O O . LEU B 1 171 ? 23.328 13.828 16.703 1 97.81 171 LEU B O 1
ATOM 5729 N N . ARG B 1 172 ? 23.984 13.188 14.711 1 93.38 172 ARG B N 1
ATOM 5730 C CA . ARG B 1 172 ? 25.016 12.234 15.117 1 93.38 172 ARG B CA 1
ATOM 5731 C C . ARG B 1 172 ? 26.359 12.57 14.477 1 93.38 172 ARG B C 1
ATOM 5733 O O . ARG B 1 172 ? 26.516 12.422 13.258 1 93.38 172 ARG B O 1
ATOM 5740 N N . ASP B 1 173 ? 27.219 12.938 15.297 1 92.69 173 ASP B N 1
ATOM 5741 C CA . ASP B 1 173 ? 28.516 13.414 14.82 1 92.69 173 ASP B CA 1
ATOM 5742 C C . ASP B 1 173 ? 28.344 14.562 13.828 1 92.69 173 ASP B C 1
ATOM 5744 O O . ASP B 1 173 ? 28.969 14.555 12.758 1 92.69 173 ASP B O 1
ATOM 5748 N N . GLY B 1 174 ? 27.438 15.367 14.148 1 93.44 174 GLY B N 1
ATOM 5749 C CA . GLY B 1 174 ? 27.219 16.578 13.359 1 93.44 174 GLY B CA 1
ATOM 5750 C C . GLY B 1 174 ? 26.438 16.312 12.078 1 93.44 174 GLY B C 1
ATOM 5751 O O . GLY B 1 174 ? 26.219 17.234 11.289 1 93.44 174 GLY B O 1
ATOM 5752 N N . LYS B 1 175 ? 26.062 15.141 11.875 1 96.88 175 LYS B N 1
ATOM 5753 C CA . LYS B 1 175 ? 25.391 14.789 10.617 1 96.88 175 LYS B CA 1
ATOM 5754 C C . LYS B 1 175 ? 23.906 14.523 10.828 1 96.88 175 LYS B C 1
ATOM 5756 O O . LYS B 1 175 ? 23.531 13.875 11.805 1 96.88 175 LYS B O 1
ATOM 5761 N N . PRO B 1 176 ? 23.016 15.055 9.938 1 98 176 PRO B N 1
ATOM 5762 C CA . PRO B 1 176 ? 21.594 14.734 9.992 1 98 176 PRO B CA 1
ATOM 5763 C C . PRO B 1 176 ? 21.297 13.258 9.734 1 98 176 PRO B C 1
ATOM 5765 O O . PRO B 1 176 ? 22.156 12.539 9.211 1 98 176 PRO B O 1
ATOM 5768 N N . PRO B 1 177 ? 20.109 12.812 10.133 1 97.25 177 PRO B N 1
ATOM 5769 C CA . PRO B 1 177 ? 19.766 11.422 9.844 1 97.25 177 PRO B CA 1
ATOM 5770 C C . PRO B 1 177 ? 19.766 11.102 8.352 1 97.25 177 PRO B C 1
ATOM 5772 O O . PRO B 1 177 ? 19.203 11.844 7.555 1 97.25 177 PRO B O 1
ATOM 5775 N N . ALA B 1 178 ? 20.453 9.992 8.008 1 96.81 178 ALA B N 1
ATOM 5776 C CA . ALA B 1 178 ? 20.406 9.531 6.621 1 96.81 178 ALA B CA 1
ATOM 5777 C C . ALA B 1 178 ? 19.078 8.875 6.297 1 96.81 178 ALA B C 1
ATOM 5779 O O . ALA B 1 178 ? 18.453 8.242 7.156 1 96.81 178 ALA B O 1
ATOM 5780 N N . ALA B 1 179 ? 18.688 9.023 5.043 1 96.44 179 ALA B N 1
ATOM 5781 C CA . ALA B 1 179 ? 17.453 8.352 4.613 1 96.44 179 ALA B CA 1
ATOM 5782 C C . ALA B 1 179 ? 17.562 6.84 4.832 1 96.44 179 ALA B C 1
ATOM 5784 O O . ALA B 1 179 ? 18.562 6.219 4.457 1 96.44 179 ALA B O 1
ATOM 5785 N N . GLY B 1 180 ? 16.547 6.281 5.492 1 96.44 180 GLY B N 1
ATOM 5786 C CA . GLY B 1 180 ? 16.484 4.844 5.723 1 96.44 180 GLY B CA 1
ATOM 5787 C C . GLY B 1 180 ? 17.172 4.422 7.008 1 96.44 180 GLY B C 1
ATOM 5788 O O . GLY B 1 180 ? 16.984 3.303 7.484 1 96.44 180 GLY B O 1
ATOM 5789 N N . ALA B 1 181 ? 18 5.262 7.566 1 96.5 181 ALA B N 1
ATOM 5790 C CA . ALA B 1 181 ? 18.656 4.938 8.836 1 96.5 181 ALA B CA 1
ATOM 5791 C C . ALA B 1 181 ? 17.656 4.996 9.992 1 96.5 181 ALA B C 1
ATOM 5793 O O . ALA B 1 181 ? 16.75 5.832 9.992 1 96.5 181 ALA B O 1
ATOM 5794 N N . LEU B 1 182 ? 17.859 4.168 10.984 1 97.5 182 LEU B N 1
ATOM 5795 C CA . LEU B 1 182 ? 16.969 4.148 12.133 1 97.5 182 LEU B CA 1
ATOM 5796 C C . LEU B 1 182 ? 17.141 5.406 12.977 1 97.5 182 LEU B C 1
ATOM 5798 O O . LEU B 1 182 ? 18.234 5.695 13.445 1 97.5 182 LEU B O 1
ATOM 5802 N N . LEU B 1 183 ? 16.125 6.117 13.086 1 98.25 183 LEU B N 1
ATOM 5803 C CA . LEU B 1 183 ? 16.062 7.266 13.984 1 98.25 183 LEU B CA 1
ATOM 5804 C C . LEU B 1 183 ? 15.312 6.91 15.266 1 98.25 183 LEU B C 1
ATOM 5806 O O . LEU B 1 183 ? 14.156 6.48 15.219 1 98.25 183 LEU B O 1
ATOM 5810 N N . ARG B 1 184 ? 15.984 7.07 16.438 1 97.62 184 ARG B N 1
ATOM 5811 C CA . ARG B 1 184 ? 15.422 6.746 17.75 1 97.62 184 ARG B CA 1
ATOM 5812 C C . ARG B 1 184 ? 15.18 8.008 18.562 1 97.62 184 ARG B C 1
ATOM 5814 O O . ARG B 1 184 ? 15.891 9 18.422 1 97.62 184 ARG B O 1
ATOM 5821 N N . ASN B 1 185 ? 14.141 8.016 19.312 1 98.75 185 ASN B N 1
ATOM 5822 C CA . ASN B 1 185 ? 13.836 9.008 20.344 1 98.75 185 ASN B CA 1
ATOM 5823 C C . ASN B 1 185 ? 13.43 8.352 21.656 1 98.75 185 ASN B C 1
ATOM 5825 O O . ASN B 1 185 ? 12.25 8.383 22.031 1 98.75 185 ASN B O 1
ATOM 5829 N N . PRO B 1 186 ? 14.422 7.762 22.344 1 98.38 186 PRO B N 1
ATOM 5830 C CA . PRO B 1 186 ? 14.109 7.02 23.562 1 98.38 186 PRO B CA 1
ATOM 5831 C C . PRO B 1 186 ? 13.516 7.906 24.656 1 98.38 186 PRO B C 1
ATOM 5833 O O . PRO B 1 186 ? 12.75 7.426 25.5 1 98.38 186 PRO B O 1
ATOM 5836 N N . VAL B 1 187 ? 13.867 9.203 24.641 1 98.81 187 VAL B N 1
ATOM 5837 C CA . VAL B 1 187 ? 13.32 10.125 25.641 1 98.81 187 VAL B CA 1
ATOM 5838 C C . VAL B 1 187 ? 11.805 10.242 25.453 1 98.81 187 VAL B C 1
ATOM 5840 O O . VAL B 1 187 ? 11.055 10.195 26.438 1 98.81 187 VAL B O 1
ATOM 5843 N N . LEU B 1 188 ? 11.359 10.367 24.219 1 98.88 188 LEU B N 1
ATOM 5844 C CA . LEU B 1 188 ? 9.93 10.438 23.953 1 98.88 188 LEU B CA 1
ATOM 5845 C C . LEU B 1 188 ? 9.234 9.141 24.375 1 98.88 188 LEU B C 1
ATOM 5847 O O . LEU B 1 188 ? 8.141 9.18 24.953 1 98.88 188 LEU B O 1
ATOM 5851 N N . ALA B 1 189 ? 9.844 7.984 24.062 1 98.88 189 ALA B N 1
ATOM 5852 C CA . ALA B 1 189 ? 9.289 6.703 24.5 1 98.88 189 ALA B CA 1
ATOM 5853 C C . ALA B 1 189 ? 9.125 6.672 26.016 1 98.88 189 ALA B C 1
ATOM 5855 O O . ALA B 1 189 ? 8.086 6.23 26.516 1 98.88 189 ALA B O 1
ATOM 5856 N N . ALA B 1 190 ? 10.141 7.121 26.688 1 98.88 190 ALA B N 1
ATOM 5857 C CA . ALA B 1 190 ? 10.117 7.148 28.141 1 98.88 190 ALA B CA 1
ATOM 5858 C C . ALA B 1 190 ? 9.023 8.078 28.656 1 98.88 190 ALA B C 1
ATOM 5860 O O . ALA B 1 190 ? 8.391 7.797 29.672 1 98.88 190 ALA B O 1
ATOM 5861 N N . THR B 1 191 ? 8.852 9.188 27.984 1 98.94 191 THR B N 1
ATOM 5862 C CA . THR B 1 191 ? 7.801 10.125 28.344 1 98.94 191 THR B CA 1
ATOM 5863 C C . THR B 1 191 ? 6.434 9.453 28.297 1 98.94 191 THR B C 1
ATOM 5865 O O . THR B 1 191 ? 5.648 9.562 29.25 1 98.94 191 THR B O 1
ATOM 5868 N N . TRP B 1 192 ? 6.117 8.742 27.25 1 98.94 192 TRP B N 1
ATOM 5869 C CA . TRP B 1 192 ? 4.824 8.078 27.109 1 98.94 192 TRP B CA 1
ATOM 5870 C C . TRP B 1 192 ? 4.688 6.934 28.109 1 98.94 192 TRP B C 1
ATOM 5872 O O . TRP B 1 192 ? 3.611 6.715 28.672 1 98.94 192 TRP B O 1
ATOM 5882 N N . ARG B 1 193 ? 5.773 6.215 28.359 1 98.81 193 ARG B N 1
ATOM 5883 C CA . ARG B 1 193 ? 5.723 5.137 29.344 1 98.81 193 ARG B CA 1
ATOM 5884 C C . ARG B 1 193 ? 5.41 5.676 30.734 1 98.81 193 ARG B C 1
ATOM 5886 O O . ARG B 1 193 ? 4.625 5.078 31.469 1 98.81 193 ARG B O 1
ATOM 5893 N N . ARG B 1 194 ? 6.074 6.766 31.094 1 98.88 194 ARG B N 1
ATOM 5894 C CA . ARG B 1 194 ? 5.82 7.371 32.375 1 98.88 194 ARG B CA 1
ATOM 5895 C C . ARG B 1 194 ? 4.379 7.867 32.5 1 98.88 194 ARG B C 1
ATOM 5897 O O . ARG B 1 194 ? 3.727 7.684 33.531 1 98.88 194 ARG B O 1
ATOM 5904 N N . LEU B 1 195 ? 3.926 8.531 31.453 1 98.88 195 LEU B N 1
ATOM 5905 C CA . LEU B 1 195 ? 2.545 9 31.422 1 98.88 195 LEU B CA 1
ATOM 5906 C C . LEU B 1 195 ? 1.574 7.84 31.641 1 98.88 195 LEU B C 1
ATOM 5908 O O . LEU B 1 195 ? 0.65 7.945 32.438 1 98.88 195 LEU B O 1
ATOM 5912 N N . ILE B 1 196 ? 1.745 6.734 30.891 1 98.88 196 ILE B N 1
ATOM 5913 C CA . ILE B 1 196 ? 0.884 5.559 30.984 1 98.88 196 ILE B CA 1
ATOM 5914 C C . ILE B 1 196 ? 0.929 5 32.406 1 98.88 196 ILE B C 1
ATOM 5916 O O . ILE B 1 196 ? -0.113 4.711 33 1 98.88 196 ILE B O 1
ATOM 5920 N N . ALA B 1 197 ? 2.133 4.887 32.938 1 98.75 197 ALA B N 1
ATOM 5921 C CA . ALA B 1 197 ? 2.299 4.328 34.281 1 98.75 197 ALA B CA 1
ATOM 5922 C C . ALA B 1 197 ? 1.562 5.168 35.312 1 98.75 197 ALA B C 1
ATOM 5924 O O . ALA B 1 197 ? 0.883 4.629 36.188 1 98.75 197 ALA B O 1
ATOM 5925 N N . GLU B 1 198 ? 1.738 6.484 35.281 1 98.81 198 GLU B N 1
ATOM 5926 C CA . GLU B 1 198 ? 1.071 7.375 36.219 1 98.81 198 GLU B CA 1
ATOM 5927 C C . GLU B 1 198 ? -0.443 7.34 36.031 1 98.81 198 GLU B C 1
ATOM 5929 O O . GLU B 1 198 ? -1.194 7.398 37 1 98.81 198 GLU B O 1
ATOM 5934 N N . ALA B 1 199 ? -0.882 7.293 34.781 1 98.81 199 ALA B N 1
ATOM 5935 C CA . ALA B 1 199 ? -2.314 7.219 34.5 1 98.81 199 ALA B CA 1
ATOM 5936 C C . ALA B 1 199 ? -2.912 5.926 35.031 1 98.81 199 ALA B C 1
ATOM 5938 O O . ALA B 1 199 ? -4 5.934 35.625 1 98.81 199 ALA B O 1
ATOM 5939 N N . GLU B 1 200 ? -2.256 4.809 34.812 1 98.62 200 GLU B N 1
ATOM 5940 C CA . GLU B 1 200 ? -2.727 3.504 35.281 1 98.62 200 GLU B CA 1
ATOM 5941 C C . GLU B 1 200 ? -2.719 3.422 36.812 1 98.62 200 GLU B C 1
ATOM 5943 O O . GLU B 1 200 ? -3.555 2.74 37.406 1 98.62 200 GLU B O 1
ATOM 5948 N N . ALA B 1 201 ? -1.751 4.082 37.438 1 98.5 201 ALA B N 1
ATOM 5949 C CA . ALA B 1 201 ? -1.715 4.148 38.875 1 98.5 201 ALA B CA 1
ATOM 5950 C C . ALA B 1 201 ? -2.879 4.973 39.438 1 98.5 201 ALA B C 1
ATOM 5952 O O . ALA B 1 201 ? -3.395 4.691 40.5 1 98.5 201 ALA B O 1
ATOM 5953 N N . ALA B 1 202 ? -3.336 5.914 38.688 1 98.38 202 ALA B N 1
ATOM 5954 C CA . ALA B 1 202 ? -4.359 6.852 39.156 1 98.38 202 ALA B CA 1
ATOM 5955 C C . ALA B 1 202 ? -5.754 6.246 39 1 98.38 202 ALA B C 1
ATOM 5957 O O . ALA B 1 202 ? -6.672 6.617 39.75 1 98.38 202 ALA B O 1
ATOM 5958 N N . SER B 1 203 ? -5.953 5.336 38.094 1 98.12 203 SER B N 1
ATOM 5959 C CA . SER B 1 203 ? -7.27 4.75 37.875 1 98.12 203 SER B CA 1
ATOM 5960 C C . SER B 1 203 ? -7.16 3.338 37.281 1 98.12 203 SER B C 1
ATOM 5962 O O . SER B 1 203 ? -6.219 3.035 36.562 1 98.12 203 SER B O 1
ATOM 5964 N N . SER B 1 204 ? -8.219 2.539 37.562 1 96.25 204 SER B N 1
ATOM 5965 C CA . SER B 1 204 ? -8.203 1.16 37.062 1 96.25 204 SER B CA 1
ATOM 5966 C C . SER B 1 204 ? -9 1.012 35.781 1 96.25 204 SER B C 1
ATOM 5968 O O . SER B 1 204 ? -8.875 0.006 35.062 1 96.25 204 SER B O 1
ATOM 5970 N N . ASP B 1 205 ? -9.82 1.925 35.469 1 97.12 205 ASP B N 1
ATOM 5971 C CA . ASP B 1 205 ? -10.633 1.762 34.281 1 97.12 205 ASP B CA 1
ATOM 5972 C C . ASP B 1 205 ? -10.125 2.645 33.125 1 97.12 205 ASP B C 1
ATOM 5974 O O . ASP B 1 205 ? -9.359 3.584 33.375 1 97.12 205 ASP B O 1
ATOM 5978 N N . ARG B 1 206 ? -10.586 2.377 31.938 1 98 206 ARG B N 1
ATOM 5979 C CA . ARG B 1 206 ? -10.094 2.969 30.688 1 98 206 ARG B CA 1
ATOM 5980 C C . ARG B 1 206 ? -10.305 4.477 30.688 1 98 206 ARG B C 1
ATOM 5982 O O . ARG B 1 206 ? -9.367 5.242 30.453 1 98 206 ARG B O 1
ATOM 5989 N N . GLU B 1 207 ? -11.523 4.957 30.953 1 98.56 207 GLU B N 1
ATOM 5990 C CA . GLU B 1 207 ? -11.852 6.379 30.906 1 98.56 207 GLU B CA 1
ATOM 5991 C C . GLU B 1 207 ? -11.102 7.152 31.984 1 98.56 207 GLU B C 1
ATOM 5993 O O . GLU B 1 207 ? -10.617 8.258 31.75 1 98.56 207 GLU B O 1
ATOM 5998 N N . GLY B 1 208 ? -11.047 6.555 33.188 1 98.69 208 GLY B N 1
ATOM 5999 C CA . GLY B 1 208 ? -10.281 7.172 34.25 1 98.69 208 GLY B CA 1
ATOM 6000 C C . GLY B 1 208 ? -8.812 7.34 33.938 1 98.69 208 GLY B C 1
ATOM 6001 O O . GLY B 1 208 ? -8.203 8.344 34.281 1 98.69 208 GLY B O 1
ATOM 6002 N N . GLN B 1 209 ? -8.258 6.344 33.281 1 98.88 209 GLN B N 1
ATOM 6003 C CA . GLN B 1 209 ? -6.859 6.422 32.875 1 98.88 209 GLN B CA 1
ATOM 6004 C C . GLN B 1 209 ? -6.652 7.523 31.844 1 98.88 209 GLN B C 1
ATOM 6006 O O . GLN B 1 209 ? -5.652 8.242 31.875 1 98.88 209 GLN B O 1
ATOM 6011 N N . ILE B 1 210 ? -7.566 7.672 30.938 1 98.88 210 ILE B N 1
ATOM 6012 C CA . ILE B 1 210 ? -7.477 8.711 29.906 1 98.88 210 ILE B CA 1
ATOM 6013 C C . ILE B 1 210 ? -7.582 10.086 30.562 1 98.88 210 ILE B C 1
ATOM 6015 O O . ILE B 1 210 ? -6.824 11 30.234 1 98.88 210 ILE B O 1
ATOM 6019 N N . GLU B 1 211 ? -8.469 10.227 31.531 1 98.69 211 GLU B N 1
ATOM 6020 C CA . GLU B 1 211 ? -8.602 11.492 32.25 1 98.69 211 GLU B CA 1
ATOM 6021 C C . GLU B 1 211 ? -7.344 11.805 33.062 1 98.69 211 GLU B C 1
ATOM 6023 O O . GLU B 1 211 ? -6.934 12.969 33.156 1 98.69 211 GLU B O 1
ATOM 6028 N N . ALA B 1 212 ? -6.805 10.766 33.656 1 98.81 212 ALA B N 1
ATOM 6029 C CA . ALA B 1 212 ? -5.555 10.961 34.406 1 98.81 212 ALA B CA 1
ATOM 6030 C C . ALA B 1 212 ? -4.441 11.422 33.469 1 98.81 212 ALA B C 1
ATOM 6032 O O . ALA B 1 212 ? -3.625 12.273 33.844 1 98.81 212 ALA B O 1
ATOM 6033 N N . ALA B 1 213 ? -4.379 10.82 32.344 1 98.94 213 ALA B N 1
ATOM 6034 C CA . ALA B 1 213 ? -3.377 11.219 31.359 1 98.94 213 ALA B CA 1
ATOM 6035 C C . ALA B 1 213 ? -3.555 12.688 30.969 1 98.94 213 ALA B C 1
ATOM 6037 O O . ALA B 1 213 ? -2.576 13.422 30.844 1 98.94 213 ALA B O 1
ATOM 6038 N N . ARG B 1 214 ? -4.793 13.102 30.75 1 98.81 214 ARG B N 1
ATOM 6039 C CA . ARG B 1 214 ? -5.078 14.5 30.453 1 98.81 214 ARG B CA 1
ATOM 6040 C C . ARG B 1 214 ? -4.605 15.414 31.578 1 98.81 214 ARG B C 1
ATOM 6042 O O . ARG B 1 214 ? -4.016 16.469 31.328 1 98.81 214 ARG B O 1
ATOM 6049 N N . LYS B 1 215 ? -4.828 15.016 32.75 1 98.69 215 LYS B N 1
ATOM 6050 C CA . LYS B 1 215 ? -4.41 15.805 33.906 1 98.69 215 LYS B CA 1
ATOM 6051 C C . LYS B 1 215 ? -2.891 15.883 34 1 98.69 215 LYS B C 1
ATOM 6053 O O . LYS B 1 215 ? -2.34 16.938 34.312 1 98.69 215 LYS B O 1
ATOM 6058 N N . ILE B 1 216 ? -2.248 14.797 33.781 1 98.75 216 ILE B N 1
ATOM 6059 C CA . ILE B 1 216 ? -0.789 14.758 33.812 1 98.75 216 ILE B CA 1
ATOM 6060 C C . ILE B 1 216 ? -0.232 15.719 32.75 1 98.75 216 ILE B C 1
ATOM 6062 O O . ILE B 1 216 ? 0.731 16.438 33.031 1 98.75 216 ILE B O 1
ATOM 6066 N N . TRP B 1 217 ? -0.812 15.742 31.594 1 98.69 217 TRP B N 1
ATOM 6067 C CA . TRP B 1 217 ? -0.392 16.656 30.531 1 98.69 217 TRP B CA 1
ATOM 6068 C C . TRP B 1 217 ? -0.541 18.109 30.969 1 98.69 217 TRP B C 1
ATOM 6070 O O . TRP B 1 217 ? 0.361 18.922 30.75 1 98.69 217 TRP B O 1
ATOM 6080 N N . ARG B 1 218 ? -1.579 18.438 31.625 1 97.69 218 ARG B N 1
ATOM 6081 C CA . ARG B 1 218 ? -1.913 19.844 31.844 1 97.69 218 ARG B CA 1
ATOM 6082 C C . ARG B 1 218 ? -1.354 20.344 33.156 1 97.69 218 ARG B C 1
ATOM 6084 O O . ARG B 1 218 ? -1.134 21.531 33.344 1 97.69 218 ARG B O 1
ATOM 6091 N N . GLU B 1 219 ? -1.022 19.359 34.125 1 98.25 219 GLU B N 1
ATOM 6092 C CA . GLU B 1 219 ? -0.659 19.797 35.469 1 98.25 219 GLU B CA 1
ATOM 6093 C C . GLU B 1 219 ? 0.551 19.031 36 1 98.25 219 GLU B C 1
ATOM 6095 O O . GLU B 1 219 ? 1.104 19.375 37.062 1 98.25 219 GLU B O 1
ATOM 6100 N N . GLY B 1 220 ? 0.932 18.031 35.312 1 98.5 220 GLY B N 1
ATOM 6101 C CA . GLY B 1 220 ? 1.973 17.141 35.812 1 98.5 220 GLY B CA 1
ATOM 6102 C C . GLY B 1 220 ? 3.346 17.469 35.25 1 98.5 220 GLY B C 1
ATOM 6103 O O . GLY B 1 220 ? 3.674 18.625 35.031 1 98.5 220 GLY B O 1
ATOM 6104 N N . PHE B 1 221 ? 4.195 16.375 35.156 1 98.69 221 PHE B N 1
ATOM 6105 C CA . PHE B 1 221 ? 5.602 16.547 34.812 1 98.69 221 PHE B CA 1
ATOM 6106 C C . PHE B 1 221 ? 5.75 17.109 33.406 1 98.69 221 PHE B C 1
ATOM 6108 O O . PHE B 1 221 ? 6.715 17.828 33.125 1 98.69 221 PHE B O 1
ATOM 6115 N N . ILE B 1 222 ? 4.809 16.828 32.562 1 98.88 222 ILE B N 1
ATOM 6116 C CA . ILE B 1 222 ? 4.875 17.344 31.188 1 98.88 222 ILE B CA 1
ATOM 6117 C C . ILE B 1 222 ? 4.629 18.844 31.188 1 98.88 222 ILE B C 1
ATOM 6119 O O . ILE B 1 222 ? 5.375 19.609 30.562 1 98.88 222 ILE B O 1
ATOM 6123 N N . ALA B 1 223 ? 3.586 19.281 31.891 1 98.69 223 ALA B N 1
ATOM 6124 C CA . ALA B 1 223 ? 3.283 20.703 32 1 98.69 223 ALA B CA 1
ATOM 6125 C C . ALA B 1 223 ? 4.473 21.484 32.562 1 98.69 223 ALA B C 1
ATOM 6127 O O . ALA B 1 223 ? 4.832 22.547 32.062 1 98.69 223 ALA B O 1
ATOM 6128 N N . GLU B 1 224 ? 5.051 20.938 33.625 1 98.62 224 GLU B N 1
ATOM 6129 C CA . GLU B 1 224 ? 6.191 21.578 34.25 1 98.62 224 GLU B CA 1
ATOM 6130 C C . GLU B 1 224 ? 7.348 21.75 33.281 1 98.62 224 GLU B C 1
ATOM 6132 O O . GLU B 1 224 ? 7.953 22.828 33.219 1 98.62 224 GLU B O 1
ATOM 6137 N N . ALA B 1 225 ? 7.621 20.719 32.562 1 98.81 225 ALA B N 1
ATOM 6138 C CA . ALA B 1 225 ? 8.727 20.766 31.594 1 98.81 225 ALA B CA 1
ATOM 6139 C C . ALA B 1 225 ? 8.438 21.766 30.484 1 98.81 225 ALA B C 1
ATOM 6141 O O . ALA B 1 225 ? 9.344 22.469 30.031 1 98.81 225 ALA B O 1
ATOM 6142 N N . LEU B 1 226 ? 7.234 21.844 30 1 98.69 226 LEU B N 1
ATOM 6143 C CA . LEU B 1 226 ? 6.867 22.75 28.906 1 98.69 226 LEU B CA 1
ATOM 6144 C C . LEU B 1 226 ? 6.953 24.203 29.375 1 98.69 226 LEU B C 1
ATOM 6146 O O . LEU B 1 226 ? 7.402 25.078 28.609 1 98.69 226 LEU B O 1
ATOM 6150 N N . VAL B 1 227 ? 6.496 24.5 30.578 1 98.62 227 VAL B N 1
ATOM 6151 C CA . VAL B 1 227 ? 6.566 25.859 31.125 1 98.62 227 VAL B CA 1
ATOM 6152 C C . VAL B 1 227 ? 8.023 26.266 31.281 1 98.62 227 VAL B C 1
ATOM 6154 O O . VAL B 1 227 ? 8.398 27.406 30.953 1 98.62 227 VAL B O 1
ATOM 6157 N N . ALA B 1 228 ? 8.828 25.344 31.797 1 98.62 228 ALA B N 1
ATOM 6158 C CA . ALA B 1 228 ? 10.25 25.625 31.938 1 98.62 228 ALA B CA 1
ATOM 6159 C C . ALA B 1 228 ? 10.891 25.938 30.594 1 98.62 228 ALA B C 1
ATOM 6161 O O . ALA B 1 228 ? 11.742 26.828 30.484 1 98.62 228 ALA B O 1
ATOM 6162 N N . ALA B 1 229 ? 10.523 25.188 29.609 1 98.44 229 ALA B N 1
ATOM 6163 C CA . ALA B 1 229 ? 11.039 25.422 28.266 1 98.44 229 ALA B CA 1
ATOM 6164 C C . ALA B 1 229 ? 10.617 26.781 27.75 1 98.44 229 ALA B C 1
ATOM 6166 O O . ALA B 1 229 ? 11.398 27.484 27.094 1 98.44 229 ALA B O 1
ATOM 6167 N N . SER B 1 230 ? 9.391 27.141 27.953 1 98.44 230 SER B N 1
ATOM 6168 C CA . SER B 1 230 ? 8.859 28.438 27.531 1 98.44 230 SER B CA 1
ATOM 6169 C C . SER B 1 230 ? 9.625 29.594 28.188 1 98.44 230 SER B C 1
ATOM 6171 O O . SER B 1 230 ? 9.805 30.641 27.578 1 98.44 230 SER B O 1
ATOM 6173 N N . ASP B 1 231 ? 10.18 29.359 29.359 1 98.06 231 ASP B N 1
ATOM 6174 C CA . ASP B 1 231 ? 10.836 30.391 30.156 1 98.06 231 ASP B CA 1
ATOM 6175 C C . ASP B 1 231 ? 12.328 30.469 29.828 1 98.06 231 ASP B C 1
ATOM 6177 O O . ASP B 1 231 ? 13.055 31.266 30.438 1 98.06 231 ASP B O 1
ATOM 6181 N N . ARG B 1 232 ? 12.742 29.766 28.953 1 97.62 232 ARG B N 1
ATOM 6182 C CA . ARG B 1 232 ? 14.148 29.781 28.562 1 97.62 232 ARG B CA 1
ATOM 6183 C C . ARG B 1 232 ? 14.383 30.734 27.391 1 97.62 232 ARG B C 1
ATOM 6185 O O . ARG B 1 232 ? 13.734 30.609 26.344 1 97.62 232 ARG B O 1
ATOM 6192 N N . PRO B 1 233 ? 15.328 31.734 27.578 1 98.12 233 PRO B N 1
ATOM 6193 C CA . PRO B 1 233 ? 15.656 32.562 26.422 1 98.12 233 PRO B CA 1
ATOM 6194 C C . PRO B 1 233 ? 16.141 31.75 25.234 1 98.12 233 PRO B C 1
ATOM 6196 O O . PRO B 1 233 ? 17.125 31.016 25.344 1 98.12 233 PRO B O 1
ATOM 6199 N N . THR B 1 234 ? 15.492 31.875 24.109 1 98.25 234 THR B N 1
ATOM 6200 C CA . THR B 1 234 ? 15.734 31.031 22.938 1 98.25 234 THR B CA 1
ATOM 6201 C C . THR B 1 234 ? 15.852 31.891 21.688 1 98.25 234 THR B C 1
ATOM 6203 O O . THR B 1 234 ? 15.008 32.75 21.438 1 98.25 234 THR B O 1
ATOM 6206 N N . MET B 1 235 ? 16.891 31.688 20.922 1 97.75 235 MET B N 1
ATOM 6207 C CA . MET B 1 235 ? 17.047 32.344 19.625 1 97.75 235 MET B CA 1
ATOM 6208 C C . MET B 1 235 ? 15.883 32.031 18.703 1 97.75 235 MET B C 1
ATOM 6210 O O . MET B 1 235 ? 15.5 30.859 18.562 1 97.75 235 MET B O 1
ATOM 6214 N N . ASP B 1 236 ? 15.258 33.031 18.141 1 96.44 236 ASP B N 1
ATOM 6215 C CA . ASP B 1 236 ? 14.172 32.781 17.188 1 96.44 236 ASP B CA 1
ATOM 6216 C C . ASP B 1 236 ? 14.383 33.562 15.898 1 96.44 236 ASP B C 1
ATOM 6218 O O . ASP B 1 236 ? 15.469 34.062 15.641 1 96.44 236 ASP B O 1
ATOM 6222 N N . THR B 1 237 ? 13.445 33.562 14.984 1 94.75 237 THR B N 1
ATOM 6223 C CA . THR B 1 237 ? 13.602 34.062 13.625 1 94.75 237 THR B CA 1
ATOM 6224 C C . THR B 1 237 ? 13.742 35.594 13.633 1 94.75 237 THR B C 1
ATOM 6226 O O . THR B 1 237 ? 14.141 36.188 12.633 1 94.75 237 THR B O 1
ATOM 6229 N N . SER B 1 238 ? 13.484 36.25 14.758 1 92.75 238 SER B N 1
ATOM 6230 C CA . SER B 1 238 ? 13.703 37.688 14.852 1 92.75 238 SER B CA 1
ATOM 6231 C C . SER B 1 238 ? 15.195 38 14.938 1 92.75 238 SER B C 1
ATOM 6233 O O . SER B 1 238 ? 15.594 39.156 14.734 1 92.75 238 SER B O 1
ATOM 6235 N N . GLY B 1 239 ? 15.984 37.031 15.211 1 93.94 239 GLY B N 1
ATOM 6236 C CA . GLY B 1 239 ? 17.406 37.219 15.398 1 93.94 239 GLY B CA 1
ATOM 6237 C C . GLY B 1 239 ? 17.797 37.5 16.844 1 93.94 239 GLY B C 1
ATOM 6238 O O . GLY B 1 239 ? 18.969 37.75 17.141 1 93.94 239 GLY B O 1
ATOM 6239 N N . GLU B 1 240 ? 16.844 37.438 17.75 1 96.5 240 GLU B N 1
ATOM 6240 C CA . GLU B 1 240 ? 17.078 37.688 19.172 1 96.5 240 GLU B CA 1
ATOM 6241 C C . GLU B 1 240 ? 16.578 36.5 20 1 96.5 240 GLU B C 1
ATOM 6243 O O . GLU B 1 240 ? 15.891 35.625 19.5 1 96.5 240 GLU B O 1
ATOM 6248 N N . ARG B 1 241 ? 17.062 36.469 21.234 1 97.81 241 ARG B N 1
ATOM 6249 C CA . ARG B 1 241 ? 16.594 35.469 22.188 1 97.81 241 ARG B CA 1
ATOM 6250 C C . ARG B 1 241 ? 15.383 35.969 22.969 1 97.81 241 ARG B C 1
ATOM 6252 O O . ARG B 1 241 ? 15.406 37.094 23.5 1 97.81 241 ARG B O 1
ATOM 6259 N N . HIS B 1 242 ? 14.352 35.188 22.984 1 98.06 242 HIS B N 1
ATOM 6260 C CA . HIS B 1 242 ? 13.141 35.562 23.703 1 98.06 242 HIS B CA 1
ATOM 6261 C C . HIS B 1 242 ? 12.648 34.438 24.609 1 98.06 242 HIS B C 1
ATOM 6263 O O . HIS B 1 242 ? 12.969 33.281 24.375 1 98.06 242 HIS B O 1
ATOM 6269 N N . VAL B 1 243 ? 11.914 34.75 25.672 1 98.06 243 VAL B N 1
ATOM 6270 C CA . VAL B 1 243 ? 11.156 33.812 26.484 1 98.06 243 VAL B CA 1
ATOM 6271 C C . VAL B 1 243 ? 9.695 33.812 26.031 1 98.06 243 VAL B C 1
ATOM 6273 O O . VAL B 1 243 ? 9.227 34.75 25.422 1 98.06 243 VAL B O 1
ATOM 6276 N N . GLY B 1 244 ? 9.039 32.719 26.297 1 98.25 244 GLY B N 1
ATOM 6277 C CA . GLY B 1 244 ? 7.66 32.562 25.859 1 98.25 244 GLY B CA 1
ATOM 6278 C C . GLY B 1 244 ? 6.66 33.156 26.828 1 98.25 244 GLY B C 1
ATOM 6279 O O . GLY B 1 244 ? 7.047 33.812 27.797 1 98.25 244 GLY B O 1
ATOM 6280 N N . THR B 1 245 ? 5.367 33 26.484 1 98.56 245 THR B N 1
ATOM 6281 C CA . THR B 1 245 ? 4.281 33.562 27.281 1 98.56 245 THR B CA 1
ATOM 6282 C C . THR B 1 245 ? 3.475 32.438 27.953 1 98.56 245 THR B C 1
ATOM 6284 O O . THR B 1 245 ? 2.609 32.719 28.781 1 98.56 245 THR B O 1
ATOM 6287 N N . LEU B 1 246 ? 3.777 31.172 27.656 1 98.69 246 LEU B N 1
ATOM 6288 C CA . LEU B 1 246 ? 3.012 30.031 28.141 1 98.69 246 LEU B CA 1
ATOM 6289 C C . LEU B 1 246 ? 3.213 29.844 29.641 1 98.69 246 LEU B C 1
ATOM 6291 O O . LEU B 1 246 ? 4.352 29.781 30.125 1 98.69 246 LEU B O 1
ATOM 6295 N N . THR B 1 247 ? 2.154 29.734 30.391 1 98.25 247 THR B N 1
ATOM 6296 C CA . THR B 1 247 ? 2.219 29.5 31.828 1 98.25 247 THR B CA 1
ATOM 6297 C C . THR B 1 247 ? 1.521 28.188 32.188 1 98.25 247 THR B C 1
ATOM 6299 O O . THR B 1 247 ? 0.845 27.594 31.359 1 98.25 247 THR B O 1
ATOM 6302 N N . GLY B 1 248 ? 1.741 27.797 33.438 1 98.38 248 GLY B N 1
ATOM 6303 C CA . GLY B 1 248 ? 1.04 26.625 33.938 1 98.38 248 GLY B CA 1
ATOM 6304 C C . GLY B 1 248 ? -0.469 26.766 33.875 1 98.38 248 GLY B C 1
ATOM 6305 O O . GLY B 1 248 ? -1.184 25.797 33.625 1 98.38 248 GLY B O 1
ATOM 6306 N N . ASP B 1 249 ? -0.978 27.938 34.156 1 98.5 249 ASP B N 1
ATOM 6307 C CA . ASP B 1 249 ? -2.414 28.203 34.156 1 98.5 249 ASP B CA 1
ATOM 6308 C C . ASP B 1 249 ? -2.984 28.016 32.75 1 98.5 249 ASP B C 1
ATOM 6310 O O . ASP B 1 249 ? -4.105 27.531 32.562 1 98.5 249 ASP B O 1
ATOM 6314 N N . ASP B 1 250 ? -2.277 28.469 31.766 1 98.69 250 ASP B N 1
ATOM 6315 C CA . ASP B 1 250 ? -2.725 28.297 30.375 1 98.69 250 ASP B CA 1
ATOM 6316 C C . ASP B 1 250 ? -2.932 26.828 30.062 1 98.69 250 ASP B C 1
ATOM 6318 O O . ASP B 1 250 ? -3.926 26.453 29.422 1 98.69 250 ASP B O 1
ATOM 6322 N N . LEU B 1 251 ? -1.953 25.969 30.438 1 98.75 251 LEU B N 1
ATOM 6323 C CA . LEU B 1 251 ? -2.043 24.547 30.188 1 98.75 251 LEU B CA 1
ATOM 6324 C C . LEU B 1 251 ? -3.186 23.922 30.984 1 98.75 251 LEU B C 1
ATOM 6326 O O . LEU B 1 251 ? -3.969 23.141 30.453 1 98.75 251 LEU B O 1
ATOM 6330 N N . ALA B 1 252 ? -3.303 24.281 32.219 1 98.5 252 ALA B N 1
ATOM 6331 C CA . ALA B 1 252 ? -4.285 23.703 33.125 1 98.5 252 ALA B CA 1
ATOM 6332 C C . ALA B 1 252 ? -5.707 24.031 32.688 1 98.5 252 ALA B C 1
ATOM 6334 O O . ALA B 1 252 ? -6.625 23.234 32.875 1 98.5 252 ALA B O 1
ATOM 6335 N N . ASN B 1 253 ? -5.895 25.125 32.094 1 97.56 253 ASN B N 1
ATOM 6336 C CA . ASN B 1 253 ? -7.238 25.609 31.797 1 97.56 253 ASN B CA 1
ATOM 6337 C C . ASN B 1 253 ? -7.68 25.219 30.391 1 97.56 253 ASN B C 1
ATOM 6339 O O . ASN B 1 253 ? -8.844 25.391 30.031 1 97.56 253 ASN B O 1
ATOM 6343 N N . PHE B 1 254 ? -6.871 24.672 29.609 1 97.62 254 PHE B N 1
ATOM 6344 C CA . PHE B 1 254 ? -7.234 24.328 28.234 1 97.62 254 PHE B CA 1
ATOM 6345 C C . PHE B 1 254 ? -7.906 22.969 28.188 1 97.62 254 PHE B C 1
ATOM 6347 O O . PHE B 1 254 ? -7.48 22.031 28.859 1 97.62 254 PHE B O 1
ATOM 6354 N N . THR B 1 255 ? -8.938 22.891 27.375 1 98 255 THR B N 1
ATOM 6355 C CA . THR B 1 255 ? -9.539 21.625 26.953 1 98 255 THR B CA 1
ATOM 6356 C C . THR B 1 255 ? -9.969 21.688 25.5 1 98 255 THR B C 1
ATOM 6358 O O . THR B 1 255 ? -10.531 22.688 25.047 1 98 255 THR B O 1
ATOM 6361 N N . ALA B 1 256 ? -9.617 20.641 24.766 1 98.5 256 ALA B N 1
ATOM 6362 C CA . ALA B 1 256 ? -10.18 20.516 23.422 1 98.5 256 ALA B CA 1
ATOM 6363 C C . ALA B 1 256 ? -11.703 20.453 23.469 1 98.5 256 ALA B C 1
ATOM 6365 O O . ALA B 1 256 ? -12.289 20.141 24.5 1 98.5 256 ALA B O 1
ATOM 6366 N N . SER B 1 257 ? -12.336 20.766 22.328 1 98.19 257 SER B N 1
ATOM 6367 C CA . SER B 1 257 ? -13.789 20.859 22.359 1 98.19 257 SER B CA 1
ATOM 6368 C C . SER B 1 257 ? -14.398 20.391 21.047 1 98.19 257 SER B C 1
ATOM 6370 O O . SER B 1 257 ? -13.727 20.344 20.016 1 98.19 257 SER B O 1
ATOM 6372 N N . TYR B 1 258 ? -15.664 19.984 21.109 1 98.62 258 TYR B N 1
ATOM 6373 C CA . TYR B 1 258 ? -16.438 19.609 19.922 1 98.62 258 TYR B CA 1
ATOM 6374 C C . TYR B 1 258 ? -17.234 20.797 19.406 1 98.62 258 TYR B C 1
ATOM 6376 O O . TYR B 1 258 ? -17.703 21.625 20.188 1 98.62 258 TYR B O 1
ATOM 6384 N N . GLU B 1 259 ? -17.359 20.906 18.141 1 98.12 259 GLU B N 1
ATOM 6385 C CA . GLU B 1 259 ? -18.25 21.875 17.5 1 98.12 259 GLU B CA 1
ATOM 6386 C C . GLU B 1 259 ? -18.906 21.297 16.25 1 98.12 259 GLU B C 1
ATOM 6388 O O . GLU B 1 259 ? -18.484 20.25 15.75 1 98.12 259 GLU B O 1
ATOM 6393 N N . ASN B 1 260 ? -20.031 21.859 15.859 1 98.12 260 ASN B N 1
ATOM 6394 C CA . ASN B 1 260 ? -20.625 21.484 14.578 1 98.12 260 ASN B CA 1
ATOM 6395 C C . ASN B 1 260 ? -19.781 21.984 13.406 1 98.12 260 ASN B C 1
ATOM 6397 O O . ASN B 1 260 ? -19.219 23.078 13.461 1 98.12 260 ASN B O 1
ATOM 6401 N N . PRO B 1 261 ? -19.719 21.234 12.375 1 98.69 261 PRO B N 1
ATOM 6402 C CA . PRO B 1 261 ? -19 21.719 11.195 1 98.69 261 PRO B CA 1
ATOM 6403 C C . PRO B 1 261 ? -19.781 22.781 10.43 1 98.69 261 PRO B C 1
ATOM 6405 O O . PRO B 1 261 ? -21 22.938 10.641 1 98.69 261 PRO B O 1
ATOM 6408 N N . VAL B 1 262 ? -19.094 23.531 9.633 1 98.38 262 VAL B N 1
ATOM 6409 C CA . VAL B 1 262 ? -19.734 24.312 8.578 1 98.38 262 VAL B CA 1
ATOM 6410 C C . VAL B 1 262 ? -19.859 23.469 7.312 1 98.38 262 VAL B C 1
ATOM 6412 O O . VAL B 1 262 ? -18.953 22.703 6.977 1 98.38 262 VAL B O 1
ATOM 6415 N N . THR B 1 263 ? -21.016 23.562 6.66 1 98.5 263 THR B N 1
ATOM 6416 C CA . THR B 1 263 ? -21.25 22.688 5.52 1 98.5 263 THR B CA 1
ATOM 6417 C C . THR B 1 263 ? -21.734 23.484 4.316 1 98.5 263 THR B C 1
ATOM 6419 O O . THR B 1 263 ? -22.219 24.609 4.461 1 98.5 263 THR B O 1
ATOM 6422 N N . TYR B 1 264 ? -21.562 22.984 3.186 1 98.62 264 TYR B N 1
ATOM 6423 C CA . TYR B 1 264 ? -22.094 23.469 1.924 1 98.62 264 TYR B CA 1
ATOM 6424 C C . TYR B 1 264 ? -22.438 22.312 0.989 1 98.62 264 TYR B C 1
ATOM 6426 O O . TYR B 1 264 ? -21.688 21.344 0.905 1 98.62 264 TYR B O 1
ATOM 6434 N N . THR B 1 265 ? -23.609 22.375 0.335 1 97.75 265 THR B N 1
ATOM 6435 C CA . THR B 1 265 ? -24.047 21.328 -0.594 1 97.75 265 THR B CA 1
ATOM 6436 C C . THR B 1 265 ? -23.812 21.766 -2.039 1 97.75 265 THR B C 1
ATOM 6438 O O . THR B 1 265 ? -24.266 22.844 -2.441 1 97.75 265 THR B O 1
ATOM 6441 N N . TRP B 1 266 ? -23.094 21.016 -2.758 1 96.88 266 TRP B N 1
ATOM 6442 C CA . TRP B 1 266 ? -22.812 21.234 -4.172 1 96.88 266 TRP B CA 1
ATOM 6443 C C . TRP B 1 266 ? -23.047 19.953 -4.973 1 96.88 266 TRP B C 1
ATOM 6445 O O . TRP B 1 266 ? -22.406 18.938 -4.73 1 96.88 266 TRP B O 1
ATOM 6455 N N . ASN B 1 267 ? -24 19.953 -5.957 1 94.25 267 ASN B N 1
ATOM 6456 C CA . ASN B 1 267 ? -24.281 18.844 -6.871 1 94.25 267 ASN B CA 1
ATOM 6457 C C . ASN B 1 267 ? -24.531 17.547 -6.113 1 94.25 267 ASN B C 1
ATOM 6459 O O . ASN B 1 267 ? -23.938 16.516 -6.41 1 94.25 267 ASN B O 1
ATOM 6463 N N . GLY B 1 268 ? -25.281 17.625 -5.078 1 95.44 268 GLY B N 1
ATOM 6464 C CA . GLY B 1 268 ? -25.719 16.438 -4.344 1 95.44 268 GLY B CA 1
ATOM 6465 C C . GLY B 1 268 ? -24.75 16.031 -3.252 1 95.44 268 GLY B C 1
ATOM 6466 O O . GLY B 1 268 ? -25.047 15.117 -2.469 1 95.44 268 GLY B O 1
ATOM 6467 N N . TRP B 1 269 ? -23.594 16.656 -3.186 1 97.69 269 TRP B N 1
ATOM 6468 C CA . TRP B 1 269 ? -22.609 16.391 -2.146 1 97.69 269 TRP B CA 1
ATOM 6469 C C . TRP B 1 269 ? -22.625 17.5 -1.093 1 97.69 269 TRP B C 1
ATOM 6471 O O . TRP B 1 269 ? -22.672 18.672 -1.426 1 97.69 269 TRP B O 1
ATOM 6481 N N . THR B 1 270 ? -22.625 17.094 0.159 1 98.75 270 THR B N 1
ATOM 6482 C CA . THR B 1 270 ? -22.438 18.031 1.252 1 98.75 270 THR B CA 1
ATOM 6483 C C . THR B 1 270 ? -21.047 17.891 1.852 1 98.75 270 THR B C 1
ATOM 6485 O O . THR B 1 270 ? -20.672 16.812 2.32 1 98.75 270 THR B O 1
ATOM 6488 N N . VAL B 1 271 ? -20.281 18.953 1.805 1 98.88 271 VAL B N 1
ATOM 6489 C CA . VAL B 1 271 ? -18.938 18.938 2.344 1 98.88 271 VAL B CA 1
ATOM 6490 C C . VAL B 1 271 ? -18.906 19.625 3.707 1 98.88 271 VAL B C 1
ATOM 6492 O O . VAL B 1 271 ? -19.438 20.719 3.867 1 98.88 271 VAL B O 1
ATOM 6495 N N . ALA B 1 272 ? -18.312 18.953 4.703 1 98.94 272 ALA B N 1
ATOM 6496 C CA . ALA B 1 272 ? -18.188 19.469 6.066 1 98.94 272 ALA B CA 1
ATOM 6497 C C . ALA B 1 272 ? -16.734 19.859 6.371 1 98.94 272 ALA B C 1
ATOM 6499 O O . ALA B 1 272 ? -15.805 19.125 6.031 1 98.94 272 ALA B O 1
ATOM 6500 N N . LYS B 1 273 ? -16.578 21.078 6.953 1 98.88 273 LYS B N 1
ATOM 6501 C CA . LYS B 1 273 ? -15.281 21.625 7.312 1 98.88 273 LYS B CA 1
ATOM 6502 C C . LYS B 1 273 ? -15.312 22.25 8.711 1 98.88 273 LYS B C 1
ATOM 6504 O O . LYS B 1 273 ? -16.375 22.609 9.203 1 98.88 273 LYS B O 1
ATOM 6509 N N . PRO B 1 274 ? -14.109 22.359 9.359 1 98.62 274 PRO B N 1
ATOM 6510 C CA . PRO B 1 274 ? -14.07 23.203 10.562 1 98.62 274 PRO B CA 1
ATOM 6511 C C . PRO B 1 274 ? -14.43 24.656 10.273 1 98.62 274 PRO B C 1
ATOM 6513 O O . PRO B 1 274 ? -14.328 25.109 9.133 1 98.62 274 PRO B O 1
ATOM 6516 N N . GLY B 1 275 ? -14.773 25.422 11.258 1 97.81 275 GLY B N 1
ATOM 6517 C CA . GLY B 1 275 ? -15.305 26.766 11.109 1 97.81 275 GLY B CA 1
ATOM 6518 C C . GLY B 1 275 ? -14.234 27.812 10.875 1 97.81 275 GLY B C 1
ATOM 6519 O O . GLY B 1 275 ? -13.125 27.469 10.445 1 97.81 275 GLY B O 1
ATOM 6520 N N . LEU B 1 276 ? -14.5 29.109 11.156 1 97.94 276 LEU B N 1
ATOM 6521 C CA . LEU B 1 276 ? -13.742 30.266 10.727 1 97.94 276 LEU B CA 1
ATOM 6522 C C . LEU B 1 276 ? -12.422 30.359 11.484 1 97.94 276 LEU B C 1
ATOM 6524 O O . LEU B 1 276 ? -11.516 31.094 11.078 1 97.94 276 LEU B O 1
ATOM 6528 N N . TRP B 1 277 ? -12.305 29.641 12.617 1 97.69 277 TRP B N 1
ATOM 6529 C CA . TRP B 1 277 ? -11.008 29.609 13.289 1 97.69 277 TRP B CA 1
ATOM 6530 C C . TRP B 1 277 ? -9.984 28.828 12.469 1 97.69 277 TRP B C 1
ATOM 6532 O O . TRP B 1 277 ? -8.789 28.859 12.766 1 97.69 277 TRP B O 1
ATOM 6542 N N . SER B 1 278 ? -10.445 28.156 11.406 1 98.06 278 SER B N 1
ATOM 6543 C CA . SER B 1 278 ? -9.602 27.438 10.453 1 98.06 278 SER B CA 1
ATOM 6544 C C . SER B 1 278 ? -9.742 28 9.047 1 98.06 278 SER B C 1
ATOM 6546 O O . SER B 1 278 ? -10.555 28.891 8.812 1 98.06 278 SER B O 1
ATOM 6548 N N . GLN B 1 279 ? -8.914 27.484 8.148 1 97.69 279 GLN B N 1
ATOM 6549 C CA . GLN B 1 279 ? -9.055 27.891 6.754 1 97.69 279 GLN B CA 1
ATOM 6550 C C . GLN B 1 279 ? -10.125 27.078 6.039 1 97.69 279 GLN B C 1
ATOM 6552 O O . GLN B 1 279 ? -10.469 27.359 4.891 1 97.69 279 GLN B O 1
ATOM 6557 N N . GLY B 1 280 ? -10.742 26.094 6.672 1 98.12 280 GLY B N 1
ATOM 6558 C CA . GLY B 1 280 ? -11.641 25.094 6.105 1 98.12 280 GLY B CA 1
ATOM 6559 C C . GLY B 1 280 ? -12.695 25.688 5.199 1 98.12 280 GLY B C 1
ATOM 6560 O O . GLY B 1 280 ? -12.906 25.203 4.086 1 98.12 280 GLY B O 1
ATOM 6561 N N . PRO B 1 281 ? -13.352 26.75 5.605 1 98.5 281 PRO B N 1
ATOM 6562 C CA . PRO B 1 281 ? -14.453 27.344 4.836 1 98.5 281 PRO B CA 1
ATOM 6563 C C . PRO B 1 281 ? -14.023 27.812 3.453 1 98.5 281 PRO B C 1
ATOM 6565 O O . PRO B 1 281 ? -14.859 28.016 2.572 1 98.5 281 PRO B O 1
ATOM 6568 N N . VAL B 1 282 ? -12.719 28 3.236 1 98.62 282 VAL B N 1
ATOM 6569 C CA . VAL B 1 282 ? -12.227 28.359 1.914 1 98.62 282 VAL B CA 1
ATOM 6570 C C . VAL B 1 282 ? -12.68 27.328 0.884 1 98.62 282 VAL B C 1
ATOM 6572 O O . VAL B 1 282 ? -13.047 27.688 -0.24 1 98.62 282 VAL B O 1
ATOM 6575 N N . PHE B 1 283 ? -12.586 26.062 1.255 1 98.81 283 PHE B N 1
ATOM 6576 C CA . PHE B 1 283 ? -13.055 24.984 0.396 1 98.81 283 PHE B CA 1
ATOM 6577 C C . PHE B 1 283 ? -14.508 25.219 -0.009 1 98.81 283 PHE B C 1
ATOM 6579 O O . PHE B 1 283 ? -14.844 25.141 -1.192 1 98.81 283 PHE B O 1
ATOM 6586 N N . LEU B 1 284 ? -15.336 25.5 0.918 1 98.88 284 LEU B N 1
ATOM 6587 C CA . LEU B 1 284 ? -16.766 25.656 0.699 1 98.88 284 LEU B CA 1
ATOM 6588 C C . LEU B 1 284 ? -17.062 26.891 -0.163 1 98.88 284 LEU B C 1
ATOM 6590 O O . LEU B 1 284 ? -17.922 26.844 -1.046 1 98.88 284 LEU B O 1
ATOM 6594 N N . GLN B 1 285 ? -16.359 27.969 0.127 1 98.81 285 GLN B N 1
ATOM 6595 C CA . GLN B 1 285 ? -16.547 29.172 -0.684 1 98.81 285 GLN B CA 1
ATOM 6596 C C . GLN B 1 285 ? -16.156 28.922 -2.137 1 98.81 285 GLN B C 1
ATOM 6598 O O . GLN B 1 285 ? -16.797 29.422 -3.057 1 98.81 285 GLN B O 1
ATOM 6603 N N . GLN B 1 286 ? -15.055 28.234 -2.367 1 98.81 286 GLN B N 1
ATOM 6604 C CA . GLN B 1 286 ? -14.648 27.906 -3.732 1 98.81 286 GLN B CA 1
ATOM 6605 C C . GLN B 1 286 ? -15.742 27.125 -4.457 1 98.81 286 GLN B C 1
ATOM 6607 O O . GLN B 1 286 ? -15.992 27.359 -5.641 1 98.81 286 GLN B O 1
ATOM 6612 N N . LEU B 1 287 ? -16.344 26.141 -3.775 1 98.5 287 LEU B N 1
ATOM 6613 C CA . LEU B 1 287 ? -17.469 25.422 -4.371 1 98.5 287 LEU B CA 1
ATOM 6614 C C . LEU B 1 287 ? -18.609 26.359 -4.707 1 98.5 287 LEU B C 1
ATOM 6616 O O . LEU B 1 287 ? -19.234 26.234 -5.77 1 98.5 287 LEU B O 1
ATOM 6620 N N . ALA B 1 288 ? -18.906 27.297 -3.787 1 98.44 288 ALA B N 1
ATOM 6621 C CA . ALA B 1 288 ? -20.016 28.219 -3.957 1 98.44 288 ALA B CA 1
ATOM 6622 C C . ALA B 1 288 ? -19.797 29.141 -5.156 1 98.44 288 ALA B C 1
ATOM 6624 O O . ALA B 1 288 ? -20.75 29.641 -5.742 1 98.44 288 ALA B O 1
ATOM 6625 N N . LEU B 1 289 ? -18.578 29.359 -5.531 1 98.25 289 LEU B N 1
ATOM 6626 C CA . LEU B 1 289 ? -18.219 30.281 -6.598 1 98.25 289 LEU B CA 1
ATOM 6627 C C . LEU B 1 289 ? -18.281 29.609 -7.961 1 98.25 289 LEU B C 1
ATOM 6629 O O . LEU B 1 289 ? -18.219 30.266 -9 1 98.25 289 LEU B O 1
ATOM 6633 N N . LEU B 1 290 ? -18.375 28.266 -7.969 1 97.31 290 LEU B N 1
ATOM 6634 C CA . LEU B 1 290 ? -18.344 27.531 -9.227 1 97.31 290 LEU B CA 1
ATOM 6635 C C . LEU B 1 290 ? -19.594 27.812 -10.055 1 97.31 290 LEU B C 1
ATOM 6637 O O . LEU B 1 290 ? -20.688 27.969 -9.516 1 97.31 290 LEU B O 1
ATOM 6641 N N . PRO B 1 291 ? -19.453 27.828 -11.391 1 94 291 PRO B N 1
ATOM 6642 C CA . PRO B 1 291 ? -20.609 27.969 -12.266 1 94 291 PRO B CA 1
ATOM 6643 C C . PRO B 1 291 ? -21.453 26.688 -12.32 1 94 291 PRO B C 1
ATOM 6645 O O . PRO B 1 291 ? -21.031 25.641 -11.852 1 94 291 PRO B O 1
ATOM 6648 N N . ASN B 1 292 ? -22.594 26.812 -12.883 1 86.75 292 ASN B N 1
ATOM 6649 C CA . ASN B 1 292 ? -23.484 25.672 -13.008 1 86.75 292 ASN B CA 1
ATOM 6650 C C . ASN B 1 292 ? -22.906 24.594 -13.93 1 86.75 292 ASN B C 1
ATOM 6652 O O . ASN B 1 292 ? -23.125 23.406 -13.711 1 86.75 292 ASN B O 1
ATOM 6656 N N . ARG B 1 293 ? -22.234 25.047 -15.008 1 86.38 293 ARG B N 1
ATOM 6657 C CA . ARG B 1 293 ? -21.609 24.125 -15.945 1 86.38 293 ARG B CA 1
ATOM 6658 C C . ARG B 1 293 ? -20.094 24.203 -15.852 1 86.38 293 ARG B C 1
ATOM 6660 O O . ARG B 1 293 ? -19.516 25.281 -15.961 1 86.38 293 ARG B O 1
ATOM 6667 N N . LEU B 1 294 ? -19.484 23.156 -15.492 1 90.25 294 LEU B N 1
ATOM 6668 C CA . LEU B 1 294 ? -18.031 23.047 -15.367 1 90.25 294 LEU B CA 1
ATOM 6669 C C . LEU B 1 294 ? -17.516 21.844 -16.141 1 90.25 294 LEU B C 1
ATOM 6671 O O . LEU B 1 294 ? -17.906 20.703 -15.859 1 90.25 294 LEU B O 1
ATOM 6675 N N . GLU B 1 295 ? -16.719 22.094 -17.25 1 93.75 295 GLU B N 1
ATOM 6676 C CA . GLU B 1 295 ? -16.109 21 -18 1 93.75 295 GLU B CA 1
ATOM 6677 C C . GLU B 1 295 ? -14.742 20.641 -17.438 1 93.75 295 GLU B C 1
ATOM 6679 O O . GLU B 1 295 ? -13.773 21.391 -17.609 1 93.75 295 GLU B O 1
ATOM 6684 N N . TYR B 1 296 ? -14.656 19.453 -16.891 1 94.75 296 TYR B N 1
ATOM 6685 C CA . TYR B 1 296 ? -13.492 19 -16.141 1 94.75 296 TYR B CA 1
ATOM 6686 C C . TYR B 1 296 ? -12.242 19 -17 1 94.75 296 TYR B C 1
ATOM 6688 O O . TYR B 1 296 ? -12.258 18.5 -18.141 1 94.75 296 TYR B O 1
ATOM 6696 N N . GLY B 1 297 ? -11.203 19.594 -16.531 1 94.69 297 GLY B N 1
ATOM 6697 C CA . GLY B 1 297 ? -9.859 19.406 -17.062 1 94.69 297 GLY B CA 1
ATOM 6698 C C . GLY B 1 297 ? -9.539 20.344 -18.203 1 94.69 297 GLY B C 1
ATOM 6699 O O . GLY B 1 297 ? -8.445 20.297 -18.766 1 94.69 297 GLY B O 1
ATOM 6700 N N . THR B 1 298 ? -10.445 21.234 -18.656 1 96.31 298 THR B N 1
ATOM 6701 C CA . THR B 1 298 ? -10.195 22.188 -19.734 1 96.31 298 THR B CA 1
ATOM 6702 C C . THR B 1 298 ? -9.406 23.391 -19.203 1 96.31 298 THR B C 1
ATOM 6704 O O . THR B 1 298 ? -9.336 23.609 -17.984 1 96.31 298 THR B O 1
ATOM 6707 N N . PRO B 1 299 ? -8.797 24.141 -20.047 1 97.31 299 PRO B N 1
ATOM 6708 C CA . PRO B 1 299 ? -8.141 25.375 -19.609 1 97.31 299 PRO B CA 1
ATOM 6709 C C . PRO B 1 299 ? -9.086 26.297 -18.844 1 97.31 299 PRO B C 1
ATOM 6711 O O . PRO B 1 299 ? -8.688 26.891 -17.844 1 97.31 299 PRO B O 1
ATOM 6714 N N . GLU B 1 300 ? -10.328 26.422 -19.328 1 97.06 300 GLU B N 1
ATOM 6715 C CA . GLU B 1 300 ? -11.328 27.25 -18.641 1 97.06 300 GLU B CA 1
ATOM 6716 C C . GLU B 1 300 ? -11.594 26.734 -17.234 1 97.06 300 GLU B C 1
ATOM 6718 O O . GLU B 1 300 ? -11.836 27.531 -16.312 1 97.06 300 GLU B O 1
ATOM 6723 N N . TYR B 1 301 ? -11.625 25.453 -17.125 1 97.56 301 TYR B N 1
ATOM 6724 C CA . TYR B 1 301 ? -11.789 24.812 -15.828 1 97.56 301 TYR B CA 1
ATOM 6725 C C . TYR B 1 301 ? -10.734 25.281 -14.844 1 97.56 301 TYR B C 1
ATOM 6727 O O . TYR B 1 301 ? -11.062 25.75 -13.75 1 97.56 301 TYR B O 1
ATOM 6735 N N . TYR B 1 302 ? -9.523 25.234 -15.18 1 98.38 302 TYR B N 1
ATOM 6736 C CA . TYR B 1 302 ? -8.422 25.594 -14.297 1 98.38 302 TYR B CA 1
ATOM 6737 C C . TYR B 1 302 ? -8.414 27.094 -14.023 1 98.38 302 TYR B C 1
ATOM 6739 O O . TYR B 1 302 ? -8.195 27.516 -12.883 1 98.38 302 TYR B O 1
ATOM 6747 N N . HIS B 1 303 ? -8.648 27.891 -15.055 1 98.5 303 HIS B N 1
ATOM 6748 C CA . HIS B 1 303 ? -8.727 29.328 -14.852 1 98.5 303 HIS B CA 1
ATOM 6749 C C . HIS B 1 303 ? -9.805 29.688 -13.836 1 98.5 303 HIS B C 1
ATOM 6751 O O . HIS B 1 303 ? -9.578 30.5 -12.938 1 98.5 303 HIS B O 1
ATOM 6757 N N . THR B 1 304 ? -10.945 29.094 -14 1 98.38 304 THR B N 1
ATOM 6758 C CA . THR B 1 304 ? -12.078 29.344 -13.117 1 98.38 304 THR B CA 1
ATOM 6759 C C . THR B 1 304 ? -11.727 28.984 -11.68 1 98.38 304 THR B C 1
ATOM 6761 O O . THR B 1 304 ? -12.016 29.734 -10.75 1 98.38 304 THR B O 1
ATOM 6764 N N . LEU B 1 305 ? -11.125 27.844 -11.484 1 98.56 305 LEU B N 1
ATOM 6765 C CA . LEU B 1 305 ? -10.758 27.391 -10.141 1 98.56 305 LEU B CA 1
ATOM 6766 C C . LEU B 1 305 ? -9.703 28.312 -9.531 1 98.56 305 LEU B C 1
ATOM 6768 O O . LEU B 1 305 ? -9.789 28.672 -8.352 1 98.56 305 LEU B O 1
ATOM 6772 N N . ILE B 1 306 ? -8.727 28.719 -10.312 1 98.75 306 ILE B N 1
ATOM 6773 C CA . ILE B 1 306 ? -7.633 29.562 -9.836 1 98.75 306 ILE B CA 1
ATOM 6774 C C . ILE B 1 306 ? -8.18 30.922 -9.406 1 98.75 306 ILE B C 1
ATOM 6776 O O . ILE B 1 306 ? -7.902 31.391 -8.297 1 98.75 306 ILE B O 1
ATOM 6780 N N . GLU B 1 307 ? -8.977 31.531 -10.258 1 98.75 307 GLU B N 1
ATOM 6781 C CA . GLU B 1 307 ? -9.531 32.844 -9.938 1 98.75 307 GLU B CA 1
ATOM 6782 C C . GLU B 1 307 ? -10.516 32.781 -8.766 1 98.75 307 GLU B C 1
ATOM 6784 O O . GLU B 1 307 ? -10.57 33.688 -7.938 1 98.75 307 GLU B O 1
ATOM 6789 N N . GLY B 1 308 ? -11.328 31.734 -8.758 1 98.62 308 GLY B N 1
ATOM 6790 C CA . GLY B 1 308 ? -12.195 31.516 -7.613 1 98.62 308 GLY B CA 1
ATOM 6791 C C . GLY B 1 308 ? -11.438 31.344 -6.312 1 98.62 308 GLY B C 1
ATOM 6792 O O . GLY B 1 308 ? -11.859 31.844 -5.266 1 98.62 308 GLY B O 1
ATOM 6793 N N . SER B 1 309 ? -10.391 30.609 -6.379 1 98.69 309 SER B N 1
ATOM 6794 C CA . SER B 1 309 ? -9.539 30.422 -5.211 1 98.69 309 SER B CA 1
ATOM 6795 C C . SER B 1 309 ? -8.961 31.75 -4.719 1 98.69 309 SER B C 1
ATOM 6797 O O . SER B 1 309 ? -8.844 31.969 -3.51 1 98.69 309 SER B O 1
ATOM 6799 N N . LYS B 1 310 ? -8.562 32.656 -5.656 1 98.62 310 LYS B N 1
ATOM 6800 C CA . LYS B 1 310 ? -8.07 33.969 -5.273 1 98.62 310 LYS B CA 1
ATOM 6801 C C . LYS B 1 310 ? -9.117 34.75 -4.473 1 98.62 310 LYS B C 1
ATOM 6803 O O . LYS B 1 310 ? -8.797 35.344 -3.453 1 98.62 310 LYS B O 1
ATOM 6808 N N . LEU B 1 311 ? -10.312 34.625 -4.91 1 98.81 311 LEU B N 1
ATOM 6809 C CA . LEU B 1 311 ? -11.391 35.344 -4.242 1 98.81 311 LEU B CA 1
ATOM 6810 C C . LEU B 1 311 ? -11.656 34.781 -2.859 1 98.81 311 LEU B C 1
ATOM 6812 O O . LEU B 1 311 ? -11.828 35.5 -1.888 1 98.81 311 LEU B O 1
ATOM 6816 N N . ALA B 1 312 ? -11.719 33.469 -2.766 1 98.75 312 ALA B N 1
ATOM 6817 C CA . ALA B 1 312 ? -11.977 32.812 -1.487 1 98.75 312 ALA B CA 1
ATOM 6818 C C . ALA B 1 312 ? -10.852 33.094 -0.494 1 98.75 312 ALA B C 1
ATOM 6820 O O . ALA B 1 312 ? -11.102 33.344 0.688 1 98.75 312 ALA B O 1
ATOM 6821 N N . MET B 1 313 ? -9.648 33.062 -0.982 1 98.38 313 MET B N 1
ATOM 6822 C CA . MET B 1 313 ? -8.5 33.312 -0.109 1 98.38 313 MET B CA 1
ATOM 6823 C C . MET B 1 313 ? -8.469 34.75 0.342 1 98.38 313 MET B C 1
ATOM 6825 O O . MET B 1 313 ? -8.039 35.062 1.46 1 98.38 313 MET B O 1
ATOM 6829 N N . ALA B 1 314 ? -8.844 35.625 -0.531 1 97.94 314 ALA B N 1
ATOM 6830 C CA . ALA B 1 314 ? -8.945 37.031 -0.127 1 97.94 314 ALA B CA 1
ATOM 6831 C C . ALA B 1 314 ? -9.953 37.188 1.006 1 97.94 314 ALA B C 1
ATOM 6833 O O . ALA B 1 314 ? -9.711 37.969 1.95 1 97.94 314 ALA B O 1
ATOM 6834 N N . ASP B 1 315 ? -11.062 36.562 0.905 1 98.31 315 ASP B N 1
ATOM 6835 C CA . ASP B 1 315 ? -12.047 36.594 1.987 1 98.31 315 ASP B CA 1
ATOM 6836 C C . ASP B 1 315 ? -11.453 36 3.273 1 98.31 315 ASP B C 1
ATOM 6838 O O . ASP B 1 315 ? -11.711 36.531 4.363 1 98.31 315 ASP B O 1
ATOM 6842 N N . ARG B 1 316 ? -10.742 34.906 3.168 1 98 316 ARG B N 1
ATOM 6843 C CA . ARG B 1 316 ? -10.078 34.312 4.328 1 98 316 ARG B CA 1
ATOM 6844 C C . ARG B 1 316 ? -9.25 35.375 5.07 1 98 316 ARG B C 1
ATOM 6846 O O . ARG B 1 316 ? -9.281 35.438 6.301 1 98 316 ARG B O 1
ATOM 6853 N N . GLU B 1 317 ? -8.547 36.188 4.363 1 96.44 317 GLU B N 1
ATOM 6854 C CA . GLU B 1 317 ? -7.641 37.156 4.965 1 96.44 317 GLU B CA 1
ATOM 6855 C C . GLU B 1 317 ? -8.414 38.281 5.676 1 96.44 317 GLU B C 1
ATOM 6857 O O . GLU B 1 317 ? -7.965 38.781 6.703 1 96.44 317 GLU B O 1
ATOM 6862 N N . ALA B 1 318 ? -9.516 38.531 5.184 1 96.88 318 ALA B N 1
ATOM 6863 C CA . ALA B 1 318 ? -10.258 39.688 5.723 1 96.88 318 ALA B CA 1
ATOM 6864 C C . ALA B 1 318 ? -11.203 39.25 6.836 1 96.88 318 ALA B C 1
ATOM 6866 O O . ALA B 1 318 ? -11.523 40.031 7.738 1 96.88 318 ALA B O 1
ATOM 6867 N N . TRP B 1 319 ? -11.609 38 6.734 1 97.88 319 TRP B N 1
ATOM 6868 C CA . TRP B 1 319 ? -12.812 37.75 7.52 1 97.88 319 TRP B CA 1
ATOM 6869 C C . TRP B 1 319 ? -12.617 36.531 8.438 1 97.88 319 TRP B C 1
ATOM 6871 O O . TRP B 1 319 ? -13.414 36.312 9.359 1 97.88 319 TRP B O 1
ATOM 6881 N N . TYR B 1 320 ? -11.633 35.688 8.203 1 98 320 TYR B N 1
ATOM 6882 C CA . TYR B 1 320 ? -11.492 34.469 9 1 98 320 TYR B CA 1
ATOM 6883 C C . TYR B 1 320 ? -10.719 34.75 10.281 1 98 320 TYR B C 1
ATOM 6885 O O . TYR B 1 320 ? -9.758 35.531 10.289 1 98 320 TYR B O 1
ATOM 6893 N N . GLY B 1 321 ? -11.031 34.062 11.328 1 97.38 321 GLY B N 1
ATOM 6894 C CA . GLY B 1 321 ? -10.414 34.062 12.641 1 97.38 321 GLY B CA 1
ATOM 6895 C C . GLY B 1 321 ? -11.344 33.625 13.75 1 97.38 321 GLY B C 1
ATOM 6896 O O . GLY B 1 321 ? -12.539 33.438 13.523 1 97.38 321 GLY B O 1
ATOM 6897 N N . ASP B 1 322 ? -10.797 33.438 14.898 1 95.12 322 ASP B N 1
ATOM 6898 C CA . ASP B 1 322 ? -11.562 32.969 16.047 1 95.12 322 ASP B CA 1
ATOM 6899 C C . ASP B 1 322 ? -12.445 34.094 16.594 1 95.12 322 ASP B C 1
ATOM 6901 O O . ASP B 1 322 ? -13.383 33.812 17.359 1 95.12 322 ASP B O 1
ATOM 6905 N N . SER B 1 323 ? -12.227 35.344 16.172 1 89.94 323 SER B N 1
ATOM 6906 C CA . SER B 1 323 ? -13.016 36.5 16.562 1 89.94 323 SER B CA 1
ATOM 6907 C C . SER B 1 323 ? -13.766 37.094 15.375 1 89.94 323 SER B C 1
ATOM 6909 O O . SER B 1 323 ? -14.016 38.312 15.328 1 89.94 323 SER B O 1
ATOM 6911 N N . ALA B 1 324 ? -14.031 36.312 14.492 1 87.69 324 ALA B N 1
ATOM 6912 C CA . ALA B 1 324 ? -14.672 36.781 13.273 1 87.69 324 ALA B CA 1
ATOM 6913 C C . ALA B 1 324 ? -16.078 37.312 13.57 1 87.69 324 ALA B C 1
ATOM 6915 O O . ALA B 1 324 ? -16.797 36.75 14.398 1 87.69 324 ALA B O 1
ATOM 6916 N N . GLN B 1 325 ? -16.453 38.281 12.844 1 87.38 325 GLN B N 1
ATOM 6917 C CA . GLN B 1 325 ? -17.75 38.906 13.039 1 87.38 325 GLN B CA 1
ATOM 6918 C C . GLN B 1 325 ? -18.688 38.594 11.875 1 87.38 325 GLN B C 1
ATOM 6920 O O . GLN B 1 325 ? -19.828 39.094 11.844 1 87.38 325 GLN B O 1
ATOM 6925 N N . VAL B 1 326 ? -18.266 37.781 11.055 1 91.62 326 VAL B N 1
ATOM 6926 C CA . VAL B 1 326 ? -19.062 37.469 9.875 1 91.62 326 VAL B CA 1
ATOM 6927 C C . VAL B 1 326 ? -19.703 36.094 10.062 1 91.62 326 VAL B C 1
ATOM 6929 O O . VAL B 1 326 ? -19.266 35.281 10.891 1 91.62 326 VAL B O 1
ATOM 6932 N N . SER B 1 327 ? -20.766 35.906 9.312 1 92.12 327 SER B N 1
ATOM 6933 C CA . SER B 1 327 ? -21.422 34.594 9.352 1 92.12 327 SER B CA 1
ATOM 6934 C C . SER B 1 327 ? -21.109 33.781 8.094 1 92.12 327 SER B C 1
ATOM 6936 O O . SER B 1 327 ? -21.016 34.344 6.996 1 92.12 327 SER B O 1
ATOM 6938 N N . MET B 1 328 ? -20.984 32.5 8.312 1 95.06 328 MET B N 1
ATOM 6939 C CA . MET B 1 328 ? -20.766 31.609 7.168 1 95.06 328 MET B CA 1
ATOM 6940 C C . MET B 1 328 ? -22.016 31.562 6.285 1 95.06 328 MET B C 1
ATOM 6942 O O . MET B 1 328 ? -21.906 31.375 5.074 1 95.06 328 MET B O 1
ATOM 6946 N N . SER B 1 329 ? -23.156 31.797 6.844 1 96.12 329 SER B N 1
ATOM 6947 C CA . SER B 1 329 ? -24.391 31.859 6.055 1 96.12 329 SER B CA 1
ATOM 6948 C C . SER B 1 329 ? -24.297 32.938 4.973 1 96.12 329 SER B C 1
ATOM 6950 O O . SER B 1 329 ? -24.734 32.719 3.842 1 96.12 329 SER B O 1
ATOM 6952 N N . THR B 1 330 ? -23.75 34.031 5.332 1 96.94 330 THR B N 1
ATOM 6953 C CA . THR B 1 330 ? -23.609 35.094 4.352 1 96.94 330 THR B CA 1
ATOM 6954 C C . THR B 1 330 ? -22.516 34.781 3.336 1 96.94 330 THR B C 1
ATOM 6956 O O . THR B 1 330 ? -22.734 34.875 2.127 1 96.94 330 THR B O 1
ATOM 6959 N N . LEU B 1 331 ? -21.375 34.344 3.814 1 98.19 331 LEU B N 1
ATOM 6960 C CA . LEU B 1 331 ? -20.234 34.062 2.943 1 98.19 331 LEU B CA 1
ATOM 6961 C C . LEU B 1 331 ? -20.562 32.969 1.941 1 98.19 331 LEU B C 1
ATOM 6963 O O . LEU B 1 331 ? -19.984 32.906 0.856 1 98.19 331 LEU B O 1
ATOM 6967 N N . LEU B 1 332 ? -21.562 32.062 2.301 1 98.5 332 LEU B N 1
ATOM 6968 C CA . LEU B 1 332 ? -21.906 30.953 1.434 1 98.5 332 LEU B CA 1
ATOM 6969 C C . LEU B 1 332 ? -23.234 31.203 0.729 1 98.5 332 LEU B C 1
ATOM 6971 O O . LEU B 1 332 ? -23.719 30.344 -0.008 1 98.5 332 LEU B O 1
ATOM 6975 N N . SER B 1 333 ? -23.812 32.375 0.863 1 97.75 333 SER B N 1
ATOM 6976 C CA . SER B 1 333 ? -25.125 32.656 0.303 1 97.75 333 SER B CA 1
ATOM 6977 C C . SER B 1 333 ? -25.062 32.812 -1.213 1 97.75 333 SER B C 1
ATOM 6979 O O . SER B 1 333 ? -24.062 33.25 -1.753 1 97.75 333 SER B O 1
ATOM 6981 N N . PRO B 1 334 ? -26.156 32.438 -1.841 1 96.69 334 PRO B N 1
ATOM 6982 C CA . PRO B 1 334 ? -26.188 32.594 -3.297 1 96.69 334 PRO B CA 1
ATOM 6983 C C . PRO B 1 334 ? -26 34.031 -3.74 1 96.69 334 PRO B C 1
ATOM 6985 O O . PRO B 1 334 ? -25.312 34.312 -4.73 1 96.69 334 PRO B O 1
ATOM 6988 N N . TRP B 1 335 ? -26.562 34.969 -3.047 1 96.31 335 TRP B N 1
ATOM 6989 C CA . TRP B 1 335 ? -26.453 36.375 -3.414 1 96.31 335 TRP B CA 1
ATOM 6990 C C . TRP B 1 335 ? -25.016 36.844 -3.318 1 96.31 335 TRP B C 1
ATOM 6992 O O . TRP B 1 335 ? -24.516 37.5 -4.242 1 96.31 335 TRP B O 1
ATOM 7002 N N . TYR B 1 336 ? -24.391 36.594 -2.191 1 98 336 TYR B N 1
ATOM 7003 C CA . TYR B 1 336 ? -23 37 -2.01 1 98 336 TYR B CA 1
ATOM 7004 C C . TYR B 1 336 ? -22.109 36.375 -3.088 1 98 336 TYR B C 1
ATOM 7006 O O . TYR B 1 336 ? -21.297 37.094 -3.689 1 98 336 TYR B O 1
ATOM 7014 N N . ASN B 1 337 ? -22.281 35.156 -3.4 1 97.69 337 ASN B N 1
ATOM 7015 C CA . ASN B 1 337 ? -21.375 34.438 -4.309 1 97.69 337 ASN B CA 1
ATOM 7016 C C . ASN B 1 337 ? -21.703 34.75 -5.766 1 97.69 337 ASN B C 1
ATOM 7018 O O . ASN B 1 337 ? -20.828 34.625 -6.637 1 97.69 337 ASN B O 1
ATOM 7022 N N . ALA B 1 338 ? -22.938 35.156 -6.051 1 96.81 338 ALA B N 1
ATOM 7023 C CA . ALA B 1 338 ? -23.219 35.688 -7.383 1 96.81 338 ALA B CA 1
ATOM 7024 C C . ALA B 1 338 ? -22.406 36.969 -7.652 1 96.81 338 ALA B C 1
ATOM 7026 O O . ALA B 1 338 ? -21.875 37.125 -8.75 1 96.81 338 ALA B O 1
ATOM 7027 N N . GLN B 1 339 ? -22.328 37.812 -6.66 1 97.25 339 GLN B N 1
ATOM 7028 C CA . GLN B 1 339 ? -21.547 39.031 -6.785 1 97.25 339 GLN B CA 1
ATOM 7029 C C . GLN B 1 339 ? -20.062 38.719 -6.918 1 97.25 339 GLN B C 1
ATOM 7031 O O . GLN B 1 339 ? -19.359 39.312 -7.746 1 97.25 339 GLN B O 1
ATOM 7036 N N . ARG B 1 340 ? -19.609 37.844 -6.109 1 98.38 340 ARG B N 1
ATOM 7037 C CA . ARG B 1 340 ? -18.203 37.5 -6.113 1 98.38 340 ARG B CA 1
ATOM 7038 C C . ARG B 1 340 ? -17.812 36.812 -7.414 1 98.38 340 ARG B C 1
ATOM 7040 O O . ARG B 1 340 ? -16.75 37.094 -7.984 1 98.38 340 ARG B O 1
ATOM 7047 N N . SER B 1 341 ? -18.641 35.875 -7.879 1 97.69 341 SER B N 1
ATOM 7048 C CA . SER B 1 341 ? -18.359 35.094 -9.086 1 97.69 341 SER B CA 1
ATOM 7049 C C . SER B 1 341 ? -18.281 36 -10.312 1 97.69 341 SER B C 1
ATOM 7051 O O . SER B 1 341 ? -17.547 35.719 -11.258 1 97.69 341 SER B O 1
ATOM 7053 N N . ALA B 1 342 ? -18.969 37.062 -10.289 1 97.38 342 ALA B N 1
ATOM 7054 C CA . ALA B 1 342 ? -18.984 38.031 -11.398 1 97.38 342 ALA B CA 1
ATOM 7055 C C . ALA B 1 342 ? -17.625 38.688 -11.562 1 97.38 342 ALA B C 1
ATOM 7057 O O . ALA B 1 342 ? -17.328 39.281 -12.609 1 97.38 342 ALA B O 1
ATOM 7058 N N . LEU B 1 343 ? -16.781 38.562 -10.578 1 98.31 343 LEU B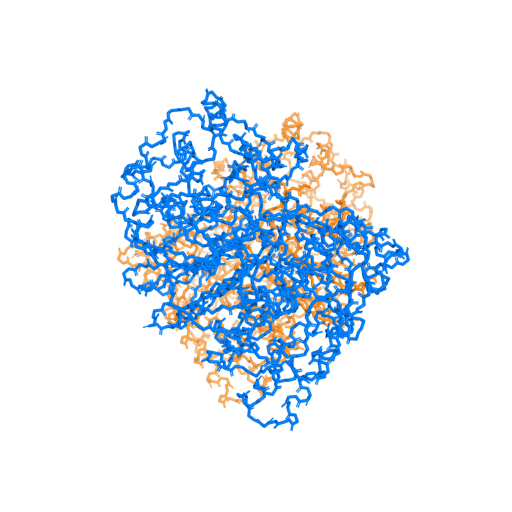 N 1
ATOM 7059 C CA . LEU B 1 343 ? -15.453 39.188 -10.617 1 98.31 343 LEU B CA 1
ATOM 7060 C C . LEU B 1 343 ? -14.477 38.312 -11.398 1 98.31 343 LEU B C 1
ATOM 7062 O O . LEU B 1 343 ? -13.391 38.781 -11.766 1 98.31 343 LEU B O 1
ATOM 7066 N N . ILE B 1 344 ? -14.781 37.094 -11.672 1 98.06 344 ILE B N 1
ATOM 7067 C CA . ILE B 1 344 ? -13.922 36.219 -12.453 1 98.06 344 ILE B CA 1
ATOM 7068 C C . ILE B 1 344 ? -14.023 36.562 -13.938 1 98.06 344 ILE B C 1
ATOM 7070 O O . ILE B 1 344 ? -15.016 36.219 -14.594 1 98.06 344 ILE B O 1
ATOM 7074 N N . GLY B 1 345 ? -13.07 37.219 -14.445 1 97.12 345 GLY B N 1
ATOM 7075 C CA . GLY B 1 345 ? -13 37.594 -15.844 1 97.12 345 GLY B CA 1
ATOM 7076 C C . GLY B 1 345 ? -12.094 36.719 -16.672 1 97.12 345 GLY B C 1
ATOM 7077 O O . GLY B 1 345 ? -11.57 35.719 -16.172 1 97.12 345 GLY B O 1
ATOM 7078 N N . PRO B 1 346 ? -11.891 37.031 -17.922 1 97.56 346 PRO B N 1
ATOM 7079 C CA . PRO B 1 346 ? -11.102 36.188 -18.812 1 97.56 346 PRO B CA 1
ATOM 7080 C C . PRO B 1 346 ? -9.602 36.25 -18.547 1 97.56 346 PRO B C 1
ATOM 7082 O O . PRO B 1 346 ? -8.836 35.406 -18.984 1 97.56 346 PRO B O 1
ATOM 7085 N N . GLN B 1 347 ? -9.219 37.281 -17.828 1 98.38 347 GLN B N 1
ATOM 7086 C CA . GLN B 1 347 ? -7.797 37.5 -17.562 1 98.38 347 GLN B CA 1
ATOM 7087 C C . GLN B 1 347 ? -7.477 37.25 -16.078 1 98.38 347 GLN B C 1
ATOM 7089 O O . GLN B 1 347 ? -8.352 37.406 -15.227 1 98.38 347 GLN B O 1
ATOM 7094 N N . ALA B 1 348 ? -6.215 37 -15.836 1 98.56 348 ALA B N 1
ATOM 7095 C CA . ALA B 1 348 ? -5.746 36.781 -14.469 1 98.56 348 ALA B CA 1
ATOM 7096 C C . ALA B 1 348 ? -5.785 38.062 -13.664 1 98.56 348 ALA B C 1
ATOM 7098 O O . ALA B 1 348 ? -5.426 39.125 -14.18 1 98.56 348 ALA B O 1
ATOM 7099 N N . SER B 1 349 ? -6.312 37.938 -12.477 1 98.31 349 SER B N 1
ATOM 7100 C CA . SER B 1 349 ? -6.27 39.094 -11.555 1 98.31 349 SER B CA 1
ATOM 7101 C C . SER B 1 349 ? -4.996 39.062 -10.711 1 98.31 349 SER B C 1
ATOM 7103 O O . SER B 1 349 ? -4.535 38 -10.305 1 98.31 349 SER B O 1
ATOM 7105 N N . PHE B 1 350 ? -4.465 40.25 -10.367 1 96.94 350 PHE B N 1
ATOM 7106 C CA . PHE B 1 350 ? -3.283 40.375 -9.523 1 96.94 350 PHE B CA 1
ATOM 7107 C C . PHE B 1 350 ? -3.623 41.062 -8.219 1 96.94 350 PHE B C 1
ATOM 7109 O O . PHE B 1 350 ? -2.732 41.375 -7.422 1 96.94 350 PHE B O 1
ATOM 7116 N N . GLU B 1 351 ? -4.918 41.312 -8 1 95.75 351 GLU B N 1
ATOM 7117 C CA . GLU B 1 351 ? -5.355 42.094 -6.855 1 95.75 351 GLU B CA 1
ATOM 7118 C C . GLU B 1 351 ? -5.93 41.219 -5.754 1 95.75 351 GLU B C 1
ATOM 7120 O O . GLU B 1 351 ? -6.609 40.219 -6.039 1 95.75 351 GLU B O 1
ATOM 7125 N N . LEU B 1 352 ? -5.605 41.562 -4.512 1 96.25 352 LEU B N 1
ATOM 7126 C CA . LEU B 1 352 ? -6.273 40.969 -3.354 1 96.25 352 LEU B CA 1
ATOM 7127 C C . LEU B 1 352 ? -7.637 41.625 -3.129 1 96.25 352 LEU B C 1
ATOM 7129 O O . LEU B 1 352 ? -7.719 42.75 -2.652 1 96.25 352 LEU B O 1
ATOM 7133 N N . ARG B 1 353 ? -8.75 40.844 -3.328 1 96.94 353 ARG B N 1
ATOM 7134 C CA . ARG B 1 353 ? -10.07 41.438 -3.42 1 96.94 353 ARG B CA 1
ATOM 7135 C C . ARG B 1 353 ? -11.047 40.781 -2.449 1 96.94 353 ARG B C 1
ATOM 7137 O O . ARG B 1 353 ? -11.977 40.094 -2.871 1 96.94 353 ARG B O 1
ATOM 7144 N N . PRO B 1 354 ? -10.875 41.031 -1.174 1 97.81 354 PRO B N 1
ATOM 7145 C CA . PRO B 1 354 ? -11.922 40.531 -0.276 1 97.81 354 PRO B CA 1
ATOM 7146 C C . PRO B 1 354 ? -13.281 41.188 -0.543 1 97.81 354 PRO B C 1
ATOM 7148 O O . PRO B 1 354 ? -13.352 42.344 -0.948 1 97.81 354 PRO B O 1
ATOM 7151 N N . GLY B 1 355 ? -14.297 40.375 -0.356 1 97.88 355 GLY B N 1
ATOM 7152 C CA . GLY B 1 355 ? -15.641 40.906 -0.526 1 97.88 355 GLY B CA 1
ATOM 7153 C C . GLY B 1 355 ? -16.156 41.625 0.698 1 97.88 355 GLY B C 1
ATOM 7154 O O . GLY B 1 355 ? -15.398 41.875 1.65 1 97.88 355 GLY B O 1
ATOM 7155 N N . SER B 1 356 ? -17.438 42.094 0.545 1 97.31 356 SER B N 1
ATOM 7156 C CA . SER B 1 356 ? -18.078 42.844 1.618 1 97.31 356 SER B CA 1
ATOM 7157 C C . SER B 1 356 ? -19.359 42.156 2.076 1 97.31 356 SER B C 1
ATOM 7159 O O . SER B 1 356 ? -20.469 42.656 1.831 1 97.31 356 SER B O 1
ATOM 7161 N N . PRO B 1 357 ? -19.25 41.094 2.838 1 97.06 357 PRO B N 1
ATOM 7162 C CA . PRO B 1 357 ? -20.453 40.438 3.346 1 97.06 357 PRO B CA 1
ATOM 7163 C C . PRO B 1 357 ? -21.297 41.344 4.238 1 97.06 357 PRO B C 1
ATOM 7165 O O . PRO B 1 357 ? -20.75 42.031 5.121 1 97.06 357 PRO B O 1
ATOM 7168 N N . ASP B 1 358 ? -22.578 41.406 3.986 1 94 358 ASP B N 1
ATOM 7169 C CA . ASP B 1 358 ? -23.547 42.188 4.73 1 94 358 ASP B CA 1
ATOM 7170 C C . ASP B 1 358 ? -23.172 43.688 4.727 1 94 358 ASP B C 1
ATOM 7172 O O . ASP B 1 358 ? -23.422 44.406 5.699 1 94 358 ASP B O 1
ATOM 7176 N N . GLY B 1 359 ? -22.406 44.062 3.83 1 93.06 359 GLY B N 1
ATOM 7177 C CA . GLY B 1 359 ? -22.031 45.469 3.664 1 93.06 359 GLY B CA 1
ATOM 7178 C C . GLY B 1 359 ? -20.844 45.844 4.531 1 93.06 359 GLY B C 1
ATOM 7179 O O . GLY B 1 359 ? -20.453 47.031 4.555 1 93.06 359 GLY B O 1
ATOM 7180 N N . LEU B 1 360 ? -20.312 45.031 5.168 1 95.5 360 LEU B N 1
ATOM 7181 C CA . LEU B 1 360 ? -19.156 45.312 6.023 1 95.5 360 LEU B CA 1
ATOM 7182 C C . LEU B 1 360 ? -17.922 45.625 5.188 1 95.5 360 LEU B C 1
ATOM 7184 O O . LEU B 1 360 ? -17.688 44.969 4.164 1 95.5 360 LEU B O 1
ATOM 7188 N N . ARG B 1 361 ? -17.188 46.531 5.609 1 94.94 361 ARG B N 1
ATOM 7189 C CA . ARG B 1 361 ? -15.961 46.906 4.91 1 94.94 361 ARG B CA 1
ATOM 7190 C C . ARG B 1 361 ? -14.82 45.938 5.297 1 94.94 361 ARG B C 1
ATOM 7192 O O . ARG B 1 361 ? -14.484 45.812 6.477 1 94.94 361 ARG B O 1
ATOM 7199 N N . PRO B 1 362 ? -14.234 45.344 4.344 1 95.31 362 PRO B N 1
ATOM 7200 C CA . PRO B 1 362 ? -13.125 44.438 4.68 1 95.31 362 PRO B CA 1
ATOM 7201 C C . PRO B 1 362 ? -11.891 45.188 5.188 1 95.31 362 PRO B C 1
ATOM 7203 O O . PRO B 1 362 ? -11.586 46.281 4.707 1 95.31 362 PRO B O 1
ATOM 7206 N N . ARG B 1 363 ? -11.227 44.594 6.098 1 93.5 363 ARG B N 1
ATOM 7207 C CA . ARG B 1 363 ? -9.969 45.125 6.629 1 93.5 363 ARG B CA 1
ATOM 7208 C C . ARG B 1 363 ? -8.852 44.094 6.512 1 93.5 363 ARG B C 1
ATOM 7210 O O . ARG B 1 363 ? -9.023 42.938 6.91 1 93.5 363 ARG B O 1
ATOM 7217 N N . LEU B 1 364 ? -7.785 44.5 5.953 1 94.75 364 LEU B N 1
ATOM 7218 C CA . LEU B 1 364 ? -6.566 43.719 5.871 1 94.75 364 LEU B CA 1
ATOM 7219 C C . LEU B 1 364 ? -5.473 44.281 6.758 1 94.75 364 LEU B C 1
ATOM 7221 O O . LEU B 1 364 ? -5.488 45.5 7.074 1 94.75 364 LEU B O 1
ATOM 7225 N N . SER B 1 365 ? -4.598 43.469 7.168 1 94.06 365 SER B N 1
ATOM 7226 C CA . SER B 1 365 ? -3.473 43.938 7.953 1 94.06 365 SER B CA 1
ATOM 7227 C C . SER B 1 365 ? -2.684 45 7.188 1 94.06 365 SER B C 1
ATOM 7229 O O . SER B 1 365 ? -2.473 44.875 5.98 1 94.06 365 SER B O 1
ATOM 7231 N N . GLY B 1 366 ? -2.219 46 7.91 1 92.69 366 GLY B N 1
ATOM 7232 C CA . GLY B 1 366 ? -1.343 47 7.309 1 92.69 366 GLY B CA 1
ATOM 7233 C C . GLY B 1 366 ? -0.029 46.438 6.82 1 92.69 366 GLY B C 1
ATOM 7234 O O . GLY B 1 366 ? 0.547 46.906 5.848 1 92.69 366 GLY B O 1
ATOM 7235 N N . TYR B 1 367 ? 0.362 45.375 7.449 1 89.25 367 TYR B N 1
ATOM 7236 C CA . TYR B 1 367 ? 1.585 44.688 7.047 1 89.25 367 TYR B CA 1
ATOM 7237 C C . TYR B 1 367 ? 1.47 44.156 5.621 1 89.25 367 TYR B C 1
ATOM 7239 O O . TYR B 1 367 ? 2.438 44.219 4.859 1 89.25 367 TYR B O 1
ATOM 7247 N N . VAL B 1 368 ? 0.361 43.688 5.246 1 85.94 368 VAL B N 1
ATOM 7248 C CA . VAL B 1 368 ? 0.098 43.125 3.93 1 85.94 368 VAL B CA 1
ATOM 7249 C C . VAL B 1 368 ? 0.308 44.219 2.857 1 85.94 368 VAL B C 1
ATOM 7251 O O . VAL B 1 368 ? 0.875 43.938 1.798 1 85.94 368 VAL B O 1
ATOM 7254 N N . GLN B 1 369 ? -0.082 45.281 3.131 1 79.69 369 GLN B N 1
ATOM 7255 C CA . GLN B 1 369 ? -0.056 46.375 2.176 1 79.69 369 GLN B CA 1
ATOM 7256 C C . GLN B 1 369 ? 1.366 46.906 1.96 1 79.69 369 GLN B C 1
ATOM 7258 O O . GLN B 1 369 ? 1.7 47.375 0.875 1 79.69 369 GLN B O 1
ATOM 7263 N N . THR B 1 370 ? 2.16 46.594 2.877 1 76.56 370 THR B N 1
ATOM 7264 C CA . THR B 1 370 ? 3.449 47.25 2.818 1 76.56 370 THR B CA 1
ATOM 7265 C C . THR B 1 370 ? 4.586 46.25 2.672 1 76.56 370 THR B C 1
ATOM 7267 O O . THR B 1 370 ? 5.637 46.562 2.107 1 76.56 370 THR B O 1
ATOM 7270 N N . ASN B 1 371 ? 4.332 45 3.107 1 77.81 371 ASN B N 1
ATOM 7271 C CA . ASN B 1 371 ? 5.5 44.156 3.32 1 77.81 371 ASN B CA 1
ATOM 7272 C C . ASN B 1 371 ? 5.324 42.781 2.674 1 77.81 371 ASN B C 1
ATOM 7274 O O . ASN B 1 371 ? 6.301 42.062 2.465 1 77.81 371 ASN B O 1
ATOM 7278 N N . SER B 1 372 ? 4.254 42.469 2.275 1 79.38 372 SER B N 1
ATOM 7279 C CA . SER B 1 372 ? 4.008 41.062 1.939 1 79.38 372 SER B CA 1
ATOM 7280 C C . SER B 1 372 ? 4.359 40.781 0.483 1 79.38 372 SER B C 1
ATOM 7282 O O . SER B 1 372 ? 4.52 39.625 0.096 1 79.38 372 SER B O 1
ATOM 7284 N N . VAL B 1 373 ? 4.379 41.938 -0.268 1 71.56 373 VAL B N 1
ATOM 7285 C CA . VAL B 1 373 ? 4.652 41.688 -1.678 1 71.56 373 VAL B CA 1
ATOM 7286 C C . VAL B 1 373 ? 6.148 41.438 -1.88 1 71.56 373 VAL B C 1
ATOM 7288 O O . VAL B 1 373 ? 6.969 42.312 -1.573 1 71.56 373 VAL B O 1
ATOM 7291 N N . GLY B 1 374 ? 6.688 40.344 -1.841 1 63.47 374 GLY B N 1
ATOM 7292 C CA . GLY B 1 374 ? 8.102 40.031 -1.995 1 63.47 374 GLY B CA 1
ATOM 7293 C C . GLY B 1 374 ? 8.383 39.125 -3.189 1 63.47 374 GLY B C 1
ATOM 7294 O O . GLY B 1 374 ? 7.523 38.344 -3.611 1 63.47 374 GLY B O 1
ATOM 7295 N N . ALA B 1 375 ? 9.344 39.625 -4.172 1 49.62 375 ALA B N 1
ATOM 7296 C CA . ALA B 1 375 ? 9.906 38.844 -5.254 1 49.62 375 ALA B CA 1
ATOM 7297 C C . ALA B 1 375 ? 10.461 37.5 -4.727 1 49.62 375 ALA B C 1
ATOM 7299 O O . ALA B 1 375 ? 11.648 37.406 -4.391 1 49.62 375 ALA B O 1
ATOM 7300 N N . THR B 1 376 ? 9.938 36.938 -3.781 1 46.47 376 THR B N 1
ATOM 7301 C CA . THR B 1 376 ? 10.758 35.812 -3.322 1 46.47 376 THR B CA 1
ATOM 7302 C C . THR B 1 376 ? 10.977 34.812 -4.449 1 46.47 376 THR B C 1
ATOM 7304 O O . THR B 1 376 ? 10.023 34.438 -5.129 1 46.47 376 THR B O 1
ATOM 7307 N N . GLU B 1 377 ? 12.227 34.906 -4.902 1 45.09 377 GLU B N 1
ATOM 7308 C CA . GLU B 1 377 ? 12.625 33.75 -5.715 1 45.09 377 GLU B CA 1
ATOM 7309 C C . GLU B 1 377 ? 12.016 32.469 -5.184 1 45.09 377 GLU B C 1
ATOM 7311 O O . GLU B 1 377 ? 12.25 32.094 -4.031 1 45.09 377 GLU B O 1
ATOM 7316 N N . VAL B 1 378 ? 10.898 32.25 -5.672 1 46.25 378 VAL B N 1
ATOM 7317 C CA . VAL B 1 378 ? 10.164 31.016 -5.371 1 46.25 378 VAL B CA 1
ATOM 7318 C C . VAL B 1 378 ? 11.039 29.812 -5.68 1 46.25 378 VAL B C 1
ATOM 7320 O O . VAL B 1 378 ? 11.391 29.562 -6.84 1 46.25 378 VAL B O 1
ATOM 7323 N N . PRO B 1 379 ? 11.898 29.297 -4.844 1 44.88 379 PRO B N 1
ATOM 7324 C CA . PRO B 1 379 ? 12.617 28.078 -5.219 1 44.88 379 PRO B CA 1
ATOM 7325 C C . PRO B 1 379 ? 11.711 27.031 -5.84 1 44.88 379 PRO B C 1
ATOM 7327 O O . PRO B 1 379 ? 10.516 26.984 -5.551 1 44.88 379 PRO B O 1
ATOM 7330 N N . LEU B 1 380 ? 12.25 26.391 -6.711 1 42.03 380 LEU B N 1
ATOM 7331 C CA . LEU B 1 380 ? 11.703 25.219 -7.371 1 42.03 380 LEU B CA 1
ATOM 7332 C C . LEU B 1 380 ? 11.297 24.156 -6.352 1 42.03 380 LEU B C 1
ATOM 7334 O O . LEU B 1 380 ? 12.07 23.844 -5.441 1 42.03 380 LEU B O 1
ATOM 7338 N N . GLY B 1 381 ? 10.008 23.781 -6.184 1 44.69 381 GLY B N 1
ATOM 7339 C CA . GLY B 1 381 ? 9.344 22.969 -5.18 1 44.69 381 GLY B CA 1
ATOM 7340 C C . GLY B 1 381 ? 8.406 23.766 -4.289 1 44.69 381 GLY B C 1
ATOM 7341 O O . GLY B 1 381 ? 8.047 23.312 -3.203 1 44.69 381 GLY B O 1
ATOM 7342 N N . ALA B 1 382 ? 8.18 25 -4.562 1 43.62 382 ALA B N 1
ATOM 7343 C CA . ALA B 1 382 ? 7.422 26.016 -3.834 1 43.62 382 ALA B CA 1
ATOM 7344 C C . ALA B 1 382 ? 6.07 25.469 -3.381 1 43.62 382 ALA B C 1
ATOM 7346 O O . ALA B 1 382 ? 5.469 26 -2.441 1 43.62 382 ALA B O 1
ATOM 7347 N N . GLY B 1 383 ? 5.695 24.578 -4.004 1 47.09 383 GLY B N 1
ATOM 7348 C CA . GLY B 1 383 ? 4.43 24.047 -3.525 1 47.09 383 GLY B CA 1
ATOM 7349 C C . GLY B 1 383 ? 4.574 23.172 -2.287 1 47.09 383 GLY B C 1
ATOM 7350 O O . GLY B 1 383 ? 3.586 22.875 -1.615 1 47.09 383 GLY B O 1
ATOM 7351 N N . GLU B 1 384 ? 5.836 22.812 -2.096 1 55.38 384 GLU B N 1
ATOM 7352 C CA . GLU B 1 384 ? 6.07 21.984 -0.915 1 55.38 384 GLU B CA 1
ATOM 7353 C C . GLU B 1 384 ? 6.602 22.812 0.246 1 55.38 384 GLU B C 1
ATOM 7355 O O . GLU B 1 384 ? 7.301 23.812 0.033 1 55.38 384 GLU B O 1
ATOM 7360 N N . PRO B 1 385 ? 6.223 22.453 1.402 1 58.72 385 PRO B N 1
ATOM 7361 C CA . PRO B 1 385 ? 6.734 23.109 2.607 1 58.72 385 PRO B CA 1
ATOM 7362 C C . PRO B 1 385 ? 8.258 23.25 2.596 1 58.72 385 PRO B C 1
ATOM 7364 O O . PRO B 1 385 ? 8.961 22.328 2.168 1 58.72 385 PRO B O 1
ATOM 7367 N N . THR B 1 386 ? 8.805 24.391 2.689 1 70.81 386 THR B N 1
ATOM 7368 C CA . THR B 1 386 ? 10.234 24.641 2.805 1 70.81 386 THR B CA 1
ATOM 7369 C C . THR B 1 386 ? 10.578 25.188 4.184 1 70.81 386 THR B C 1
ATOM 7371 O O . THR B 1 386 ? 9.703 25.688 4.895 1 70.81 386 THR B O 1
ATOM 7374 N N . VAL B 1 387 ? 11.75 24.891 4.676 1 77.5 387 VAL B N 1
ATOM 7375 C CA . VAL B 1 387 ? 12.289 25.375 5.949 1 77.5 387 VAL B CA 1
ATOM 7376 C C . VAL B 1 387 ? 13.523 26.234 5.695 1 77.5 387 VAL B C 1
ATOM 7378 O O . VAL B 1 387 ? 14.359 25.906 4.855 1 77.5 387 VAL B O 1
ATOM 7381 N N . ALA B 1 388 ? 13.586 27.391 6.344 1 81.38 388 ALA B N 1
ATOM 7382 C CA . ALA B 1 388 ? 14.766 28.234 6.324 1 81.38 388 ALA B CA 1
ATOM 7383 C C . ALA B 1 388 ? 15.758 27.828 7.41 1 81.38 388 ALA B C 1
ATOM 7385 O O . ALA B 1 388 ? 15.43 27.031 8.289 1 81.38 388 ALA B O 1
ATOM 7386 N N . THR B 1 389 ? 17.016 28.359 7.332 1 79.94 389 THR B N 1
ATOM 7387 C CA . THR B 1 389 ? 18.078 28.047 8.273 1 79.94 389 THR B CA 1
ATOM 7388 C C . THR B 1 389 ? 17.719 28.5 9.68 1 79.94 389 THR B C 1
ATOM 7390 O O . THR B 1 389 ? 18.234 27.969 10.664 1 79.94 389 THR B O 1
ATOM 7393 N N . SER B 1 390 ? 16.781 29.375 9.672 1 73.19 390 SER B N 1
ATOM 7394 C CA . SER B 1 390 ? 16.312 29.891 10.953 1 73.19 390 SER B CA 1
ATOM 7395 C C . SER B 1 390 ? 15.195 29.016 11.523 1 73.19 390 SER B C 1
ATOM 7397 O O . SER B 1 390 ? 14.711 29.266 12.625 1 73.19 390 SER B O 1
ATOM 7399 N N . GLY B 1 391 ? 14.836 28.031 10.688 1 79.06 391 GLY B N 1
ATOM 7400 C CA . GLY B 1 391 ? 13.742 27.172 11.094 1 79.06 391 GLY B CA 1
ATOM 7401 C C . GLY B 1 391 ? 12.391 27.656 10.617 1 79.06 391 GLY B C 1
ATOM 7402 O O . GLY B 1 391 ? 11.391 26.938 10.742 1 79.06 391 GLY B O 1
ATOM 7403 N N . ALA B 1 392 ? 12.367 28.828 10.102 1 80.56 392 ALA B N 1
ATOM 7404 C CA . ALA B 1 392 ? 11.109 29.328 9.547 1 80.56 392 ALA B CA 1
ATOM 7405 C C . ALA B 1 392 ? 10.578 28.375 8.469 1 80.56 392 ALA B C 1
ATOM 7407 O O . ALA B 1 392 ? 11.32 27.953 7.586 1 80.56 392 ALA B O 1
ATOM 7408 N N . THR B 1 393 ? 9.336 27.938 8.641 1 76.62 393 THR B N 1
ATOM 7409 C CA . THR B 1 393 ? 8.758 26.969 7.719 1 76.62 393 THR B CA 1
ATOM 7410 C C . THR B 1 393 ? 7.496 27.531 7.066 1 76.62 393 THR B C 1
ATOM 7412 O O . THR B 1 393 ? 6.742 28.266 7.695 1 76.62 393 THR B O 1
ATOM 7415 N N . LYS B 1 394 ? 7.25 27.234 5.789 1 73.81 394 LYS B N 1
ATOM 7416 C CA . LYS B 1 394 ? 6.012 27.594 5.102 1 73.81 394 LYS B CA 1
ATOM 7417 C C . LYS B 1 394 ? 4.871 26.672 5.523 1 73.81 394 LYS B C 1
ATOM 7419 O O . LYS B 1 394 ? 3.779 26.719 4.949 1 73.81 394 LYS B O 1
ATOM 7424 N N . GLY B 1 395 ? 4.941 26.062 6.465 1 70.88 395 GLY B N 1
ATOM 7425 C CA . GLY B 1 395 ? 3.883 25.266 7.062 1 70.88 395 GLY B CA 1
ATOM 7426 C C . GLY B 1 395 ? 3.734 23.906 6.426 1 70.88 395 GLY B C 1
ATOM 7427 O O . GLY B 1 395 ? 3.635 23.781 5.203 1 70.88 395 GLY B O 1
ATOM 7428 N N . ASP B 1 396 ? 3.969 22.766 7.148 1 79.56 396 ASP B N 1
ATOM 7429 C CA . ASP B 1 396 ? 3.654 21.422 6.699 1 79.56 396 ASP B CA 1
ATOM 7430 C C . ASP B 1 396 ? 2.982 20.609 7.809 1 79.56 396 ASP B C 1
ATOM 7432 O O . ASP B 1 396 ? 2.863 21.078 8.938 1 79.56 396 ASP B O 1
ATOM 7436 N N . THR B 1 397 ? 2.232 19.656 7.387 1 93.19 397 THR B N 1
ATOM 7437 C CA . THR B 1 397 ? 1.273 18.953 8.227 1 93.19 397 THR B CA 1
ATOM 7438 C C . THR B 1 397 ? 1.212 17.469 7.84 1 93.19 397 THR B C 1
ATOM 7440 O O . THR B 1 397 ? 2.111 16.953 7.168 1 93.19 397 THR B O 1
ATOM 7443 N N . CYS B 1 398 ? 0.471 16.672 8.555 1 97.75 398 CYS B N 1
ATOM 7444 C CA . CYS B 1 398 ? 0.153 15.289 8.227 1 97.75 398 CYS B CA 1
ATOM 7445 C C . CYS B 1 398 ? -1.341 15.117 7.977 1 97.75 398 CYS B C 1
ATOM 7447 O O . CYS B 1 398 ? -2.113 16.062 8.133 1 97.75 398 CYS B O 1
ATOM 7449 N N . GLN B 1 399 ? -1.683 14.016 7.516 1 98.69 399 GLN B N 1
ATOM 7450 C CA . GLN B 1 399 ? -3.076 13.648 7.289 1 98.69 399 GLN B CA 1
ATOM 7451 C C . GLN B 1 399 ? -3.311 12.164 7.582 1 98.69 399 GLN B C 1
ATOM 7453 O O . GLN B 1 399 ? -2.467 11.328 7.27 1 98.69 399 GLN B O 1
ATOM 7458 N N . VAL B 1 400 ? -4.457 11.82 8.211 1 98.81 400 VAL B N 1
ATOM 7459 C CA . VAL B 1 400 ? -4.898 10.445 8.375 1 98.81 400 VAL B CA 1
ATOM 7460 C C . VAL B 1 400 ? -6.41 10.359 8.188 1 98.81 400 VAL B C 1
ATOM 7462 O O . VAL B 1 400 ? -7.16 11.156 8.758 1 98.81 400 VAL B O 1
ATOM 7465 N N . ASP B 1 401 ? -6.875 9.461 7.406 1 98.94 401 ASP B N 1
ATOM 7466 C CA . ASP B 1 401 ? -8.281 9.18 7.129 1 98.94 401 ASP B CA 1
ATOM 7467 C C . ASP B 1 401 ? -8.578 7.688 7.297 1 98.94 401 ASP B C 1
ATOM 7469 O O . ASP B 1 401 ? -7.82 6.84 6.828 1 98.94 401 ASP B O 1
ATOM 7473 N N . ILE B 1 402 ? -9.703 7.383 8.016 1 99 402 ILE B N 1
ATOM 7474 C CA . ILE B 1 402 ? -10.008 5.988 8.312 1 99 402 ILE B CA 1
ATOM 7475 C C . ILE B 1 402 ? -11.516 5.758 8.227 1 99 402 ILE B C 1
ATOM 7477 O O . ILE B 1 402 ? -12.305 6.605 8.641 1 99 402 ILE B O 1
ATOM 7481 N N . VAL B 1 403 ? -11.914 4.684 7.684 1 98.94 403 VAL B N 1
ATOM 7482 C CA . VAL B 1 403 ? -13.273 4.164 7.766 1 98.94 403 VAL B CA 1
ATOM 7483 C C . VAL B 1 403 ? -13.242 2.699 8.195 1 98.94 403 VAL B C 1
ATOM 7485 O O . VAL B 1 403 ? -12.375 1.937 7.77 1 98.94 403 VAL B O 1
ATOM 7488 N N . ASP B 1 404 ? -14.07 2.291 9.141 1 98.81 404 ASP B N 1
ATOM 7489 C CA . ASP B 1 404 ? -14.062 0.91 9.609 1 98.81 404 ASP B CA 1
ATOM 7490 C C . ASP B 1 404 ? -15.328 0.174 9.172 1 98.81 404 ASP B C 1
ATOM 7492 O O . ASP B 1 404 ? -16.188 0.751 8.5 1 98.81 404 ASP B O 1
ATOM 7496 N N . ARG B 1 405 ? -15.477 -1.081 9.445 1 97.12 405 ARG B N 1
ATOM 7497 C CA . ARG B 1 405 ? -16.516 -1.979 8.938 1 97.12 405 ARG B CA 1
ATOM 7498 C C . ARG B 1 405 ? -17.891 -1.57 9.453 1 97.12 405 ARG B C 1
ATOM 7500 O O . ARG B 1 405 ? -18.906 -1.956 8.883 1 97.12 405 ARG B O 1
ATOM 7507 N N . TRP B 1 406 ? -17.938 -0.767 10.516 1 97.62 406 TRP B N 1
ATOM 7508 C CA . TRP B 1 406 ? -19.219 -0.385 11.109 1 97.62 406 TRP B CA 1
ATOM 7509 C C . TRP B 1 406 ? -19.734 0.917 10.508 1 97.62 406 TRP B C 1
ATOM 7511 O O . TRP B 1 406 ? -20.891 1.297 10.727 1 97.62 406 TRP B O 1
ATOM 7521 N N . GLY B 1 407 ? -18.828 1.626 9.789 1 97.88 407 GLY B N 1
ATOM 7522 C CA . GLY B 1 407 ? -19.234 2.855 9.133 1 97.88 407 GLY B CA 1
ATOM 7523 C C . GLY B 1 407 ? -18.734 4.105 9.828 1 97.88 407 GLY B C 1
ATOM 7524 O O . GLY B 1 407 ? -19.047 5.223 9.414 1 97.88 407 GLY B O 1
ATOM 7525 N N . ASN B 1 408 ? -17.969 3.953 10.969 1 98.88 408 ASN B N 1
ATOM 7526 C CA . ASN B 1 408 ? -17.266 5.105 11.539 1 98.88 408 ASN B CA 1
ATOM 7527 C C . ASN B 1 408 ? -16.25 5.691 10.562 1 98.88 408 ASN B C 1
ATOM 7529 O O . ASN B 1 408 ? -15.539 4.953 9.891 1 98.88 408 ASN B O 1
ATOM 7533 N N . MET B 1 409 ? -16.234 6.969 10.477 1 98.88 409 MET B N 1
ATOM 7534 C CA . MET B 1 409 ? -15.328 7.637 9.547 1 98.88 409 MET B CA 1
ATOM 7535 C C . MET B 1 409 ? -14.664 8.844 10.203 1 98.88 409 MET B C 1
ATOM 7537 O O . MET B 1 409 ? -15.289 9.547 11 1 98.88 409 MET B O 1
ATOM 7541 N N . ILE B 1 410 ? -13.43 9.094 9.852 1 98.94 410 ILE B N 1
ATOM 7542 C CA . ILE B 1 410 ? -12.703 10.18 10.5 1 98.94 410 ILE B CA 1
ATOM 7543 C C . ILE B 1 410 ? -11.641 10.727 9.547 1 98.94 410 ILE B C 1
ATOM 7545 O O . ILE B 1 410 ? -11.039 9.977 8.781 1 98.94 410 ILE B O 1
ATOM 7549 N N . ALA B 1 411 ? -11.422 11.992 9.539 1 98.94 411 ALA B N 1
ATOM 7550 C CA . ALA B 1 411 ? -10.297 12.719 8.945 1 98.94 411 ALA B CA 1
ATOM 7551 C C . ALA B 1 411 ? -9.602 13.594 9.977 1 98.94 411 ALA B C 1
ATOM 7553 O O . ALA B 1 411 ? -10.258 14.359 10.695 1 98.94 411 ALA B O 1
ATOM 7554 N N . ALA B 1 412 ? -8.32 13.469 10.117 1 98.94 412 ALA B N 1
ATOM 7555 C CA . ALA B 1 412 ? -7.531 14.289 11.031 1 98.94 412 ALA B CA 1
ATOM 7556 C C . ALA B 1 412 ? -6.328 14.906 10.328 1 98.94 412 ALA B C 1
ATOM 7558 O O . ALA B 1 412 ? -5.688 14.25 9.5 1 98.94 412 ALA B O 1
ATOM 7559 N N . THR B 1 413 ? -6.039 16.141 10.602 1 98.81 413 THR B N 1
ATOM 7560 C CA . THR B 1 413 ? -4.918 16.875 10.016 1 98.81 413 THR B CA 1
ATOM 7561 C C . THR B 1 413 ? -3.994 17.406 11.117 1 98.81 413 THR B C 1
ATOM 7563 O O . THR B 1 413 ? -3.975 18.609 11.383 1 98.81 413 THR B O 1
ATOM 7566 N N . PRO B 1 414 ? -3.176 16.578 11.695 1 98.69 414 PRO B N 1
ATOM 7567 C CA . PRO B 1 414 ? -2.26 17.031 12.742 1 98.69 414 PRO B CA 1
ATOM 7568 C C . PRO B 1 414 ? -1.065 17.812 12.188 1 98.69 414 PRO B C 1
ATOM 7570 O O . PRO B 1 414 ? -0.603 17.516 11.078 1 98.69 414 PRO B O 1
ATOM 7573 N N . SER B 1 415 ? -0.594 18.719 12.953 1 98.19 415 SER B N 1
ATOM 7574 C CA . SER B 1 415 ? 0.521 19.578 12.57 1 98.19 415 SER B CA 1
ATOM 7575 C C . SER B 1 415 ? 1.157 20.219 13.797 1 98.19 415 SER B C 1
ATOM 7577 O O . SER B 1 415 ? 0.792 19.922 14.93 1 98.19 415 SER B O 1
ATOM 7579 N N . GLY B 1 416 ? 2.146 21.109 13.578 1 96.94 416 GLY B N 1
ATOM 7580 C CA . GLY B 1 416 ? 2.779 21.859 14.648 1 96.94 416 GLY B CA 1
ATOM 7581 C C . GLY B 1 416 ? 3.652 21 15.547 1 96.94 416 GLY B C 1
ATOM 7582 O O . GLY B 1 416 ? 3.777 19.797 15.328 1 96.94 416 GLY B O 1
ATOM 7583 N N . GLY B 1 417 ? 4.281 21.656 16.531 1 97.38 417 GLY B N 1
ATOM 7584 C CA . GLY B 1 417 ? 5.266 20.938 17.312 1 97.38 417 GLY B CA 1
ATOM 7585 C C . GLY B 1 417 ? 6.402 20.375 16.469 1 97.38 417 GLY B C 1
ATOM 7586 O O . GLY B 1 417 ? 6.883 19.266 16.719 1 97.38 417 GLY B O 1
ATOM 7587 N N . TRP B 1 418 ? 6.805 21.125 15.422 1 97.44 418 TRP B N 1
ATOM 7588 C CA . TRP B 1 418 ? 7.84 20.688 14.492 1 97.44 418 TRP B CA 1
ATOM 7589 C C . TRP B 1 418 ? 9.195 20.609 15.188 1 97.44 418 TRP B C 1
ATOM 7591 O O . TRP B 1 418 ? 9.469 21.391 16.109 1 97.44 418 TRP B O 1
ATOM 7601 N N . LEU B 1 419 ? 9.992 19.75 14.594 1 97.69 419 LEU B N 1
ATOM 7602 C CA . LEU B 1 419 ? 11.336 19.641 15.148 1 97.69 419 LEU B CA 1
ATOM 7603 C C . LEU B 1 419 ? 12.086 20.969 15.031 1 97.69 419 LEU B C 1
ATOM 7605 O O . LEU B 1 419 ? 13.008 21.234 15.805 1 97.69 419 LEU B O 1
ATOM 7609 N N . GLN B 1 420 ? 11.672 21.812 14.078 1 96.19 420 GLN B N 1
ATOM 7610 C CA . GLN B 1 420 ? 12.359 23.078 13.875 1 96.19 420 GLN B CA 1
ATOM 7611 C C . GLN B 1 420 ? 11.594 24.234 14.531 1 96.19 420 GLN B C 1
ATOM 7613 O O . GLN B 1 420 ? 11.93 25.406 14.328 1 96.19 420 GLN B O 1
ATOM 7618 N N . SER B 1 421 ? 10.578 23.984 15.312 1 96.62 421 SER B N 1
ATOM 7619 C CA . SER B 1 421 ? 9.758 25.047 15.906 1 96.62 421 SER B CA 1
ATOM 7620 C C . SER B 1 421 ? 10.43 25.641 17.141 1 96.62 421 SER B C 1
ATOM 7622 O O . SER B 1 421 ? 10.328 26.844 17.375 1 96.62 421 SER B O 1
ATOM 7624 N N . ASN B 1 422 ? 10.969 24.875 17.938 1 98 422 ASN B N 1
ATOM 7625 C CA . ASN B 1 422 ? 11.641 25.188 19.203 1 98 422 ASN B CA 1
ATOM 7626 C C . ASN B 1 422 ? 12.695 24.141 19.547 1 98 422 ASN B C 1
ATOM 7628 O O . ASN B 1 422 ? 12.742 23.078 18.922 1 98 422 ASN B O 1
ATOM 7632 N N . PRO B 1 423 ? 13.609 24.469 20.5 1 98.38 423 PRO B N 1
ATOM 7633 C CA . PRO B 1 423 ? 14.484 23.391 20.969 1 98.38 423 PRO B CA 1
ATOM 7634 C C . PRO B 1 423 ? 13.703 22.234 21.594 1 98.38 423 PRO B C 1
ATOM 7636 O O . PRO B 1 423 ? 12.711 22.453 22.281 1 98.38 423 PRO B O 1
ATOM 7639 N N . VAL B 1 424 ? 14.203 21.047 21.344 1 98.75 424 VAL B N 1
ATOM 7640 C CA . VAL B 1 424 ? 13.625 19.875 22 1 98.75 424 VAL B CA 1
ATOM 7641 C C . VAL B 1 424 ? 13.703 20.047 23.516 1 98.75 424 VAL B C 1
ATOM 7643 O O . VAL B 1 424 ? 14.742 20.422 24.062 1 98.75 424 VAL B O 1
ATOM 7646 N N . VAL B 1 425 ? 12.57 19.844 24.172 1 98.81 425 VAL B N 1
ATOM 7647 C CA . VAL B 1 425 ? 12.586 19.734 25.625 1 98.81 425 VAL B CA 1
ATOM 7648 C C . VAL B 1 425 ? 13.273 18.438 26.047 1 98.81 425 VAL B C 1
ATOM 7650 O O . VAL B 1 425 ? 12.758 17.359 25.812 1 98.81 425 VAL B O 1
ATOM 7653 N N . PRO B 1 426 ? 14.383 18.516 26.594 1 97.12 426 PRO B N 1
ATOM 7654 C CA . PRO B 1 426 ? 15.227 17.328 26.766 1 97.12 426 PRO B CA 1
ATOM 7655 C C . PRO B 1 426 ? 14.562 16.25 27.625 1 97.12 426 PRO B C 1
ATOM 7657 O O . PRO B 1 426 ? 14.812 15.055 27.438 1 97.12 426 PRO B O 1
ATOM 7660 N N . GLU B 1 427 ? 13.625 16.641 28.531 1 97.31 427 GLU B N 1
ATOM 7661 C CA . GLU B 1 427 ? 12.961 15.688 29.422 1 97.31 427 GLU B CA 1
ATOM 7662 C C . GLU B 1 427 ? 11.797 14.992 28.719 1 97.31 427 GLU B C 1
ATOM 7664 O O . GLU B 1 427 ? 11.297 13.969 29.188 1 97.31 427 GLU B O 1
ATOM 7669 N N . LEU B 1 428 ? 11.383 15.547 27.625 1 98.81 428 LEU B N 1
ATOM 7670 C CA . LEU B 1 428 ? 10.148 15.062 27.016 1 98.81 428 LEU B CA 1
ATOM 7671 C C . LEU B 1 428 ? 10.422 14.453 25.641 1 98.81 428 LEU B C 1
ATOM 7673 O O . LEU B 1 428 ? 9.664 13.602 25.172 1 98.81 428 LEU B O 1
ATOM 7677 N N . GLY B 1 429 ? 11.406 14.961 24.969 1 98.81 429 GLY B N 1
ATOM 7678 C CA . GLY B 1 429 ? 11.766 14.438 23.672 1 98.81 429 GLY B CA 1
ATOM 7679 C C . GLY B 1 429 ? 11.016 15.109 22.531 1 98.81 429 GLY B C 1
ATOM 7680 O O . GLY B 1 429 ? 11 14.602 21.406 1 98.81 429 GLY B O 1
ATOM 7681 N N . PHE B 1 430 ? 10.305 16.188 22.719 1 98.81 430 PHE B N 1
ATOM 7682 C CA . PHE B 1 430 ? 9.617 16.953 21.688 1 98.81 430 PHE B CA 1
ATOM 7683 C C . PHE B 1 430 ? 9.594 18.438 22.016 1 98.81 430 PHE B C 1
ATOM 7685 O O . PHE B 1 430 ? 9.766 18.812 23.172 1 98.81 430 PHE B O 1
ATOM 7692 N N . PRO B 1 431 ? 9.461 19.312 21.062 1 98.56 431 PRO B N 1
ATOM 7693 C CA . PRO B 1 431 ? 9.477 20.75 21.266 1 98.56 431 PRO B CA 1
ATOM 7694 C C . PRO B 1 431 ? 8.07 21.344 21.406 1 98.56 431 PRO B C 1
ATOM 7696 O O . PRO B 1 431 ? 7.082 20.672 21.094 1 98.56 431 PRO B O 1
ATOM 7699 N N . LEU B 1 432 ? 8.062 22.625 21.875 1 98.19 432 LEU B N 1
ATOM 7700 C CA . LEU B 1 432 ? 6.855 23.453 21.812 1 98.19 432 LEU B CA 1
ATOM 7701 C C . LEU B 1 432 ? 6.516 23.797 20.359 1 98.19 432 LEU B C 1
ATOM 7703 O O . LEU B 1 432 ? 7.395 23.812 19.5 1 98.19 432 LEU B O 1
ATOM 7707 N N . GLY B 1 433 ? 5.238 24.047 20.141 1 97.19 433 GLY B N 1
ATOM 7708 C CA . GLY B 1 433 ? 4.816 24.5 18.828 1 97.19 433 GLY B CA 1
ATOM 7709 C C . GLY B 1 433 ? 5.004 26 18.609 1 97.19 433 GLY B C 1
ATOM 7710 O O . GLY B 1 433 ? 5.488 26.688 19.5 1 97.19 433 GLY B O 1
ATOM 7711 N N . THR B 1 434 ? 4.621 26.453 17.375 1 97.38 434 THR B N 1
ATOM 7712 C CA . THR B 1 434 ? 4.809 27.859 17.047 1 97.38 434 THR B CA 1
ATOM 7713 C C . THR B 1 434 ? 3.629 28.375 16.234 1 97.38 434 THR B C 1
ATOM 7715 O O . THR B 1 434 ? 3.807 29.188 15.32 1 97.38 434 THR B O 1
ATOM 7718 N N . ARG B 1 435 ? 2.467 27.922 16.5 1 97.12 435 ARG B N 1
ATOM 7719 C CA . ARG B 1 435 ? 1.308 28.203 15.664 1 97.12 435 ARG B CA 1
ATOM 7720 C C . ARG B 1 435 ? 0.884 29.656 15.789 1 97.12 435 ARG B C 1
ATOM 7722 O O . ARG B 1 435 ? 0.202 30.188 14.906 1 97.12 435 ARG B O 1
ATOM 7729 N N . LEU B 1 436 ? 1.251 30.422 16.797 1 97.88 436 LEU B N 1
ATOM 7730 C CA . LEU B 1 436 ? 0.875 31.812 16.953 1 97.88 436 LEU B CA 1
ATOM 7731 C C . LEU B 1 436 ? 1.528 32.688 15.867 1 97.88 436 LEU B C 1
ATOM 7733 O O . LEU B 1 436 ? 1.134 33.812 15.656 1 97.88 436 LEU B O 1
ATOM 7737 N N . GLN B 1 437 ? 2.51 32.125 15.164 1 96.25 437 GLN B N 1
ATOM 7738 C CA . GLN B 1 437 ? 3.146 32.844 14.078 1 96.25 437 GLN B CA 1
ATOM 7739 C C . GLN B 1 437 ? 2.121 33.281 13.039 1 96.25 437 GLN B C 1
ATOM 7741 O O . GLN B 1 437 ? 2.385 34.188 12.242 1 96.25 437 GLN B O 1
ATOM 7746 N N . MET B 1 438 ? 0.948 32.719 13.109 1 96 438 MET B N 1
ATOM 7747 C CA . MET B 1 438 ? -0.093 33 12.125 1 96 438 MET B CA 1
ATOM 7748 C C . MET B 1 438 ? -0.911 34.219 12.539 1 96 438 MET B C 1
ATOM 7750 O O . MET B 1 438 ? -1.668 34.75 11.734 1 96 438 MET B O 1
ATOM 7754 N N . SER B 1 439 ? -0.781 34.719 13.711 1 97.5 439 SER B N 1
ATOM 7755 C CA . SER B 1 439 ? -1.555 35.844 14.211 1 97.5 439 SER B CA 1
ATOM 7756 C C . SER B 1 439 ? -0.933 37.188 13.773 1 97.5 439 SER B C 1
ATOM 7758 O O . SER B 1 439 ? 0.288 37.281 13.648 1 97.5 439 SER B O 1
ATOM 7760 N N . TRP B 1 440 ? -1.791 38.125 13.602 1 97.31 440 TRP B N 1
ATOM 7761 C CA . TRP B 1 440 ? -1.339 39.5 13.312 1 97.31 440 TRP B CA 1
ATOM 7762 C C . TRP B 1 440 ? -1.095 40.281 14.602 1 97.31 440 TRP B C 1
ATOM 7764 O O . TRP B 1 440 ? -1.838 40.125 15.57 1 97.31 440 TRP B O 1
ATOM 7774 N N . LEU B 1 441 ? -0.058 41.094 14.562 1 97.69 441 LEU B N 1
ATOM 7775 C CA . LEU B 1 441 ? 0.2 42 15.672 1 97.69 441 LEU B CA 1
ATOM 7776 C C . LEU B 1 441 ? -0.405 43.375 15.391 1 97.69 441 LEU B C 1
ATOM 7778 O O . LEU B 1 441 ? 0.274 44.406 15.523 1 97.69 441 LEU B O 1
ATOM 7782 N N . GLU B 1 442 ? -1.596 43.375 14.938 1 96.62 442 GLU B N 1
ATOM 7783 C CA . GLU B 1 442 ? -2.449 44.531 14.664 1 96.62 442 GLU B CA 1
ATOM 7784 C C . GLU B 1 442 ? -3.844 44.344 15.242 1 96.62 442 GLU B C 1
ATOM 7786 O O . GLU B 1 442 ? -4.504 43.312 14.977 1 96.62 442 GLU B O 1
ATOM 7791 N N . PRO B 1 443 ? -4.285 45.281 16.078 1 95.88 443 PRO B N 1
ATOM 7792 C CA . PRO B 1 443 ? -5.59 45.094 16.719 1 95.88 443 PRO B CA 1
ATOM 7793 C C . PRO B 1 443 ? -6.754 45.219 15.734 1 95.88 443 PRO B C 1
ATOM 7795 O O . PRO B 1 443 ? -6.668 45.969 14.75 1 95.88 443 PRO B O 1
ATOM 7798 N N . GLY B 1 444 ? -7.777 44.531 16.031 1 94 444 GLY B N 1
ATOM 7799 C CA . GLY B 1 444 ? -9.055 44.719 15.352 1 94 444 GLY B CA 1
ATOM 7800 C C . GLY B 1 444 ? -9.25 43.812 14.156 1 94 444 GLY B C 1
ATOM 7801 O O . GLY B 1 444 ? -10.297 43.875 13.508 1 94 444 GLY B O 1
ATOM 7802 N N . LEU B 1 445 ? -8.328 43.031 13.82 1 96.06 445 LEU B N 1
ATOM 7803 C CA . LEU B 1 445 ? -8.484 42.062 12.75 1 96.06 445 LEU B CA 1
ATOM 7804 C C . LEU B 1 445 ? -9.07 40.75 13.297 1 96.06 445 LEU B C 1
ATOM 7806 O O . LEU B 1 445 ? -8.898 40.438 14.477 1 96.06 445 LEU B O 1
ATOM 7810 N N . PRO B 1 446 ? -9.773 39.969 12.453 1 96.38 446 PRO B N 1
ATOM 7811 C CA . PRO B 1 446 ? -10.328 38.719 12.922 1 96.38 446 PRO B CA 1
ATOM 7812 C C . PRO B 1 446 ? -9.258 37.75 13.445 1 96.38 446 PRO B C 1
ATOM 7814 O O . PRO B 1 446 ? -9.531 36.938 14.336 1 96.38 446 PRO B O 1
ATOM 7817 N N . ASN B 1 447 ? -8.055 37.844 12.914 1 97.44 447 ASN B N 1
ATOM 7818 C CA . ASN B 1 447 ? -6.965 36.938 13.297 1 97.44 447 ASN B CA 1
ATOM 7819 C C . A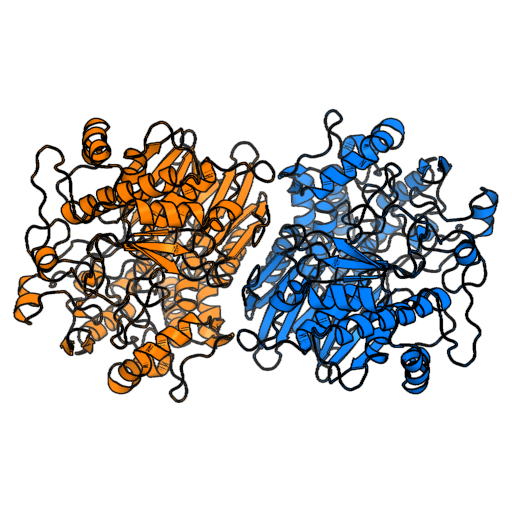SN B 1 447 ? -5.875 37.688 14.062 1 97.44 447 ASN B C 1
ATOM 7821 O O . ASN B 1 447 ? -4.707 37.312 14.023 1 97.44 447 ASN B O 1
ATOM 7825 N N . SER B 1 448 ? -6.215 38.719 14.711 1 98 448 SER B N 1
ATOM 7826 C CA . SER B 1 448 ? -5.293 39.406 15.617 1 98 448 SER B CA 1
ATOM 7827 C C . SER B 1 448 ? -4.93 38.531 16.797 1 98 448 SER B C 1
ATOM 7829 O O . SER B 1 448 ? -5.77 37.781 17.312 1 98 448 SER B O 1
ATOM 7831 N N . LEU B 1 449 ? -3.633 38.625 17.188 1 98.56 449 LEU B N 1
ATOM 7832 C CA . LEU B 1 449 ? -3.234 38 18.438 1 98.56 449 LEU B CA 1
ATOM 7833 C C . LEU B 1 449 ? -4.07 38.5 19.609 1 98.56 449 LEU B C 1
ATOM 7835 O O . LEU B 1 449 ? -4.152 39.719 19.828 1 98.56 449 LEU B O 1
ATOM 7839 N N . GLN B 1 450 ? -4.715 37.625 20.266 1 97.94 450 GLN B N 1
ATOM 7840 C CA . GLN B 1 450 ? -5.535 37.938 21.438 1 97.94 450 GLN B CA 1
ATOM 7841 C C . GLN B 1 450 ? -5.5 36.781 22.438 1 97.94 450 GLN B C 1
ATOM 7843 O O . GLN B 1 450 ? -5.715 35.625 22.078 1 97.94 450 GLN B O 1
ATOM 7848 N N . PRO B 1 451 ? -5.211 37.125 23.719 1 98.06 451 PRO B N 1
ATOM 7849 C CA . PRO B 1 451 ? -5.25 36.062 24.734 1 98.06 451 PRO B CA 1
ATOM 7850 C C . PRO B 1 451 ? -6.543 35.25 24.688 1 98.06 451 PRO B C 1
ATOM 7852 O O . PRO B 1 451 ? -7.633 35.844 24.641 1 98.06 451 PRO B O 1
ATOM 7855 N N . GLY B 1 452 ? -6.344 33.938 24.641 1 97.88 452 GLY B N 1
ATOM 7856 C CA . GLY B 1 452 ? -7.492 33.031 24.703 1 97.88 452 GLY B CA 1
ATOM 7857 C C . GLY B 1 452 ? -8.102 32.75 23.328 1 97.88 452 GLY B C 1
ATOM 7858 O O . GLY B 1 452 ? -9.008 31.938 23.219 1 97.88 452 GLY B O 1
ATOM 7859 N N . ARG B 1 453 ? -7.613 33.375 22.328 1 97.81 453 ARG B N 1
ATOM 7860 C CA . ARG B 1 453 ? -8.133 33.156 20.984 1 97.81 453 ARG B CA 1
ATOM 7861 C C . ARG B 1 453 ? -7.184 32.281 20.172 1 97.81 453 ARG B C 1
ATOM 7863 O O . ARG B 1 453 ? -5.965 32.375 20.344 1 97.81 453 ARG B O 1
ATOM 7870 N N . ARG B 1 454 ? -7.816 31.547 19.406 1 98.12 454 ARG B N 1
ATOM 7871 C CA . ARG B 1 454 ? -7.047 30.656 18.547 1 98.12 454 ARG B CA 1
ATOM 7872 C C . ARG B 1 454 ? -6.465 31.422 17.359 1 98.12 454 ARG B C 1
ATOM 7874 O O . ARG B 1 454 ? -7.129 32.281 16.797 1 98.12 454 ARG B O 1
ATOM 7881 N N . PRO B 1 455 ? -5.254 31.031 16.969 1 98 455 PRO B N 1
ATOM 7882 C CA . PRO B 1 455 ? -4.793 31.5 15.664 1 98 455 PRO B CA 1
ATOM 7883 C C . PRO B 1 455 ? -5.551 30.859 14.5 1 98 455 PRO B C 1
ATOM 7885 O O . PRO B 1 455 ? -5.996 29.703 14.609 1 98 455 PRO B O 1
ATOM 7888 N N . ARG B 1 456 ? -5.766 31.578 13.367 1 97.5 456 ARG B N 1
ATOM 7889 C CA . ARG B 1 456 ? -6.422 31 12.211 1 97.5 456 ARG B CA 1
ATOM 7890 C C . ARG B 1 456 ? -5.551 29.922 11.57 1 97.5 456 ARG B C 1
ATOM 7892 O O . ARG B 1 456 ? -4.664 30.219 10.773 1 97.5 456 ARG B O 1
ATOM 7899 N N . THR B 1 457 ? -5.855 28.672 11.844 1 97.38 457 THR B N 1
ATOM 7900 C CA . THR B 1 457 ? -4.988 27.594 11.398 1 97.38 457 THR B CA 1
ATOM 7901 C C . THR B 1 457 ? -5.223 27.297 9.914 1 97.38 457 THR B C 1
ATOM 7903 O O . THR B 1 457 ? -6.273 27.641 9.367 1 97.38 457 THR B O 1
ATOM 7906 N N . THR B 1 458 ? -4.215 26.703 9.25 1 97.25 458 THR B N 1
ATOM 7907 C CA . THR B 1 458 ? -4.344 26.219 7.883 1 97.25 458 THR B CA 1
ATOM 7908 C C . THR B 1 458 ? -4.895 24.797 7.863 1 97.25 458 THR B C 1
ATOM 7910 O O . THR B 1 458 ? -5.25 24.281 6.801 1 97.25 458 THR B O 1
ATOM 7913 N N . LEU B 1 459 ? -4.941 24.062 8.953 1 98.19 459 LEU B N 1
ATOM 7914 C CA . LEU B 1 459 ? -5.309 22.641 9.055 1 98.19 459 LEU B CA 1
ATOM 7915 C C . LEU B 1 459 ? -6.773 22.438 8.688 1 98.19 459 LEU B C 1
ATOM 7917 O O . LEU B 1 459 ? -7.652 23.141 9.203 1 98.19 459 LEU B O 1
ATOM 7921 N N . SER B 1 460 ? -6.984 21.484 7.77 1 98.06 460 SER B N 1
ATOM 7922 C CA . SER B 1 460 ? -8.297 21.5 7.133 1 98.06 460 SER B CA 1
ATOM 7923 C C . SER B 1 460 ? -8.742 20.094 6.758 1 98.06 460 SER B C 1
ATOM 7925 O O . SER B 1 460 ? -8.844 19.766 5.574 1 98.06 460 SER B O 1
ATOM 7927 N N . PRO B 1 461 ? -9.109 19.219 7.742 1 98.75 461 PRO B N 1
ATOM 7928 C CA . PRO B 1 461 ? -9.742 17.953 7.395 1 98.75 461 PRO B CA 1
ATOM 7929 C C . PRO B 1 461 ? -11.094 18.125 6.715 1 98.75 461 PRO B C 1
ATOM 7931 O O . PRO B 1 461 ? -11.773 19.141 6.926 1 98.75 461 PRO B O 1
ATOM 7934 N N . SER B 1 462 ? -11.484 17.141 5.926 1 98.94 462 SER B N 1
ATOM 7935 C CA . SER B 1 462 ? -12.719 17.25 5.16 1 98.94 462 SER B CA 1
ATOM 7936 C C . SER B 1 462 ? -13.539 15.961 5.262 1 98.94 462 SER B C 1
ATOM 7938 O O . SER B 1 462 ? -12.977 14.867 5.336 1 98.94 462 SER B O 1
ATOM 7940 N N . MET B 1 463 ? -14.82 16.141 5.285 1 98.88 463 MET B N 1
ATOM 7941 C CA . MET B 1 463 ? -15.766 15.023 5.176 1 98.88 463 MET B CA 1
ATOM 7942 C C . MET B 1 463 ? -16.859 15.336 4.152 1 98.88 463 MET B C 1
ATOM 7944 O O . MET B 1 463 ? -17.406 16.438 4.145 1 98.88 463 MET B O 1
ATOM 7948 N N . ALA B 1 464 ? -17.094 14.43 3.258 1 98.88 464 ALA B N 1
ATOM 7949 C CA . ALA B 1 464 ? -18.156 14.594 2.275 1 98.88 464 ALA B CA 1
ATOM 7950 C C . ALA B 1 464 ? -19.297 13.617 2.545 1 98.88 464 ALA B C 1
ATOM 7952 O O . ALA B 1 464 ? -19.078 12.445 2.844 1 98.88 464 ALA B O 1
ATOM 7953 N N . LEU B 1 465 ? -20.484 14.117 2.48 1 98.5 465 LEU B N 1
ATOM 7954 C CA . LEU B 1 465 ? -21.688 13.344 2.719 1 98.5 465 LEU B CA 1
ATOM 7955 C C . LEU B 1 465 ? -22.531 13.25 1.45 1 98.5 465 LEU B C 1
ATOM 7957 O O . LEU B 1 465 ? -22.531 14.172 0.626 1 98.5 465 LEU B O 1
ATOM 7961 N N . ARG B 1 466 ? -23.156 12.219 1.301 1 96.75 466 ARG B N 1
ATOM 7962 C CA . ARG B 1 466 ? -24.219 12.016 0.327 1 96.75 466 ARG B CA 1
ATOM 7963 C C . ARG B 1 466 ? -25.5 11.539 1.009 1 96.75 466 ARG B C 1
ATOM 7965 O O . ARG B 1 466 ? -25.469 10.609 1.818 1 96.75 466 ARG B O 1
ATOM 7972 N N . ASP B 1 467 ? -26.656 12.227 0.723 1 94.75 467 ASP B N 1
ATOM 7973 C CA . ASP B 1 467 ? -27.953 11.898 1.311 1 94.75 467 ASP B CA 1
ATOM 7974 C C . ASP B 1 467 ? -27.875 11.859 2.836 1 94.75 467 ASP B C 1
ATOM 7976 O O . ASP B 1 467 ? -28.422 10.961 3.471 1 94.75 467 ASP B O 1
ATOM 7980 N N . GLY B 1 468 ? -27.031 12.688 3.398 1 94.75 468 GLY B N 1
ATOM 7981 C CA . GLY B 1 468 ? -26.953 12.867 4.84 1 94.75 468 GLY B CA 1
ATOM 7982 C C . GLY B 1 468 ? -25.984 11.906 5.512 1 94.75 468 GLY B C 1
ATOM 7983 O O . GLY B 1 468 ? -25.766 11.992 6.719 1 94.75 468 GLY B O 1
ATOM 7984 N N . GLU B 1 469 ? -25.391 11.039 4.742 1 96.25 469 GLU B N 1
ATOM 7985 C CA . GLU B 1 469 ? -24.469 10.055 5.305 1 96.25 469 GLU B CA 1
ATOM 7986 C C . GLU B 1 469 ? -23.031 10.352 4.902 1 96.25 469 GLU B C 1
ATOM 7988 O O . GLU B 1 469 ? -22.766 10.711 3.754 1 96.25 469 GLU B O 1
ATOM 7993 N N . ALA B 1 470 ? -22.125 10.148 5.906 1 98.44 470 ALA B N 1
ATOM 7994 C CA . ALA B 1 470 ? -20.703 10.312 5.586 1 98.44 470 ALA B CA 1
ATOM 7995 C C . ALA B 1 470 ? -20.234 9.258 4.586 1 98.44 470 ALA B C 1
ATOM 7997 O O . ALA B 1 470 ? -20.406 8.055 4.82 1 98.44 470 ALA B O 1
ATOM 7998 N N . VAL B 1 471 ? -19.609 9.711 3.498 1 98.06 471 VAL B N 1
ATOM 7999 C CA . VAL B 1 471 ? -19.266 8.797 2.418 1 98.06 471 VAL B CA 1
ATOM 8000 C C . VAL B 1 471 ? -17.766 8.875 2.137 1 98.06 471 VAL B C 1
ATOM 8002 O O . VAL B 1 471 ? -17.172 7.93 1.616 1 98.06 471 VAL B O 1
ATOM 8005 N N . MET B 1 472 ? -17.125 9.969 2.438 1 98.88 472 MET B N 1
ATOM 8006 C CA . MET B 1 472 ? -15.711 10.141 2.121 1 98.88 472 MET B CA 1
ATOM 8007 C C . MET B 1 472 ? -15.031 11.047 3.143 1 98.88 472 MET B C 1
ATOM 8009 O O . MET B 1 472 ? -15.594 12.07 3.537 1 98.88 472 MET B O 1
ATOM 8013 N N . ALA B 1 473 ? -13.922 10.656 3.645 1 98.94 473 ALA B N 1
ATOM 8014 C CA . ALA B 1 473 ? -13.031 11.469 4.469 1 98.94 473 ALA B CA 1
ATOM 8015 C C . ALA B 1 473 ? -11.695 11.688 3.773 1 98.94 473 ALA B C 1
ATOM 8017 O O . ALA B 1 473 ? -11.125 10.758 3.201 1 98.94 473 ALA B O 1
ATOM 8018 N N . PHE B 1 474 ? -11.211 12.914 3.744 1 98.94 474 PHE B N 1
ATOM 8019 C CA . PHE B 1 474 ? -9.992 13.203 3 1 98.94 474 PHE B CA 1
ATOM 8020 C C . PHE B 1 474 ? -9.352 14.492 3.496 1 98.94 474 PHE B C 1
ATOM 8022 O O . PHE B 1 474 ? -9.984 15.281 4.195 1 98.94 474 PHE B O 1
ATOM 8029 N N . GLY B 1 475 ? -8.164 14.695 3.121 1 98.5 475 GLY B N 1
ATOM 8030 C CA . GLY B 1 475 ? -7.383 15.883 3.404 1 98.5 475 GLY B CA 1
ATOM 8031 C C . GLY B 1 475 ? -5.969 15.812 2.861 1 98.5 475 GLY B C 1
ATOM 8032 O O . GLY B 1 475 ? -5.621 14.867 2.146 1 98.5 475 GLY B O 1
ATOM 8033 N N . THR B 1 476 ? -5.246 16.844 3.115 1 97.75 476 THR B N 1
ATOM 8034 C CA . THR B 1 476 ? -3.875 16.906 2.625 1 97.75 476 THR B CA 1
ATOM 8035 C C . THR B 1 476 ? -3.041 17.859 3.479 1 97.75 476 THR B C 1
ATOM 8037 O O . THR B 1 476 ? -3.545 18.875 3.951 1 97.75 476 THR B O 1
ATOM 8040 N N . PRO B 1 477 ? -1.758 17.516 3.645 1 95.81 477 PRO B N 1
ATOM 8041 C CA . PRO B 1 477 ? -0.82 18.547 4.082 1 95.81 477 PRO B CA 1
ATOM 8042 C C . PRO B 1 477 ? -0.651 19.672 3.055 1 95.81 477 PRO B C 1
ATOM 8044 O O . PRO B 1 477 ? -1.14 19.547 1.927 1 95.81 477 PRO B O 1
ATOM 8047 N N . GLY B 1 478 ? 0.021 20.828 3.545 1 94.38 478 GLY B N 1
ATOM 8048 C CA . GLY B 1 478 ? 0.38 21.797 2.525 1 94.38 478 GLY B CA 1
ATOM 8049 C C . GLY B 1 478 ? 0.089 23.234 2.936 1 94.38 478 GLY B C 1
ATOM 8050 O O . GLY B 1 478 ? -0.059 24.109 2.084 1 94.38 478 GLY B O 1
ATOM 8051 N N . GLY B 1 479 ? -0.031 23.5 4.223 1 94.69 479 GLY B N 1
ATOM 8052 C CA . GLY B 1 479 ? -0.226 24.875 4.691 1 94.69 479 GLY B CA 1
ATOM 8053 C C . GLY B 1 479 ? -1.396 25.562 4.023 1 94.69 479 GLY B C 1
ATOM 8054 O O . GLY B 1 479 ? -2.518 25.062 4.035 1 94.69 479 GLY B O 1
ATOM 8055 N N . ASP B 1 480 ? -1.051 26.594 3.352 1 95.44 480 ASP B N 1
ATOM 8056 C CA . ASP B 1 480 ? -2.082 27.422 2.734 1 95.44 480 ASP B CA 1
ATOM 8057 C C . ASP B 1 480 ? -2.703 26.719 1.529 1 95.44 480 ASP B C 1
ATOM 8059 O O . ASP B 1 480 ? -3.764 27.125 1.047 1 95.44 480 ASP B O 1
ATOM 8063 N N . GLN B 1 481 ? -2.076 25.625 1.072 1 95.75 481 GLN B N 1
ATOM 8064 C CA . GLN B 1 481 ? -2.521 25 -0.168 1 95.75 481 GLN B CA 1
ATOM 8065 C C . GLN B 1 481 ? -3.564 23.922 0.104 1 95.75 481 GLN B C 1
ATOM 8067 O O . GLN B 1 481 ? -4.223 23.438 -0.819 1 95.75 481 GLN B O 1
ATOM 8072 N N . GLN B 1 482 ? -3.795 23.578 1.303 1 97.25 482 GLN B N 1
ATOM 8073 C CA . GLN B 1 482 ? -4.621 22.422 1.651 1 97.25 482 GLN B CA 1
ATOM 8074 C C . GLN B 1 482 ? -5.996 22.516 0.995 1 97.25 482 GLN B C 1
ATOM 8076 O O . GLN B 1 482 ? -6.445 21.562 0.353 1 97.25 482 GLN B O 1
ATOM 8081 N N . ASP B 1 483 ? -6.578 23.688 1.049 1 97.62 483 ASP B N 1
ATOM 8082 C CA . ASP B 1 483 ? -7.945 23.766 0.539 1 97.62 483 ASP B CA 1
ATOM 8083 C C . ASP B 1 483 ? -7.957 24.188 -0.927 1 97.62 483 ASP B C 1
ATOM 8085 O O . ASP B 1 483 ? -9.016 24.484 -1.484 1 97.62 483 ASP B O 1
ATOM 8089 N N .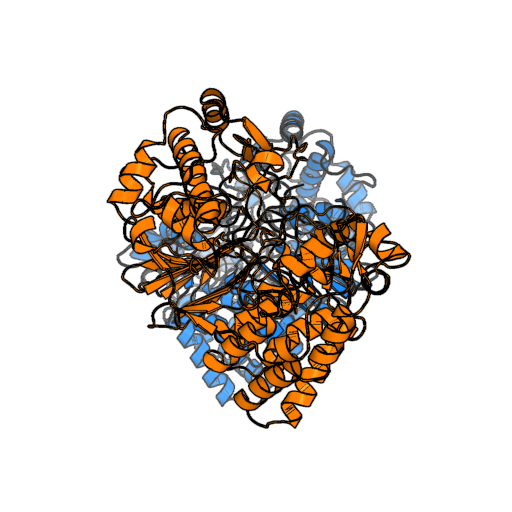 GLN B 1 484 ? -6.812 24.359 -1.534 1 97.56 484 GLN B N 1
ATOM 8090 C CA . GLN B 1 484 ? -6.723 24.391 -2.99 1 97.56 484 GLN B CA 1
ATOM 8091 C C . GLN B 1 484 ? -6.613 22.984 -3.566 1 97.56 484 GLN B C 1
ATOM 8093 O O . GLN B 1 484 ? -7.367 22.609 -4.473 1 97.56 484 GLN B O 1
ATOM 8098 N N . TRP B 1 485 ? -5.777 22.219 -2.979 1 97.75 485 TRP B N 1
ATOM 8099 C CA . TRP B 1 485 ? -5.547 20.859 -3.436 1 97.75 485 TRP B CA 1
ATOM 8100 C C . TRP B 1 485 ? -6.746 19.969 -3.117 1 97.75 485 TRP B C 1
ATOM 8102 O O . TRP B 1 485 ? -7.105 19.094 -3.908 1 97.75 485 TRP B O 1
ATOM 8112 N N . SER B 1 486 ? -7.395 20.141 -1.962 1 98.25 486 SER B N 1
ATOM 8113 C CA . SER B 1 486 ? -8.539 19.312 -1.582 1 98.25 486 SER B CA 1
ATOM 8114 C C . SER B 1 486 ? -9.734 19.578 -2.498 1 98.25 486 SER B C 1
ATOM 8116 O O . SER B 1 486 ? -10.5 18.656 -2.799 1 98.25 486 SER B O 1
ATOM 8118 N N . VAL B 1 487 ? -9.875 20.828 -2.939 1 98.5 487 VAL B N 1
ATOM 8119 C CA . VAL B 1 487 ? -10.969 21.141 -3.854 1 98.5 487 VAL B CA 1
ATOM 8120 C C . VAL B 1 487 ? -10.742 20.438 -5.191 1 98.5 487 VAL B C 1
ATOM 8122 O O . VAL B 1 487 ? -11.664 19.844 -5.75 1 98.5 487 VAL B O 1
ATOM 8125 N N . HIS B 1 488 ? -9.516 20.562 -5.66 1 97.44 488 HIS B N 1
ATOM 8126 C CA . HIS B 1 488 ? -9.188 19.859 -6.898 1 97.44 488 HIS B CA 1
ATOM 8127 C C . HIS B 1 488 ? -9.453 18.359 -6.777 1 97.44 488 HIS B C 1
ATOM 8129 O O . HIS B 1 488 ? -10.039 17.766 -7.68 1 97.44 488 HIS B O 1
ATOM 8135 N N . PHE B 1 489 ? -9.047 17.75 -5.75 1 98.38 489 PHE B N 1
ATOM 8136 C CA . PHE B 1 489 ? -9.266 16.328 -5.516 1 98.38 489 PHE B CA 1
ATOM 8137 C C . PHE B 1 489 ? -10.758 16 -5.516 1 98.38 489 PHE B C 1
ATOM 8139 O O . PHE B 1 489 ? -11.195 15.086 -6.211 1 98.38 489 PHE B O 1
ATOM 8146 N N . PHE B 1 490 ? -11.508 16.75 -4.723 1 98.62 490 PHE B N 1
ATOM 8147 C CA . PHE B 1 490 ? -12.938 16.5 -4.586 1 98.62 490 PHE B CA 1
ATOM 8148 C C . PHE B 1 490 ? -13.633 16.562 -5.941 1 98.62 490 PHE B C 1
ATOM 8150 O O . PHE B 1 490 ? -14.398 15.664 -6.293 1 98.62 490 PHE B O 1
ATOM 8157 N N . LEU B 1 491 ? -13.32 17.594 -6.676 1 98.38 491 LEU B N 1
ATOM 8158 C CA . LEU B 1 491 ? -13.938 17.75 -7.992 1 98.38 491 LEU B CA 1
ATOM 8159 C C . LEU B 1 491 ? -13.523 16.625 -8.93 1 98.38 491 LEU B C 1
ATOM 8161 O O . LEU B 1 491 ? -14.336 16.125 -9.703 1 98.38 491 LEU B O 1
ATOM 8165 N N . SER B 1 492 ? -12.242 16.234 -8.812 1 97.38 492 SER B N 1
ATOM 8166 C CA . SER B 1 492 ? -11.781 15.109 -9.617 1 97.38 492 SER B CA 1
ATOM 8167 C C . SER B 1 492 ? -12.539 13.836 -9.266 1 97.38 492 SER B C 1
ATOM 8169 O O . SER B 1 492 ? -12.938 13.086 -10.164 1 97.38 492 SER B O 1
ATOM 8171 N N . VAL B 1 493 ? -12.766 13.547 -8.016 1 97.69 493 VAL B N 1
ATOM 8172 C CA . VAL B 1 493 ? -13.461 12.344 -7.566 1 97.69 493 VAL B CA 1
ATOM 8173 C C . VAL B 1 493 ? -14.891 12.336 -8.109 1 97.69 493 VAL B C 1
ATOM 8175 O O . VAL B 1 493 ? -15.367 11.312 -8.594 1 97.69 493 VAL B O 1
ATOM 8178 N N . VAL B 1 494 ? -15.57 13.461 -8.039 1 95.31 494 VAL B N 1
ATOM 8179 C CA . VAL B 1 494 ? -17 13.5 -8.305 1 95.31 494 VAL B CA 1
ATOM 8180 C C . VAL B 1 494 ? -17.25 13.594 -9.805 1 95.31 494 VAL B C 1
ATOM 8182 O O . VAL B 1 494 ? -18.312 13.195 -10.289 1 95.31 494 VAL B O 1
ATOM 8185 N N . LEU B 1 495 ? -16.188 14.047 -10.562 1 94.38 495 LEU B N 1
ATOM 8186 C CA . LEU B 1 495 ? -16.422 14.289 -11.984 1 94.38 495 LEU B CA 1
ATOM 8187 C C . LEU B 1 495 ? -15.773 13.195 -12.828 1 94.38 495 LEU B C 1
ATOM 8189 O O . LEU B 1 495 ? -16.125 13.031 -14 1 94.38 495 LEU B O 1
ATOM 8193 N N . ARG B 1 496 ? -14.852 12.445 -12.281 1 92.19 496 ARG B N 1
ATOM 8194 C CA . ARG B 1 496 ? -14.211 11.359 -13.016 1 92.19 496 ARG B CA 1
ATOM 8195 C C . ARG B 1 496 ? -15.125 10.133 -13.094 1 92.19 496 ARG B C 1
ATOM 8197 O O . ARG B 1 496 ? -16 9.961 -12.25 1 92.19 496 ARG B O 1
ATOM 8204 N N . GLU B 1 497 ? -14.758 9.344 -14.07 1 93.31 497 GLU B N 1
ATOM 8205 C CA . GLU B 1 497 ? -15.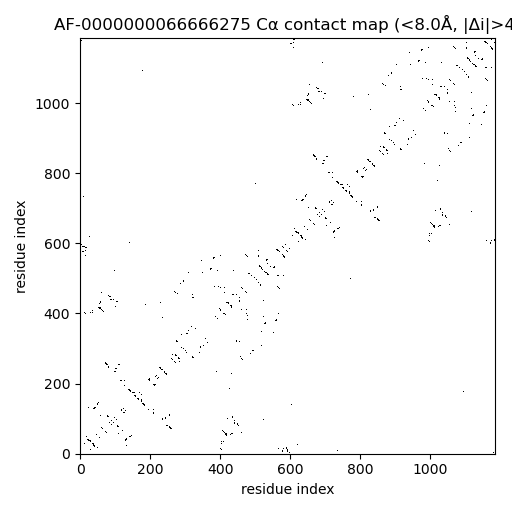453 8.062 -14.18 1 93.31 497 GLU B CA 1
ATOM 8206 C C . GLU B 1 497 ? -15.109 7.141 -13.016 1 93.31 497 GLU B C 1
ATOM 8208 O O . GLU B 1 497 ? -14.008 7.219 -12.461 1 93.31 497 GLU B O 1
ATOM 8213 N N . ARG B 1 498 ? -16.031 6.305 -12.719 1 94.44 498 ARG B N 1
ATOM 8214 C CA . ARG B 1 498 ? -15.852 5.324 -11.656 1 94.44 498 ARG B CA 1
ATOM 8215 C C . ARG B 1 498 ? -14.828 4.266 -12.055 1 94.44 498 ARG B C 1
ATOM 8217 O O . ARG B 1 498 ? -14.602 4.035 -13.25 1 94.44 498 ARG B O 1
ATOM 8224 N N . VAL B 1 499 ? -14.188 3.693 -11.078 1 94.31 499 VAL B N 1
ATOM 8225 C CA . VAL B 1 499 ? -13.289 2.561 -11.25 1 94.31 499 VAL B CA 1
ATOM 8226 C C . VAL B 1 499 ? -13.758 1.394 -10.383 1 94.31 499 VAL B C 1
ATOM 8228 O O . VAL B 1 499 ? -14.125 1.582 -9.219 1 94.31 499 VAL B O 1
ATOM 8231 N N . ARG B 1 500 ? -13.797 0.218 -10.945 1 95.31 500 ARG B N 1
ATOM 8232 C CA . ARG B 1 500 ? -14.25 -0.98 -10.25 1 95.31 500 ARG B CA 1
ATOM 8233 C C . ARG B 1 500 ? -15.547 -0.713 -9.492 1 95.31 500 ARG B C 1
ATOM 8235 O O . ARG B 1 500 ? -15.672 -1.056 -8.312 1 95.31 500 ARG B O 1
ATOM 8242 N N . GLY B 1 501 ? -16.438 0.025 -10.148 1 94.81 501 GLY B N 1
ATOM 8243 C CA . GLY B 1 501 ? -17.781 0.246 -9.633 1 94.81 501 GLY B CA 1
ATOM 8244 C C . GLY B 1 501 ? -17.828 1.272 -8.516 1 94.81 501 GLY B C 1
ATOM 8245 O O . GLY B 1 501 ? -18.891 1.53 -7.945 1 94.81 501 GLY B O 1
ATOM 8246 N N . GLY B 1 502 ? -16.703 1.898 -8.164 1 96.12 502 GLY B N 1
ATOM 8247 C CA . GLY B 1 502 ? -16.641 2.871 -7.086 1 96.12 502 GLY B CA 1
ATOM 8248 C C . GLY B 1 502 ? -15.883 4.129 -7.457 1 96.12 502 GLY B C 1
ATOM 8249 O O . GLY B 1 502 ? -15.484 4.297 -8.609 1 96.12 502 GLY B O 1
ATOM 8250 N N . LEU B 1 503 ? -15.711 5.004 -6.457 1 97.56 503 LEU B N 1
ATOM 8251 C CA . LEU B 1 503 ? -15 6.258 -6.68 1 97.56 503 LEU B CA 1
ATOM 8252 C C . LEU B 1 503 ? -13.539 5.996 -7.059 1 97.56 503 LEU B C 1
ATOM 8254 O O . LEU B 1 503 ? -12.883 5.145 -6.453 1 97.56 503 LEU B O 1
ATOM 8258 N N . ASP B 1 504 ? -13.07 6.68 -8.055 1 97.12 504 ASP B N 1
ATOM 8259 C CA . ASP B 1 504 ? -11.664 6.578 -8.453 1 97.12 504 ASP B CA 1
ATOM 8260 C C . ASP B 1 504 ? -10.781 7.441 -7.555 1 97.12 504 ASP B C 1
ATOM 8262 O O . ASP B 1 504 ? -10.203 8.43 -8.016 1 97.12 504 ASP B O 1
ATOM 8266 N N . LEU B 1 505 ? -10.609 7.008 -6.359 1 98.62 505 LEU B N 1
ATOM 8267 C CA . LEU B 1 505 ? -9.852 7.797 -5.395 1 98.62 505 LEU B CA 1
ATOM 8268 C C . LEU B 1 505 ? -8.406 7.969 -5.848 1 98.62 505 LEU B C 1
ATOM 8270 O O . LEU B 1 505 ? -7.863 9.07 -5.785 1 98.62 505 LEU B O 1
ATOM 8274 N N . GLN B 1 506 ? -7.797 6.879 -6.285 1 98.19 506 GLN B N 1
ATOM 8275 C CA . GLN B 1 506 ? -6.383 6.953 -6.641 1 98.19 506 GLN B CA 1
ATOM 8276 C C . GLN B 1 506 ? -6.172 7.82 -7.879 1 98.19 506 GLN B C 1
ATOM 8278 O O . GLN B 1 506 ? -5.195 8.57 -7.961 1 98.19 506 GLN B O 1
ATOM 8283 N N . GLY B 1 507 ? -7.035 7.668 -8.898 1 97.56 507 GLY B N 1
ATOM 8284 C CA . GLY B 1 507 ? -6.945 8.531 -10.062 1 97.56 507 GLY B CA 1
ATOM 8285 C C . GLY B 1 507 ? -7.055 10.008 -9.727 1 97.56 507 GLY B C 1
ATOM 8286 O O . GLY B 1 507 ? -6.332 10.828 -10.289 1 97.56 507 GLY B O 1
ATOM 8287 N N . ALA B 1 508 ? -7.957 10.32 -8.812 1 98.25 508 ALA B N 1
ATOM 8288 C CA . ALA B 1 508 ? -8.133 11.703 -8.375 1 98.25 508 ALA B CA 1
ATOM 8289 C C . ALA B 1 508 ? -6.895 12.211 -7.641 1 98.25 508 ALA B C 1
ATOM 8291 O O . ALA B 1 508 ? -6.477 13.352 -7.828 1 98.25 508 ALA B O 1
ATOM 8292 N N . ILE B 1 509 ? -6.332 11.391 -6.812 1 98.12 509 ILE B N 1
ATOM 8293 C CA . ILE B 1 509 ? -5.137 11.75 -6.055 1 98.12 509 ILE B CA 1
ATOM 8294 C C . ILE B 1 509 ? -3.959 11.945 -7.008 1 98.12 509 ILE B C 1
ATOM 8296 O O . ILE B 1 509 ? -3.154 12.859 -6.832 1 98.12 509 ILE B O 1
ATOM 8300 N N . ASP B 1 510 ? -3.883 11.102 -8.047 1 96.88 510 ASP B N 1
ATOM 8301 C CA . ASP B 1 510 ? -2.771 11.117 -9 1 96.88 510 ASP B CA 1
ATOM 8302 C C . ASP B 1 510 ? -2.875 12.312 -9.945 1 96.88 510 ASP B C 1
ATOM 8304 O O . ASP B 1 510 ? -1.883 12.719 -10.555 1 96.88 510 ASP B O 1
ATOM 8308 N N . ALA B 1 511 ? -4.07 12.883 -10.156 1 96.94 511 ALA B N 1
ATOM 8309 C CA . ALA B 1 511 ? -4.262 13.961 -11.125 1 96.94 511 ALA B CA 1
ATOM 8310 C C . ALA B 1 511 ? -3.305 15.117 -10.859 1 96.94 511 ALA B C 1
ATOM 8312 O O . ALA B 1 511 ? -3.051 15.469 -9.711 1 96.94 511 ALA B O 1
ATOM 8313 N N . PRO B 1 512 ? -2.701 15.695 -11.961 1 96.38 512 PRO B N 1
ATOM 8314 C CA . PRO B 1 512 ? -1.808 16.844 -11.766 1 96.38 512 PRO B CA 1
ATOM 8315 C C . PRO B 1 512 ? -2.479 18 -11.023 1 96.38 512 PRO B C 1
ATOM 8317 O O . PRO B 1 512 ? -3.627 18.344 -11.32 1 96.38 512 PRO B O 1
ATOM 8320 N N . ASN B 1 513 ? -1.794 18.531 -10.117 1 96.31 513 ASN B N 1
ATOM 8321 C CA . ASN B 1 513 ? -2.367 19.547 -9.234 1 96.31 513 ASN B CA 1
ATOM 8322 C C . ASN B 1 513 ? -1.693 20.906 -9.422 1 96.31 513 ASN B C 1
ATOM 8324 O O . ASN B 1 513 ? -0.769 21.031 -10.227 1 96.31 513 ASN B O 1
ATOM 8328 N N . TRP B 1 514 ? -2.26 21.906 -8.797 1 97.12 514 TRP B N 1
ATOM 8329 C CA . TRP B 1 514 ? -1.827 23.297 -8.883 1 97.12 514 TRP B CA 1
ATOM 8330 C C . TRP B 1 514 ? -2.137 24.031 -7.59 1 97.12 514 TRP B C 1
ATOM 8332 O O . TRP B 1 514 ? -2.912 23.562 -6.758 1 97.12 514 TRP B O 1
ATOM 8342 N N . HIS B 1 515 ? -1.479 25.125 -7.371 1 97.19 515 HIS B N 1
ATOM 8343 C CA . HIS B 1 515 ? -1.914 26.109 -6.387 1 97.19 515 HIS B CA 1
ATOM 8344 C C . HIS B 1 515 ? -1.505 27.516 -6.797 1 97.19 515 HIS B C 1
ATOM 8346 O O . HIS B 1 515 ? -0.673 27.688 -7.691 1 97.19 515 HIS B O 1
ATOM 8352 N N . GLN B 1 516 ? -2.139 28.531 -6.246 1 97.44 516 GLN B N 1
ATOM 8353 C CA . GLN B 1 516 ? -1.768 29.922 -6.445 1 97.44 516 GLN B CA 1
ATOM 8354 C C . GLN B 1 516 ? -1.36 30.578 -5.129 1 97.44 516 GLN B C 1
ATOM 8356 O O . GLN B 1 516 ? -1.669 30.062 -4.055 1 97.44 516 GLN B O 1
ATOM 8361 N N . GLU B 1 517 ? -0.639 31.703 -5.23 1 95.5 517 GLU B N 1
ATOM 8362 C CA . GLU B 1 517 ? -0.087 32.344 -4.051 1 95.5 517 GLU B CA 1
ATOM 8363 C C . GLU B 1 517 ? -0.421 33.844 -4.035 1 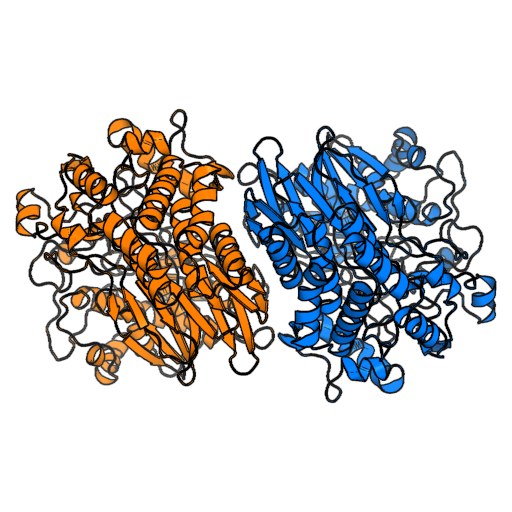95.5 517 GLU B C 1
ATOM 8365 O O . GLU B 1 517 ? 0.361 34.656 -3.539 1 95.5 517 GLU B O 1
ATOM 8370 N N . SER B 1 518 ? -1.561 34.219 -4.562 1 96.25 518 SER B N 1
ATOM 8371 C CA . SER B 1 518 ? -1.958 35.625 -4.672 1 96.25 518 SER B CA 1
ATOM 8372 C C . SER B 1 518 ? -2.609 36.125 -3.385 1 96.25 518 SER B C 1
ATOM 8374 O O . SER B 1 518 ? -3.627 36.812 -3.426 1 96.25 518 SER B O 1
ATOM 8376 N N . PHE B 1 519 ? -2.162 35.75 -2.213 1 95.69 519 PHE B N 1
ATOM 8377 C CA . PHE B 1 519 ? -2.607 36.156 -0.883 1 95.69 519 PHE B CA 1
ATOM 8378 C C . PHE B 1 519 ? -1.456 36.094 0.114 1 95.69 519 PHE B C 1
ATOM 8380 O O . PHE B 1 519 ? -0.483 35.344 -0.096 1 95.69 519 PHE B O 1
ATOM 8387 N N . PRO B 1 520 ? -1.504 36.906 1.188 1 93.88 520 PRO B N 1
ATOM 8388 C CA . PRO B 1 520 ? -0.449 36.812 2.197 1 93.88 520 PRO B CA 1
ATOM 8389 C C . PRO B 1 520 ? -0.375 35.406 2.826 1 93.88 520 PRO B C 1
ATOM 8391 O O . PRO B 1 520 ? -1.395 34.875 3.268 1 93.88 520 PRO B O 1
ATOM 8394 N N . GLY B 1 521 ? 0.817 34.844 2.861 1 93.38 521 GLY B N 1
ATOM 8395 C CA . GLY B 1 521 ? 0.993 33.562 3.492 1 93.38 521 GLY B CA 1
ATOM 8396 C C . GLY B 1 521 ? 0.651 33.562 4.969 1 93.38 521 GLY B C 1
ATOM 8397 O O . GLY B 1 521 ? 0.729 34.594 5.629 1 93.38 521 GLY B O 1
ATOM 8398 N N . SER B 1 522 ? 0.284 32.375 5.453 1 94.69 522 SER B N 1
ATOM 8399 C CA . SER B 1 522 ? -0.096 32.25 6.855 1 94.69 522 SER B CA 1
ATOM 8400 C C . SER B 1 522 ? 1.129 32.25 7.762 1 94.69 522 SER B C 1
ATOM 8402 O O . SER B 1 522 ? 1.026 32.594 8.945 1 94.69 522 SER B O 1
ATOM 8404 N N . PHE B 1 523 ? 2.223 32 7.207 1 93.31 523 PHE B N 1
ATOM 8405 C CA . PHE B 1 523 ? 3.406 31.766 8.023 1 93.31 523 PHE B CA 1
ATOM 8406 C C . PHE B 1 523 ? 4.426 32.875 7.836 1 93.31 523 PHE B C 1
ATOM 8408 O O . PHE B 1 523 ? 4.352 33.625 6.863 1 93.31 523 PHE B O 1
ATOM 8415 N N . TYR B 1 524 ? 5.32 33.031 8.82 1 89.5 524 TYR B N 1
ATOM 8416 C CA . TYR B 1 524 ? 6.426 34 8.75 1 89.5 524 TYR B CA 1
ATOM 8417 C C . TYR B 1 524 ? 7.223 33.812 7.461 1 89.5 524 TYR B C 1
ATOM 8419 O O . TYR B 1 524 ? 7.609 32.688 7.121 1 89.5 524 TYR B O 1
ATOM 8427 N N . PRO B 1 525 ? 7.434 34.812 6.598 1 89.94 525 PRO B N 1
ATOM 8428 C CA . PRO B 1 525 ? 7.238 36.25 6.867 1 89.94 525 PRO B CA 1
ATOM 8429 C C . PRO B 1 525 ? 5.984 36.781 6.203 1 89.94 525 PRO B C 1
ATOM 8431 O O . PRO B 1 525 ? 5.949 37.969 5.84 1 89.94 525 PRO B O 1
ATOM 8434 N N . ARG B 1 526 ? 5.066 35.969 5.855 1 92 526 ARG B N 1
ATOM 8435 C CA . ARG B 1 526 ? 3.75 36.344 5.352 1 92 526 ARG B CA 1
ATOM 8436 C C . ARG B 1 526 ? 3.842 36.875 3.92 1 92 526 ARG B C 1
ATOM 8438 O O . ARG B 1 526 ? 3.219 37.875 3.58 1 92 526 ARG B O 1
ATOM 8445 N N . ALA B 1 527 ? 4.613 36.219 3.158 1 89.44 527 ALA B N 1
ATOM 8446 C CA . ALA B 1 527 ? 4.859 36.656 1.788 1 89.44 527 ALA B CA 1
ATOM 8447 C C . ALA B 1 527 ? 3.672 36.312 0.887 1 89.44 527 ALA B C 1
ATOM 8449 O O . ALA B 1 527 ? 2.928 35.375 1.148 1 89.44 527 ALA B O 1
ATOM 8450 N N . MET B 1 528 ? 3.461 37.094 -0.127 1 92.5 528 MET B N 1
ATOM 8451 C CA . MET B 1 528 ? 2.484 36.844 -1.181 1 92.5 528 MET B CA 1
ATOM 8452 C C . MET B 1 528 ? 3.09 37.094 -2.559 1 92.5 528 MET B C 1
ATOM 8454 O O . MET B 1 528 ? 3.994 37.906 -2.703 1 92.5 528 MET B O 1
ATOM 8458 N N . SER B 1 529 ? 2.668 36.344 -3.574 1 93.56 529 SER B N 1
ATOM 8459 C CA . SER B 1 529 ? 3.068 36.5 -4.969 1 93.56 529 SER B CA 1
ATOM 8460 C C . SER B 1 529 ? 1.855 36.656 -5.883 1 93.56 529 SER B C 1
ATOM 8462 O O . SER B 1 529 ? 1.39 35.656 -6.469 1 93.56 529 SER B O 1
ATOM 8464 N N . PRO B 1 530 ? 1.422 37.875 -6.094 1 95.25 530 PRO B N 1
ATOM 8465 C CA . PRO B 1 530 ? 0.227 38.125 -6.906 1 95.25 530 PRO B CA 1
ATOM 8466 C C . PRO B 1 530 ? 0.349 37.531 -8.32 1 95.25 530 PRO B C 1
ATOM 8468 O O . PRO B 1 530 ? 1.338 37.781 -9.008 1 95.25 530 PRO B O 1
ATOM 8471 N N . GLY B 1 531 ? -0.579 36.75 -8.695 1 96.31 531 GLY B N 1
ATOM 8472 C CA . GLY B 1 531 ? -0.654 36.219 -10.039 1 96.31 531 GLY B CA 1
ATOM 8473 C C . GLY B 1 531 ? 0.105 34.906 -10.203 1 96.31 531 GLY B C 1
ATOM 8474 O O . GLY B 1 531 ? -0.041 34.219 -11.219 1 96.31 531 GLY B O 1
ATOM 8475 N N . ALA B 1 532 ? 0.829 34.5 -9.18 1 96.94 532 ALA B N 1
ATOM 8476 C CA . ALA B 1 532 ? 1.665 33.312 -9.289 1 96.94 532 ALA B CA 1
ATOM 8477 C C . ALA B 1 532 ? 0.823 32.062 -9.203 1 96.94 532 ALA B C 1
ATOM 8479 O O . ALA B 1 532 ? -0.018 31.906 -8.312 1 96.94 532 ALA B O 1
ATOM 8480 N N . VAL B 1 533 ? 1.006 31.172 -10.156 1 97.94 533 VAL B N 1
ATOM 8481 C CA . VAL B 1 533 ? 0.38 29.859 -10.203 1 97.94 533 VAL B CA 1
ATOM 8482 C C . VAL B 1 533 ? 1.449 28.781 -10.375 1 97.94 533 VAL B C 1
ATOM 8484 O O . VAL B 1 533 ? 2.285 28.859 -11.281 1 97.94 533 VAL B O 1
ATOM 8487 N N . PHE B 1 534 ? 1.422 27.812 -9.555 1 97.12 534 PHE B N 1
ATOM 8488 C CA . PHE B 1 534 ? 2.33 26.672 -9.633 1 97.12 534 PHE B CA 1
ATOM 8489 C C . PHE B 1 534 ? 1.602 25.422 -10.141 1 97.12 534 PHE B C 1
ATOM 8491 O O . PHE B 1 534 ? 0.526 25.094 -9.641 1 97.12 534 PHE B O 1
ATOM 8498 N N . VAL B 1 535 ? 2.156 24.781 -11.141 1 97.38 535 VAL B N 1
ATOM 8499 C CA . VAL B 1 535 ? 1.537 23.594 -11.727 1 97.38 535 VAL B CA 1
ATOM 8500 C C . VAL B 1 535 ? 2.576 22.484 -11.859 1 97.38 535 VAL B C 1
ATOM 8502 O O . VAL B 1 535 ? 3.771 22.75 -11.992 1 97.38 535 VAL B O 1
ATOM 8505 N N . GLU B 1 536 ? 2.145 21.234 -11.766 1 96.19 536 GLU B N 1
ATOM 8506 C CA . GLU B 1 536 ? 3.016 20.109 -12.094 1 96.19 536 GLU B CA 1
ATOM 8507 C C . GLU B 1 536 ? 3.338 20.062 -13.586 1 96.19 536 GLU B C 1
ATOM 8509 O O . GLU B 1 536 ? 2.477 20.359 -14.414 1 96.19 536 GLU B O 1
ATOM 8514 N N . SER B 1 537 ? 4.496 19.609 -13.891 1 96.75 537 SER B N 1
ATOM 8515 C CA . SER B 1 537 ? 4.91 19.531 -15.289 1 96.75 537 SER B CA 1
ATOM 8516 C C . SER B 1 537 ? 4.051 18.531 -16.062 1 96.75 537 SER B C 1
ATOM 8518 O O . SER B 1 537 ? 4.004 18.562 -17.297 1 96.75 537 SER B O 1
ATOM 8520 N N . ARG B 1 538 ? 3.348 17.625 -15.359 1 95.62 538 ARG B N 1
ATOM 8521 C CA . ARG B 1 538 ? 2.486 16.625 -15.984 1 95.62 538 ARG B CA 1
ATOM 8522 C C . ARG B 1 538 ? 1.187 17.25 -16.469 1 95.62 538 ARG B C 1
ATOM 8524 O O . ARG B 1 538 ? 0.419 16.609 -17.203 1 95.62 538 ARG B O 1
ATOM 8531 N N . MET B 1 539 ? 0.9 18.484 -16.078 1 97.25 539 MET B N 1
ATOM 8532 C CA . MET B 1 539 ? -0.311 19.156 -16.531 1 97.25 539 MET B CA 1
ATOM 8533 C C . MET B 1 539 ? -0.318 19.281 -18.047 1 97.25 539 MET B C 1
ATOM 8535 O O . MET B 1 539 ? 0.733 19.453 -18.672 1 97.25 539 MET B O 1
ATOM 8539 N N . ASP B 1 540 ? -1.443 19.203 -18.672 1 97.19 540 ASP B N 1
ATOM 8540 C CA . ASP B 1 540 ? -1.594 19.359 -20.109 1 97.19 540 ASP B CA 1
ATOM 8541 C C . ASP B 1 540 ? -0.936 20.656 -20.594 1 97.19 540 ASP B C 1
ATOM 8543 O O . ASP B 1 540 ? -1.271 21.734 -20.125 1 97.19 540 ASP B O 1
ATOM 8547 N N . PRO B 1 541 ? -0.074 20.531 -21.547 1 97.88 541 PRO B N 1
ATOM 8548 C CA . PRO B 1 541 ? 0.608 21.719 -22.062 1 97.88 541 PRO B CA 1
ATOM 8549 C C . PRO B 1 541 ? -0.362 22.766 -22.594 1 97.88 541 PRO B C 1
ATOM 8551 O O . PRO B 1 541 ? -0.084 23.969 -22.5 1 97.88 541 PRO B O 1
ATOM 8554 N N . GLU B 1 542 ? -1.428 22.344 -23.062 1 98.31 542 GLU B N 1
ATOM 8555 C CA . GLU B 1 542 ? -2.424 23.281 -23.547 1 98.31 542 GLU B CA 1
ATOM 8556 C C . GLU B 1 542 ? -3.01 24.109 -22.406 1 98.31 542 GLU B C 1
ATOM 8558 O O . GLU B 1 542 ? -3.326 25.281 -22.578 1 98.31 542 GLU B O 1
ATOM 8563 N N . VAL B 1 543 ? -3.193 23.484 -21.297 1 98.5 543 VAL B N 1
ATOM 8564 C CA . VAL B 1 543 ? -3.691 24.172 -20.109 1 98.5 543 VAL B CA 1
ATOM 8565 C C . VAL B 1 543 ? -2.666 25.219 -19.656 1 98.5 543 VAL B C 1
ATOM 8567 O O . VAL B 1 543 ? -3.018 26.359 -19.375 1 98.5 543 VAL B O 1
ATOM 8570 N N . ILE B 1 544 ? -1.428 24.844 -19.594 1 98.62 544 ILE B N 1
ATOM 8571 C CA . ILE B 1 544 ? -0.36 25.75 -19.172 1 98.62 544 ILE B CA 1
ATOM 8572 C C . ILE B 1 544 ? -0.302 26.953 -20.109 1 98.62 544 ILE B C 1
ATOM 8574 O O . ILE B 1 544 ? -0.271 28.094 -19.656 1 98.62 544 ILE B O 1
ATOM 8578 N N . ALA B 1 545 ? -0.338 26.688 -21.422 1 98.62 545 ALA B N 1
ATOM 8579 C CA . ALA B 1 545 ? -0.257 27.75 -22.406 1 98.62 545 ALA B CA 1
ATOM 8580 C C . ALA B 1 545 ? -1.44 28.719 -22.281 1 98.62 545 ALA B C 1
ATOM 8582 O O . ALA B 1 545 ? -1.281 29.922 -22.422 1 98.62 545 ALA B O 1
ATOM 8583 N N . ASP B 1 546 ? -2.557 28.141 -22.078 1 98.75 546 ASP B N 1
ATOM 8584 C CA . ASP B 1 546 ? -3.756 28.969 -21.969 1 98.75 546 ASP B CA 1
ATOM 8585 C C . ASP B 1 546 ? -3.699 29.844 -20.719 1 98.75 546 ASP B C 1
ATOM 8587 O O . ASP B 1 546 ? -4.051 31.031 -20.781 1 98.75 546 ASP B O 1
ATOM 8591 N N . LEU B 1 547 ? -3.291 29.312 -19.594 1 98.75 547 LEU B N 1
ATOM 8592 C CA . LEU B 1 547 ? -3.158 30.094 -18.359 1 98.75 547 LEU B CA 1
ATOM 8593 C C . LEU B 1 547 ? -2.186 31.25 -18.562 1 98.75 547 LEU B C 1
ATOM 8595 O O . LEU B 1 547 ? -2.441 32.375 -18.094 1 98.75 547 LEU B O 1
ATOM 8599 N N . GLU B 1 548 ? -1.123 30.969 -19.266 1 98.75 548 GLU B N 1
ATOM 8600 C CA . GLU B 1 548 ? -0.161 32.031 -19.562 1 98.75 548 GLU B CA 1
ATOM 8601 C C . GLU B 1 548 ? -0.78 33.094 -20.453 1 98.75 548 GLU B C 1
ATOM 8603 O O . GLU B 1 548 ? -0.585 34.312 -20.203 1 98.75 548 GLU B O 1
ATOM 8608 N N . ARG B 1 549 ? -1.448 32.719 -21.422 1 98.62 549 ARG B N 1
ATOM 8609 C CA . ARG B 1 549 ? -2.102 33.656 -22.328 1 98.62 549 ARG B CA 1
ATOM 8610 C C . ARG B 1 549 ? -3.078 34.531 -21.578 1 98.62 549 ARG B C 1
ATOM 8612 O O . ARG B 1 549 ? -3.246 35.719 -21.922 1 98.62 549 ARG B O 1
ATOM 8619 N N . ARG B 1 550 ? -3.709 34 -20.562 1 98.62 550 ARG B N 1
ATOM 8620 C CA . ARG B 1 550 ? -4.695 34.75 -19.781 1 98.62 550 ARG B CA 1
ATOM 8621 C C . ARG B 1 550 ? -4.012 35.656 -18.781 1 98.62 550 ARG B C 1
ATOM 8623 O O . ARG B 1 550 ? -4.68 36.438 -18.109 1 98.62 550 ARG B O 1
ATOM 8630 N N . GLY B 1 551 ? -2.699 35.5 -18.656 1 98.62 551 GLY B N 1
ATOM 8631 C CA . GLY B 1 551 ? -1.954 36.469 -17.844 1 98.62 551 GLY B CA 1
ATOM 8632 C C . GLY B 1 551 ? -1.476 35.875 -16.531 1 98.62 551 GLY B C 1
ATOM 8633 O O . GLY B 1 551 ? -0.813 36.562 -15.75 1 98.62 551 GLY B O 1
ATOM 8634 N N . HIS B 1 552 ? -1.813 34.625 -16.219 1 98.62 552 HIS B N 1
ATOM 8635 C CA . HIS B 1 552 ? -1.265 34.031 -15.008 1 98.62 552 HIS B CA 1
ATOM 8636 C C . HIS B 1 552 ? 0.255 33.906 -15.086 1 98.62 552 HIS B C 1
ATOM 8638 O O . HIS B 1 552 ? 0.812 33.688 -16.156 1 98.62 552 HIS B O 1
ATOM 8644 N N . GLN B 1 553 ? 0.957 34.125 -13.984 1 98.06 553 GLN B N 1
ATOM 8645 C CA . GLN B 1 553 ? 2.385 33.844 -13.883 1 98.06 553 GLN B CA 1
ATOM 8646 C C . GLN B 1 553 ? 2.631 32.375 -13.523 1 98.06 553 GLN B C 1
ATOM 8648 O O . GLN B 1 553 ? 2.852 32.062 -12.359 1 98.06 553 GLN B O 1
ATOM 8653 N N . VAL B 1 554 ? 2.738 31.594 -14.539 1 98.25 554 VAL B N 1
ATOM 8654 C CA . VAL B 1 554 ? 2.746 30.156 -14.352 1 98.25 554 VAL B CA 1
ATOM 8655 C C . VAL B 1 554 ? 4.168 29.672 -14.062 1 98.25 554 VAL B C 1
ATOM 8657 O O . VAL B 1 554 ? 5.098 29.969 -14.82 1 98.25 554 VAL B O 1
ATOM 8660 N N . ASN B 1 555 ? 4.359 29 -12.961 1 97.25 555 ASN B N 1
ATOM 8661 C CA . ASN B 1 555 ? 5.582 28.297 -12.586 1 97.25 555 ASN B CA 1
ATOM 8662 C C . ASN B 1 555 ? 5.418 26.781 -12.695 1 97.25 555 ASN B C 1
ATOM 8664 O O . ASN B 1 555 ? 4.629 26.188 -11.961 1 97.25 555 ASN B O 1
ATOM 8668 N N . VAL B 1 556 ? 6.156 26.188 -13.562 1 97.31 556 VAL B N 1
ATOM 8669 C CA . VAL B 1 556 ? 6.039 24.75 -13.789 1 97.31 556 VAL B CA 1
ATOM 8670 C C . VAL B 1 556 ? 7.059 24 -12.93 1 97.31 556 VAL B C 1
ATOM 8672 O O . VAL B 1 556 ? 8.266 24.172 -13.117 1 97.31 556 VAL B O 1
ATOM 8675 N N . GLY B 1 557 ? 6.535 23.25 -11.969 1 94.88 557 GLY B N 1
ATOM 8676 C CA . GLY B 1 557 ? 7.395 22.453 -11.109 1 94.88 557 GLY B CA 1
ATOM 8677 C C . GLY B 1 557 ? 7.617 21.047 -11.633 1 94.88 557 GLY B C 1
ATOM 8678 O O . GLY B 1 557 ? 7.125 20.688 -12.703 1 94.88 557 GLY B O 1
ATOM 8679 N N . PRO B 1 558 ? 8.43 20.219 -10.945 1 93.31 558 PRO B N 1
ATOM 8680 C CA . PRO B 1 558 ? 8.633 18.797 -11.297 1 93.31 558 PRO B CA 1
ATOM 8681 C C . PRO B 1 558 ? 7.324 18.016 -11.367 1 93.31 558 PRO B C 1
ATOM 8683 O O . PRO B 1 558 ? 6.301 18.469 -10.852 1 93.31 558 PRO B O 1
ATOM 8686 N N . PRO B 1 559 ? 7.523 16.781 -12.062 1 93.38 559 PRO B N 1
ATOM 8687 C CA . PRO B 1 559 ? 6.336 15.914 -12.016 1 93.38 559 PRO B CA 1
ATOM 8688 C C . PRO B 1 559 ? 5.992 15.461 -10.602 1 93.38 559 PRO B C 1
ATOM 8690 O O . PRO B 1 559 ? 6.891 15.227 -9.789 1 93.38 559 PRO B O 1
ATOM 8693 N N . TRP B 1 560 ? 4.77 15.523 -10.117 1 93.06 560 TRP B N 1
ATOM 8694 C CA . TRP B 1 560 ? 4.281 15.016 -8.836 1 93.06 560 TRP B CA 1
ATOM 8695 C C . TRP B 1 560 ? 4.684 15.93 -7.691 1 93.06 560 TRP B C 1
ATOM 8697 O O . TRP B 1 560 ? 5.125 15.469 -6.637 1 93.06 560 TRP B O 1
ATOM 8707 N N . SER B 1 561 ? 4.633 17.188 -7.871 1 92.38 561 SER B N 1
ATOM 8708 C CA . SER B 1 561 ? 5.148 18.141 -6.891 1 92.38 561 SER B CA 1
ATOM 8709 C C . SER B 1 561 ? 4.02 18.781 -6.094 1 92.38 561 SER B C 1
ATOM 8711 O O . SER B 1 561 ? 4.254 19.391 -5.043 1 92.38 561 SER B O 1
ATOM 8713 N N . GLU B 1 562 ? 2.732 18.625 -6.555 1 93.31 562 GLU B N 1
ATOM 8714 C CA . GLU B 1 562 ? 1.664 19.422 -5.953 1 93.31 562 GLU B CA 1
ATOM 8715 C C . GLU B 1 562 ? 0.61 18.516 -5.309 1 93.31 562 GLU B C 1
ATOM 8717 O O . GLU B 1 562 ? -0.111 17.812 -6.004 1 93.31 562 GLU B O 1
ATOM 8722 N N . GLY B 1 563 ? 0.509 18.641 -3.984 1 92.19 563 GLY B N 1
ATOM 8723 C CA . GLY B 1 563 ? -0.525 17.938 -3.256 1 92.19 563 GLY B CA 1
ATOM 8724 C C . GLY B 1 563 ? -0.025 16.656 -2.611 1 92.19 563 GLY B C 1
ATOM 8725 O O . GLY B 1 563 ? 0.875 15.992 -3.141 1 92.19 563 GLY B O 1
ATOM 8726 N N . ARG B 1 564 ? -0.613 16.219 -1.48 1 95.56 564 ARG B N 1
ATOM 8727 C CA . ARG B 1 564 ? -0.314 15 -0.743 1 95.56 564 ARG B CA 1
ATOM 8728 C C . ARG B 1 564 ? -1.582 14.398 -0.148 1 95.56 564 ARG B C 1
ATOM 8730 O O . ARG B 1 564 ? -1.625 14.078 1.043 1 95.56 564 ARG B O 1
ATOM 8737 N N . LEU B 1 565 ? -2.541 14.234 -0.979 1 97.44 565 LEU B N 1
ATOM 8738 C CA . LEU B 1 565 ? -3.898 13.891 -0.57 1 97.44 565 LEU B CA 1
ATOM 8739 C C . LEU B 1 565 ? -3.963 12.461 -0.044 1 97.44 565 LEU B C 1
ATOM 8741 O O . LEU B 1 565 ? -3.312 11.562 -0.586 1 97.44 565 LEU B O 1
ATOM 8745 N N . CYS B 1 566 ? -4.707 12.227 0.979 1 98.31 566 CYS B N 1
ATOM 8746 C CA . CYS B 1 566 ? -5.168 10.953 1.516 1 98.31 566 CYS B CA 1
ATOM 8747 C C . CYS B 1 566 ? -6.688 10.883 1.542 1 98.31 566 CYS B C 1
ATOM 8749 O O . CYS B 1 566 ? -7.352 11.891 1.814 1 98.31 566 CYS B O 1
ATOM 8751 N N . ALA B 1 567 ? -7.207 9.695 1.306 1 98.94 567 ALA B N 1
ATOM 8752 C CA . ALA B 1 567 ? -8.664 9.609 1.284 1 98.94 567 ALA B CA 1
ATOM 8753 C C . ALA B 1 567 ? -9.141 8.188 1.559 1 98.94 567 ALA B C 1
ATOM 8755 O O . ALA B 1 567 ? -8.492 7.223 1.155 1 98.94 567 ALA B O 1
ATOM 8756 N N . VAL B 1 568 ? -10.25 8.039 2.234 1 98.94 568 VAL B N 1
ATOM 8757 C CA . VAL B 1 568 ? -11.039 6.816 2.34 1 98.94 568 VAL B CA 1
ATOM 8758 C C . VAL B 1 568 ? -12.492 7.098 1.953 1 98.94 568 VAL B C 1
ATOM 8760 O O . VAL B 1 568 ? -12.938 8.25 1.997 1 98.94 568 VAL B O 1
ATOM 8763 N N . ALA B 1 569 ? -13.164 6.105 1.591 1 98.88 569 ALA B N 1
ATOM 8764 C CA . ALA B 1 569 ? -14.57 6.238 1.226 1 98.88 569 ALA B CA 1
ATOM 8765 C C . ALA B 1 569 ? -15.336 4.953 1.527 1 98.88 569 ALA B C 1
ATOM 8767 O O . ALA B 1 569 ? -14.734 3.922 1.838 1 98.88 569 ALA B O 1
ATOM 8768 N N . ARG B 1 570 ? -16.625 5.023 1.521 1 98.19 570 ARG B N 1
ATOM 8769 C CA . ARG B 1 570 ? -17.516 3.865 1.649 1 98.19 570 ARG B CA 1
ATOM 8770 C C . ARG B 1 570 ? -18.719 3.984 0.721 1 98.19 570 ARG B C 1
ATOM 8772 O O . ARG B 1 570 ? -19.125 5.094 0.379 1 98.19 570 ARG B O 1
ATOM 8779 N N . ASP B 1 571 ? -19.156 2.959 0.207 1 96.88 571 ASP B N 1
ATOM 8780 C CA . ASP B 1 571 ? -20.453 2.805 -0.454 1 96.88 571 ASP B CA 1
ATOM 8781 C C . ASP B 1 571 ? -21.469 2.137 0.471 1 96.88 571 ASP B C 1
ATOM 8783 O O . ASP B 1 571 ? -21.5 0.908 0.574 1 96.88 571 ASP B O 1
ATOM 8787 N N . PRO B 1 572 ? -22.297 2.918 1.075 1 93.75 572 PRO B N 1
ATOM 8788 C CA . PRO B 1 572 ? -23.203 2.346 2.074 1 93.75 572 PRO B CA 1
ATOM 8789 C C . PRO B 1 572 ? -24.141 1.29 1.49 1 93.75 572 PRO B C 1
ATOM 8791 O O . PRO B 1 572 ? -24.578 0.385 2.205 1 93.75 572 PRO B O 1
ATOM 8794 N N . GLU B 1 573 ? -24.453 1.36 0.273 1 93.12 573 GLU B N 1
ATOM 8795 C CA . GLU B 1 573 ? -25.359 0.4 -0.352 1 93.12 573 GLU B CA 1
ATOM 8796 C C . GLU B 1 573 ? -24.656 -0.928 -0.618 1 93.12 573 GLU B C 1
ATOM 8798 O O . GLU B 1 573 ? -25.172 -1.991 -0.264 1 93.12 573 GLU B O 1
ATOM 8803 N N . ALA B 1 574 ? -23.469 -0.889 -1.152 1 94 574 ALA B N 1
ATOM 8804 C CA . ALA B 1 574 ? -22.766 -2.107 -1.531 1 94 574 ALA B CA 1
ATOM 8805 C C . ALA B 1 574 ? -21.984 -2.68 -0.349 1 94 574 ALA B C 1
ATOM 8807 O O . ALA B 1 574 ? -21.594 -3.848 -0.366 1 94 574 ALA B O 1
ATOM 8808 N N . GLY B 1 575 ? -21.719 -1.845 0.631 1 95 575 GLY B N 1
ATOM 8809 C CA . GLY B 1 575 ? -20.922 -2.277 1.771 1 95 575 GLY B CA 1
ATOM 8810 C C . GLY B 1 575 ? -19.438 -2.318 1.484 1 95 575 GLY B C 1
ATOM 8811 O O . GLY B 1 575 ? -18.672 -2.955 2.215 1 95 575 GLY B O 1
ATOM 8812 N N . VAL B 1 576 ? -19 -1.658 0.421 1 97.81 576 VAL B N 1
ATOM 8813 C CA . VAL B 1 576 ? -17.594 -1.665 0.01 1 97.81 576 VAL B CA 1
ATOM 8814 C C . VAL B 1 576 ? -16.906 -0.414 0.535 1 97.81 576 VAL B C 1
ATOM 8816 O O . VAL B 1 576 ? -17.438 0.689 0.456 1 97.81 576 VAL B O 1
ATOM 8819 N N . LEU B 1 577 ? -15.789 -0.563 1.177 1 98.62 577 LEU B N 1
ATOM 8820 C CA . LEU B 1 577 ? -14.891 0.501 1.607 1 98.62 577 LEU B CA 1
ATOM 8821 C C . LEU B 1 577 ? -13.734 0.662 0.63 1 98.62 577 LEU B C 1
ATOM 8823 O O . LEU B 1 577 ? -13.359 -0.29 -0.058 1 98.62 577 LEU B O 1
ATOM 8827 N N . SER B 1 578 ? -13.172 1.846 0.532 1 98.75 578 SER B N 1
ATOM 8828 C CA . SER B 1 578 ? -12.055 2.084 -0.38 1 98.75 578 SER B CA 1
ATOM 8829 C C . SER B 1 578 ? -11.062 3.076 0.211 1 98.75 578 SER B C 1
ATOM 8831 O O . SER B 1 578 ? -11.398 3.824 1.132 1 98.75 578 SER B O 1
ATOM 8833 N N . ALA B 1 579 ? -9.883 3.098 -0.284 1 98.88 579 ALA B N 1
ATOM 8834 C CA . ALA B 1 579 ? -8.836 4.023 0.133 1 98.88 579 ALA B CA 1
ATOM 8835 C C . ALA B 1 579 ? -7.871 4.316 -1.016 1 98.88 579 ALA B C 1
ATOM 8837 O O . ALA B 1 579 ? -7.66 3.469 -1.886 1 98.88 579 ALA B O 1
ATOM 8838 N N . GLY B 1 580 ? -7.371 5.492 -1.091 1 98.38 580 GLY B N 1
ATOM 8839 C CA . GLY B 1 580 ? -6.273 5.934 -1.938 1 98.38 580 GLY B CA 1
ATOM 8840 C C . GLY B 1 580 ? -5.258 6.785 -1.204 1 98.38 580 GLY B C 1
ATOM 8841 O O . GLY B 1 580 ? -5.57 7.375 -0.167 1 98.38 580 GLY B O 1
ATOM 8842 N N . ALA B 1 581 ? -4.039 6.84 -1.686 1 97.19 581 ALA B N 1
ATOM 8843 C CA . ALA B 1 581 ? -3 7.594 -0.992 1 97.19 581 ALA B CA 1
ATOM 8844 C C . ALA B 1 581 ? -2.055 8.266 -1.985 1 97.19 581 ALA B C 1
ATOM 8846 O O . ALA B 1 581 ? -1.832 7.75 -3.084 1 97.19 581 ALA B O 1
ATOM 8847 N N . ASN B 1 582 ? -1.404 9.234 -1.529 1 95.69 582 ASN B N 1
ATOM 8848 C CA . ASN B 1 582 ? -0.571 10.133 -2.316 1 95.69 582 ASN B CA 1
ATOM 8849 C C . ASN B 1 582 ? 0.751 9.477 -2.705 1 95.69 582 ASN B C 1
ATOM 8851 O O . ASN B 1 582 ? 1.463 8.953 -1.849 1 95.69 582 ASN B O 1
ATOM 8855 N N . PRO B 1 583 ? 1.12 9.547 -4.02 1 95.06 583 PRO B N 1
ATOM 8856 C CA . PRO B 1 583 ? 2.43 9.031 -4.422 1 95.06 583 PRO B CA 1
ATOM 8857 C C . PRO B 1 583 ? 3.551 10.055 -4.238 1 95.06 583 PRO B C 1
ATOM 8859 O O . PRO B 1 583 ? 4.73 9.695 -4.273 1 95.06 583 PRO B O 1
ATOM 8862 N N . ARG B 1 584 ? 3.182 11.328 -4.176 1 93.56 584 ARG B N 1
ATOM 8863 C CA . ARG B 1 584 ? 4.164 12.406 -4.09 1 93.56 584 ARG B CA 1
ATOM 8864 C C . ARG B 1 584 ? 4.977 12.305 -2.803 1 93.56 584 ARG B C 1
ATOM 8866 O O . ARG B 1 584 ? 4.414 12.148 -1.718 1 93.56 584 ARG B O 1
ATOM 8873 N N . GLY B 1 585 ? 6.301 12.367 -2.957 1 90.12 585 GLY B N 1
ATOM 8874 C CA . GLY B 1 585 ? 7.184 12.211 -1.813 1 90.12 585 GLY B CA 1
ATOM 8875 C C . GLY B 1 585 ? 7.469 10.758 -1.473 1 90.12 585 GLY B C 1
ATOM 8876 O O . GLY B 1 585 ? 8.367 10.469 -0.679 1 90.12 585 GLY B O 1
ATOM 8877 N N . MET B 1 586 ? 6.691 9.805 -2.049 1 93.56 586 MET B N 1
ATOM 8878 C CA . MET B 1 586 ? 6.934 8.367 -1.926 1 93.56 586 MET B CA 1
ATOM 8879 C C . MET B 1 586 ? 6.848 7.922 -0.47 1 93.56 586 MET B C 1
ATOM 8881 O O . MET B 1 586 ? 7.719 7.203 0.017 1 93.56 586 MET B O 1
ATOM 8885 N N . GLN B 1 587 ? 5.805 8.406 0.195 1 95.19 587 GLN B N 1
ATOM 8886 C CA . GLN B 1 587 ? 5.656 8.102 1.613 1 95.19 587 GLN B CA 1
ATOM 8887 C C . GLN B 1 587 ? 4.207 7.785 1.959 1 95.19 587 GLN B C 1
ATOM 8889 O O . GLN B 1 587 ? 3.932 6.855 2.723 1 95.19 587 GLN B O 1
ATOM 8894 N N . GLY B 1 588 ? 3.268 8.578 1.434 1 97.19 588 GLY B N 1
ATOM 8895 C CA . GLY B 1 588 ? 1.854 8.336 1.68 1 97.19 588 GLY B CA 1
ATOM 8896 C C . GLY B 1 588 ? 1.408 6.945 1.28 1 97.19 588 GLY B C 1
ATOM 8897 O O . GLY B 1 588 ? 1.873 6.402 0.275 1 97.19 588 GLY B O 1
ATOM 8898 N N . TYR B 1 589 ? 0.525 6.348 2.064 1 98.5 589 TYR B N 1
ATOM 8899 C CA . TYR B 1 589 ? 0.194 4.949 1.822 1 98.5 589 TYR B CA 1
ATOM 8900 C C . TYR B 1 589 ? -1.183 4.609 2.381 1 98.5 589 TYR B C 1
ATOM 8902 O O . TYR B 1 589 ? -1.604 5.172 3.395 1 98.5 589 TYR B O 1
ATOM 8910 N N . ALA B 1 590 ? -1.885 3.75 1.701 1 98.75 590 ALA B N 1
ATOM 8911 C CA . ALA B 1 590 ? -3.168 3.213 2.143 1 98.75 590 ALA B CA 1
ATOM 8912 C C . ALA B 1 590 ? -3.045 1.74 2.523 1 98.75 590 ALA B C 1
ATOM 8914 O O . ALA B 1 590 ? -2.119 1.054 2.082 1 98.75 590 ALA B O 1
ATOM 8915 N N . ALA B 1 591 ? -3.854 1.27 3.369 1 98.69 591 ALA B N 1
ATOM 8916 C CA . ALA B 1 591 ? -3.943 -0.131 3.775 1 98.69 591 ALA B CA 1
ATOM 8917 C C . ALA B 1 591 ? -5.383 -0.512 4.109 1 98.69 591 ALA B C 1
ATOM 8919 O O . ALA B 1 591 ? -6.152 0.316 4.602 1 98.69 591 ALA B O 1
ATOM 8920 N N . GLY B 1 592 ? -5.738 -1.707 3.799 1 98.19 592 GLY B N 1
ATOM 8921 C CA . GLY B 1 592 ? -7.062 -2.137 4.207 1 98.19 592 GLY B CA 1
ATOM 8922 C C . GLY B 1 592 ? -7.512 -3.418 3.531 1 98.19 592 GLY B C 1
ATOM 8923 O O . GLY B 1 592 ? -6.809 -3.951 2.674 1 98.19 592 GLY B O 1
ATOM 8924 N N . ARG B 1 593 ? -8.555 -3.947 4.043 1 97.81 593 ARG B N 1
ATOM 8925 C CA . ARG B 1 593 ? -9.242 -5.082 3.438 1 97.81 593 ARG B CA 1
ATOM 8926 C C . ARG B 1 593 ? -10.734 -5.035 3.725 1 97.81 593 ARG B C 1
ATOM 8928 O O . ARG B 1 593 ? -11.164 -4.41 4.699 1 97.81 593 ARG B O 1
#

Secondary structure (DSSP, 8-state):
---SS--EEESSEEEEESSHHHHHHHHHHHHTT--HHHHHHHHHHHHHHH-TTT--TTSBEEEEEE-TTS--EEEEE---B-TT--HHHHHHTT-SB--SSSGGGPPPP-HHHHHHHHHHHH--S-HHHHHHHHHHHHHH-EEPPHHHHHHHHHTHHHHHHT-HHHHHHH-BTTBPPPTTSEE--HHHHHHHHHHHHHHHHH-SSHHHHHHHHHHHHHHSHHHHHHHHHHTS-EE-TTSSEE-----HHHHHH---EEEPPEEEEETTEEEEE--TTBSTHHHHHHHHTS-S---TTSHHHHHHHHHHHHHHHHHHHHH-STT--S-HHHHT-HHHHHHHHTT--SS---S-----GGGPPP---HHHHHHSB------TTTTS--B-TT--BS--B--EEEEETT--EEEE--B---TTTS--BTTTTB----GGGGSBSSTTSTTB--BT----B----EEEEETTEEEEEEE---GGGHHHHHHHHHHHHHHSPPBTTB--HHHHHHS--EEE--S--SSTT--B-TTEEEEETTS-HHHHHHHHHTT-EEEEE-TT-S---EEEEEETTTTEEEEEE--TTTT-EEEE-/---SS--EEESSEEEEESSHHHHHHHHHHHHTT--HHHHHHHHHHHHHHH-TTT--TTSBEEEEEE-TTS--EEEEEPPPBPTT--HHHHHHTT-SB--SSSGGGPPPP-HHHHHHHHHHHH--S-HHHHHHHHHHHHHH-EEPPHHHHHHHHHTHHHHHHT-HHHHHHH-BTTBPPPTTSEE--HHHHHHHHHHHHHHHHH-SSHHHHHHHHHHHHHHSHHHHHHHHHHTS-EE-TTSSEE-----HHHHHH---EEEPPEEEEETTEEEEE--TTBSTHHHHHHHHTS-S---TTSHHHHHHHHHHHHHHHHHHHHH-STT--S-HHHHT-HHHHHHHHTT--SS---S-----GGGPPP---HHHHHHSB------TTTTS--B-TT--BS--B--EEEEETT--EEEE--B---TTTS--BTTTTB----GGGGSBSSTTSTTB--BTPPP-B----EEEEETTEEEEEEE---GGGHHHHHHHHHHHHHHSPPBTTB--HHHHHHS--EEE--S--SSTT--B-TTEEEEETTS-HHHHHHHHHTT-EEEEE-TT-S---EEEEEETTTTEEEEEE--TTTT-EEEE-

Solvent-accessible surface area (backbone atoms only — not comparable to full-atom values): 56239 Å² total; per-residue (Å²): 133,93,54,54,51,49,55,44,63,24,56,49,34,20,23,4,12,52,34,39,54,24,18,39,46,18,49,44,32,41,68,69,76,32,47,33,47,27,11,48,43,20,18,54,48,25,39,31,60,75,36,29,72,21,12,24,68,31,8,27,23,38,30,36,38,22,52,56,98,46,70,63,36,22,40,41,1,66,31,27,30,20,75,64,38,39,46,66,60,44,43,73,71,70,43,77,56,42,34,35,12,14,36,67,3,32,31,39,57,12,23,56,49,28,44,45,51,44,31,58,77,66,24,79,64,44,68,67,64,37,46,44,59,25,34,46,35,18,52,75,26,37,52,33,51,57,65,54,20,53,53,43,53,45,25,40,67,44,18,65,75,71,25,47,54,34,26,67,66,51,32,61,94,84,34,46,51,51,38,37,39,70,48,55,38,52,42,32,24,48,38,52,50,50,46,46,53,54,10,51,71,72,24,91,47,62,59,50,20,47,52,37,38,51,45,34,50,24,69,29,74,57,27,52,51,51,31,53,55,18,63,38,73,31,72,25,56,78,75,46,65,38,48,29,46,54,44,59,65,46,41,55,69,58,73,51,46,77,44,75,49,42,70,45,76,56,97,74,32,34,40,36,19,46,46,47,37,27,46,22,51,40,35,49,34,35,60,55,40,52,66,96,78,76,62,84,87,38,48,66,39,52,51,51,52,54,50,37,42,44,41,28,50,22,32,44,66,33,46,31,8,58,62,37,88,71,55,67,68,51,64,59,26,69,69,53,26,53,61,55,40,67,66,62,60,88,51,58,66,65,69,75,54,50,62,50,67,97,71,42,80,66,52,68,63,70,58,55,77,72,58,11,72,48,83,60,82,68,56,90,54,64,66,40,63,49,64,39,53,62,26,31,39,58,37,47,36,36,30,41,12,25,32,28,62,79,51,24,35,30,10,34,21,37,18,38,7,17,61,53,16,25,52,30,36,74,82,45,53,48,14,50,12,23,60,37,17,41,19,39,65,47,87,87,45,25,30,29,51,37,52,68,34,35,40,44,38,49,54,44,24,31,36,34,22,49,94,82,36,85,31,34,20,27,30,32,31,33,25,84,40,20,53,46,40,45,45,54,32,52,50,36,36,75,69,46,72,66,42,53,82,34,74,26,44,21,54,23,54,65,46,70,33,53,47,68,36,44,45,67,40,64,34,47,84,25,48,19,37,60,31,33,31,39,34,19,55,71,42,55,65,68,37,56,54,45,43,41,73,31,57,33,46,72,41,75,32,56,72,66,50,40,61,42,38,22,23,18,36,48,39,84,87,81,53,39,33,26,21,11,38,13,58,39,89,50,39,26,21,51,43,46,40,134,91,53,54,51,49,56,44,62,24,57,49,34,22,24,4,13,52,33,40,55,25,16,39,46,19,48,43,33,41,70,68,75,31,45,34,46,27,12,47,43,20,19,53,48,24,39,32,60,74,34,30,70,21,12,24,68,31,8,28,25,39,30,38,38,22,54,56,96,46,72,62,35,22,40,40,2,65,31,26,31,22,77,63,39,38,44,64,59,44,42,73,73,71,44,77,56,42,34,34,12,14,36,68,4,32,30,40,58,13,23,55,50,28,44,44,50,43,32,59,77,64,25,78,64,44,70,66,66,38,45,45,59,25,34,46,35,16,51,76,24,36,52,31,52,57,63,53,19,53,53,42,54,46,25,39,68,44,19,66,74,70,26,47,54,33,27,67,64,52,33,60,93,84,34,46,53,51,36,36,40,69,48,55,38,52,44,31,24,49,38,53,51,51,45,46,52,53,9,49,72,71,24,92,47,61,61,50,19,46,52,37,39,49,45,34,50,24,69,30,74,55,28,53,52,52,33,52,54,18,64,40,74,31,72,24,54,78,76,46,65,37,47,28,47,53,44,60,64,46,42,54,70,59,72,50,48,75,43,75,48,43,70,45,76,58,96,76,32,35,40,37,19,45,46,47,37,26,47,22,51,40,36,48,36,35,59,57,41,52,67,95,76,77,60,84,88,38,47,66,38,52,52,51,53,52,50,35,45,43,39,28,49,22,32,44,67,35,46,31,7,59,62,37,87,69,54,67,68,50,64,59,26,69,68,53,25,52,60,55,40,67,66,62,60,88,51,56,68,63,69,75,54,48,60,49,67,95,71,42,79,66,54,69,64,70,57,55,78,74,59,10,74,45,88,61,80,67,57,90,55,67,66,38,59,49,66,39,55,63,26,32,38,55,37,45,36,36,30,41,11,26,32,30,61,78,51,24,34,30,10,34,21,36,18,39,7,17,62,53,16,26,53,31,35,74,82,44,54,50,15,50,13,23,60,36,17,42,20,40,64,47,86,89,47,26,27,29,50,35,50,68,34,37,39,43,37,48,54,45,25,30,38,34,22,47,93,82,35,84,32,33,21,28,31,32,28,33,25,82,40,21,53,47,38,47,45,53,31,52,52,36,36,75,69,46,70,66,43,54,83,35,73,27,47,22,56,24,53,67,44,70,32,52,47,69,36,43,46,67,39,62,32,48,84,23,47,20,38,59,32,33,31,40,33,19,57,71,41,56,63,66,36,55,52,46,43,43,73,30,57,34,46,72,41,75,36,56,71,65,49,40,60,42,36,22,23,18,36,46,38,84,86,80,53,40,31,26,20,13,38,13,60,40,88,49,37,27,22,51,43,45,42

Nearest PDB structures (foldseek):
  6j3i-assembly1_A  TM=9.868E-01  e=3.401E-103  Streptomyces lincolnensis
  6j3i-assembly2_B  TM=9.888E-01  e=1.395E-102  Streptomyces lincolnensis
  6j3a-assembly1_B-2  TM=9.842E-01  e=7.111E-100  Streptomyces lincolnensis
  2i3o-assembly2_D  TM=8.637E-01  e=8.495E-41  Thermoplasma acidophilum
  2e0w-assembly2_B  TM=8.613E-01  e=8.693E-37  Escherichia coli K-12

Organism: Nocardia brasiliensis (strain ATCC 700358 / HUJEG-1) (NCBI:txid1133849)

Foldseek 3Di:
DDFPDAWDKDQFKKKWKLFVLLQVLLVVCSVVVKANLLSVLLSVLQCQQQPQQFFHQQFWKWKWWDDFPGFIKIWGQFAAAAQQLALVVCVVVVDQFQFLFAQAQFGRRRHLQSSLCSCQPPIDDAPCSSCVSSLCCQAVFDFHAPVQQVLCVQQLVCCVPFQVLLCVQAPDVSGGDDGGDGRHQNLQSVQSVVLQVQLCVQDPDRNSSSVSSLQCCLQNPVLVLQQVQQQDFGQTPVRGTDHYNDDSVSSNPDHIDMDFFDWADAPQKIKTKHDLLALACLLLLLRLLDDPDADPQDLVNVLLSAQSSLASVLQSQFAGFQQGPDDSCQSNDNVQSVVSSVPRDLFADQDSDHDQGVNHDTDHDPCCVPPQEDPPVCPFLNQDWDAHNSRRILHWWMWMWMAGSSGIIMIMIHGFQHSSRGRQSNNNSTHGGRLSSLAGSDPDGRQHRDHRIGHHFHGMWMFMDGPSGTFKTKWWIGAVCTSVLVSQLVCCQVVDDADPPHTRNSVSLQPKGKHAFSFQRSHPPRHGHGLEMETEPPRPPVSVVSNVVSPRNYDYHYHQSHIWMWMKGADPVVSMITIYTGPRSPGIDMDDD/DDFPDAWDKDQFKKKWKLFVLLQVLLVVCSVVVKANLLSVLLSVLQCQQQPQQFFHQQFWKWKWWDDFPGFIKIWGQFAAAAQQLALVVCVVVVDQFQFLFAQAQFGRRRHLQSSLCSCQVPIDDAPCSSCVSSLCCQAVFDFHAPVQQVLCVQQLVVCVPFQVLLCVQAPDVSGGDDGGDGRHQNLQSVQSVVLQVQLCVQDPDRNSSSVSSLCCCLQNPVLVLQQVQQQDFGQTPVRGTDHYNDDSVSSNPDHIDMDFFDWADAPQKIKTKHDLLALACLLLLLRLLDDPDADPQDLVNVLLSALSSLASVLQNQFAGFQQGPDDSCQSNDNVQSVVSSVPRDLFADQDSDHDQGVNHDTDHDPCCVPPQADPPPCPFLNQAWDAHNSRFILHWWMWMWMAGSSGIIMIMIHGFQHSSRGRQSNNNSTHGGRLSSLAGSDPDGRQHRDHRIGHHFHGMWMFMDGPSGTFKTKWWIGAVCTSVLVSQLVCCQVVDDADPPHTRNSVSLQPKGKHAFSFQRSHPPRHGHGLEMETEPPRDPNSVVSNVVSPRNYDYHYHQSHIWMWMKGADPVVSMITIYTGPRSPGIDMDDD

pLDDT: mean 95.72, std 7.95, range [41.34, 99.0]

Radius of gyration: 31.63 Å; Cα contacts (8 Å, |Δi|>4): 3179; chains: 2; bounding box: 61×93×75 Å